Protein AF-0000000073378000 (afdb_homodimer)

Solvent-accessible surface area (backbone atoms only — not comparable to full-atom values): 44514 Å² total; per-residue (Å²): 124,79,74,78,75,50,73,67,52,52,51,52,49,51,42,51,51,36,39,51,50,39,49,52,51,48,53,49,55,57,70,42,90,64,73,60,43,56,62,61,29,40,55,57,55,77,76,44,78,55,99,64,34,46,29,25,40,27,26,31,62,61,31,58,48,36,64,29,29,36,38,35,29,58,47,80,48,83,52,51,62,56,22,51,60,52,46,60,68,51,84,43,55,31,38,53,35,59,37,25,56,46,64,58,97,60,35,31,34,39,32,29,57,54,66,67,24,76,83,80,40,28,43,43,55,47,31,72,74,66,36,46,46,57,67,70,58,44,36,48,42,50,36,44,46,50,38,39,51,44,51,44,42,74,68,36,29,33,54,55,53,62,48,47,73,35,28,33,36,26,74,86,57,45,42,28,39,44,81,46,70,62,42,43,75,44,75,70,96,74,48,63,43,61,79,78,66,66,53,76,76,38,53,32,54,48,49,75,71,61,34,71,34,54,53,66,49,41,41,39,24,16,50,22,42,50,55,46,19,42,49,65,40,44,65,73,41,76,52,96,45,65,68,58,23,52,48,40,60,69,72,52,75,76,82,80,64,91,74,56,51,68,57,52,50,53,50,36,52,36,27,57,38,83,49,60,86,69,32,66,54,64,69,55,52,46,65,31,76,65,25,52,87,49,23,62,60,38,52,49,59,72,65,53,72,77,74,65,86,72,69,48,70,64,46,45,52,42,49,51,23,37,39,58,36,41,26,45,57,69,58,36,51,49,32,52,68,28,58,57,27,36,70,59,32,26,49,51,52,41,34,40,52,50,51,47,43,68,76,50,38,86,81,63,79,61,69,55,76,77,60,55,69,56,68,23,38,75,72,42,48,74,68,58,69,75,75,73,80,74,71,75,72,77,81,68,83,76,75,82,75,76,84,65,82,123,125,80,73,80,74,50,73,66,54,52,51,50,49,51,42,51,50,34,38,52,49,41,48,51,50,50,54,50,54,55,70,40,90,63,74,59,44,57,62,60,28,40,56,57,55,77,74,44,77,55,99,63,34,44,27,26,38,26,25,31,61,61,30,57,49,36,65,28,27,37,38,36,28,56,46,80,49,82,52,50,64,56,22,50,60,53,45,61,68,52,83,44,54,30,37,53,36,59,36,26,57,46,63,59,96,61,37,31,34,41,32,28,57,56,64,71,17,80,83,80,41,27,42,42,55,48,30,71,73,66,36,46,46,56,67,71,58,44,34,47,41,51,36,42,47,51,36,39,51,45,51,44,42,74,70,37,30,31,54,54,54,62,48,47,73,35,27,34,36,26,72,86,59,45,41,28,39,45,82,46,70,62,42,43,77,43,75,69,96,76,48,61,44,63,79,76,67,67,53,76,73,39,51,33,53,48,51,76,71,59,36,71,34,53,53,65,50,39,42,39,23,14,50,23,42,50,55,46,19,42,48,65,40,45,63,73,41,76,54,95,45,65,69,57,23,51,49,39,60,67,71,52,76,76,83,80,63,92,74,57,51,67,57,52,52,52,50,36,53,38,27,57,38,82,50,61,85,66,31,65,54,64,68,55,52,45,66,30,77,64,24,53,87,51,24,60,59,39,52,48,58,72,66,53,74,76,74,64,86,72,69,48,70,65,47,45,53,42,50,52,24,38,41,59,36,41,25,44,56,70,58,36,53,51,32,52,65,28,58,57,28,36,71,59,33,25,49,51,54,40,34,40,53,49,53,48,42,69,74,49,37,85,80,63,77,61,71,54,75,78,59,54,70,57,69,24,38,74,70,42,47,74,67,58,72,75,76,75,82,76,72,72,73,78,79,72,82,75,77,80,77,73,81,70,82,120

Structure (mmCIF, N/CA/C/O backbone):
data_AF-0000000073378000-model_v1
#
loop_
_entity.id
_entity.type
_entity.pdbx_description
1 polymer 'Protein kinase domain-containing protein'
#
loop_
_atom_site.group_PDB
_atom_site.id
_atom_site.type_symbol
_atom_site.label_atom_id
_atom_site.label_alt_id
_atom_site.label_comp_id
_atom_site.label_asym_id
_atom_site.label_entity_id
_atom_site.label_seq_id
_atom_site.pdbx_PDB_ins_code
_atom_site.Cartn_x
_atom_site.Cartn_y
_atom_site.Cartn_z
_atom_site.occupancy
_atom_site.B_iso_or_equiv
_atom_site.auth_seq_id
_atom_site.auth_comp_id
_atom_site.auth_asym_id
_atom_site.auth_atom_id
_atom_site.pdbx_PDB_model_num
ATOM 1 N N . MET A 1 1 ? -43.844 26.672 -3.078 1 44.78 1 MET A N 1
ATOM 2 C CA . MET A 1 1 ? -42.844 25.828 -3.693 1 44.78 1 MET A CA 1
ATOM 3 C C . MET A 1 1 ? -41.438 26.359 -3.426 1 44.78 1 MET A C 1
ATOM 5 O O . MET A 1 1 ? -41.156 27.547 -3.631 1 44.78 1 MET A O 1
ATOM 9 N N . PRO A 1 2 ? -40.75 25.625 -2.654 1 60.53 2 PRO A N 1
ATOM 10 C CA . PRO A 1 2 ? -39.438 26.219 -2.373 1 60.53 2 PRO A CA 1
ATOM 11 C C . PRO A 1 2 ? -38.656 26.578 -3.643 1 60.53 2 PRO A C 1
ATOM 13 O O . PRO A 1 2 ? -38.844 25.938 -4.684 1 60.53 2 PRO A O 1
ATOM 16 N N . PRO A 1 3 ? -38.219 27.688 -3.66 1 62.69 3 PRO A N 1
ATOM 17 C CA . PRO A 1 3 ? -37.562 28.094 -4.898 1 62.69 3 PRO A CA 1
ATOM 18 C C . PRO A 1 3 ? -36.562 27.062 -5.379 1 62.69 3 PRO A C 1
ATOM 20 O O . PRO A 1 3 ? -36 26.297 -4.57 1 62.69 3 PRO A O 1
ATOM 23 N N . PRO A 1 4 ? -36.5 26.844 -6.59 1 67.62 4 PRO A N 1
ATOM 24 C CA . PRO A 1 4 ? -35.594 25.859 -7.215 1 67.62 4 PRO A CA 1
ATOM 25 C C . PRO A 1 4 ? -34.156 26.031 -6.797 1 67.62 4 PRO A C 1
ATOM 27 O O . PRO A 1 4 ? -33.656 27.156 -6.707 1 67.62 4 PRO A O 1
ATOM 30 N N . ARG A 1 5 ? -33.656 25.094 -6.289 1 70.44 5 ARG A N 1
ATOM 31 C CA . ARG A 1 5 ? -32.25 25.141 -5.875 1 70.44 5 ARG A CA 1
ATOM 32 C C . ARG A 1 5 ? -31.344 25.469 -7.055 1 70.44 5 ARG A C 1
ATOM 34 O O . ARG A 1 5 ? -31.516 24.938 -8.148 1 70.44 5 ARG A O 1
ATOM 41 N N . THR A 1 6 ? -30.469 26.469 -6.852 1 79.38 6 THR A N 1
ATOM 42 C CA . THR A 1 6 ? -29.484 26.828 -7.863 1 79.38 6 THR A CA 1
ATOM 43 C C . THR A 1 6 ? -28.516 25.688 -8.125 1 79.38 6 THR A C 1
ATOM 45 O O . THR A 1 6 ? -28.422 24.75 -7.32 1 79.38 6 THR A O 1
ATOM 48 N N . ARG A 1 7 ? -27.969 25.609 -9.328 1 74.44 7 ARG A N 1
ATOM 49 C CA . ARG A 1 7 ? -26.984 24.609 -9.711 1 74.44 7 ARG A CA 1
ATOM 50 C C . ARG A 1 7 ? -25.875 24.516 -8.68 1 74.44 7 ARG A C 1
ATOM 52 O O . ARG A 1 7 ? -25.391 23.422 -8.375 1 74.44 7 ARG A O 1
ATOM 59 N N . ALA A 1 8 ? -25.5 25.609 -8.117 1 75.38 8 ALA A N 1
ATOM 60 C CA . ALA A 1 8 ? -24.438 25.672 -7.121 1 75.38 8 ALA A CA 1
ATOM 61 C C . ALA A 1 8 ? -24.875 25.016 -5.816 1 75.38 8 ALA A C 1
ATOM 63 O O . ALA A 1 8 ? -24.094 24.297 -5.18 1 75.38 8 ALA A O 1
ATOM 64 N N . GLU A 1 9 ? -26.031 25.172 -5.516 1 80.75 9 GLU A N 1
ATOM 65 C CA . GLU A 1 9 ? -26.562 24.562 -4.297 1 80.75 9 GLU A CA 1
ATOM 66 C C . GLU A 1 9 ? -26.688 23.062 -4.434 1 80.75 9 GLU A C 1
ATOM 68 O O . GLU A 1 9 ? -26.422 22.312 -3.482 1 80.75 9 GLU A O 1
ATOM 73 N N . VAL A 1 10 ? -27.125 22.672 -5.66 1 83.5 10 VAL A N 1
ATOM 74 C CA . VAL A 1 10 ? -27.266 21.234 -5.922 1 83.5 10 VAL A CA 1
ATOM 75 C C . VAL A 1 10 ? -25.891 20.562 -5.867 1 83.5 10 VAL A C 1
ATOM 77 O O . VAL A 1 10 ? -25.734 19.484 -5.289 1 83.5 10 VAL A O 1
ATOM 80 N N . GLN A 1 11 ? -24.906 21.234 -6.418 1 79.94 11 GLN A N 1
ATOM 81 C CA . GLN A 1 11 ? -23.547 20.688 -6.414 1 79.94 11 GLN A CA 1
ATOM 82 C C . GLN A 1 11 ? -22.984 20.625 -4.996 1 79.94 11 GLN A C 1
ATOM 84 O O . GLN A 1 11 ? -22.312 19.656 -4.637 1 79.94 11 GLN A O 1
ATOM 89 N N . ALA A 1 12 ? -23.297 21.594 -4.246 1 80.81 12 ALA A N 1
ATOM 90 C CA . ALA A 1 12 ? -22.828 21.641 -2.859 1 80.81 12 ALA A CA 1
ATOM 91 C C . ALA A 1 12 ? -23.469 20.516 -2.045 1 80.81 12 ALA A C 1
ATOM 93 O O . ALA A 1 12 ? -22.812 19.891 -1.209 1 80.81 12 ALA A O 1
ATOM 94 N N . GLN A 1 13 ? -24.688 20.281 -2.318 1 84.38 13 GLN A N 1
ATOM 95 C CA . GLN A 1 13 ? -25.391 19.203 -1.615 1 84.38 13 GLN A CA 1
ATOM 96 C C . GLN A 1 13 ? -24.828 17.844 -2.004 1 84.38 13 GLN A C 1
ATOM 98 O O . GLN A 1 13 ? -24.672 16.953 -1.151 1 84.38 13 GLN A O 1
ATOM 103 N N . LYS A 1 14 ? -24.562 17.719 -3.27 1 83.75 14 LYS A N 1
ATOM 104 C CA . LYS A 1 14 ? -23.984 16.453 -3.732 1 83.75 14 LYS A CA 1
ATOM 105 C C . LYS A 1 14 ? -22.625 16.203 -3.104 1 83.75 14 LYS A C 1
ATOM 107 O O . LYS A 1 14 ? -22.297 15.078 -2.723 1 83.75 14 LYS A O 1
ATOM 112 N N . GLN A 1 15 ? -21.906 17.25 -2.979 1 83.38 15 GLN A N 1
ATOM 113 C CA . GLN A 1 15 ? -20.594 17.141 -2.369 1 83.38 15 GLN A CA 1
ATOM 114 C C . GLN A 1 15 ? -20.688 16.766 -0.893 1 83.38 15 GLN A C 1
ATOM 116 O O . GLN A 1 15 ? -19.906 15.969 -0.391 1 83.38 15 GLN A O 1
ATOM 121 N N . LYS A 1 16 ? -21.641 17.359 -0.244 1 85.19 16 LYS A N 1
ATOM 122 C CA . LYS A 1 16 ? -21.844 17.062 1.17 1 85.19 16 LYS A CA 1
ATOM 123 C C . LYS A 1 16 ? -22.25 15.609 1.372 1 85.19 16 LYS A C 1
ATOM 125 O O . LYS A 1 16 ? -21.812 14.961 2.326 1 85.19 16 LYS A O 1
ATOM 130 N N . GLU A 1 17 ? -23.016 15.156 0.472 1 88.12 17 GLU A N 1
ATOM 131 C CA . GLU A 1 17 ? -23.453 13.766 0.544 1 88.12 17 GLU A CA 1
ATOM 132 C C . GLU A 1 17 ? -22.281 12.805 0.309 1 88.12 17 GLU A C 1
ATOM 134 O O . GLU A 1 17 ? -22.156 11.789 0.994 1 88.12 17 GLU A O 1
ATOM 139 N N . LYS A 1 18 ? -21.5 13.211 -0.623 1 87 18 LYS A N 1
ATOM 140 C CA . LYS A 1 18 ? -20.328 12.383 -0.916 1 87 18 LYS A CA 1
ATOM 141 C C . LYS A 1 18 ? -19.375 12.352 0.268 1 87 18 LYS A C 1
ATOM 143 O O . LYS A 1 18 ? -18.812 11.297 0.589 1 87 18 LYS A O 1
ATOM 148 N N . LEU A 1 19 ? -19.25 13.438 0.832 1 86.69 19 LEU A N 1
ATOM 149 C CA . LEU A 1 19 ? -18.359 13.531 1.992 1 86.69 19 LEU A CA 1
ATOM 150 C C . LEU A 1 19 ? -18.922 12.719 3.158 1 86.69 19 LEU A C 1
ATOM 152 O O . LEU A 1 19 ? -18.156 12.031 3.855 1 86.69 19 LEU A O 1
ATOM 156 N N . ALA A 1 20 ? -20.172 12.781 3.354 1 88.75 20 ALA A N 1
ATOM 157 C CA . ALA A 1 20 ? -20.812 12.008 4.414 1 88.75 20 ALA A CA 1
ATOM 158 C C . ALA A 1 20 ? -20.656 10.516 4.18 1 88.75 20 ALA A C 1
ATOM 160 O O . ALA A 1 20 ? -20.375 9.758 5.113 1 88.75 20 ALA A O 1
ATOM 161 N N . GLN A 1 21 ? -20.828 10.141 2.98 1 89.94 21 GLN A N 1
ATOM 162 C CA . GLN A 1 21 ? -20.641 8.734 2.635 1 89.94 21 GLN A CA 1
ATOM 163 C C . GLN A 1 21 ? -19.203 8.289 2.863 1 89.94 21 GLN A C 1
ATOM 165 O O . GLN A 1 21 ? -18.969 7.184 3.357 1 89.94 21 GLN A O 1
ATOM 170 N N . SER A 1 22 ? -18.344 9.102 2.463 1 88.38 22 SER A N 1
ATOM 171 C CA . SER A 1 22 ? -16.938 8.805 2.66 1 88.38 22 SER A CA 1
ATOM 172 C C . SER A 1 22 ? -16.609 8.633 4.141 1 88.38 22 SER A C 1
ATOM 174 O O . SER A 1 22 ? -15.797 7.785 4.508 1 88.38 22 SER A O 1
ATOM 176 N N . TYR A 1 23 ? -17.172 9.477 4.957 1 88.5 23 TYR A N 1
ATOM 177 C CA . TYR A 1 23 ? -16.969 9.359 6.395 1 88.5 23 TYR A CA 1
ATOM 178 C C . TYR A 1 23 ? -17.5 8.031 6.918 1 88.5 23 TYR A C 1
ATOM 180 O O . TYR A 1 23 ? -16.828 7.359 7.707 1 88.5 23 TYR A O 1
ATOM 188 N N . HIS A 1 24 ? -18.594 7.656 6.469 1 90.31 24 HIS A N 1
ATOM 189 C CA . HIS A 1 24 ? -19.188 6.379 6.859 1 90.31 24 HIS A CA 1
ATOM 190 C C . HIS A 1 24 ? -18.312 5.211 6.422 1 90.31 24 HIS A C 1
ATOM 192 O O . HIS A 1 24 ? -18.109 4.258 7.18 1 90.31 24 HIS A O 1
ATOM 198 N N . ASP A 1 25 ? -17.844 5.324 5.215 1 89.19 25 ASP A N 1
ATOM 199 C CA . ASP A 1 25 ? -16.953 4.289 4.695 1 89.19 25 ASP A CA 1
ATOM 200 C C . ASP A 1 25 ? -15.703 4.145 5.566 1 89.19 25 ASP A C 1
ATOM 202 O O . ASP A 1 25 ? -15.234 3.029 5.809 1 89.19 25 ASP A O 1
ATOM 206 N N . LEU A 1 26 ? -15.211 5.238 5.977 1 87.06 26 LEU A N 1
ATOM 207 C CA . LEU A 1 26 ? -14.023 5.246 6.82 1 87.06 26 LEU A CA 1
ATOM 208 C C . LEU A 1 26 ? -14.305 4.559 8.156 1 87.06 26 LEU A C 1
ATOM 210 O O . LEU A 1 26 ? -13.492 3.76 8.625 1 87.06 26 LEU A O 1
ATOM 214 N N . LEU A 1 27 ? -15.438 4.883 8.789 1 90.31 27 LEU A N 1
ATOM 215 C CA . LEU A 1 27 ? -15.828 4.273 10.055 1 90.31 27 LEU A CA 1
ATOM 216 C C . LEU A 1 27 ? -15.961 2.762 9.914 1 90.31 27 LEU A C 1
ATOM 218 O O . LEU A 1 27 ? -15.5 2.01 10.773 1 90.31 27 LEU A O 1
ATOM 222 N N . GLU A 1 28 ? -16.562 2.371 8.82 1 90.5 28 GLU A N 1
ATOM 223 C CA . GLU A 1 28 ? -16.75 0.946 8.555 1 90.5 28 GLU A CA 1
ATOM 224 C C . GLU A 1 28 ? -15.398 0.25 8.367 1 90.5 28 GLU A C 1
ATOM 226 O O . GLU A 1 28 ? -15.195 -0.867 8.844 1 90.5 28 GLU A O 1
ATOM 231 N N . GLU A 1 29 ? -14.57 0.897 7.676 1 89.44 29 GLU A N 1
ATOM 232 C CA . GLU A 1 29 ? -13.25 0.321 7.418 1 89.44 29 GLU A CA 1
ATOM 233 C C . GLU A 1 29 ? -12.477 0.121 8.719 1 89.44 29 GLU A C 1
ATOM 235 O O . GLU A 1 29 ? -11.805 -0.896 8.891 1 89.44 29 GLU A O 1
ATOM 240 N N . PHE A 1 30 ? -12.578 1.071 9.609 1 88.25 30 PHE A N 1
ATOM 241 C CA . PHE A 1 30 ? -11.867 1.003 10.875 1 88.25 30 PHE A CA 1
ATOM 242 C C . PHE A 1 30 ? -12.398 -0.136 11.734 1 88.25 30 PHE A C 1
ATOM 244 O O . PHE A 1 30 ? -11.641 -0.771 12.477 1 88.25 30 PHE A O 1
ATOM 251 N N . SER A 1 31 ? -13.617 -0.397 11.633 1 88 31 SER A N 1
ATOM 252 C CA . SER A 1 31 ? -14.258 -1.368 12.516 1 88 31 SER A CA 1
ATOM 253 C C . SER A 1 31 ? -14.242 -2.766 11.906 1 88 31 SER A C 1
ATOM 255 O O . SER A 1 31 ? -14.477 -3.756 12.602 1 88 31 SER A O 1
ATOM 257 N N . SER A 1 32 ? -13.938 -2.846 10.656 1 87.94 32 SER A N 1
ATOM 258 C CA . SER A 1 32 ? -13.977 -4.129 9.961 1 87.94 32 SER A CA 1
ATOM 259 C C . SER A 1 32 ? -12.773 -4.996 10.328 1 87.94 32 SER A C 1
ATOM 261 O O . SER A 1 32 ? -11.672 -4.484 10.523 1 87.94 32 SER A O 1
ATOM 263 N N . LYS A 1 33 ? -12.969 -6.266 10.414 1 83.81 33 LYS A N 1
ATOM 264 C CA . LYS A 1 33 ? -11.883 -7.211 10.664 1 83.81 33 LYS A CA 1
ATOM 265 C C . LYS A 1 33 ? -11.07 -7.469 9.398 1 83.81 33 LYS A C 1
ATOM 267 O O . LYS A 1 33 ? -9.867 -7.711 9.469 1 83.81 33 LYS A O 1
ATOM 272 N N . ASP A 1 34 ? -11.789 -7.406 8.273 1 85.94 34 ASP A N 1
ATOM 273 C CA . ASP A 1 34 ? -11.125 -7.668 7 1 85.94 34 ASP A CA 1
ATOM 274 C C . ASP A 1 34 ? -10.656 -6.367 6.348 1 85.94 34 ASP A C 1
ATOM 276 O O . ASP A 1 34 ? -11.352 -5.352 6.418 1 85.94 34 ASP A O 1
ATOM 280 N N . LEU A 1 35 ? -9.562 -6.414 5.832 1 90.31 35 LEU A N 1
ATOM 281 C CA . LEU A 1 35 ? -9.047 -5.262 5.098 1 90.31 35 LEU A CA 1
ATOM 282 C C . LEU A 1 35 ? -9.781 -5.09 3.771 1 90.31 35 LEU A C 1
ATOM 284 O O . LEU A 1 35 ? -10.117 -6.074 3.107 1 90.31 35 LEU A O 1
ATOM 288 N N . ARG A 1 36 ? -10 -3.879 3.383 1 91.38 36 ARG A N 1
ATOM 289 C CA . ARG A 1 36 ? -10.625 -3.564 2.102 1 91.38 36 ARG A CA 1
ATOM 290 C C . ARG A 1 36 ? -9.57 -3.375 1.013 1 91.38 36 ARG A C 1
ATOM 292 O O . ARG A 1 36 ? -9.852 -3.578 -0.17 1 91.38 36 ARG A O 1
ATOM 299 N N . SER A 1 37 ? -8.469 -2.98 1.426 1 93.69 37 SER A N 1
ATOM 300 C CA . SER A 1 37 ? -7.371 -2.736 0.497 1 93.69 37 SER A CA 1
ATOM 301 C C . SER A 1 37 ? -6.023 -3.041 1.143 1 93.69 37 SER A C 1
ATOM 303 O O . SER A 1 37 ? -5.906 -3.045 2.369 1 93.69 37 SER A O 1
ATOM 305 N N . VAL A 1 38 ? -5.07 -3.4 0.352 1 94.31 38 VAL A N 1
ATOM 306 C CA . VAL A 1 38 ? -3.68 -3.572 0.753 1 94.31 38 VAL A CA 1
ATOM 307 C C . VAL A 1 38 ? -2.756 -2.986 -0.314 1 94.31 38 VAL A C 1
ATOM 309 O O . VAL A 1 38 ? -2.801 -3.4 -1.475 1 94.31 38 VAL A O 1
ATOM 312 N N . GLY A 1 39 ? -1.927 -2.025 0.093 1 93.38 39 GLY A N 1
ATOM 313 C CA . GLY A 1 39 ? -1.145 -1.329 -0.916 1 93.38 39 GLY A CA 1
ATOM 314 C C . GLY A 1 39 ? -1.997 -0.691 -1.997 1 93.38 39 GLY A C 1
ATOM 315 O O . GLY A 1 39 ? -2.934 0.052 -1.698 1 93.38 39 GLY A O 1
ATOM 316 N N . ASN A 1 40 ? -1.748 -0.986 -3.219 1 94.94 40 ASN A N 1
ATOM 317 C CA . ASN A 1 40 ? -2.48 -0.446 -4.359 1 94.94 40 ASN A CA 1
ATOM 318 C C . ASN A 1 40 ? -3.594 -1.388 -4.809 1 94.94 40 ASN A C 1
ATOM 320 O O . ASN A 1 40 ? -4.113 -1.259 -5.918 1 94.94 40 ASN A O 1
ATOM 324 N N . TYR A 1 41 ? -3.932 -2.309 -3.938 1 97.25 41 TYR A N 1
ATOM 325 C CA . TYR A 1 41 ? -4.867 -3.334 -4.387 1 97.25 41 TYR A CA 1
ATOM 326 C C . TYR A 1 41 ? -6.16 -3.285 -3.582 1 97.25 41 TYR A C 1
ATOM 328 O O . TYR A 1 41 ? -6.129 -3.273 -2.35 1 97.25 41 TYR A O 1
ATOM 336 N N . THR A 1 42 ? -7.227 -3.225 -4.285 1 96 42 THR A N 1
ATOM 337 C CA . THR A 1 42 ? -8.539 -3.381 -3.668 1 96 42 THR A CA 1
ATOM 338 C C . THR A 1 42 ? -8.922 -4.855 -3.578 1 96 42 THR A C 1
ATOM 340 O O . THR A 1 42 ? -8.891 -5.574 -4.582 1 96 42 THR A O 1
ATOM 343 N N . LEU A 1 43 ? -9.219 -5.293 -2.385 1 94.94 43 LEU A N 1
ATOM 344 C CA . LEU A 1 43 ? -9.625 -6.684 -2.205 1 94.94 43 LEU A CA 1
ATOM 345 C C . LEU A 1 43 ? -11.055 -6.902 -2.674 1 94.94 43 LEU A C 1
ATOM 347 O O . LEU A 1 43 ? -11.953 -6.141 -2.311 1 94.94 43 LEU A O 1
ATOM 351 N N . GLY A 1 44 ? -11.234 -7.859 -3.545 1 93.31 44 GLY A N 1
ATOM 352 C CA . GLY A 1 44 ? -12.555 -8.25 -4.004 1 93.31 44 GLY A CA 1
ATOM 353 C C . GLY A 1 44 ? -13.055 -9.531 -3.359 1 93.31 44 GLY A C 1
ATOM 354 O O . GLY A 1 44 ? -12.984 -9.688 -2.139 1 93.31 44 GLY A O 1
ATOM 355 N N . ARG A 1 45 ? -13.508 -10.406 -4.121 1 90.44 45 ARG A N 1
ATOM 356 C CA . ARG A 1 45 ? -14.125 -11.648 -3.662 1 90.44 45 ARG A CA 1
ATOM 357 C C . ARG A 1 45 ? -13.086 -12.617 -3.125 1 90.44 45 ARG A C 1
ATOM 359 O O . ARG A 1 45 ? -11.992 -12.734 -3.682 1 90.44 45 ARG A O 1
ATOM 366 N N . LEU A 1 46 ? -13.445 -13.312 -2.047 1 89.62 46 LEU A N 1
ATOM 367 C CA . LEU A 1 46 ? -12.648 -14.43 -1.534 1 89.62 46 LEU A CA 1
ATOM 368 C C . LEU A 1 46 ? -12.766 -15.641 -2.447 1 89.62 46 LEU A C 1
ATOM 370 O O . LEU A 1 46 ? -13.875 -16.125 -2.715 1 89.62 46 LEU A O 1
ATOM 374 N N . ILE A 1 47 ? -11.719 -16.156 -2.934 1 84.75 47 ILE A N 1
ATOM 375 C CA . ILE A 1 47 ? -11.812 -17.25 -3.895 1 84.75 47 ILE A CA 1
ATOM 376 C C . ILE A 1 47 ? -11.18 -18.516 -3.303 1 84.75 47 ILE A C 1
ATOM 378 O O . ILE A 1 47 ? -11.273 -19.594 -3.891 1 84.75 47 ILE A O 1
ATOM 382 N N . GLY A 1 48 ? -10.547 -18.422 -2.258 1 81.31 48 GLY A N 1
ATOM 383 C CA . GLY A 1 48 ? -9.969 -19.594 -1.613 1 81.31 48 GLY A CA 1
ATOM 384 C C . GLY A 1 48 ? -9.641 -19.359 -0.151 1 81.31 48 GLY A C 1
ATOM 385 O O . GLY A 1 48 ? -9.32 -18.234 0.25 1 81.31 48 GLY A O 1
ATOM 386 N N . LYS A 1 49 ? -9.93 -20.406 0.604 1 79.06 49 LYS A N 1
ATOM 387 C CA . LYS A 1 49 ? -9.57 -20.391 2.018 1 79.06 49 LYS A CA 1
ATOM 388 C C . LYS A 1 49 ? -8.891 -21.688 2.432 1 79.06 49 LYS A C 1
ATOM 390 O O . LYS A 1 49 ? -9.336 -22.766 2.047 1 79.06 49 LYS A O 1
ATOM 395 N N . GLY A 1 50 ? -7.629 -21.594 2.857 1 63.59 50 GLY A N 1
ATOM 396 C CA . GLY A 1 50 ? -7.008 -22.797 3.373 1 63.59 50 GLY A CA 1
ATOM 397 C C . GLY A 1 50 ? -6.129 -22.547 4.582 1 63.59 50 GLY A C 1
ATOM 398 O O . GLY A 1 50 ? -6.195 -21.469 5.191 1 63.59 50 GLY A O 1
ATOM 399 N N . SER A 1 51 ? -5.508 -23.609 5 1 58.34 51 SER A N 1
ATOM 400 C CA . SER A 1 51 ? -4.641 -23.594 6.176 1 58.34 51 SER A CA 1
ATOM 401 C C . SER A 1 51 ? -3.576 -22.5 6.066 1 58.34 51 SER A C 1
ATOM 403 O O . SER A 1 51 ? -3.088 -22 7.078 1 58.34 51 SER A O 1
ATOM 405 N N . PHE A 1 52 ? -3.416 -22.109 4.828 1 63.62 52 PHE A N 1
ATOM 406 C CA . PHE A 1 52 ? -2.264 -21.234 4.637 1 63.62 52 PHE A CA 1
ATOM 407 C C . PHE A 1 52 ? -2.707 -19.797 4.469 1 63.62 52 PHE A C 1
ATOM 409 O O . PHE A 1 52 ? -1.872 -18.891 4.395 1 63.62 52 PHE A O 1
ATOM 416 N N . GLY A 1 53 ? -3.947 -19.625 4.465 1 79.19 53 GLY A N 1
ATOM 417 C CA . GLY A 1 53 ? -4.379 -18.234 4.395 1 79.19 53 GLY A CA 1
ATOM 418 C C . GLY A 1 53 ? -5.562 -18.016 3.469 1 79.19 53 GLY A C 1
ATOM 419 O O . GLY A 1 53 ? -6.34 -18.953 3.227 1 79.19 53 GLY A O 1
ATOM 420 N N . LYS A 1 54 ? -5.801 -16.828 3.139 1 89.88 54 LYS A N 1
ATOM 421 C CA . LYS A 1 54 ? -6.93 -16.422 2.303 1 89.88 54 LYS A CA 1
ATOM 422 C C . LYS A 1 54 ? -6.457 -15.953 0.929 1 89.88 54 LYS A C 1
ATOM 424 O O . LYS A 1 54 ? -5.348 -15.43 0.793 1 89.88 54 LYS A O 1
ATOM 429 N N . VAL A 1 55 ? -7.23 -16.281 -0.056 1 91.5 55 VAL A N 1
ATOM 430 C CA . VAL A 1 55 ? -6.934 -15.875 -1.425 1 91.5 55 VAL A CA 1
ATOM 431 C C . VAL A 1 55 ? -8.07 -15.008 -1.966 1 91.5 55 VAL A C 1
ATOM 433 O O . VAL A 1 55 ? -9.242 -15.398 -1.896 1 91.5 55 VAL A O 1
ATOM 436 N N . TYR A 1 56 ? -7.711 -13.828 -2.496 1 93.06 56 TYR A N 1
ATOM 437 C CA . TYR A 1 56 ? -8.711 -12.875 -2.977 1 93.06 56 TYR A CA 1
ATOM 438 C C . TYR A 1 56 ? -8.477 -12.539 -4.445 1 93.06 56 TYR A C 1
ATOM 440 O O . TYR A 1 56 ? -7.332 -12.414 -4.887 1 93.06 56 TYR A O 1
ATOM 448 N N . LEU A 1 57 ? -9.617 -12.469 -5.172 1 93.38 57 LEU A N 1
ATOM 449 C CA . LEU A 1 57 ? -9.531 -11.664 -6.387 1 93.38 57 LEU A CA 1
ATOM 450 C C . LEU A 1 57 ? -9.359 -10.188 -6.047 1 93.38 57 LEU A C 1
ATOM 452 O O . LEU A 1 57 ? -10.008 -9.68 -5.125 1 93.38 57 LEU A O 1
ATOM 456 N N . ALA A 1 58 ? -8.469 -9.484 -6.711 1 95.44 58 ALA A N 1
ATOM 457 C CA . ALA A 1 58 ? -8.18 -8.086 -6.406 1 95.44 58 ALA A CA 1
ATOM 458 C C . ALA A 1 58 ? -7.895 -7.297 -7.676 1 95.44 58 ALA A C 1
ATOM 460 O O . ALA A 1 58 ? -7.801 -7.867 -8.766 1 95.44 58 ALA A O 1
ATOM 461 N N . SER A 1 59 ? -7.91 -6.004 -7.562 1 95.81 59 SER A N 1
ATOM 462 C CA . SER A 1 59 ? -7.641 -5.117 -8.688 1 95.81 59 SER A CA 1
ATOM 463 C C . SER A 1 59 ? -6.633 -4.035 -8.32 1 95.81 59 SER A C 1
ATOM 465 O O . SER A 1 59 ? -6.656 -3.516 -7.199 1 95.81 59 SER A O 1
ATOM 467 N N . HIS A 1 60 ? -5.746 -3.732 -9.211 1 95.94 60 HIS A N 1
ATOM 468 C CA . HIS A 1 60 ? -4.723 -2.711 -9 1 95.94 60 HIS A CA 1
ATOM 469 C C . HIS A 1 60 ? -5.277 -1.315 -9.273 1 95.94 60 HIS A C 1
ATOM 471 O O . HIS A 1 60 ? -5.664 -1.006 -10.398 1 95.94 60 HIS A O 1
ATOM 477 N N . LYS A 1 61 ? -5.266 -0.401 -8.328 1 93.94 61 LYS A N 1
ATOM 478 C CA . LYS A 1 61 ? -5.949 0.888 -8.375 1 93.94 61 LYS A CA 1
ATOM 479 C C . LYS A 1 61 ? -5.305 1.817 -9.398 1 93.94 61 LYS A C 1
ATOM 481 O O . LYS A 1 61 ? -5.984 2.637 -10.016 1 93.94 61 LYS A O 1
ATOM 486 N N . LEU A 1 62 ? -4.023 1.684 -9.633 1 93.62 62 LEU A N 1
ATOM 487 C CA . LEU A 1 62 ? -3.287 2.676 -10.406 1 93.62 62 LEU A CA 1
ATOM 488 C C . LEU A 1 62 ? -3.139 2.227 -11.859 1 93.62 62 LEU A C 1
ATOM 490 O O . LEU A 1 62 ? -2.527 2.928 -12.672 1 93.62 62 LEU A O 1
ATOM 494 N N . THR A 1 63 ? -3.578 1.072 -12.25 1 93.06 63 THR A N 1
ATOM 495 C CA . THR A 1 63 ? -3.506 0.586 -13.625 1 93.06 63 THR A CA 1
ATOM 496 C C . THR A 1 63 ? -4.883 0.162 -14.125 1 93.06 63 THR A C 1
ATOM 498 O O . THR A 1 63 ? -5.039 -0.926 -14.68 1 93.06 63 THR A O 1
ATOM 501 N N . ASN A 1 64 ? -5.859 1 -13.906 1 89.94 64 ASN A N 1
ATOM 502 C CA . ASN A 1 64 ? -7.223 0.896 -14.414 1 89.94 64 ASN A CA 1
ATOM 503 C C . ASN A 1 64 ? -7.871 -0.425 -14.008 1 89.94 64 ASN A C 1
ATOM 505 O O . ASN A 1 64 ? -8.508 -1.084 -14.836 1 89.94 64 ASN A O 1
ATOM 509 N N . GLY A 1 65 ? -7.477 -0.907 -12.875 1 89.88 65 GLY A N 1
ATOM 510 C CA . GLY A 1 65 ? -8.164 -2.055 -12.305 1 89.88 65 GLY A CA 1
ATOM 511 C C . GLY A 1 65 ? -7.656 -3.381 -12.836 1 89.88 65 GLY A C 1
ATOM 512 O O . GLY A 1 65 ? -8.406 -4.352 -12.922 1 89.88 65 GLY A O 1
ATOM 513 N N . SER A 1 66 ? -6.426 -3.467 -13.258 1 91.88 66 SER A N 1
ATOM 514 C CA . SER A 1 66 ? -5.844 -4.75 -13.633 1 91.88 66 SER A CA 1
ATOM 515 C C . SER A 1 66 ? -6.086 -5.805 -12.555 1 91.88 66 SER A C 1
ATOM 517 O O . SER A 1 66 ? -5.863 -5.555 -11.375 1 91.88 66 SER A O 1
ATOM 519 N N . LYS A 1 67 ? -6.57 -6.945 -12.992 1 92.31 67 LYS A N 1
ATOM 520 C CA . LYS A 1 67 ? -6.941 -7.996 -12.055 1 92.31 67 LYS A CA 1
ATOM 521 C C . LYS A 1 67 ? -5.719 -8.805 -11.617 1 92.31 67 LYS A C 1
ATOM 523 O O . LYS A 1 67 ? -4.828 -9.07 -12.422 1 92.31 67 LYS A O 1
ATOM 528 N N . VAL A 1 68 ? -5.664 -9.109 -10.352 1 94.94 68 VAL A N 1
ATOM 529 C CA . VAL A 1 68 ? -4.621 -9.938 -9.758 1 94.94 68 VAL A CA 1
ATOM 530 C C . VAL A 1 68 ? -5.23 -10.844 -8.688 1 94.94 68 VAL A C 1
ATOM 532 O O . VAL A 1 68 ? -6.426 -10.766 -8.398 1 94.94 68 VAL A O 1
ATOM 535 N N . VAL A 1 69 ? -4.52 -11.766 -8.227 1 93.56 69 VAL A N 1
ATOM 536 C CA . VAL A 1 69 ? -4.883 -12.617 -7.094 1 93.56 69 VAL A CA 1
ATOM 537 C C . VAL A 1 69 ? -3.984 -12.297 -5.902 1 93.56 69 VAL A C 1
ATOM 539 O O . VAL A 1 69 ? -2.764 -12.195 -6.047 1 93.56 69 VAL A O 1
ATOM 542 N N . LEU A 1 70 ? -4.578 -12.047 -4.73 1 95 70 LEU A N 1
ATOM 543 C CA . LEU A 1 70 ? -3.82 -11.82 -3.502 1 95 70 LEU A CA 1
ATOM 544 C C . LEU A 1 70 ? -3.936 -13.023 -2.568 1 95 70 LEU A C 1
ATOM 546 O O . LEU A 1 70 ? -5.043 -13.445 -2.232 1 95 70 LEU A O 1
ATOM 550 N N . LYS A 1 71 ? -2.84 -13.555 -2.227 1 94.19 71 LYS A N 1
ATOM 551 C CA . LYS A 1 71 ? -2.762 -14.617 -1.229 1 94.19 71 LYS A CA 1
ATOM 552 C C . LYS A 1 71 ? -2.111 -14.117 0.057 1 94.19 71 LYS A C 1
ATOM 554 O O . LYS A 1 71 ? -1.016 -13.555 0.027 1 94.19 71 LYS A O 1
ATOM 559 N N . SER A 1 72 ? -2.756 -14.25 1.157 1 94 72 SER A N 1
ATOM 560 C CA . SER A 1 72 ? -2.209 -13.797 2.432 1 94 72 SER A CA 1
ATOM 561 C C . SER A 1 72 ? -1.709 -14.961 3.27 1 94 72 SER A C 1
ATOM 563 O O . SER A 1 72 ? -2.279 -16.062 3.225 1 94 72 SER A O 1
ATOM 565 N N . SER A 1 73 ? -0.668 -14.789 3.938 1 92.88 73 SER A N 1
ATOM 566 C CA . SER A 1 73 ? -0.09 -15.734 4.887 1 92.88 73 SER A CA 1
ATOM 567 C C . SER A 1 73 ? 0.456 -15.023 6.117 1 92.88 73 SER A C 1
ATOM 569 O O . SER A 1 73 ? 0.793 -13.836 6.055 1 92.88 73 SER A O 1
ATOM 571 N N . SER A 1 74 ? 0.506 -15.758 7.188 1 92.12 74 SER A N 1
ATOM 572 C CA . SER A 1 74 ? 1.074 -15.188 8.406 1 92.12 74 SER A CA 1
ATOM 573 C C . SER A 1 74 ? 2.545 -14.828 8.211 1 92.12 74 SER A C 1
ATOM 575 O O . SER A 1 74 ? 3.293 -15.578 7.582 1 92.12 74 SER A O 1
ATOM 577 N N . ARG A 1 75 ? 2.895 -13.742 8.75 1 89.81 75 ARG A N 1
ATOM 578 C CA . ARG A 1 75 ? 4.293 -13.328 8.727 1 89.81 75 ARG A CA 1
ATOM 579 C C . ARG A 1 75 ? 5.176 -14.336 9.453 1 89.81 75 ARG A C 1
ATOM 581 O O . ARG A 1 75 ? 6.387 -14.383 9.234 1 89.81 75 ARG A O 1
ATOM 588 N N . GLU A 1 76 ? 4.688 -15.141 10.273 1 90.5 76 GLU A N 1
ATOM 589 C CA . GLU A 1 76 ? 5.43 -16.109 11.086 1 90.5 76 GLU A CA 1
ATOM 590 C C . GLU A 1 76 ? 5.645 -17.406 10.328 1 90.5 76 GLU A C 1
ATOM 592 O O . GLU A 1 76 ? 6.355 -18.297 10.805 1 90.5 76 GLU A O 1
ATOM 597 N N . ASP A 1 77 ? 5.047 -17.469 9.195 1 90.19 77 ASP A N 1
ATOM 598 C CA . ASP A 1 77 ? 5.246 -18.672 8.391 1 90.19 77 ASP A CA 1
ATOM 599 C C . ASP A 1 77 ? 6.703 -18.812 7.953 1 90.19 77 ASP A C 1
ATOM 601 O O . ASP A 1 77 ? 7.172 -18.062 7.094 1 90.19 77 ASP A O 1
ATOM 605 N N . THR A 1 78 ? 7.406 -19.797 8.367 1 87.44 78 THR A N 1
ATOM 606 C CA . THR A 1 78 ? 8.844 -19.953 8.172 1 87.44 78 THR A CA 1
ATOM 607 C C . THR A 1 78 ? 9.141 -20.422 6.746 1 87.44 78 THR A C 1
ATOM 609 O O . THR A 1 78 ? 10.281 -20.328 6.281 1 87.44 78 THR A O 1
ATOM 612 N N . ASN A 1 79 ? 8.156 -20.922 6.027 1 87.44 79 ASN A N 1
ATOM 613 C CA . ASN A 1 79 ? 8.367 -21.438 4.676 1 87.44 79 ASN A CA 1
ATOM 614 C C . ASN A 1 79 ? 8.188 -20.344 3.627 1 87.44 79 ASN A C 1
ATOM 616 O O . ASN A 1 79 ? 8.633 -20.484 2.488 1 87.44 79 ASN A O 1
ATOM 620 N N . LEU A 1 80 ? 7.586 -19.297 4.051 1 91.62 80 LEU A N 1
ATOM 621 C CA . LEU A 1 80 ? 7.137 -18.281 3.1 1 91.62 80 LEU A CA 1
ATOM 622 C C . LEU A 1 80 ? 8.328 -17.609 2.43 1 91.62 80 LEU A C 1
ATOM 624 O O . LEU A 1 80 ? 8.32 -17.391 1.215 1 91.62 80 LEU A O 1
ATOM 628 N N . PRO A 1 81 ? 9.414 -17.25 3.156 1 92.19 81 PRO A N 1
ATOM 629 C CA . PRO A 1 81 ? 10.562 -16.625 2.49 1 92.19 81 PRO A CA 1
ATOM 630 C C . PRO A 1 81 ? 11.156 -17.5 1.391 1 92.19 81 PRO A C 1
ATOM 632 O O . PRO A 1 81 ? 11.508 -17 0.322 1 92.19 81 PRO A O 1
ATOM 635 N N . ARG A 1 82 ? 11.211 -18.719 1.633 1 90.69 82 ARG A N 1
ATOM 636 C CA . ARG A 1 82 ? 11.75 -19.641 0.638 1 90.69 82 ARG A CA 1
ATOM 637 C C . ARG A 1 82 ? 10.812 -19.766 -0.56 1 90.69 82 ARG A C 1
ATOM 639 O O . ARG A 1 82 ? 11.266 -19.859 -1.703 1 90.69 82 ARG A O 1
ATOM 646 N N . GLU A 1 83 ? 9.531 -19.859 -0.263 1 92.44 83 GLU A N 1
ATOM 647 C CA . GLU A 1 83 ? 8.539 -19.891 -1.332 1 92.44 83 GLU A CA 1
ATOM 648 C C . GLU A 1 83 ? 8.703 -18.688 -2.256 1 92.44 83 GLU A C 1
ATOM 650 O O . GLU A 1 83 ? 8.742 -18.828 -3.48 1 92.44 83 GLU A O 1
ATOM 655 N N . ILE A 1 84 ? 8.797 -17.531 -1.646 1 94.94 84 ILE A N 1
ATOM 656 C CA . ILE A 1 84 ? 8.922 -16.297 -2.41 1 94.94 84 ILE A CA 1
ATOM 657 C C . ILE A 1 84 ? 10.219 -16.297 -3.211 1 94.94 84 ILE A C 1
ATOM 659 O O . ILE A 1 84 ? 10.227 -15.953 -4.395 1 94.94 84 ILE A O 1
ATOM 663 N N . HIS A 1 85 ? 11.289 -16.75 -2.594 1 93.94 85 HIS A N 1
ATOM 664 C CA . HIS A 1 85 ? 12.609 -16.766 -3.217 1 93.94 85 HIS A CA 1
ATOM 665 C C . HIS A 1 85 ? 12.594 -17.562 -4.516 1 93.94 85 HIS A C 1
ATOM 667 O O . HIS A 1 85 ? 13.156 -17.125 -5.52 1 93.94 85 HIS A O 1
ATOM 673 N N . HIS A 1 86 ? 11.961 -18.609 -4.508 1 92.75 86 HIS A N 1
ATOM 674 C CA . HIS A 1 86 ? 11.93 -19.469 -5.688 1 92.75 86 HIS A CA 1
ATOM 675 C C . HIS A 1 86 ? 10.906 -18.969 -6.699 1 92.75 86 HIS A C 1
ATOM 677 O O . HIS A 1 86 ? 11.211 -18.828 -7.883 1 92.75 86 HIS A O 1
ATOM 683 N N . HIS A 1 87 ? 9.75 -18.719 -6.227 1 95.5 87 HIS A N 1
ATOM 684 C CA . HIS A 1 87 ? 8.641 -18.359 -7.098 1 95.5 87 HIS A CA 1
ATOM 685 C C . HIS A 1 87 ? 8.969 -17.125 -7.941 1 95.5 87 HIS A C 1
ATOM 687 O O . HIS A 1 87 ? 8.633 -17.078 -9.125 1 95.5 87 HIS A O 1
ATOM 693 N N . ARG A 1 88 ? 9.586 -16.156 -7.32 1 94.56 88 ARG A N 1
ATOM 694 C CA . ARG A 1 88 ? 9.836 -14.898 -8.008 1 94.56 88 ARG A CA 1
ATOM 695 C C . ARG A 1 88 ? 10.797 -15.094 -9.172 1 94.56 88 ARG A C 1
ATOM 697 O O . ARG A 1 88 ? 10.93 -14.219 -10.031 1 94.56 88 ARG A O 1
ATOM 704 N N . GLN A 1 89 ? 11.461 -16.234 -9.281 1 92.31 89 GLN A N 1
ATOM 705 C CA . GLN A 1 89 ? 12.43 -16.5 -10.328 1 92.31 89 GLN A CA 1
ATOM 706 C C . GLN A 1 89 ? 11.789 -17.219 -11.508 1 92.31 89 GLN A C 1
ATOM 708 O O . GLN A 1 89 ? 12.398 -17.375 -12.57 1 92.31 89 GLN A O 1
ATOM 713 N N . PHE A 1 90 ? 10.641 -17.688 -11.352 1 93.69 90 PHE A N 1
ATOM 714 C CA . PHE A 1 90 ? 10.016 -18.5 -12.383 1 93.69 90 PHE A CA 1
ATOM 715 C C . PHE A 1 90 ? 9.281 -17.625 -13.398 1 93.69 90 PHE A C 1
ATOM 717 O O . PHE A 1 90 ? 8.258 -17.016 -13.078 1 93.69 90 PHE A O 1
ATOM 724 N N . LEU A 1 91 ? 9.867 -17.578 -14.516 1 90.94 91 LEU A N 1
ATOM 725 C CA . LEU A 1 91 ? 9.273 -16.875 -15.648 1 90.94 91 LEU A CA 1
ATOM 726 C C . LEU A 1 91 ? 8.969 -17.844 -16.797 1 90.94 91 LEU A C 1
ATOM 728 O O . LEU A 1 91 ? 9.844 -18.125 -17.625 1 90.94 91 LEU A O 1
ATOM 732 N N . HIS A 1 92 ? 7.809 -18.344 -16.812 1 92.81 92 HIS A N 1
ATOM 733 C CA . HIS A 1 92 ? 7.348 -19.328 -17.781 1 92.81 92 HIS A CA 1
ATOM 734 C C . HIS A 1 92 ? 5.871 -19.141 -18.109 1 92.81 92 HIS A C 1
ATOM 736 O O . HIS A 1 92 ? 5.07 -18.828 -17.219 1 92.81 92 HIS A O 1
ATOM 742 N N . PRO A 1 93 ? 5.523 -19.297 -19.375 1 92 93 PRO A N 1
ATOM 743 C CA . PRO A 1 93 ? 4.141 -19.031 -19.781 1 92 93 PRO A CA 1
ATOM 744 C C . PRO A 1 93 ? 3.127 -19.906 -19.031 1 92 93 PRO A C 1
ATOM 746 O O . PRO A 1 93 ? 1.963 -19.516 -18.891 1 92 93 PRO A O 1
ATOM 749 N N . HIS A 1 94 ? 3.52 -21.062 -18.578 1 95.94 94 HIS A N 1
ATOM 750 C CA . HIS A 1 94 ? 2.59 -21.984 -17.922 1 95.94 94 HIS A CA 1
ATOM 751 C C . HIS A 1 94 ? 2.771 -21.984 -16.406 1 95.94 94 HIS A C 1
ATOM 753 O O . HIS A 1 94 ? 2.408 -22.938 -15.734 1 95.94 94 HIS A O 1
ATOM 759 N N . ILE A 1 95 ? 3.381 -20.953 -15.852 1 95.81 95 ILE A N 1
ATOM 760 C CA . ILE A 1 95 ? 3.51 -20.734 -14.414 1 95.81 95 ILE A CA 1
ATOM 761 C C . ILE A 1 95 ? 2.938 -19.375 -14.047 1 95.81 95 ILE A C 1
ATOM 763 O O . ILE A 1 95 ? 3.225 -18.375 -14.703 1 95.81 95 ILE A O 1
ATOM 767 N N . ALA A 1 96 ? 2.076 -19.359 -13.047 1 94.25 96 ALA A N 1
ATOM 768 C CA . ALA A 1 96 ? 1.547 -18.094 -12.57 1 94.25 96 ALA A CA 1
ATOM 769 C C . ALA A 1 96 ? 2.656 -17.219 -11.984 1 94.25 96 ALA A C 1
ATOM 771 O O . ALA A 1 96 ? 3.422 -17.672 -11.125 1 94.25 96 ALA A O 1
ATOM 772 N N . ARG A 1 97 ? 2.709 -16.031 -12.328 1 94.5 97 ARG A N 1
ATOM 773 C CA . ARG A 1 97 ? 3.812 -15.141 -11.953 1 94.5 97 ARG A CA 1
ATOM 774 C C . ARG A 1 97 ? 3.543 -14.469 -10.617 1 94.5 97 ARG A C 1
ATOM 776 O O . ARG A 1 97 ? 2.398 -14.117 -10.305 1 94.5 97 ARG A O 1
ATOM 783 N N . LEU A 1 98 ? 4.555 -14.289 -9.891 1 96.75 98 LEU A N 1
ATOM 784 C CA . LEU A 1 98 ? 4.527 -13.438 -8.703 1 96.75 98 LEU A CA 1
ATOM 785 C C . LEU A 1 98 ? 4.84 -11.992 -9.062 1 96.75 98 LEU A C 1
ATOM 787 O O . LEU A 1 98 ? 5.902 -11.703 -9.617 1 96.75 98 LEU A O 1
ATOM 791 N N . TYR A 1 99 ? 3.961 -11.062 -8.742 1 96.44 99 TYR A N 1
ATOM 792 C CA . TYR A 1 99 ? 4.109 -9.664 -9.133 1 96.44 99 TYR A CA 1
ATOM 793 C C . TYR A 1 99 ? 4.758 -8.852 -8.023 1 96.44 99 TYR A C 1
ATOM 795 O O . TYR A 1 99 ? 5.695 -8.086 -8.266 1 96.44 99 TYR A O 1
ATOM 803 N N . GLU A 1 100 ? 4.254 -9.023 -6.863 1 97.06 100 GLU A N 1
ATOM 804 C CA . GLU A 1 100 ? 4.609 -8.133 -5.758 1 97.06 100 GLU A CA 1
ATOM 805 C C . GLU A 1 100 ? 4.445 -8.836 -4.414 1 97.06 100 GLU A C 1
ATOM 807 O O . GLU A 1 100 ? 3.619 -9.742 -4.277 1 97.06 100 GLU A O 1
ATOM 812 N N . VAL A 1 101 ? 5.27 -8.508 -3.512 1 96.69 101 VAL A N 1
ATOM 813 C CA . VAL A 1 101 ? 5.16 -8.953 -2.127 1 96.69 101 VAL A CA 1
ATOM 814 C C . VAL A 1 101 ? 4.93 -7.75 -1.214 1 96.69 101 VAL A C 1
ATOM 816 O O . VAL A 1 101 ? 5.688 -6.781 -1.249 1 96.69 101 VAL A O 1
ATOM 819 N N . LEU A 1 102 ? 3.85 -7.766 -0.475 1 95.31 102 LEU A N 1
ATOM 820 C CA . LEU A 1 102 ? 3.537 -6.723 0.496 1 95.31 102 LEU A CA 1
ATOM 821 C C . LEU A 1 102 ? 3.576 -7.277 1.917 1 95.31 102 LEU A C 1
ATOM 823 O O . LEU A 1 102 ? 3.031 -8.352 2.186 1 95.31 102 LEU A O 1
ATOM 827 N N . VAL A 1 103 ? 4.23 -6.531 2.793 1 93.88 103 VAL A N 1
ATOM 828 C CA . VAL A 1 103 ? 4.352 -6.953 4.184 1 93.88 103 VAL A CA 1
ATOM 829 C C . VAL A 1 103 ? 3.602 -5.977 5.086 1 93.88 103 VAL A C 1
ATOM 831 O O . VAL A 1 103 ? 3.809 -4.766 5.004 1 93.88 103 VAL A O 1
ATOM 834 N N . THR A 1 104 ? 2.703 -6.398 5.875 1 92.25 104 THR A N 1
ATOM 835 C CA . THR A 1 104 ? 2.031 -5.633 6.918 1 92.25 104 THR A CA 1
ATOM 836 C C . THR A 1 104 ? 2.436 -6.133 8.305 1 92.25 104 THR A C 1
ATOM 838 O O . THR A 1 104 ? 3.393 -6.898 8.438 1 92.25 104 THR A O 1
ATOM 841 N N . GLU A 1 105 ? 1.766 -5.633 9.352 1 90.94 105 GLU A N 1
ATOM 842 C CA . GLU A 1 105 ? 2.197 -5.918 10.711 1 90.94 105 GLU A CA 1
ATOM 843 C C . GLU A 1 105 ? 2.105 -7.41 11.016 1 90.94 105 GLU A C 1
ATOM 845 O O . GLU A 1 105 ? 2.961 -7.961 11.711 1 90.94 105 GLU A O 1
ATOM 850 N N . LYS A 1 106 ? 1.114 -8.117 10.391 1 91.44 106 LYS A N 1
ATOM 851 C CA . LYS A 1 106 ? 0.871 -9.5 10.789 1 91.44 106 LYS A CA 1
ATOM 852 C C . LYS A 1 106 ? 0.91 -10.43 9.578 1 91.44 106 LYS A C 1
ATOM 854 O O . LYS A 1 106 ? 1.08 -11.641 9.727 1 91.44 106 LYS A O 1
ATOM 859 N N . LEU A 1 107 ? 0.758 -9.867 8.43 1 92.88 107 LEU A N 1
ATOM 860 C CA . LEU A 1 107 ? 0.559 -10.703 7.25 1 92.88 107 LEU A CA 1
ATOM 861 C C . LEU A 1 107 ? 1.562 -10.352 6.156 1 92.88 107 LEU A C 1
ATOM 863 O O . LEU A 1 107 ? 2.113 -9.25 6.145 1 92.88 107 LEU A O 1
ATOM 867 N N . VAL A 1 108 ? 1.792 -11.336 5.316 1 94.38 108 VAL A N 1
ATOM 868 C CA . VAL A 1 108 ? 2.467 -11.156 4.035 1 94.38 108 VAL A CA 1
ATOM 869 C C . VAL A 1 108 ? 1.495 -11.453 2.893 1 94.38 108 VAL A C 1
ATOM 871 O O . VAL A 1 108 ? 0.765 -12.445 2.93 1 94.38 108 VAL A O 1
ATOM 874 N N . TRP A 1 109 ? 1.499 -10.539 1.96 1 95.44 109 TRP A N 1
ATOM 875 C CA . TRP A 1 109 ? 0.605 -10.672 0.814 1 95.44 109 TRP A CA 1
ATOM 876 C C . TRP A 1 109 ? 1.395 -10.922 -0.465 1 95.44 109 TRP A C 1
ATOM 878 O O . TRP A 1 109 ? 2.287 -10.148 -0.816 1 95.44 109 TRP A O 1
ATOM 888 N N . LEU A 1 110 ? 1.092 -12.008 -1.113 1 96.38 110 LEU A N 1
ATOM 889 C CA . LEU A 1 110 ? 1.633 -12.305 -2.438 1 96.38 110 LEU A CA 1
ATOM 890 C C . LEU A 1 110 ? 0.666 -11.859 -3.529 1 96.38 110 LEU A C 1
ATOM 892 O O . LEU A 1 110 ? -0.492 -12.281 -3.549 1 96.38 110 LEU A O 1
ATOM 896 N N . VAL A 1 111 ? 1.125 -10.953 -4.352 1 97 111 VAL A N 1
ATOM 897 C CA . VAL A 1 111 ? 0.348 -10.547 -5.516 1 97 111 VAL A CA 1
ATOM 898 C C . VAL A 1 111 ? 0.705 -11.422 -6.715 1 97 111 VAL A C 1
ATOM 900 O O . VAL A 1 111 ? 1.842 -11.398 -7.191 1 97 111 VAL A O 1
ATOM 903 N N . LEU A 1 112 ? -0.281 -12.117 -7.223 1 95.44 112 LEU A N 1
ATOM 904 C CA . LEU A 1 112 ? -0.046 -13.117 -8.258 1 95.44 112 LEU A CA 1
ATOM 905 C C . LEU A 1 112 ? -0.828 -12.789 -9.523 1 95.44 112 LEU A C 1
ATOM 907 O O . LEU A 1 112 ? -1.843 -12.094 -9.469 1 95.44 112 LEU A O 1
ATOM 911 N N . GLU A 1 113 ? -0.36 -13.336 -10.57 1 93.19 113 GLU A N 1
ATOM 912 C CA . GLU A 1 113 ? -1.033 -13.234 -11.867 1 93.19 113 GLU A CA 1
ATOM 913 C C . GLU A 1 113 ? -2.445 -13.812 -11.797 1 93.19 113 GLU A C 1
ATOM 915 O O . GLU A 1 113 ? -2.658 -14.875 -11.211 1 93.19 113 GLU A O 1
ATOM 920 N N . TYR A 1 114 ? -3.367 -13.039 -12.383 1 90.31 114 TYR A N 1
ATOM 921 C CA . TYR A 1 114 ? -4.742 -13.508 -12.523 1 90.31 114 TYR A CA 1
ATOM 922 C C . TYR A 1 114 ? -4.906 -14.375 -13.766 1 90.31 114 TYR A C 1
ATOM 924 O O . TYR A 1 114 ? -4.473 -13.992 -14.852 1 90.31 114 TYR A O 1
ATOM 932 N N . CYS A 1 115 ? -5.344 -15.484 -13.688 1 85.56 115 CYS A N 1
ATOM 933 C CA . CYS A 1 115 ? -5.668 -16.375 -14.797 1 85.56 115 CYS A CA 1
ATOM 934 C C . CYS A 1 115 ? -7.172 -16.438 -15.031 1 85.56 115 CYS A C 1
ATOM 936 O O . CYS A 1 115 ? -7.902 -17.078 -14.281 1 85.56 115 CYS A O 1
ATOM 938 N N . PRO A 1 116 ? -7.535 -15.562 -16.281 1 73.31 116 PRO A N 1
ATOM 939 C CA . PRO A 1 116 ? -8.969 -15.5 -16.578 1 73.31 116 PRO A CA 1
ATOM 940 C C . PRO A 1 116 ? -9.523 -16.828 -17.094 1 73.31 116 PRO A C 1
ATOM 942 O O . PRO A 1 116 ? -8.906 -17.469 -17.938 1 73.31 116 PRO A O 1
ATOM 945 N N . GLY A 1 117 ? -10.016 -17.719 -16.453 1 61.06 117 GLY A N 1
ATOM 946 C CA . GLY A 1 117 ? -10.68 -18.906 -16.953 1 61.06 117 GLY A CA 1
ATOM 947 C C . GLY A 1 117 ? -12.039 -19.141 -16.312 1 61.06 117 GLY A C 1
ATOM 948 O O . GLY A 1 117 ? -12.477 -18.375 -15.461 1 61.06 117 GLY A O 1
ATOM 949 N N . MET A 1 118 ? -12.609 -20.234 -17.094 1 43.53 118 MET A N 1
ATOM 950 C CA . MET A 1 118 ? -13.961 -20.672 -16.781 1 43.53 118 MET A CA 1
ATOM 951 C C . MET A 1 118 ? -14.18 -20.75 -15.273 1 43.53 118 MET A C 1
ATOM 953 O O . MET A 1 118 ? -13.562 -21.578 -14.594 1 43.53 118 MET A O 1
ATOM 957 N N . GLY A 1 119 ? -14.781 -19.828 -14.773 1 44.41 119 GLY A N 1
ATOM 958 C CA . GLY A 1 119 ? -15.375 -19.766 -13.445 1 44.41 119 GLY A CA 1
ATOM 959 C C . GLY A 1 119 ? -14.375 -20.047 -12.336 1 44.41 119 GLY A C 1
ATOM 960 O O . GLY A 1 119 ? -14.758 -20.547 -11.273 1 44.41 119 GLY A O 1
ATOM 961 N N . ARG A 1 120 ? -13 -19.438 -12.242 1 54.97 120 ARG A N 1
ATOM 962 C CA . ARG A 1 120 ? -12.227 -19.391 -11 1 54.97 120 ARG A CA 1
ATOM 963 C C . ARG A 1 120 ? -11.672 -20.781 -10.656 1 54.97 120 ARG A C 1
ATOM 965 O O . ARG A 1 120 ? -11.125 -20.969 -9.57 1 54.97 120 ARG A O 1
ATOM 972 N N . ASP A 1 121 ? -11.68 -21.844 -11.703 1 64.62 121 ASP A N 1
ATOM 973 C CA . ASP A 1 121 ? -11.648 -23.125 -11.023 1 64.62 121 ASP A CA 1
ATOM 974 C C . ASP A 1 121 ? -10.344 -23.875 -11.32 1 64.62 121 ASP A C 1
ATOM 976 O O . ASP A 1 121 ? -9.852 -23.859 -12.453 1 64.62 121 ASP A O 1
ATOM 980 N N . GLU A 1 122 ? -9.648 -24.25 -10.414 1 82.94 122 GLU A N 1
ATOM 981 C CA . GLU A 1 122 ? -8.523 -25.172 -10.477 1 82.94 122 GLU A CA 1
ATOM 982 C C . GLU A 1 122 ? -8.93 -26.484 -11.141 1 82.94 122 GLU A C 1
ATOM 984 O O . GLU A 1 122 ? -10.125 -26.797 -11.242 1 82.94 122 GLU A O 1
ATOM 989 N N . LEU A 1 123 ? -7.996 -27.078 -11.758 1 90.12 123 LEU A N 1
ATOM 990 C CA . LEU A 1 123 ? -8.188 -28.281 -12.578 1 90.12 123 LEU A CA 1
ATOM 991 C C . LEU A 1 123 ? -8.977 -29.344 -11.82 1 90.12 123 LEU A C 1
ATOM 993 O O . LEU A 1 123 ? -9.75 -30.094 -12.414 1 90.12 123 LEU A O 1
ATOM 997 N N . TYR A 1 124 ? -8.828 -29.344 -10.5 1 90.19 124 TYR A N 1
ATOM 998 C CA . TYR A 1 124 ? -9.594 -30.281 -9.68 1 90.19 124 TYR A CA 1
ATOM 999 C C . TYR A 1 124 ? -11.094 -30.047 -9.844 1 90.19 124 TYR A C 1
ATOM 1001 O O . TYR A 1 124 ? -11.844 -30.969 -10.164 1 90.19 124 TYR A O 1
ATOM 1009 N N . ASN A 1 125 ? -11.508 -28.875 -9.695 1 86.56 125 ASN A N 1
ATOM 1010 C CA . ASN A 1 125 ? -12.914 -28.531 -9.844 1 86.56 125 ASN A CA 1
ATOM 1011 C C . ASN A 1 125 ? -13.383 -28.703 -11.289 1 86.56 125 ASN A C 1
ATOM 1013 O O . ASN A 1 125 ? -14.531 -29.078 -11.531 1 86.56 125 ASN A O 1
ATOM 1017 N N . TYR A 1 126 ? -12.531 -28.359 -12.156 1 88.06 126 TYR A N 1
ATOM 1018 C CA . TYR A 1 126 ? -12.852 -28.562 -13.562 1 88.06 126 TYR A CA 1
ATOM 1019 C C . TYR A 1 126 ? -13.188 -30.031 -13.836 1 88.06 126 TYR A C 1
ATOM 1021 O O . TYR A 1 126 ? -14.18 -30.328 -14.5 1 88.06 126 TYR A O 1
ATOM 1029 N N . LEU A 1 127 ? -12.406 -30.922 -13.297 1 91.06 127 LEU A N 1
ATOM 1030 C CA . LEU A 1 127 ? -12.594 -32.344 -13.484 1 91.06 127 LEU A CA 1
ATOM 1031 C C . LEU A 1 127 ? -13.867 -32.812 -12.781 1 91.06 127 LEU A C 1
ATOM 1033 O O . LEU A 1 127 ? -14.562 -33.719 -13.281 1 91.06 127 LEU A O 1
ATOM 1037 N N . LEU A 1 128 ? -14.117 -32.281 -11.648 1 89.12 128 LEU A N 1
ATOM 1038 C CA . LEU A 1 128 ? -15.336 -32.625 -10.922 1 89.12 128 LEU A CA 1
ATOM 1039 C C . LEU A 1 128 ? -16.578 -32.25 -11.727 1 89.12 128 LEU A C 1
ATOM 1041 O O . LEU A 1 128 ? -17.562 -32.969 -11.711 1 89.12 128 LEU A O 1
ATOM 1045 N N . ARG A 1 129 ? -16.5 -31.234 -12.461 1 88.31 129 ARG A N 1
ATOM 1046 C CA . ARG A 1 129 ? -17.656 -30.734 -13.195 1 88.31 129 ARG A CA 1
ATOM 1047 C C . ARG A 1 129 ? -17.797 -31.438 -14.539 1 88.31 129 ARG A C 1
ATOM 1049 O O . ARG A 1 129 ? -18.922 -31.703 -14.984 1 88.31 129 ARG A O 1
ATOM 1056 N N . HIS A 1 130 ? -16.719 -31.734 -15.156 1 89.44 130 HIS A N 1
ATOM 1057 C CA . HIS A 1 130 ? -16.781 -32.188 -16.547 1 89.44 130 HIS A CA 1
ATOM 1058 C C . HIS A 1 130 ? -16.547 -33.688 -16.641 1 89.44 130 HIS A C 1
ATOM 1060 O O . HIS A 1 130 ? -16.875 -34.312 -17.656 1 89.44 130 HIS A O 1
ATOM 1066 N N . GLY A 1 131 ? -15.984 -34.219 -15.555 1 92.5 131 GLY A N 1
ATOM 1067 C CA . GLY A 1 131 ? -15.586 -35.625 -15.641 1 92.5 131 GLY A CA 1
ATOM 1068 C C . GLY A 1 131 ? -14.328 -35.844 -16.469 1 92.5 131 GLY A C 1
ATOM 1069 O O . GLY A 1 131 ? -13.523 -34.906 -16.625 1 92.5 131 GLY A O 1
ATOM 1070 N N . PRO A 1 132 ? -14.164 -37.094 -16.969 1 95.88 132 PRO A N 1
ATOM 1071 C CA . PRO A 1 132 ? -12.977 -37.375 -17.781 1 95.88 132 PRO A CA 1
ATOM 1072 C C . PRO A 1 132 ? -12.867 -36.469 -19 1 95.88 132 PRO A C 1
ATOM 1074 O O . PRO A 1 132 ? -13.875 -36.156 -19.641 1 95.88 132 PRO A O 1
ATOM 1077 N N . LEU A 1 133 ? -11.695 -36.094 -19.312 1 96.25 133 LEU A N 1
ATOM 1078 C CA . LEU A 1 133 ? -11.477 -35.156 -20.422 1 96.25 133 LEU A CA 1
ATOM 1079 C C . LEU A 1 133 ? -11.156 -35.938 -21.703 1 96.25 133 LEU A C 1
ATOM 1081 O O . LEU A 1 133 ? -10.633 -37.031 -21.656 1 96.25 133 LEU A O 1
ATOM 1085 N N . PRO A 1 134 ? -11.5 -35.281 -22.828 1 96.88 134 PRO A N 1
ATOM 1086 C CA . PRO A 1 134 ? -11.086 -35.875 -24.094 1 96.88 134 PRO A CA 1
ATOM 1087 C C . PRO A 1 134 ? -9.57 -36.031 -24.234 1 96.88 134 PRO A C 1
ATOM 1089 O O . PRO A 1 134 ? -8.828 -35.156 -23.781 1 96.88 134 PRO A O 1
ATOM 1092 N N . VAL A 1 135 ? -9.156 -37 -24.891 1 97.94 135 VAL A N 1
ATOM 1093 C CA . VAL A 1 135 ? -7.75 -37.375 -24.984 1 97.94 135 VAL A CA 1
ATOM 1094 C C . VAL A 1 135 ? -6.941 -36.25 -25.578 1 97.94 135 VAL A C 1
ATOM 1096 O O . VAL A 1 135 ? -5.84 -35.938 -25.109 1 97.94 135 VAL A O 1
ATOM 1099 N N . ASP A 1 136 ? -7.492 -35.562 -26.562 1 97.06 136 ASP A N 1
ATOM 1100 C CA . ASP A 1 136 ? -6.762 -34.5 -27.219 1 97.06 136 ASP A CA 1
ATOM 1101 C C . ASP A 1 136 ? -6.52 -33.344 -26.25 1 97.06 136 ASP A C 1
ATOM 1103 O O . ASP A 1 136 ? -5.453 -32.719 -26.266 1 97.06 136 ASP A O 1
ATOM 1107 N N . LYS A 1 137 ? -7.457 -33.062 -25.422 1 96.44 137 LYS A N 1
ATOM 1108 C CA . LYS A 1 137 ? -7.32 -32.031 -24.406 1 96.44 137 LYS A CA 1
ATOM 1109 C C . LYS A 1 137 ? -6.301 -32.406 -23.344 1 96.44 137 LYS A C 1
ATOM 1111 O O . LYS A 1 137 ? -5.504 -31.578 -22.906 1 96.44 137 LYS A O 1
ATOM 1116 N N . VAL A 1 138 ? -6.359 -33.656 -22.984 1 98.19 138 VAL A N 1
ATOM 1117 C CA . VAL A 1 138 ? -5.43 -34.156 -21.984 1 98.19 138 VAL A CA 1
ATOM 1118 C C . VAL A 1 138 ? -3.998 -34.062 -22.5 1 98.19 138 VAL A C 1
ATOM 1120 O O . VAL A 1 138 ? -3.098 -33.625 -21.766 1 98.19 138 VAL A O 1
ATOM 1123 N N . LYS A 1 139 ? -3.816 -34.406 -23.766 1 98.5 139 LYS A N 1
ATOM 1124 C CA . LYS A 1 139 ? -2.492 -34.281 -24.375 1 98.5 139 LYS A CA 1
ATOM 1125 C C . LYS A 1 139 ? -1.95 -32.875 -24.281 1 98.5 139 LYS A C 1
ATOM 1127 O O . LYS A 1 139 ? -0.799 -32.656 -23.875 1 98.5 139 LYS A O 1
ATOM 1132 N N . ARG A 1 140 ? -2.764 -31.984 -24.547 1 97.94 140 ARG A N 1
ATOM 1133 C CA . ARG A 1 140 ? -2.35 -30.578 -24.547 1 97.94 140 ARG A CA 1
ATOM 1134 C C . ARG A 1 140 ? -2.041 -30.094 -23.141 1 97.94 140 ARG A C 1
ATOM 1136 O O . ARG A 1 140 ? -0.953 -29.578 -22.875 1 97.94 140 ARG A O 1
ATOM 1143 N N . ILE A 1 141 ? -2.967 -30.312 -22.25 1 97.38 141 ILE A N 1
ATOM 1144 C CA . ILE A 1 141 ? -2.848 -29.859 -20.875 1 97.38 141 ILE A CA 1
ATOM 1145 C C . ILE A 1 141 ? -1.621 -30.5 -20.219 1 97.38 141 ILE A C 1
ATOM 1147 O O . ILE A 1 141 ? -0.79 -29.797 -19.641 1 97.38 141 ILE A O 1
ATOM 1151 N N . PHE A 1 142 ? -1.544 -31.781 -20.391 1 98.62 142 PHE A N 1
ATOM 1152 C CA . PHE A 1 142 ? -0.471 -32.531 -19.734 1 98.62 142 PHE A CA 1
ATOM 1153 C C . PHE A 1 142 ? 0.886 -32.125 -20.297 1 98.62 142 PHE A C 1
ATOM 1155 O O . PHE A 1 142 ? 1.858 -31.984 -19.547 1 98.62 142 PHE A O 1
ATOM 1162 N N . THR A 1 143 ? 0.964 -31.922 -21.625 1 98.81 143 THR A N 1
ATOM 1163 C CA . THR A 1 143 ? 2.225 -31.516 -22.234 1 98.81 143 THR A CA 1
ATOM 1164 C C . THR A 1 143 ? 2.674 -30.156 -21.703 1 98.81 143 THR A C 1
ATOM 1166 O O . THR A 1 143 ? 3.854 -29.953 -21.422 1 98.81 143 THR A O 1
ATOM 1169 N N . GLN A 1 144 ? 1.756 -29.234 -21.547 1 98.12 144 GLN A N 1
ATOM 1170 C CA . GLN A 1 144 ? 2.072 -27.922 -21.016 1 98.12 144 GLN A CA 1
ATOM 1171 C C . GLN A 1 144 ? 2.553 -28.016 -19.562 1 98.12 144 GLN A C 1
ATOM 1173 O O . GLN A 1 144 ? 3.506 -27.344 -19.172 1 98.12 144 GLN A O 1
ATOM 1178 N N . LEU A 1 145 ? 1.909 -28.859 -18.828 1 98.62 145 LEU A N 1
ATOM 1179 C CA . LEU A 1 145 ? 2.295 -29.062 -17.438 1 98.62 145 LEU A CA 1
ATOM 1180 C C . LEU A 1 145 ? 3.709 -29.625 -17.344 1 98.62 145 LEU A C 1
ATOM 1182 O O . LEU A 1 145 ? 4.516 -29.156 -16.547 1 98.62 145 LEU A O 1
ATOM 1186 N N . VAL A 1 146 ? 3.963 -30.625 -18.172 1 98.81 146 VAL A N 1
ATOM 1187 C CA . VAL A 1 146 ? 5.297 -31.219 -18.188 1 98.81 146 VAL A CA 1
ATOM 1188 C C . VAL A 1 146 ? 6.328 -30.156 -18.578 1 98.81 146 VAL A C 1
ATOM 1190 O O . VAL A 1 146 ? 7.422 -30.109 -18 1 98.81 146 VAL A O 1
ATOM 1193 N N . GLY A 1 147 ? 5.984 -29.344 -19.531 1 98.25 147 GLY A N 1
ATOM 1194 C CA . GLY A 1 147 ? 6.863 -28.234 -19.891 1 98.25 147 GLY A CA 1
ATOM 1195 C C . GLY A 1 147 ? 7.168 -27.312 -18.734 1 98.25 147 GLY A C 1
ATOM 1196 O O . GLY A 1 147 ? 8.32 -26.922 -18.531 1 98.25 147 GLY A O 1
ATOM 1197 N N . ALA A 1 148 ? 6.191 -26.938 -17.969 1 98.12 148 ALA A N 1
ATOM 1198 C CA . ALA A 1 148 ? 6.352 -26.062 -16.812 1 98.12 148 ALA A CA 1
ATOM 1199 C C . ALA A 1 148 ? 7.246 -26.703 -15.75 1 98.12 148 ALA A C 1
ATOM 1201 O O . ALA A 1 148 ? 8.148 -26.062 -15.211 1 98.12 148 ALA A O 1
ATOM 1202 N N . VAL A 1 149 ? 6.992 -27.969 -15.492 1 98.5 149 VAL A N 1
ATOM 1203 C CA . VAL A 1 149 ? 7.77 -28.672 -14.484 1 98.5 149 VAL A CA 1
ATOM 1204 C C . VAL A 1 149 ? 9.219 -28.828 -14.945 1 98.5 149 VAL A C 1
ATOM 1206 O O . VAL A 1 149 ? 10.148 -28.703 -14.148 1 98.5 149 VAL A O 1
ATOM 1209 N N . ALA A 1 150 ? 9.367 -29.109 -16.25 1 97.81 150 ALA A N 1
ATOM 1210 C CA . ALA A 1 150 ? 10.711 -29.188 -16.812 1 97.81 150 ALA A CA 1
ATOM 1211 C C . ALA A 1 150 ? 11.469 -27.875 -16.609 1 97.81 150 ALA A C 1
ATOM 1213 O O . ALA A 1 150 ? 12.664 -27.891 -16.312 1 97.81 150 ALA A O 1
ATOM 1214 N N . TYR A 1 151 ? 10.836 -26.844 -16.781 1 96.06 151 TYR A N 1
ATOM 1215 C CA . TYR A 1 151 ? 11.43 -25.531 -16.562 1 96.06 151 TYR A CA 1
ATOM 1216 C C . TYR A 1 151 ? 11.859 -25.375 -15.102 1 96.06 151 TYR A C 1
ATOM 1218 O O . TYR A 1 151 ? 12.984 -24.953 -14.828 1 96.06 151 TYR A O 1
ATOM 1226 N N . VAL A 1 152 ? 11 -25.672 -14.188 1 96.38 152 VAL A N 1
ATOM 1227 C CA . VAL A 1 152 ? 11.305 -25.578 -12.758 1 96.38 152 VAL A CA 1
ATOM 1228 C C . VAL A 1 152 ? 12.539 -26.422 -12.438 1 96.38 152 VAL A C 1
ATOM 1230 O O . VAL A 1 152 ? 13.445 -25.953 -11.742 1 96.38 152 VAL A O 1
ATOM 1233 N N . HIS A 1 153 ? 12.578 -27.656 -13.008 1 95.31 153 HIS A N 1
ATOM 1234 C CA . HIS A 1 153 ? 13.703 -28.547 -12.773 1 95.31 153 HIS A CA 1
ATOM 1235 C C . HIS A 1 153 ? 14.984 -27.984 -13.391 1 95.31 153 HIS A C 1
ATOM 1237 O O . HIS A 1 153 ? 16.078 -28.172 -12.836 1 95.31 153 HIS A O 1
ATOM 1243 N N . SER A 1 154 ? 14.852 -27.344 -14.523 1 92.94 154 SER A N 1
ATOM 1244 C CA . SER A 1 154 ? 16.016 -26.766 -15.18 1 92.94 154 SER A CA 1
ATOM 1245 C C . SER A 1 154 ? 16.656 -25.672 -14.328 1 92.94 154 SER A C 1
ATOM 1247 O O . SER A 1 154 ? 17.812 -25.328 -14.516 1 92.94 154 SER A O 1
ATOM 1249 N N . LYS A 1 155 ? 15.891 -25.141 -13.383 1 91 155 LYS A N 1
ATOM 1250 C CA . LYS A 1 155 ? 16.391 -24.141 -12.438 1 91 155 LYS A CA 1
ATOM 1251 C C . LYS A 1 155 ? 16.891 -24.797 -11.156 1 91 155 LYS A C 1
ATOM 1253 O O . LYS A 1 155 ? 17.078 -24.125 -10.141 1 91 155 LYS A O 1
ATOM 1258 N N . SER A 1 156 ? 16.969 -26.109 -11.195 1 91.75 156 SER A N 1
ATOM 1259 C CA . SER A 1 156 ? 17.438 -26.922 -10.078 1 91.75 156 SER A CA 1
ATOM 1260 C C . SER A 1 156 ? 16.484 -26.844 -8.891 1 91.75 156 SER A C 1
ATOM 1262 O O . SER A 1 156 ? 16.922 -26.828 -7.738 1 91.75 156 SER A O 1
ATOM 1264 N N . CYS A 1 157 ? 15.242 -26.703 -9.234 1 94.19 157 CYS A N 1
ATOM 1265 C CA . CYS A 1 157 ? 14.188 -26.719 -8.227 1 94.19 157 CYS A CA 1
ATOM 1266 C C . CYS A 1 157 ? 13.203 -27.859 -8.477 1 94.19 157 CYS A C 1
ATOM 1268 O O . CYS A 1 157 ? 13.062 -28.312 -9.609 1 94.19 157 CYS A O 1
ATOM 1270 N N . VAL A 1 158 ? 12.602 -28.328 -7.441 1 95.56 158 VAL A N 1
ATOM 1271 C CA . VAL A 1 158 ? 11.516 -29.312 -7.535 1 95.56 158 VAL A CA 1
ATOM 1272 C C . VAL A 1 158 ? 10.258 -28.734 -6.891 1 95.56 158 VAL A C 1
ATOM 1274 O O . VAL A 1 158 ? 10.336 -27.938 -5.949 1 95.56 158 VAL A O 1
ATOM 1277 N N . HIS A 1 159 ? 9.102 -29.031 -7.367 1 96.31 159 HIS A N 1
ATOM 1278 C CA . HIS A 1 159 ? 7.84 -28.469 -6.887 1 96.31 159 HIS A CA 1
ATOM 1279 C C . HIS A 1 159 ? 7.402 -29.141 -5.59 1 96.31 159 HIS A C 1
ATOM 1281 O O . HIS A 1 159 ? 7.195 -28.469 -4.574 1 96.31 159 HIS A O 1
ATOM 1287 N N . ARG A 1 160 ? 7.238 -30.531 -5.602 1 95.62 160 ARG A N 1
ATOM 1288 C CA . ARG A 1 160 ? 7.012 -31.438 -4.484 1 95.62 160 ARG A CA 1
ATOM 1289 C C . ARG A 1 160 ? 5.566 -31.375 -4.008 1 95.62 160 ARG A C 1
ATOM 1291 O O . ARG A 1 160 ? 5.215 -31.953 -2.979 1 95.62 160 ARG A O 1
ATOM 1298 N N . ASP A 1 161 ? 4.664 -30.656 -4.688 1 95.38 161 ASP A N 1
ATOM 1299 C CA . ASP A 1 161 ? 3.238 -30.625 -4.371 1 95.38 161 ASP A CA 1
ATOM 1300 C C . ASP A 1 161 ? 2.398 -30.453 -5.637 1 95.38 161 ASP A C 1
ATOM 1302 O O . ASP A 1 161 ? 1.488 -29.625 -5.676 1 95.38 161 ASP A O 1
ATOM 1306 N N . LEU A 1 162 ? 2.75 -31.172 -6.656 1 97.75 162 LEU A N 1
ATOM 1307 C CA . LEU A 1 162 ? 1.951 -31.203 -7.879 1 97.75 162 LEU A CA 1
ATOM 1308 C C . LEU A 1 162 ? 0.633 -31.922 -7.648 1 97.75 162 LEU A C 1
ATOM 1310 O O . LEU A 1 162 ? 0.627 -33.094 -7.215 1 97.75 162 LEU A O 1
ATOM 1314 N N . LYS A 1 163 ? -0.445 -31.25 -7.871 1 96.62 163 LYS A N 1
ATOM 1315 C CA . LYS A 1 163 ? -1.794 -31.797 -7.73 1 96.62 163 LYS A CA 1
ATOM 1316 C C . LYS A 1 163 ? -2.799 -30.984 -8.531 1 96.62 163 LYS A C 1
ATOM 1318 O O . LYS A 1 163 ? -2.508 -29.844 -8.938 1 96.62 163 LYS A O 1
ATOM 1323 N N . LEU A 1 164 ? -3.924 -31.5 -8.789 1 95.88 164 LEU A N 1
ATOM 1324 C CA . LEU A 1 164 ? -4.945 -30.875 -9.617 1 95.88 164 LEU A CA 1
ATOM 1325 C C . LEU A 1 164 ? -5.34 -29.516 -9.055 1 95.88 164 LEU A C 1
ATOM 1327 O O . LEU A 1 164 ? -5.605 -28.578 -9.812 1 95.88 164 LEU A O 1
ATOM 1331 N N . GLU A 1 165 ? -5.254 -29.328 -7.734 1 91.56 165 GLU A N 1
ATOM 1332 C CA . GLU A 1 165 ? -5.668 -28.109 -7.051 1 91.56 165 GLU A CA 1
ATOM 1333 C C . GLU A 1 165 ? -4.695 -26.969 -7.316 1 91.56 165 GLU A C 1
ATOM 1335 O O . GLU A 1 165 ? -5.043 -25.797 -7.148 1 91.56 165 GLU A O 1
ATOM 1340 N N . ASN A 1 166 ? -3.494 -27.328 -7.727 1 93 166 ASN A N 1
ATOM 1341 C CA . ASN A 1 166 ? -2.467 -26.312 -7.941 1 93 166 ASN A CA 1
ATOM 1342 C C . ASN A 1 166 ? -2.279 -26 -9.422 1 93 166 ASN A C 1
ATOM 1344 O O . ASN A 1 166 ? -1.271 -25.422 -9.82 1 93 166 ASN A O 1
ATOM 1348 N N . ILE A 1 167 ? -3.195 -26.484 -10.234 1 95.5 167 ILE A N 1
ATOM 1349 C CA . ILE A 1 167 ? -3.145 -26.25 -11.672 1 95.5 167 ILE A CA 1
ATOM 1350 C C . ILE A 1 167 ? -4.398 -25.516 -12.125 1 95.5 167 ILE A C 1
ATOM 1352 O O . ILE A 1 167 ? -5.52 -25.984 -11.906 1 95.5 167 ILE A O 1
ATOM 1356 N N . LEU A 1 168 ? -4.148 -24.375 -12.758 1 92.44 168 LEU A N 1
ATOM 1357 C CA . LEU A 1 168 ? -5.242 -23.562 -13.281 1 92.44 168 LEU A CA 1
ATOM 1358 C C . LEU A 1 168 ? -5.289 -23.641 -14.805 1 92.44 168 LEU A C 1
ATOM 1360 O O . LEU A 1 168 ? -4.293 -23.984 -15.445 1 92.44 168 LEU A O 1
ATOM 1364 N N . LEU A 1 169 ? -6.461 -23.391 -15.336 1 90.62 169 LEU A N 1
ATOM 1365 C CA . LEU A 1 169 ? -6.645 -23.219 -16.766 1 90.62 169 LEU A CA 1
ATOM 1366 C C . LEU A 1 169 ? -7.117 -21.812 -17.094 1 90.62 169 LEU A C 1
ATOM 1368 O O . LEU A 1 169 ? -8.094 -21.328 -16.516 1 90.62 169 LEU A O 1
ATOM 1372 N N . ASP A 1 170 ? -6.406 -21.172 -17.953 1 85.94 170 ASP A N 1
ATOM 1373 C CA . ASP A 1 170 ? -6.836 -19.844 -18.344 1 85.94 170 ASP A CA 1
ATOM 1374 C C . ASP A 1 170 ? -8 -19.906 -19.328 1 85.94 170 ASP A C 1
ATOM 1376 O O . ASP A 1 170 ? -8.57 -20.969 -19.547 1 85.94 170 ASP A O 1
ATOM 1380 N N . LYS A 1 171 ? -8.406 -18.797 -19.922 1 81.31 171 LYS A N 1
ATOM 1381 C CA . LYS A 1 171 ? -9.586 -18.703 -20.781 1 81.31 171 LYS A CA 1
ATOM 1382 C C . LYS A 1 171 ? -9.398 -19.531 -22.047 1 81.31 171 LYS A C 1
ATOM 1384 O O . LYS A 1 171 ? -10.383 -19.953 -22.672 1 81.31 171 LYS A O 1
ATOM 1389 N N . HIS A 1 172 ? -8.188 -19.797 -22.422 1 83.62 172 HIS A N 1
ATOM 1390 C CA . HIS A 1 172 ? -7.895 -20.594 -23.609 1 83.62 172 HIS A CA 1
ATOM 1391 C C . HIS A 1 172 ? -7.512 -22.016 -23.234 1 83.62 172 HIS A C 1
ATOM 1393 O O . HIS A 1 172 ? -6.984 -22.766 -24.062 1 83.62 172 HIS A O 1
ATOM 1399 N N . GLU A 1 173 ? -7.617 -22.344 -21.906 1 87.75 173 GLU A N 1
ATOM 1400 C CA . GLU A 1 173 ? -7.371 -23.672 -21.344 1 87.75 173 GLU A CA 1
ATOM 1401 C C . GLU A 1 173 ? -5.883 -24 -21.359 1 87.75 173 GLU A C 1
ATOM 1403 O O . GLU A 1 173 ? -5.508 -25.156 -21.594 1 87.75 173 GLU A O 1
ATOM 1408 N N . ASN A 1 174 ? -5.098 -22.984 -21.359 1 90.81 174 ASN A N 1
ATOM 1409 C CA . ASN A 1 174 ? -3.676 -23.203 -21.109 1 90.81 174 ASN A CA 1
ATOM 1410 C C . ASN A 1 174 ? -3.387 -23.359 -19.625 1 90.81 174 ASN A C 1
ATOM 1412 O O . ASN A 1 174 ? -4.039 -22.734 -18.781 1 90.81 174 ASN A O 1
ATOM 1416 N N . VAL A 1 175 ? -2.42 -24.062 -19.406 1 94.31 175 VAL A N 1
ATOM 1417 C CA . VAL A 1 175 ? -2.07 -24.422 -18.031 1 94.31 175 VAL A CA 1
ATOM 1418 C C . VAL A 1 175 ? -1.35 -23.266 -17.359 1 94.31 175 VAL A C 1
ATOM 1420 O O . VAL A 1 175 ? -0.521 -22.594 -17.969 1 94.31 175 VAL A O 1
ATOM 1423 N N . LYS A 1 176 ? -1.709 -23.031 -16.125 1 94.75 176 LYS A N 1
ATOM 1424 C CA . LYS A 1 176 ? -0.953 -22.188 -15.211 1 94.75 176 LYS A CA 1
ATOM 1425 C C . LYS A 1 176 ? -0.686 -22.891 -13.883 1 94.75 176 LYS A C 1
ATOM 1427 O O . LYS A 1 176 ? -1.596 -23.047 -13.07 1 94.75 176 LYS A O 1
ATOM 1432 N N . LEU A 1 177 ? 0.509 -23.312 -13.734 1 96.06 177 LEU A N 1
ATOM 1433 C CA . LEU A 1 177 ? 0.92 -23.938 -12.484 1 96.06 177 LEU A CA 1
ATOM 1434 C C . LEU A 1 177 ? 1.088 -22.891 -11.383 1 96.06 177 LEU A C 1
ATOM 1436 O O . LEU A 1 177 ? 1.653 -21.828 -11.609 1 96.06 177 LEU A O 1
ATOM 1440 N N . CYS A 1 178 ? 0.545 -23.188 -10.203 1 91.88 178 CYS A N 1
ATOM 1441 C CA . CYS A 1 178 ? 0.643 -22.234 -9.109 1 91.88 178 CYS A CA 1
ATOM 1442 C C . CYS A 1 178 ? 1.01 -22.922 -7.805 1 91.88 178 CYS A C 1
ATOM 1444 O O . CYS A 1 178 ? 1.232 -24.141 -7.789 1 91.88 178 CYS A O 1
ATOM 1446 N N . ASP A 1 179 ? 1.217 -22.188 -6.734 1 89.62 179 ASP A N 1
ATOM 1447 C CA . ASP A 1 179 ? 1.505 -22.609 -5.371 1 89.62 179 ASP A CA 1
ATOM 1448 C C . ASP A 1 179 ? 2.85 -23.328 -5.289 1 89.62 179 ASP A C 1
ATOM 1450 O O . ASP A 1 179 ? 2.932 -24.531 -5.535 1 89.62 179 ASP A O 1
ATOM 1454 N N . PHE A 1 180 ? 3.879 -22.719 -4.875 1 94.5 180 PHE A N 1
ATOM 1455 C CA . PHE A 1 180 ? 5.242 -23.234 -4.773 1 94.5 180 PHE A CA 1
ATOM 1456 C C . PHE A 1 180 ? 5.688 -23.312 -3.32 1 94.5 180 PHE A C 1
ATOM 1458 O O . PHE A 1 180 ? 6.863 -23.094 -3.014 1 94.5 180 PHE A O 1
ATOM 1465 N N . GLY A 1 181 ? 4.824 -23.641 -2.48 1 90.81 181 GLY A N 1
ATOM 1466 C CA . GLY A 1 181 ? 5.047 -23.641 -1.043 1 90.81 181 GLY A CA 1
ATOM 1467 C C . GLY A 1 181 ? 6.051 -24.688 -0.594 1 90.81 181 GLY A C 1
ATOM 1468 O O . GLY A 1 181 ? 6.734 -24.516 0.417 1 90.81 181 GLY A O 1
ATOM 1469 N N . PHE A 1 182 ? 6.246 -25.766 -1.344 1 91.88 182 PHE A N 1
ATOM 1470 C CA . PHE A 1 182 ? 7.125 -26.844 -0.918 1 91.88 182 PHE A CA 1
ATOM 1471 C C . PHE A 1 182 ? 8.344 -26.938 -1.824 1 91.88 182 PHE A C 1
ATOM 1473 O O . PHE A 1 182 ? 9.117 -27.891 -1.74 1 91.88 182 PHE A O 1
ATOM 1480 N N . THR A 1 183 ? 8.453 -25.969 -2.678 1 94.25 183 THR A N 1
ATOM 1481 C CA . THR A 1 183 ? 9.562 -25.969 -3.623 1 94.25 183 THR A CA 1
ATOM 1482 C C . THR A 1 183 ? 10.898 -25.969 -2.887 1 94.25 183 THR A C 1
ATOM 1484 O O . THR A 1 183 ? 11.047 -25.281 -1.867 1 94.25 183 THR A O 1
ATOM 1487 N N . ARG A 1 184 ? 11.812 -26.703 -3.408 1 91.44 184 ARG A N 1
ATOM 1488 C CA . ARG A 1 184 ? 13.156 -26.797 -2.848 1 91.44 184 ARG A CA 1
ATOM 1489 C C . ARG A 1 184 ? 14.211 -26.812 -3.949 1 91.44 184 ARG A C 1
ATOM 1491 O O . ARG A 1 184 ? 13.992 -27.391 -5.016 1 91.44 184 ARG A O 1
ATOM 1498 N N . GLU A 1 185 ? 15.258 -26.141 -3.574 1 89.06 185 GLU A N 1
ATOM 1499 C CA . GLU A 1 185 ? 16.422 -26.219 -4.449 1 89.06 185 GLU A CA 1
ATOM 1500 C C . GLU A 1 185 ? 17.266 -27.453 -4.141 1 89.06 185 GLU A C 1
ATOM 1502 O O . GLU A 1 185 ? 17.344 -27.891 -2.99 1 89.06 185 GLU A O 1
ATOM 1507 N N . TYR A 1 186 ? 17.766 -28.031 -5.129 1 79.62 186 TYR A N 1
ATOM 1508 C CA . TYR A 1 186 ? 18.672 -29.156 -4.926 1 79.62 186 TYR A CA 1
ATOM 1509 C C . TYR A 1 186 ? 19.953 -28.984 -5.75 1 79.62 186 TYR A C 1
ATOM 1511 O O . TYR A 1 186 ? 19.922 -28.391 -6.832 1 79.62 186 TYR A O 1
ATOM 1519 N N . GLU A 1 187 ? 21.125 -28.875 -4.965 1 70.31 187 GLU A N 1
ATOM 1520 C CA . GLU A 1 187 ? 22.422 -28.734 -5.617 1 70.31 187 GLU A CA 1
ATOM 1521 C C . GLU A 1 187 ? 22.953 -30.094 -6.062 1 70.31 187 GLU A C 1
ATOM 1523 O O . GLU A 1 187 ? 23.203 -30.969 -5.234 1 70.31 187 GLU A O 1
ATOM 1528 N N . GLY A 1 188 ? 23.125 -30.344 -7.305 1 57 188 GLY A N 1
ATOM 1529 C CA . GLY A 1 188 ? 23.797 -31.484 -7.902 1 57 188 GLY A CA 1
ATOM 1530 C C . GLY A 1 188 ? 23.016 -32.781 -7.797 1 57 188 GLY A C 1
ATOM 1531 O O . GLY A 1 188 ? 21.859 -32.781 -7.348 1 57 188 GLY A O 1
ATOM 1532 N N . LYS A 1 189 ? 23.375 -33.844 -8.422 1 53.75 189 LYS A N 1
ATOM 1533 C CA . LYS A 1 189 ? 22.797 -35.156 -8.609 1 53.75 189 LYS A CA 1
ATOM 1534 C C . LYS A 1 189 ? 22.438 -35.812 -7.273 1 53.75 189 LYS A C 1
ATOM 1536 O O . LYS A 1 189 ? 21.531 -36.625 -7.199 1 53.75 189 LYS A O 1
ATOM 1541 N N . ALA A 1 190 ? 23.156 -35.375 -6.234 1 54.12 190 ALA A N 1
ATOM 1542 C CA . ALA A 1 190 ? 23.172 -36.219 -5.055 1 54.12 190 ALA A CA 1
ATOM 1543 C C . ALA A 1 190 ? 22.297 -35.656 -3.939 1 54.12 190 ALA A C 1
ATOM 1545 O O . ALA A 1 190 ? 22.266 -36.188 -2.824 1 54.12 190 ALA A O 1
ATOM 1546 N N . SER A 1 191 ? 21.375 -34.625 -4.207 1 70.81 191 SER A N 1
ATOM 1547 C CA . SER A 1 191 ? 20.812 -34.094 -2.969 1 70.81 191 SER A CA 1
ATOM 1548 C C . SER A 1 191 ? 19.422 -34.688 -2.701 1 70.81 191 SER A C 1
ATOM 1550 O O . SER A 1 191 ? 18.453 -34.281 -3.352 1 70.81 191 SER A O 1
ATOM 1552 N N . TYR A 1 192 ? 19.453 -35.844 -1.959 1 86.94 192 TYR A N 1
ATOM 1553 C CA . TYR A 1 192 ? 18.219 -36.5 -1.529 1 86.94 192 TYR A CA 1
ATOM 1554 C C . TYR A 1 192 ? 17.516 -35.688 -0.449 1 86.94 192 TYR A C 1
ATOM 1556 O O . TYR A 1 192 ? 18.172 -35.031 0.361 1 86.94 192 TYR A O 1
ATOM 1564 N N . LEU A 1 193 ? 16.25 -35.688 -0.59 1 89.44 193 LEU A N 1
ATOM 1565 C CA . LEU A 1 193 ? 15.383 -35.062 0.393 1 89.44 193 LEU A CA 1
ATOM 1566 C C . LEU A 1 193 ? 14.719 -36.062 1.301 1 89.44 193 LEU A C 1
ATOM 1568 O O . LEU A 1 193 ? 14.711 -37.281 0.992 1 89.44 193 LEU A O 1
ATOM 1572 N N . GLN A 1 194 ? 14.188 -35.562 2.52 1 88.19 194 GLN A N 1
ATOM 1573 C CA . GLN A 1 194 ? 13.633 -36.5 3.459 1 88.19 194 GLN A CA 1
ATOM 1574 C C . GLN A 1 194 ? 12.289 -36.031 4.004 1 88.19 194 GLN A C 1
ATOM 1576 O O . GLN A 1 194 ? 11.492 -36.844 4.496 1 88.19 194 GLN A O 1
ATOM 1581 N N . THR A 1 195 ? 11.992 -34.875 3.812 1 87.31 195 THR A N 1
ATOM 1582 C CA . THR A 1 195 ? 10.781 -34.312 4.406 1 87.31 195 THR A CA 1
ATOM 1583 C C . THR A 1 195 ? 9.547 -34.781 3.639 1 87.31 195 THR A C 1
ATOM 1585 O O . THR A 1 195 ? 9.5 -34.688 2.412 1 87.31 195 THR A O 1
ATOM 1588 N N . PHE A 1 196 ? 8.57 -35.375 4.371 1 88.75 196 PHE A N 1
ATOM 1589 C CA . PHE A 1 196 ? 7.27 -35.625 3.775 1 88.75 196 PHE A CA 1
ATOM 1590 C C . PHE A 1 196 ? 6.469 -34.344 3.598 1 88.75 196 PHE A C 1
ATOM 1592 O O . PHE A 1 196 ? 6.352 -33.562 4.531 1 88.75 196 PHE A O 1
ATOM 1599 N N . CYS A 1 197 ? 6 -34.156 2.414 1 84.56 197 CYS A N 1
ATOM 1600 C CA . CYS A 1 197 ? 5.172 -33 2.145 1 84.56 197 CYS A CA 1
ATOM 1601 C C . CYS A 1 197 ? 4.16 -33.281 1.042 1 84.56 197 CYS A C 1
ATOM 1603 O O . CYS A 1 197 ? 4.191 -34.344 0.433 1 84.56 197 CYS A O 1
ATOM 1605 N N . GLY A 1 198 ? 3.166 -32.406 0.96 1 88.12 198 GLY A N 1
ATOM 1606 C CA . GLY A 1 198 ? 2.154 -32.531 -0.079 1 88.12 198 GLY A CA 1
ATOM 1607 C C . GLY A 1 198 ? 0.928 -33.281 0.366 1 88.12 198 GLY A C 1
ATOM 1608 O O . GLY A 1 198 ? 0.554 -33.25 1.54 1 88.12 198 GLY A O 1
ATOM 1609 N N . THR A 1 199 ? 0.283 -33.875 -0.691 1 91.88 199 THR A N 1
ATOM 1610 C CA . THR A 1 199 ? -0.975 -34.562 -0.469 1 91.88 199 THR A CA 1
ATOM 1611 C C . THR A 1 199 ? -0.801 -36.062 -0.691 1 91.88 199 THR A C 1
ATOM 1613 O O . THR A 1 199 ? -0.28 -36.5 -1.725 1 91.88 199 THR A O 1
ATOM 1616 N N . ILE A 1 200 ? -1.296 -36.875 0.155 1 94.94 200 ILE A N 1
ATOM 1617 C CA . ILE A 1 200 ? -1.059 -38.312 0.222 1 94.94 200 ILE A CA 1
ATOM 1618 C C . ILE A 1 200 ? -1.413 -38.969 -1.115 1 94.94 200 ILE A C 1
ATOM 1620 O O . ILE A 1 200 ? -0.622 -39.719 -1.674 1 94.94 200 ILE A O 1
ATOM 1624 N N . CYS A 1 201 ? -2.494 -38.562 -1.711 1 96.44 201 CYS A N 1
ATOM 1625 C CA . CYS A 1 201 ? -2.998 -39.219 -2.912 1 96.44 201 CYS A CA 1
ATOM 1626 C C . CYS A 1 201 ? -2.078 -38.969 -4.102 1 96.44 201 CYS A C 1
ATOM 1628 O O . CYS A 1 201 ? -2.166 -39.656 -5.117 1 96.44 201 CYS A O 1
ATOM 1630 N N . TYR A 1 202 ? -1.206 -38 -3.943 1 97.69 202 TYR A N 1
ATOM 1631 C CA . TYR A 1 202 ? -0.295 -37.656 -5.031 1 97.69 202 TYR A CA 1
ATOM 1632 C C . TYR A 1 202 ? 1.137 -38.062 -4.684 1 97.69 202 TYR A C 1
ATOM 1634 O O . TYR A 1 202 ? 2.053 -37.875 -5.484 1 97.69 202 TYR A O 1
ATOM 1642 N N . SER A 1 203 ? 1.364 -38.656 -3.521 1 97.44 203 SER A N 1
ATOM 1643 C CA . SER A 1 203 ? 2.709 -38.844 -2.992 1 97.44 203 SER A CA 1
ATOM 1644 C C . SER A 1 203 ? 3.316 -40.156 -3.506 1 97.44 203 SER A C 1
ATOM 1646 O O . SER A 1 203 ? 2.625 -41.156 -3.605 1 97.44 203 SER A O 1
ATOM 1648 N N . ALA A 1 204 ? 4.59 -40.125 -3.752 1 97.88 204 ALA A N 1
ATOM 1649 C CA . ALA A 1 204 ? 5.324 -41.312 -4.234 1 97.88 204 ALA A CA 1
ATOM 1650 C C . ALA A 1 204 ? 5.547 -42.312 -3.113 1 97.88 204 ALA A C 1
ATOM 1652 O O . ALA A 1 204 ? 5.629 -41.938 -1.94 1 97.88 204 ALA A O 1
ATOM 1653 N N . PRO A 1 205 ? 5.688 -43.562 -3.492 1 97.62 205 PRO A N 1
ATOM 1654 C CA . PRO A 1 205 ? 5.879 -44.625 -2.498 1 97.62 205 PRO A CA 1
ATOM 1655 C C . PRO A 1 205 ? 7.066 -44.375 -1.577 1 97.62 205 PRO A C 1
ATOM 1657 O O . PRO A 1 205 ? 6.969 -44.562 -0.363 1 97.62 205 PRO A O 1
ATOM 1660 N N . GLU A 1 206 ? 8.234 -43.938 -2.102 1 97 206 GLU A N 1
ATOM 1661 C CA . GLU A 1 206 ? 9.422 -43.719 -1.281 1 97 206 GLU A CA 1
ATOM 1662 C C . GLU A 1 206 ? 9.195 -42.594 -0.26 1 97 206 GLU A C 1
ATOM 1664 O O . GLU A 1 206 ? 9.742 -42.656 0.845 1 97 206 GLU A O 1
ATOM 1669 N N . MET A 1 207 ? 8.43 -41.594 -0.612 1 95.5 207 MET A N 1
ATOM 1670 C CA . MET A 1 207 ? 8.094 -40.531 0.329 1 95.5 207 MET A CA 1
ATOM 1671 C C . MET A 1 207 ? 7.168 -41.062 1.425 1 95.5 207 MET A C 1
ATOM 1673 O O . MET A 1 207 ? 7.344 -40.719 2.6 1 95.5 207 MET A O 1
ATOM 1677 N N . LEU A 1 208 ? 6.191 -41.844 1.062 1 95.56 208 LEU A N 1
ATOM 1678 C CA . LEU A 1 208 ? 5.234 -42.406 2.012 1 95.56 208 LEU A CA 1
ATOM 1679 C C . LEU A 1 208 ? 5.934 -43.312 3.012 1 95.56 208 LEU A C 1
ATOM 1681 O O . LEU A 1 208 ? 5.516 -43.406 4.168 1 95.56 208 LEU A O 1
ATOM 1685 N N . LYS A 1 209 ? 6.996 -43.906 2.564 1 95.44 209 LYS A N 1
ATOM 1686 C CA . LYS A 1 209 ? 7.746 -44.844 3.41 1 95.44 209 LYS A CA 1
ATOM 1687 C C . LYS A 1 209 ? 8.734 -44.094 4.301 1 95.44 209 LYS A C 1
ATOM 1689 O O . LYS A 1 209 ? 9.391 -44.688 5.152 1 95.44 209 LYS A O 1
ATOM 1694 N N . GLY A 1 210 ? 8.938 -42.844 4.004 1 93.88 210 GLY A N 1
ATOM 1695 C CA . GLY A 1 210 ? 9.883 -42.062 4.785 1 93.88 210 GLY A CA 1
ATOM 1696 C C . GLY A 1 210 ? 11.32 -42.25 4.344 1 93.88 210 GLY A C 1
ATOM 1697 O O . GLY A 1 210 ? 12.25 -41.969 5.109 1 93.88 210 GLY A O 1
ATOM 1698 N N . GLU A 1 211 ? 11.5 -42.719 3.184 1 94.25 211 GLU A N 1
ATOM 1699 C CA . GLU A 1 211 ? 12.844 -42.875 2.633 1 94.25 211 GLU A CA 1
ATOM 1700 C C . GLU A 1 211 ? 13.375 -41.594 2.051 1 94.25 211 GLU A C 1
ATOM 1702 O O . GLU A 1 211 ? 12.609 -40.656 1.781 1 94.25 211 GLU A O 1
ATOM 1707 N N . LYS A 1 212 ? 14.664 -41.594 1.933 1 93.44 212 LYS A N 1
ATOM 1708 C CA . LYS A 1 212 ? 15.242 -40.5 1.154 1 93.44 212 LYS A CA 1
ATOM 1709 C C . LYS A 1 212 ? 14.812 -40.594 -0.308 1 93.44 212 LYS A C 1
ATOM 1711 O O . LYS A 1 212 ? 14.656 -41.688 -0.857 1 93.44 212 LYS A O 1
ATOM 1716 N N . TYR A 1 213 ? 14.617 -39.469 -0.877 1 93.62 213 TYR A N 1
ATOM 1717 C CA . TYR A 1 213 ? 14.094 -39.5 -2.24 1 93.62 213 TYR A CA 1
ATOM 1718 C C . TYR A 1 213 ? 14.719 -38.406 -3.088 1 93.62 213 TYR A C 1
ATOM 1720 O O . TYR A 1 213 ? 15.172 -37.375 -2.559 1 93.62 213 TYR A O 1
ATOM 1728 N N . ALA A 1 214 ? 14.758 -38.688 -4.383 1 93.06 214 ALA A N 1
ATOM 1729 C CA . ALA A 1 214 ? 15.094 -37.656 -5.363 1 93.06 214 ALA A CA 1
ATOM 1730 C C . ALA A 1 214 ? 13.875 -36.812 -5.699 1 93.06 214 ALA A C 1
ATOM 1732 O O . ALA A 1 214 ? 12.852 -37.312 -6.145 1 93.06 214 ALA A O 1
ATOM 1733 N N . GLY A 1 215 ? 13.938 -35.531 -5.547 1 92.69 215 GLY A N 1
ATOM 1734 C CA . GLY A 1 215 ? 12.82 -34.594 -5.738 1 92.69 215 GLY A CA 1
ATOM 1735 C C . GLY A 1 215 ? 12.211 -34.688 -7.129 1 92.69 215 GLY A C 1
ATOM 1736 O O . GLY A 1 215 ? 10.992 -34.625 -7.289 1 92.69 215 GLY A O 1
ATOM 1737 N N . GLU A 1 216 ? 13.039 -34.875 -8.117 1 95.25 216 GLU A N 1
ATOM 1738 C CA . GLU A 1 216 ? 12.57 -34.938 -9.5 1 95.25 216 GLU A CA 1
ATOM 1739 C C . GLU A 1 216 ? 11.672 -36.156 -9.727 1 95.25 216 GLU A C 1
ATOM 1741 O O . GLU A 1 216 ? 10.688 -36.062 -10.453 1 95.25 216 GLU A O 1
ATOM 1746 N N . LYS A 1 217 ? 12.055 -37.219 -9.055 1 96.44 217 LYS A N 1
ATOM 1747 C CA . LYS A 1 217 ? 11.32 -38.469 -9.25 1 96.44 217 LYS A CA 1
ATOM 1748 C C . LYS A 1 217 ? 9.945 -38.406 -8.586 1 96.44 217 LYS A C 1
ATOM 1750 O O . LYS A 1 217 ? 8.984 -39 -9.078 1 96.44 217 LYS A O 1
ATOM 1755 N N . VAL A 1 218 ? 9.859 -37.688 -7.48 1 96.56 218 VAL A N 1
ATOM 1756 C CA . VAL A 1 218 ? 8.562 -37.594 -6.812 1 96.56 218 VAL A CA 1
ATOM 1757 C C . VAL A 1 218 ? 7.633 -36.719 -7.633 1 96.56 218 VAL A C 1
ATOM 1759 O O . VAL A 1 218 ? 6.422 -36.938 -7.68 1 96.56 218 VAL A O 1
ATOM 1762 N N . ASP A 1 219 ? 8.18 -35.625 -8.281 1 97.94 219 ASP A N 1
ATOM 1763 C CA . ASP A 1 219 ? 7.383 -34.812 -9.195 1 97.94 219 ASP A CA 1
ATOM 1764 C C . ASP A 1 219 ? 6.855 -35.656 -10.359 1 97.94 219 ASP A C 1
ATOM 1766 O O . ASP A 1 219 ? 5.699 -35.5 -10.758 1 97.94 219 ASP A O 1
ATOM 1770 N N . VAL A 1 220 ? 7.676 -36.531 -10.852 1 98.62 220 VAL A N 1
ATOM 1771 C CA . VAL A 1 220 ? 7.301 -37.375 -11.977 1 98.62 220 VAL A CA 1
ATOM 1772 C C . VAL A 1 220 ? 6.156 -38.312 -11.562 1 98.62 220 VAL A C 1
ATOM 1774 O O . VAL A 1 220 ? 5.211 -38.531 -12.328 1 98.62 220 VAL A O 1
ATOM 1777 N N . TRP A 1 221 ? 6.25 -38.875 -10.375 1 98.69 221 TRP A N 1
ATOM 1778 C CA . TRP A 1 221 ? 5.156 -39.688 -9.859 1 98.69 221 TRP A CA 1
ATOM 1779 C C . TRP A 1 221 ? 3.854 -38.906 -9.836 1 98.69 221 TRP A C 1
ATOM 1781 O O . TRP A 1 221 ? 2.826 -39.375 -10.336 1 98.69 221 TRP A O 1
ATOM 1791 N N . SER A 1 222 ? 3.904 -37.719 -9.273 1 98.69 222 SER A N 1
ATOM 1792 C CA . SER A 1 222 ? 2.711 -36.875 -9.18 1 98.69 222 SER A CA 1
ATOM 1793 C C . SER A 1 222 ? 2.141 -36.562 -10.562 1 98.69 222 SER A C 1
ATOM 1795 O O . SER A 1 222 ? 0.922 -36.5 -10.734 1 98.69 222 SER A O 1
ATOM 1797 N N . LEU A 1 223 ? 3.014 -36.344 -11.523 1 98.88 223 LEU A N 1
ATOM 1798 C CA . LEU A 1 223 ? 2.57 -36.125 -12.898 1 98.88 223 LEU A CA 1
ATOM 1799 C C . LEU A 1 223 ? 1.791 -37.344 -13.406 1 98.88 223 LEU A C 1
ATOM 1801 O O . LEU A 1 223 ? 0.792 -37.188 -14.109 1 98.88 223 LEU A O 1
ATOM 1805 N N . GLY A 1 224 ? 2.234 -38.5 -13.055 1 98.88 224 GLY A N 1
ATOM 1806 C CA . GLY A 1 224 ? 1.513 -39.719 -13.438 1 98.88 224 GLY A CA 1
ATOM 1807 C C . GLY A 1 224 ? 0.109 -39.781 -12.867 1 98.88 224 GLY A C 1
ATOM 1808 O O . GLY A 1 224 ? -0.837 -40.156 -13.562 1 98.88 224 GLY A O 1
ATOM 1809 N N . ILE A 1 225 ? 0.026 -39.438 -11.562 1 98.62 225 ILE A N 1
ATOM 1810 C CA . ILE A 1 225 ? -1.277 -39.406 -10.914 1 98.62 225 ILE A CA 1
ATOM 1811 C C . ILE A 1 225 ? -2.193 -38.406 -11.641 1 98.62 225 ILE A C 1
ATOM 1813 O O . ILE A 1 225 ? -3.357 -38.719 -11.906 1 98.62 225 ILE A O 1
ATOM 1817 N N . ILE A 1 226 ? -1.697 -37.281 -11.984 1 98.69 226 ILE A N 1
ATOM 1818 C CA . ILE A 1 226 ? -2.473 -36.219 -12.633 1 98.69 226 ILE A CA 1
ATOM 1819 C C . ILE A 1 226 ? -2.918 -36.688 -14.016 1 98.69 226 ILE A C 1
ATOM 1821 O O . ILE A 1 226 ? -4.082 -36.531 -14.391 1 98.69 226 ILE A O 1
ATOM 1825 N N . LEU A 1 227 ? -1.998 -37.281 -14.812 1 98.81 227 LEU A N 1
ATOM 1826 C CA . LEU A 1 227 ? -2.352 -37.781 -16.141 1 98.81 227 LEU A CA 1
ATOM 1827 C C . LEU A 1 227 ? -3.48 -38.781 -16.062 1 98.81 227 LEU A C 1
ATOM 1829 O O . LEU A 1 227 ? -4.441 -38.719 -16.828 1 98.81 227 LEU A O 1
ATOM 1833 N N . TYR A 1 228 ? -3.373 -39.75 -15.133 1 98.75 228 TYR A N 1
ATOM 1834 C CA . TYR A 1 228 ? -4.414 -40.75 -14.914 1 98.75 228 TYR A CA 1
ATOM 1835 C C . TYR A 1 228 ? -5.75 -40.062 -14.609 1 98.75 228 TYR A C 1
ATOM 1837 O O . TYR A 1 228 ? -6.77 -40.406 -15.219 1 98.75 228 TYR A O 1
ATOM 1845 N N . ALA A 1 229 ? -5.719 -39.156 -13.742 1 98 229 ALA A N 1
ATOM 1846 C CA . ALA A 1 229 ? -6.941 -38.5 -13.281 1 98 229 ALA A CA 1
ATOM 1847 C C . ALA A 1 229 ? -7.621 -37.75 -14.422 1 98 229 ALA A C 1
ATOM 1849 O O . ALA A 1 229 ? -8.852 -37.75 -14.508 1 98 229 ALA A O 1
ATOM 1850 N N . LEU A 1 230 ? -6.836 -37.094 -15.266 1 97.81 230 LEU A N 1
ATOM 1851 C CA . LEU A 1 230 ? -7.395 -36.344 -16.391 1 97.81 230 LEU A CA 1
ATOM 1852 C C . LEU A 1 230 ? -8.148 -37.281 -17.344 1 97.81 230 LEU A C 1
ATOM 1854 O O . LEU A 1 230 ? -9.195 -36.906 -17.875 1 97.81 230 LEU A O 1
ATOM 1858 N N . LEU A 1 231 ? -7.613 -38.469 -17.531 1 98.06 231 LEU A N 1
ATOM 1859 C CA . LEU A 1 231 ? -8.195 -39.406 -18.484 1 98.06 231 LEU A CA 1
ATOM 1860 C C . LEU A 1 231 ? -9.352 -40.156 -17.844 1 98.06 231 LEU A C 1
ATOM 1862 O O . LEU A 1 231 ? -10.359 -40.438 -18.5 1 98.06 231 LEU A O 1
ATOM 1866 N N . ALA A 1 232 ? -9.234 -40.469 -16.547 1 96.81 232 ALA A N 1
ATOM 1867 C CA . ALA A 1 232 ? -10.203 -41.312 -15.875 1 96.81 232 ALA A CA 1
ATOM 1868 C C . ALA A 1 232 ? -11.305 -40.5 -15.211 1 96.81 232 ALA A C 1
ATOM 1870 O O . ALA A 1 232 ? -12.398 -41 -14.953 1 96.81 232 ALA A O 1
ATOM 1871 N N . GLY A 1 233 ? -10.977 -39.281 -14.859 1 95.25 233 GLY A N 1
ATOM 1872 C CA . GLY A 1 233 ? -11.898 -38.438 -14.102 1 95.25 233 GLY A CA 1
ATOM 1873 C C . GLY A 1 233 ? -11.836 -38.688 -12.609 1 95.25 233 GLY A C 1
ATOM 1874 O O . GLY A 1 233 ? -12.625 -38.125 -11.852 1 95.25 233 GLY A O 1
ATOM 1875 N N . GLU A 1 234 ? -10.953 -39.531 -12.188 1 94.31 234 GLU A N 1
ATOM 1876 C CA . GLU A 1 234 ? -10.734 -39.844 -10.781 1 94.31 234 GLU A CA 1
ATOM 1877 C C . GLU A 1 234 ? -9.281 -40.25 -10.523 1 94.31 234 GLU A C 1
ATOM 1879 O O . GLU A 1 234 ? -8.555 -40.594 -11.453 1 94.31 234 GLU A O 1
ATOM 1884 N N . LEU A 1 235 ? -8.891 -40.25 -9.281 1 96.81 235 LEU A N 1
ATOM 1885 C CA . LEU A 1 235 ? -7.531 -40.625 -8.914 1 96.81 235 LEU A CA 1
ATOM 1886 C C . LEU A 1 235 ? -7.383 -42.156 -8.922 1 96.81 235 LEU A C 1
ATOM 1888 O O . LEU A 1 235 ? -8.344 -42.875 -8.656 1 96.81 235 LEU A O 1
ATOM 1892 N N . PRO A 1 236 ? -6.23 -42.594 -9.289 1 97.25 236 PRO A N 1
ATOM 1893 C CA . PRO A 1 236 ? -6.043 -44.062 -9.328 1 97.25 236 PRO A CA 1
ATOM 1894 C C . PRO A 1 236 ? -6.09 -44.688 -7.941 1 97.25 236 PRO A C 1
ATOM 1896 O O . PRO A 1 236 ? -6.504 -45.844 -7.801 1 97.25 236 PRO A O 1
ATOM 1899 N N . PHE A 1 237 ? -5.57 -43.906 -6.934 1 97.12 237 PHE A N 1
ATOM 1900 C CA . PHE A 1 237 ? -5.555 -44.375 -5.551 1 97.12 237 PHE A CA 1
ATOM 1901 C C . PHE A 1 237 ? -6.168 -43.344 -4.621 1 97.12 237 PHE A C 1
ATOM 1903 O O . PHE A 1 237 ? -5.52 -42.344 -4.273 1 97.12 237 PHE A O 1
ATOM 1910 N N . ASP A 1 238 ? -7.383 -43.5 -4.238 1 93.12 238 ASP A N 1
ATOM 1911 C CA . ASP A 1 238 ? -8.039 -42.5 -3.377 1 93.12 238 ASP A CA 1
ATOM 1912 C C . ASP A 1 238 ? -9.188 -43.156 -2.59 1 93.12 238 ASP A C 1
ATOM 1914 O O . ASP A 1 238 ? -10.203 -43.531 -3.168 1 93.12 238 ASP A O 1
ATOM 1918 N N . GLU A 1 239 ? -8.906 -43.281 -1.354 1 91.56 239 GLU A N 1
ATOM 1919 C CA . GLU A 1 239 ? -9.906 -43.781 -0.424 1 91.56 239 GLU A CA 1
ATOM 1920 C C . GLU A 1 239 ? -10.172 -42.812 0.707 1 91.56 239 GLU A C 1
ATOM 1922 O O . GLU A 1 239 ? -9.375 -41.906 0.944 1 91.56 239 GLU A O 1
ATOM 1927 N N . ASP A 1 240 ? -11.227 -42.938 1.4 1 91.25 240 ASP A N 1
ATOM 1928 C CA . ASP A 1 240 ? -11.586 -42.031 2.502 1 91.25 240 ASP A CA 1
ATOM 1929 C C . ASP A 1 240 ? -10.578 -42.156 3.643 1 91.25 240 ASP A C 1
ATOM 1931 O O . ASP A 1 240 ? -10.289 -41.156 4.312 1 91.25 240 ASP A O 1
ATOM 1935 N N . ASP A 1 241 ? -10.055 -43.281 3.742 1 93.5 241 ASP A N 1
ATOM 1936 C CA . ASP A 1 241 ? -9.062 -43.531 4.785 1 93.5 241 ASP A CA 1
ATOM 1937 C C . ASP A 1 241 ? -7.645 -43.375 4.238 1 93.5 241 ASP A C 1
ATOM 1939 O O . ASP A 1 241 ? -7.25 -44.094 3.314 1 93.5 241 ASP A O 1
ATOM 1943 N N . ASP A 1 242 ? -6.855 -42.594 4.875 1 93.38 242 ASP A N 1
ATOM 1944 C CA . ASP A 1 242 ? -5.496 -42.312 4.438 1 93.38 242 ASP A CA 1
ATOM 1945 C C . ASP A 1 242 ? -4.621 -43.562 4.457 1 93.38 242 ASP A C 1
ATOM 1947 O O . ASP A 1 242 ? -3.77 -43.719 3.584 1 93.38 242 ASP A O 1
ATOM 1951 N N . GLN A 1 243 ? -4.887 -44.312 5.477 1 95.5 243 GLN A N 1
ATOM 1952 C CA . GLN A 1 243 ? -4.062 -45.531 5.594 1 95.5 243 GLN A CA 1
ATOM 1953 C C . GLN A 1 243 ? -4.348 -46.5 4.461 1 95.5 243 GLN A C 1
ATOM 1955 O O . GLN A 1 243 ? -3.439 -47.156 3.971 1 95.5 243 GLN A O 1
ATOM 1960 N N . VAL A 1 244 ? -5.543 -46.562 4.055 1 96.31 244 VAL A N 1
ATOM 1961 C CA . VAL A 1 244 ? -5.922 -47.406 2.941 1 96.31 244 VAL A CA 1
ATOM 1962 C C . VAL A 1 244 ? -5.344 -46.875 1.639 1 96.31 244 VAL A C 1
ATOM 1964 O O . VAL A 1 244 ? -4.824 -47.625 0.813 1 96.31 244 VAL A O 1
ATOM 1967 N N . THR A 1 245 ? -5.418 -45.594 1.477 1 96.88 245 THR A N 1
ATOM 1968 C CA . THR A 1 245 ? -4.848 -44.938 0.299 1 96.88 245 THR A CA 1
ATOM 1969 C C . THR A 1 245 ? -3.348 -45.219 0.205 1 96.88 245 THR A C 1
ATOM 1971 O O . THR A 1 245 ? -2.84 -45.562 -0.864 1 96.88 245 THR A O 1
ATOM 1974 N N . LYS A 1 246 ? -2.66 -45.094 1.317 1 97 246 LYS A N 1
ATOM 1975 C CA . LYS A 1 246 ? -1.225 -45.344 1.363 1 97 246 LYS A CA 1
ATOM 1976 C C . LYS A 1 246 ? -0.917 -46.781 0.95 1 97 246 LYS A C 1
ATOM 1978 O O . LYS A 1 246 ? -0.006 -47.031 0.154 1 97 246 LYS A O 1
ATOM 1983 N N . THR A 1 247 ? -1.713 -47.656 1.453 1 97.38 247 THR A N 1
ATOM 1984 C CA . THR A 1 247 ? -1.512 -49.062 1.158 1 97.38 247 THR A CA 1
ATOM 1985 C C . THR A 1 247 ? -1.716 -49.344 -0.329 1 97.38 247 THR A C 1
ATOM 1987 O O . THR A 1 247 ? -0.945 -50.094 -0.939 1 97.38 247 THR A O 1
ATOM 1990 N N . ARG A 1 248 ? -2.713 -48.781 -0.871 1 97.44 248 ARG A N 1
ATOM 1991 C CA . ARG A 1 248 ? -2.994 -48.969 -2.289 1 97.44 248 ARG A CA 1
ATOM 1992 C C . ARG A 1 248 ? -1.861 -48.438 -3.152 1 97.44 248 ARG A C 1
ATOM 1994 O O . ARG A 1 248 ? -1.457 -49.062 -4.129 1 97.44 248 ARG A O 1
ATOM 2001 N N . ILE A 1 249 ? -1.335 -47.281 -2.768 1 97.94 249 ILE A N 1
ATOM 2002 C CA . ILE A 1 249 ? -0.234 -46.688 -3.506 1 97.94 249 ILE A CA 1
ATOM 2003 C C . ILE A 1 249 ? 0.982 -47.594 -3.475 1 97.94 249 ILE A C 1
ATOM 2005 O O . ILE A 1 249 ? 1.673 -47.781 -4.484 1 97.94 249 ILE A O 1
ATOM 2009 N N . LEU A 1 250 ? 1.2 -48.25 -2.359 1 97.56 250 LEU A N 1
ATOM 2010 C CA . LEU A 1 250 ? 2.398 -49.062 -2.141 1 97.56 250 LEU A CA 1
ATOM 2011 C C . LEU A 1 250 ? 2.264 -50.438 -2.797 1 97.56 250 LEU A C 1
ATOM 2013 O O . LEU A 1 250 ? 3.266 -51.031 -3.17 1 97.56 250 LEU A O 1
ATOM 2017 N N . THR A 1 251 ? 0.998 -50.875 -3.055 1 97 251 THR A N 1
ATOM 2018 C CA . THR A 1 251 ? 0.881 -52.281 -3.359 1 97 251 THR A CA 1
ATOM 2019 C C . THR A 1 251 ? 0.129 -52.5 -4.672 1 97 251 THR A C 1
ATOM 2021 O O . THR A 1 251 ? 0.249 -53.562 -5.297 1 97 251 THR A O 1
ATOM 2024 N N . GLU A 1 252 ? -0.672 -51.562 -5.117 1 97.12 252 GLU A N 1
ATOM 2025 C CA . GLU A 1 252 ? -1.555 -51.812 -6.258 1 97.12 252 GLU A CA 1
ATOM 2026 C C . GLU A 1 252 ? -1.08 -51.031 -7.488 1 97.12 252 GLU A C 1
ATOM 2028 O O . GLU A 1 252 ? -0.366 -50.031 -7.363 1 97.12 252 GLU A O 1
ATOM 2033 N N . ASP A 1 253 ? -1.463 -51.531 -8.586 1 96.94 253 ASP A N 1
ATOM 2034 C CA . ASP A 1 253 ? -1.283 -50.844 -9.852 1 96.94 253 ASP A CA 1
ATOM 2035 C C . ASP A 1 253 ? -2.562 -50.125 -10.266 1 96.94 253 ASP A C 1
ATOM 2037 O O . ASP A 1 253 ? -3.66 -50.5 -9.859 1 96.94 253 ASP A O 1
ATOM 2041 N N . PRO A 1 254 ? -2.408 -49.094 -11.023 1 97.12 254 PRO A N 1
ATOM 2042 C CA . PRO A 1 254 ? -3.613 -48.375 -11.492 1 97.12 254 PRO A CA 1
ATOM 2043 C C . PRO A 1 254 ? -4.484 -49.25 -12.391 1 97.12 254 PRO A C 1
ATOM 2045 O O . PRO A 1 254 ? -3.959 -50.062 -13.188 1 97.12 254 PRO A O 1
ATOM 2048 N N . ALA A 1 255 ? -5.773 -49.031 -12.273 1 96.94 255 ALA A N 1
ATOM 2049 C CA . ALA A 1 255 ? -6.73 -49.719 -13.133 1 96.94 255 ALA A CA 1
ATOM 2050 C C . ALA A 1 255 ? -7.059 -48.875 -14.367 1 96.94 255 ALA A C 1
ATOM 2052 O O . ALA A 1 255 ? -7.191 -47.625 -14.273 1 96.94 255 ALA A O 1
ATOM 2053 N N . TYR A 1 256 ? -7.141 -49.562 -15.5 1 97.44 256 TYR A N 1
ATOM 2054 C CA . TYR A 1 256 ? -7.41 -48.844 -16.734 1 97.44 256 TYR A CA 1
ATOM 2055 C C . TYR A 1 256 ? -8.75 -49.25 -17.328 1 97.44 256 TYR A C 1
ATOM 2057 O O . TYR A 1 256 ? -9.094 -50.438 -17.328 1 97.44 256 TYR A O 1
ATOM 2065 N N . ASN A 1 257 ? -9.508 -48.344 -17.734 1 94.25 257 ASN A N 1
ATOM 2066 C CA . ASN A 1 257 ? -10.719 -48.625 -18.5 1 94.25 257 ASN A CA 1
ATOM 2067 C C . ASN A 1 257 ? -10.523 -48.344 -19.984 1 94.25 257 ASN A C 1
ATOM 2069 O O . ASN A 1 257 ? -9.391 -48.156 -20.438 1 94.25 257 ASN A O 1
ATOM 2073 N N . ASP A 1 258 ? -11.57 -48.25 -20.797 1 93 258 ASP A N 1
ATOM 2074 C CA . ASP A 1 258 ? -11.492 -48.156 -22.25 1 93 258 ASP A CA 1
ATOM 2075 C C . ASP A 1 258 ? -11.141 -46.75 -22.703 1 93 258 ASP A C 1
ATOM 2077 O O . ASP A 1 258 ? -10.82 -46.531 -23.875 1 93 258 ASP A O 1
ATOM 2081 N N . ARG A 1 259 ? -11.047 -45.906 -21.734 1 92.94 259 ARG A N 1
ATOM 2082 C CA . ARG A 1 259 ? -10.781 -44.5 -22.078 1 92.94 259 ARG A CA 1
ATOM 2083 C C . ARG A 1 259 ? -9.289 -44.25 -22.281 1 92.94 259 ARG A C 1
ATOM 2085 O O . ARG A 1 259 ? -8.891 -43.25 -22.859 1 92.94 259 ARG A O 1
ATOM 2092 N N . PHE A 1 260 ? -8.508 -45.219 -21.891 1 97.75 260 PHE A N 1
ATOM 2093 C CA . PHE A 1 260 ? -7.062 -45.031 -21.938 1 97.75 260 PHE A CA 1
ATOM 2094 C C . PHE A 1 260 ? -6.492 -45.562 -23.25 1 97.75 260 PHE A C 1
ATOM 2096 O O . PHE A 1 260 ? -6.508 -46.781 -23.484 1 97.75 260 PHE A O 1
ATOM 2103 N N . PRO A 1 261 ? -5.984 -44.719 -24.078 1 97.62 261 PRO A N 1
ATOM 2104 C CA . PRO A 1 261 ? -5.215 -45.219 -25.203 1 97.62 261 PRO A CA 1
ATOM 2105 C C . PRO A 1 261 ? -3.967 -46 -24.766 1 97.62 261 PRO A C 1
ATOM 2107 O O . PRO A 1 261 ? -3.451 -45.75 -23.672 1 97.62 261 PRO A O 1
ATOM 2110 N N . ASP A 1 262 ? -3.461 -46.75 -25.594 1 97.38 262 ASP A N 1
ATOM 2111 C CA . ASP A 1 262 ? -2.344 -47.625 -25.25 1 97.38 262 ASP A CA 1
ATOM 2112 C C . ASP A 1 262 ? -1.096 -46.844 -24.906 1 97.38 262 ASP A C 1
ATOM 2114 O O . ASP A 1 262 ? -0.356 -47.188 -23.984 1 97.38 262 ASP A O 1
ATOM 2118 N N 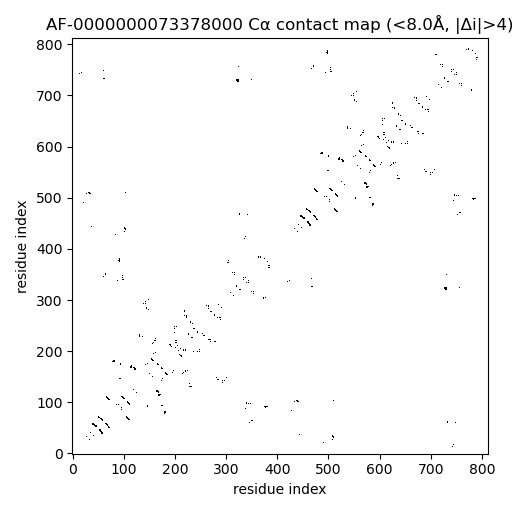. ASP A 1 263 ? -0.851 -45.812 -25.641 1 97.44 263 ASP A N 1
ATOM 2119 C CA . ASP A 1 263 ? 0.345 -45.031 -25.375 1 97.44 263 ASP A CA 1
ATOM 2120 C C . ASP A 1 263 ? 0.226 -44.281 -24.062 1 97.44 263 ASP A C 1
ATOM 2122 O O . ASP A 1 263 ? 1.223 -44.094 -23.359 1 97.44 263 ASP A O 1
ATOM 2126 N N . ALA A 1 264 ? -1.01 -43.906 -23.703 1 98.38 264 ALA A N 1
ATOM 2127 C CA . ALA A 1 264 ? -1.216 -43.281 -22.391 1 98.38 264 ALA A CA 1
ATOM 2128 C C . ALA A 1 264 ? -0.951 -44.281 -21.266 1 98.38 264 ALA A C 1
ATOM 2130 O O . ALA A 1 264 ? -0.309 -43.938 -20.266 1 98.38 264 ALA A O 1
ATOM 2131 N N . LYS A 1 265 ? -1.477 -45.469 -21.469 1 98.31 265 LYS A N 1
ATOM 2132 C CA . LYS A 1 265 ? -1.263 -46.531 -20.469 1 98.31 265 LYS A CA 1
ATOM 2133 C C . LYS A 1 265 ? 0.226 -46.781 -20.25 1 98.31 265 LYS A C 1
ATOM 2135 O O . LYS A 1 265 ? 0.682 -46.906 -19.109 1 98.31 265 LYS A O 1
ATOM 2140 N N . THR A 1 266 ? 0.887 -46.844 -21.344 1 98.19 266 THR A N 1
ATOM 2141 C CA . THR A 1 266 ? 2.324 -47.094 -21.281 1 98.19 266 THR A CA 1
ATOM 2142 C C . THR A 1 266 ? 3.031 -45.969 -20.516 1 98.19 266 THR A C 1
ATOM 2144 O O . THR A 1 266 ? 3.867 -46.25 -19.656 1 98.19 266 THR A O 1
ATOM 2147 N N . LEU A 1 267 ? 2.707 -44.781 -20.828 1 98.69 267 LEU A N 1
ATOM 2148 C CA . LEU A 1 267 ? 3.332 -43.625 -20.172 1 98.69 267 LEU A CA 1
ATOM 2149 C C . LEU A 1 267 ? 2.998 -43.625 -18.688 1 98.69 267 LEU A C 1
ATOM 2151 O O . LEU A 1 267 ? 3.887 -43.438 -17.859 1 98.69 267 LEU A O 1
ATOM 2155 N N . ILE A 1 268 ? 1.746 -43.812 -18.297 1 98.81 268 ILE A N 1
ATOM 2156 C CA . ILE A 1 268 ? 1.311 -43.781 -16.906 1 98.81 268 ILE A CA 1
ATOM 2157 C C . ILE A 1 268 ? 2.047 -44.844 -16.109 1 98.81 268 ILE A C 1
ATOM 2159 O O . ILE A 1 268 ? 2.518 -44.594 -15.008 1 98.81 268 ILE A O 1
ATOM 2163 N N . ASN A 1 269 ? 2.15 -46 -16.703 1 98.5 269 ASN A N 1
ATOM 2164 C CA . ASN A 1 269 ? 2.844 -47.094 -16.031 1 98.5 269 ASN A CA 1
ATOM 2165 C C . ASN A 1 269 ? 4.305 -46.75 -15.758 1 98.5 269 ASN A C 1
ATOM 2167 O O . ASN A 1 269 ? 4.863 -47.125 -14.727 1 98.5 269 ASN A O 1
ATOM 2171 N N . LEU A 1 270 ? 4.93 -46.094 -16.703 1 98.5 270 LEU A N 1
ATOM 2172 C CA . LEU A 1 270 ? 6.309 -45.656 -16.5 1 98.5 270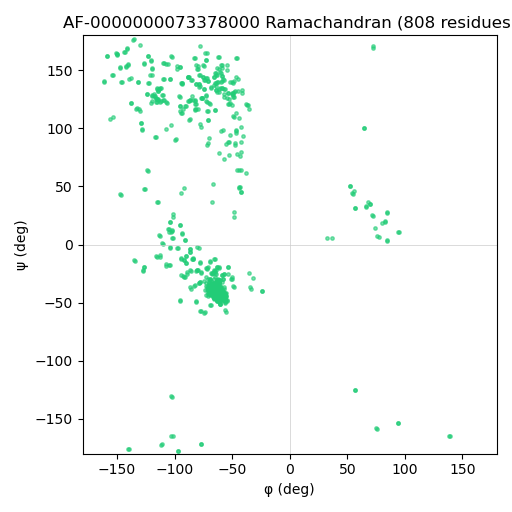 LEU A CA 1
ATOM 2173 C C . LEU A 1 270 ? 6.402 -44.625 -15.398 1 98.5 270 LEU A C 1
ATOM 2175 O O . LEU A 1 270 ? 7.277 -44.688 -14.531 1 98.5 270 LEU A O 1
ATOM 2179 N N . LEU A 1 271 ? 5.492 -43.625 -15.422 1 98.81 271 LEU A N 1
ATOM 2180 C CA . LEU A 1 271 ? 5.488 -42.531 -14.453 1 98.81 271 LEU A CA 1
ATOM 2181 C C . LEU A 1 271 ? 5.211 -43.062 -13.047 1 98.81 271 LEU A C 1
ATOM 2183 O O . LEU A 1 271 ? 5.766 -42.562 -12.07 1 98.81 271 LEU A O 1
ATOM 2187 N N . LEU A 1 272 ? 4.352 -44.094 -12.93 1 98.69 272 LEU A N 1
ATOM 2188 C CA . LEU A 1 272 ? 3.904 -44.594 -11.633 1 98.69 272 LEU A CA 1
ATOM 2189 C C . LEU A 1 272 ? 4.664 -45.875 -11.266 1 98.69 272 LEU A C 1
ATOM 2191 O O . LEU A 1 272 ? 4.137 -46.719 -10.547 1 98.69 272 LEU A O 1
ATOM 2195 N N . SER A 1 273 ? 5.824 -46 -11.797 1 98.38 273 SER A N 1
ATOM 2196 C CA . SER A 1 273 ? 6.672 -47.094 -11.344 1 98.38 273 SER A CA 1
ATOM 2197 C C . SER A 1 273 ? 6.992 -46.969 -9.859 1 98.38 273 SER A C 1
ATOM 2199 O O . SER A 1 273 ? 7.383 -45.906 -9.391 1 98.38 273 SER A O 1
ATOM 2201 N N . LYS A 1 274 ? 6.887 -48 -9.094 1 97.31 274 LYS A N 1
ATOM 2202 C CA . LYS A 1 274 ? 7.168 -48 -7.664 1 97.31 274 LYS A CA 1
ATOM 2203 C C . LYS A 1 274 ? 8.664 -47.875 -7.398 1 97.31 274 LYS A C 1
ATOM 2205 O O . LYS A 1 274 ? 9.078 -47.469 -6.305 1 97.31 274 LYS A O 1
ATOM 2210 N N . ARG A 1 275 ? 9.438 -48.188 -8.422 1 96.44 275 ARG A N 1
ATOM 2211 C CA . ARG A 1 275 ? 10.875 -48 -8.375 1 96.44 275 ARG A CA 1
ATOM 2212 C C . ARG A 1 275 ? 11.258 -46.656 -9.008 1 96.44 275 ARG A C 1
ATOM 2214 O O . ARG A 1 275 ? 11.203 -46.5 -10.227 1 96.44 275 ARG A O 1
ATOM 2221 N N . PRO A 1 276 ? 11.781 -45.781 -8.242 1 96.38 276 PRO A N 1
ATOM 2222 C CA . PRO A 1 276 ? 12.039 -44.406 -8.742 1 96.38 276 PRO A CA 1
ATOM 2223 C C . PRO A 1 276 ? 13.016 -44.406 -9.922 1 96.38 276 PRO A C 1
ATOM 2225 O O . PRO A 1 276 ? 12.875 -43.562 -10.82 1 96.38 276 PRO A O 1
ATOM 2228 N N . LEU A 1 277 ? 13.93 -45.25 -9.984 1 95.69 277 LEU A N 1
ATOM 2229 C CA . LEU A 1 277 ? 14.977 -45.25 -11 1 95.69 277 LEU A CA 1
ATOM 2230 C C . LEU A 1 277 ? 14.391 -45.562 -12.375 1 95.69 277 LEU A C 1
ATOM 2232 O O . LEU A 1 277 ? 14.992 -45.219 -13.398 1 95.69 277 LEU A O 1
ATOM 2236 N N . ILE A 1 278 ? 13.25 -46.25 -12.391 1 97.31 278 ILE A N 1
ATOM 2237 C CA . ILE A 1 278 ? 12.609 -46.656 -13.641 1 97.31 278 ILE A CA 1
ATOM 2238 C C . ILE A 1 278 ? 11.812 -45.469 -14.211 1 97.31 278 ILE A C 1
ATOM 2240 O O . ILE A 1 278 ? 11.539 -45.438 -15.414 1 97.31 278 ILE A O 1
ATOM 2244 N N . ARG A 1 279 ? 11.453 -44.562 -13.398 1 98.12 279 ARG A N 1
ATOM 2245 C CA . ARG A 1 279 ? 10.68 -43.406 -13.867 1 98.12 279 ARG A CA 1
ATOM 2246 C C . ARG A 1 279 ? 11.492 -42.562 -14.844 1 98.12 279 ARG A C 1
ATOM 2248 O O . ARG A 1 279 ? 12.68 -42.312 -14.617 1 98.12 279 ARG A O 1
ATOM 2255 N N . PRO A 1 280 ? 10.883 -42.156 -15.883 1 98.31 280 PRO A N 1
ATOM 2256 C CA . PRO A 1 280 ? 11.594 -41.406 -16.922 1 98.31 280 PRO A CA 1
ATOM 2257 C C . PRO A 1 280 ? 11.938 -39.969 -16.5 1 98.31 280 PRO A C 1
ATOM 2259 O O . PRO A 1 280 ? 11.359 -39.469 -15.539 1 98.31 280 PRO A O 1
ATOM 2262 N N . SER A 1 281 ? 12.93 -39.406 -17.172 1 97.19 281 SER A N 1
ATOM 2263 C CA . SER A 1 281 ? 13.203 -38 -17.047 1 97.19 281 SER A CA 1
ATOM 2264 C C . SER A 1 281 ? 12.133 -37.156 -17.75 1 97.19 281 SER A C 1
ATOM 2266 O O . SER A 1 281 ? 11.359 -37.688 -18.547 1 97.19 281 SER A O 1
ATOM 2268 N N . LEU A 1 282 ? 12.094 -35.938 -17.469 1 97.75 282 LEU A N 1
ATOM 2269 C CA . LEU A 1 282 ? 11.117 -35.062 -18.094 1 97.75 282 LEU A CA 1
ATOM 2270 C C . LEU A 1 282 ? 11.367 -34.938 -19.594 1 97.75 282 LEU A C 1
ATOM 2272 O O . LEU A 1 282 ? 10.422 -34.812 -20.375 1 97.75 282 LEU A O 1
ATOM 2276 N N . ASP A 1 283 ? 12.633 -35 -19.984 1 96.5 283 ASP A N 1
ATOM 2277 C CA . ASP A 1 283 ? 12.961 -35.031 -21.406 1 96.5 283 ASP A CA 1
ATOM 2278 C C . ASP A 1 283 ? 12.398 -36.281 -22.094 1 96.5 283 ASP A C 1
ATOM 2280 O O . ASP A 1 283 ? 11.867 -36.188 -23.203 1 96.5 283 ASP A O 1
ATOM 2284 N N . GLU A 1 284 ? 12.531 -37.375 -21.453 1 98.06 284 GLU A N 1
ATOM 2285 C CA . GLU A 1 284 ? 11.992 -38.625 -21.984 1 98.06 284 GLU A CA 1
ATOM 2286 C C . GLU A 1 284 ? 10.469 -38.562 -22.062 1 98.06 284 GLU A C 1
ATOM 2288 O O . GLU A 1 284 ? 9.875 -39.094 -23 1 98.06 284 GLU A O 1
ATOM 2293 N N . ILE A 1 285 ? 9.875 -37.906 -21.094 1 98.75 285 ILE A N 1
ATOM 2294 C CA . ILE A 1 285 ? 8.422 -37.781 -21.094 1 98.75 285 ILE A CA 1
ATOM 2295 C C . ILE A 1 285 ? 7.98 -36.906 -22.281 1 98.75 285 ILE A C 1
ATOM 2297 O O . ILE A 1 285 ? 7.055 -37.281 -23.016 1 98.75 285 ILE A O 1
ATOM 2301 N N . LEU A 1 286 ? 8.664 -35.812 -22.5 1 98.25 286 LEU A N 1
ATOM 2302 C CA . LEU A 1 286 ? 8.312 -34.906 -23.609 1 98.25 286 LEU A CA 1
ATOM 2303 C C . LEU A 1 286 ? 8.539 -35.594 -24.953 1 98.25 286 LEU A C 1
ATOM 2305 O O . LEU A 1 286 ? 7.887 -35.25 -25.938 1 98.25 286 LEU A O 1
ATOM 2309 N N . ALA A 1 287 ? 9.383 -36.625 -24.969 1 97.81 287 ALA A N 1
ATOM 2310 C CA . ALA A 1 287 ? 9.688 -37.344 -26.203 1 97.81 287 ALA A CA 1
ATOM 2311 C C . ALA A 1 287 ? 8.719 -38.5 -26.422 1 97.81 287 ALA A C 1
ATOM 2313 O O . ALA A 1 287 ? 8.727 -39.156 -27.484 1 97.81 287 ALA A O 1
ATOM 2314 N N . HIS A 1 288 ? 7.953 -38.781 -25.453 1 98.44 288 HIS A N 1
ATOM 2315 C CA . HIS A 1 288 ? 7.035 -39.938 -25.547 1 98.44 288 HIS A CA 1
ATOM 2316 C C . HIS A 1 288 ? 5.996 -39.719 -26.641 1 98.44 288 HIS A C 1
ATOM 2318 O O . HIS A 1 288 ? 5.504 -38.594 -26.812 1 98.44 288 HIS A O 1
ATOM 2324 N N . PRO A 1 289 ? 5.527 -40.719 -27.312 1 98 289 PRO A N 1
ATOM 2325 C CA . PRO A 1 289 ? 4.574 -40.625 -28.406 1 98 289 PRO A CA 1
ATOM 2326 C C . PRO A 1 289 ? 3.26 -39.969 -27.984 1 98 289 PRO A C 1
ATOM 2328 O O . PRO A 1 289 ? 2.648 -39.25 -28.781 1 98 289 PRO A O 1
ATOM 2331 N N . PHE A 1 290 ? 2.84 -40.125 -26.844 1 98.25 290 PHE A N 1
ATOM 2332 C CA . PHE A 1 290 ? 1.575 -39.594 -26.359 1 98.25 290 PHE A CA 1
ATOM 2333 C C . PHE A 1 290 ? 1.599 -38.062 -26.391 1 98.25 290 PHE A C 1
ATOM 2335 O O . PHE A 1 290 ? 0.558 -37.438 -26.547 1 98.25 290 PHE A O 1
ATOM 2342 N N . LEU A 1 291 ? 2.844 -37.469 -26.203 1 98.56 291 LEU A N 1
ATOM 2343 C CA . LEU A 1 291 ? 2.943 -36.031 -26.125 1 98.56 291 LEU A CA 1
ATOM 2344 C C . LEU A 1 291 ? 3.48 -35.438 -27.422 1 98.56 291 LEU A C 1
ATOM 2346 O O . LEU A 1 291 ? 3.73 -34.25 -27.516 1 98.56 291 LEU A O 1
ATOM 2350 N N . ALA A 1 292 ? 3.578 -36.188 -28.469 1 97.5 292 ALA A N 1
ATOM 2351 C CA . ALA A 1 292 ? 4.301 -35.844 -29.703 1 97.5 292 ALA A CA 1
ATOM 2352 C C . ALA A 1 292 ? 3.729 -34.594 -30.344 1 97.5 292 ALA A C 1
ATOM 2354 O O . ALA A 1 292 ? 4.473 -33.781 -30.891 1 97.5 292 ALA A O 1
ATOM 2355 N N . GLU A 1 293 ? 2.492 -34.375 -30.297 1 97.19 293 GLU A N 1
ATOM 2356 C CA . GLU A 1 293 ? 1.818 -33.281 -30.984 1 97.19 293 GLU A CA 1
ATOM 2357 C C . GLU A 1 293 ? 2.197 -31.922 -30.375 1 97.19 293 GLU A C 1
ATOM 2359 O O . GLU A 1 293 ? 2.371 -30.953 -31.109 1 97.19 293 GLU A O 1
ATOM 2364 N N . HIS A 1 294 ? 2.344 -31.844 -29.078 1 97.56 294 HIS A N 1
ATOM 2365 C CA . HIS A 1 294 ? 2.486 -30.562 -28.406 1 97.56 294 HIS A CA 1
ATOM 2366 C C . HIS A 1 294 ? 3.881 -30.406 -27.812 1 97.56 294 HIS A C 1
ATOM 2368 O O . HIS A 1 294 ? 4.262 -29.297 -27.406 1 97.56 294 HIS A O 1
ATOM 2374 N N . ALA A 1 295 ? 4.691 -31.438 -27.766 1 97.75 295 ALA A N 1
ATOM 2375 C CA . ALA A 1 295 ? 6.012 -31.438 -27.141 1 97.75 295 ALA A CA 1
ATOM 2376 C C . ALA A 1 295 ? 6.945 -30.438 -27.828 1 97.75 295 ALA A C 1
ATOM 2378 O O . ALA A 1 295 ? 7.727 -29.75 -27.172 1 97.75 295 ALA A O 1
ATOM 2379 N N . PRO A 1 296 ? 6.875 -30.297 -29.172 1 95.75 296 PRO A N 1
ATOM 2380 C CA . PRO A 1 296 ? 7.793 -29.359 -29.828 1 95.75 296 PRO A CA 1
ATOM 2381 C C . PRO A 1 296 ? 7.645 -27.922 -29.344 1 95.75 296 PRO A C 1
ATOM 2383 O O . PRO A 1 296 ? 8.641 -27.219 -29.172 1 95.75 296 PRO A O 1
ATOM 2386 N N . GLU A 1 297 ? 6.492 -27.562 -29.094 1 94.62 297 GLU A N 1
ATOM 2387 C CA . GLU A 1 297 ? 6.258 -26.219 -28.594 1 94.62 297 GLU A CA 1
ATOM 2388 C C . GLU A 1 297 ? 6.883 -26.016 -27.219 1 94.62 297 GLU A C 1
ATOM 2390 O O . GLU A 1 297 ? 7.488 -24.984 -26.938 1 94.62 297 GLU A O 1
ATOM 2395 N N . GLN A 1 298 ? 6.707 -26.969 -26.359 1 96.31 298 GLN A N 1
ATOM 2396 C CA . GLN A 1 298 ? 7.273 -26.875 -25.016 1 96.31 298 GLN A CA 1
ATOM 2397 C C . GLN A 1 298 ? 8.797 -26.906 -25.062 1 96.31 298 GLN A C 1
ATOM 2399 O O . GLN A 1 298 ? 9.461 -26.172 -24.312 1 96.31 298 GLN A O 1
ATOM 2404 N N . LEU A 1 299 ? 9.305 -27.75 -25.953 1 95 299 LEU A N 1
ATOM 2405 C CA . LEU A 1 299 ? 10.758 -27.812 -26.109 1 95 299 LEU A CA 1
ATOM 2406 C C . LEU A 1 299 ? 11.312 -26.484 -26.625 1 95 299 LEU A C 1
ATOM 2408 O O . LEU A 1 299 ? 12.391 -26.062 -26.203 1 95 299 LEU A O 1
ATOM 2412 N N . ALA A 1 300 ? 10.586 -25.891 -27.469 1 92.5 300 ALA A N 1
ATOM 2413 C CA . ALA A 1 300 ? 10.984 -24.578 -27.969 1 92.5 300 ALA A CA 1
ATOM 2414 C C . ALA A 1 300 ? 11.008 -23.547 -26.859 1 92.5 300 ALA A C 1
ATOM 2416 O O . ALA A 1 300 ? 11.922 -22.719 -26.781 1 92.5 300 ALA A O 1
ATOM 2417 N N . ILE A 1 301 ? 10.078 -23.578 -26 1 90.88 301 ILE A N 1
ATOM 2418 C CA . ILE A 1 301 ? 9.969 -22.656 -24.891 1 90.88 301 ILE A CA 1
ATOM 2419 C C . ILE A 1 301 ? 11.148 -22.828 -23.938 1 90.88 301 ILE A C 1
ATOM 2421 O O . ILE A 1 301 ? 11.719 -21.859 -23.453 1 90.88 301 ILE A O 1
ATOM 2425 N N . LEU A 1 302 ? 11.516 -24.031 -23.734 1 91.38 302 LEU A N 1
ATOM 2426 C CA . LEU A 1 302 ? 12.594 -24.359 -22.812 1 91.38 302 LEU A CA 1
ATOM 2427 C C . LEU A 1 302 ? 13.945 -23.922 -23.375 1 91.38 302 LEU A C 1
ATOM 2429 O O . LEU A 1 302 ? 14.875 -23.625 -22.625 1 91.38 302 LEU A O 1
ATOM 2433 N N . LYS A 1 303 ? 14.062 -23.906 -24.688 1 87.12 303 LYS A N 1
ATOM 2434 C CA . LYS A 1 303 ? 15.344 -23.625 -25.344 1 87.12 303 LYS A CA 1
ATOM 2435 C C . LYS A 1 303 ? 15.516 -22.125 -25.578 1 87.12 303 LYS A C 1
ATOM 2437 O O . LYS A 1 303 ? 16.641 -21.641 -25.734 1 87.12 303 LYS A O 1
ATOM 2442 N N . ILE A 1 304 ? 14.508 -21.375 -25.672 1 77.12 304 ILE A N 1
ATOM 2443 C CA . ILE A 1 304 ? 14.57 -19.953 -25.984 1 77.12 304 ILE A CA 1
ATOM 2444 C C . ILE A 1 304 ? 15.148 -19.188 -24.812 1 77.12 304 ILE A C 1
ATOM 2446 O O . ILE A 1 304 ? 14.594 -19.219 -23.703 1 77.12 304 ILE A O 1
ATOM 2450 N N . PRO A 1 305 ? 16.359 -18.625 -25.141 1 74.06 305 PRO A N 1
ATOM 2451 C CA . PRO A 1 305 ? 16.891 -17.781 -24.062 1 74.06 305 PRO A CA 1
ATOM 2452 C C . PRO A 1 305 ? 16.031 -16.547 -23.781 1 74.06 305 PRO A C 1
ATOM 2454 O O . PRO A 1 305 ? 15.422 -15.992 -24.703 1 74.06 305 PRO A O 1
ATOM 2457 N N . ARG A 1 306 ? 15.867 -16.25 -22.641 1 73.12 306 ARG A N 1
ATOM 2458 C CA . ARG A 1 306 ? 15.117 -15.047 -22.281 1 73.12 306 ARG A CA 1
ATOM 2459 C C . ARG A 1 306 ? 15.812 -13.797 -22.828 1 73.12 306 ARG A C 1
ATOM 2461 O O . ARG A 1 306 ? 17.031 -13.656 -22.688 1 73.12 306 ARG A O 1
ATOM 2468 N N . PRO A 1 307 ? 14.938 -13.016 -23.453 1 71 307 PRO A N 1
ATOM 2469 C CA . PRO A 1 307 ? 15.547 -11.742 -23.859 1 71 307 PRO A CA 1
ATOM 2470 C C . PRO A 1 307 ? 16.094 -10.953 -22.672 1 71 307 PRO A C 1
ATOM 2472 O O . PRO A 1 307 ? 15.633 -11.133 -21.531 1 71 307 PRO A O 1
ATOM 2475 N N . ALA A 1 308 ? 17.062 -10.148 -23.016 1 77.38 308 ALA A N 1
ATOM 2476 C CA . ALA A 1 308 ? 17.547 -9.242 -21.984 1 77.38 308 ALA A CA 1
ATOM 2477 C C . ALA A 1 308 ? 16.438 -8.344 -21.453 1 77.38 308 ALA A C 1
ATOM 2479 O O . ALA A 1 308 ? 15.539 -7.957 -22.203 1 77.38 308 ALA A O 1
ATOM 2480 N N . PRO A 1 309 ? 16.5 -8.062 -20.234 1 80.94 309 PRO A N 1
ATOM 2481 C CA . PRO A 1 309 ? 15.453 -7.219 -19.641 1 80.94 309 PRO A CA 1
ATOM 2482 C C . PRO A 1 309 ? 15.336 -5.867 -20.344 1 80.94 309 PRO A C 1
ATOM 2484 O O . PRO A 1 309 ? 16.344 -5.266 -20.719 1 80.94 309 PRO A O 1
ATOM 2487 N N . PHE A 1 310 ? 14.047 -5.496 -20.625 1 88.19 310 PHE A N 1
ATOM 2488 C CA . PHE A 1 310 ? 13.656 -4.18 -21.109 1 88.19 310 PHE A CA 1
ATOM 2489 C C . PHE A 1 310 ? 14.141 -3.969 -22.547 1 88.19 310 PHE A C 1
ATOM 2491 O O . PHE A 1 310 ? 14.578 -2.873 -22.906 1 88.19 310 PHE A O 1
ATOM 2498 N N . THR A 1 311 ? 14.148 -5.012 -23.328 1 83.5 311 THR A N 1
ATOM 2499 C CA . THR A 1 311 ? 14.539 -4.91 -24.734 1 83.5 311 THR A CA 1
ATOM 2500 C C . THR A 1 311 ? 13.32 -5.047 -25.641 1 83.5 311 THR A C 1
ATOM 2502 O O . THR A 1 311 ? 13.359 -4.652 -26.812 1 83.5 311 THR A O 1
ATOM 2505 N N . THR A 1 312 ? 12.266 -5.547 -25.125 1 84.56 312 THR A N 1
ATOM 2506 C CA . THR A 1 312 ? 11.07 -5.75 -25.938 1 84.56 312 THR A CA 1
ATOM 2507 C C . THR A 1 312 ? 10.289 -4.449 -26.062 1 84.56 312 THR A C 1
ATOM 2509 O O . THR A 1 312 ? 10.359 -3.578 -25.203 1 84.56 312 THR A O 1
ATOM 2512 N N . PRO A 1 313 ? 9.508 -4.312 -27.156 1 85.12 313 PRO A N 1
ATOM 2513 C CA . PRO A 1 313 ? 8.688 -3.115 -27.344 1 85.12 313 PRO A CA 1
ATOM 2514 C C . PRO A 1 313 ? 7.688 -2.912 -26.203 1 85.12 313 PRO A C 1
ATOM 2516 O O . PRO A 1 313 ? 7.465 -1.779 -25.766 1 85.12 313 PRO A O 1
ATOM 2519 N N . LEU A 1 314 ? 7.125 -3.92 -25.75 1 87.38 314 LEU A N 1
ATOM 2520 C CA . LEU A 1 314 ? 6.156 -3.838 -24.656 1 87.38 314 LEU A CA 1
ATOM 2521 C C . LEU A 1 314 ? 6.793 -3.25 -23.406 1 87.38 314 LEU A C 1
ATOM 2523 O O . LEU A 1 314 ? 6.23 -2.354 -22.781 1 87.38 314 LEU A O 1
ATOM 2527 N N . GLU A 1 315 ? 7.961 -3.76 -23.078 1 88.44 315 GLU A N 1
ATOM 2528 C CA . GLU A 1 315 ? 8.656 -3.281 -21.875 1 88.44 315 GLU A CA 1
ATOM 2529 C C . GLU A 1 315 ? 9.055 -1.814 -22.031 1 88.44 315 GLU A C 1
ATOM 2531 O O . GLU A 1 315 ? 8.922 -1.033 -21.078 1 88.44 315 GLU A O 1
ATOM 2536 N N . LYS A 1 316 ? 9.508 -1.475 -23.188 1 90.06 316 LYS A N 1
ATOM 2537 C CA . LYS A 1 316 ? 9.93 -0.101 -23.438 1 90.06 316 LYS A CA 1
ATOM 2538 C C . LYS A 1 316 ? 8.75 0.863 -23.359 1 90.06 316 LYS A C 1
ATOM 2540 O O . LYS A 1 316 ? 8.844 1.923 -22.734 1 90.06 316 LYS A O 1
ATOM 2545 N N . THR A 1 317 ? 7.684 0.442 -24 1 91.31 317 THR A N 1
ATOM 2546 C CA . THR A 1 317 ? 6.48 1.264 -23.969 1 91.31 317 THR A CA 1
ATOM 2547 C C . THR A 1 317 ? 5.977 1.428 -22.547 1 91.31 317 THR A C 1
ATOM 2549 O O . THR A 1 317 ? 5.594 2.525 -22.141 1 91.31 317 THR A O 1
ATOM 2552 N N . THR A 1 318 ? 5.977 0.358 -21.812 1 92.5 318 THR A N 1
ATOM 2553 C CA . THR A 1 318 ? 5.5 0.394 -20.422 1 92.5 318 THR A CA 1
ATOM 2554 C C . THR A 1 318 ? 6.383 1.303 -19.578 1 92.5 318 THR A C 1
ATOM 2556 O O . THR A 1 318 ? 5.875 2.102 -18.781 1 92.5 318 THR A O 1
ATOM 2559 N N . LEU A 1 319 ? 7.691 1.195 -19.734 1 93.44 319 LEU A N 1
ATOM 2560 C CA . LEU A 1 319 ? 8.625 2.033 -18.984 1 93.44 319 LEU A CA 1
ATOM 2561 C C . LEU A 1 319 ? 8.414 3.506 -19.312 1 93.44 319 LEU A C 1
ATOM 2563 O O . LEU A 1 319 ? 8.492 4.359 -18.438 1 93.44 319 LEU A O 1
ATOM 2567 N N . GLN A 1 320 ? 8.172 3.779 -20.547 1 92.81 320 GLN A N 1
ATOM 2568 C CA . GLN A 1 320 ? 7.949 5.156 -20.969 1 92.81 320 GLN A CA 1
ATOM 2569 C C . GLN A 1 320 ? 6.684 5.727 -20.328 1 92.81 320 GLN A C 1
ATOM 2571 O O . GLN A 1 320 ? 6.656 6.895 -19.938 1 92.81 320 GLN A O 1
ATOM 2576 N N . ARG A 1 321 ? 5.695 4.926 -20.297 1 91.88 321 ARG A N 1
ATOM 2577 C CA . ARG A 1 321 ? 4.449 5.348 -19.656 1 91.88 321 ARG A CA 1
ATOM 2578 C C . ARG A 1 321 ? 4.652 5.617 -18.172 1 91.88 321 ARG A C 1
ATOM 2580 O O . ARG A 1 321 ? 4.129 6.598 -17.641 1 91.88 321 ARG A O 1
ATOM 2587 N N . MET A 1 322 ? 5.414 4.789 -17.547 1 93.31 322 MET A N 1
ATOM 2588 C CA . MET A 1 322 ? 5.711 4.992 -16.141 1 93.31 322 MET A CA 1
ATOM 2589 C C . MET A 1 322 ? 6.535 6.262 -15.938 1 93.31 322 MET A C 1
ATOM 2591 O O . MET A 1 322 ? 6.293 7.02 -14.992 1 93.31 322 MET A O 1
ATOM 2595 N N . LYS A 1 323 ? 7.473 6.469 -16.781 1 92.31 323 LYS A N 1
ATOM 2596 C CA . LYS A 1 323 ? 8.297 7.668 -16.703 1 92.31 323 LYS A CA 1
ATOM 2597 C C . LYS A 1 323 ? 7.445 8.93 -16.812 1 92.31 323 LYS A C 1
ATOM 2599 O O . LYS A 1 323 ? 7.668 9.898 -16.078 1 92.31 323 LYS A O 1
ATOM 2604 N N . SER A 1 324 ? 6.488 8.906 -17.656 1 88.62 324 SER A N 1
ATOM 2605 C CA . SER A 1 324 ? 5.605 10.047 -17.844 1 88.62 324 SER A CA 1
ATOM 2606 C C . SER A 1 324 ? 4.797 10.352 -16.594 1 88.62 324 SER A C 1
ATOM 2608 O O . SER A 1 324 ? 4.414 11.5 -16.359 1 88.62 324 SER A O 1
ATOM 2610 N N . ALA A 1 325 ? 4.652 9.352 -15.875 1 89.12 325 ALA A N 1
ATOM 2611 C CA . ALA A 1 325 ? 3.873 9.516 -14.648 1 89.12 325 ALA A CA 1
ATOM 2612 C C . ALA A 1 325 ? 4.773 9.898 -13.477 1 89.12 325 ALA A C 1
ATOM 2614 O O . ALA A 1 325 ? 4.32 9.945 -12.328 1 89.12 325 ALA A O 1
ATOM 2615 N N . GLY A 1 326 ? 6.059 10.102 -13.773 1 88.62 326 GLY A N 1
ATOM 2616 C CA . GLY A 1 326 ? 6.953 10.602 -12.742 1 88.62 326 GLY A CA 1
ATOM 2617 C C . GLY A 1 326 ? 7.695 9.5 -12.008 1 88.62 326 GLY A C 1
ATOM 2618 O O . GLY A 1 326 ? 8.328 9.742 -10.977 1 88.62 326 GLY A O 1
ATOM 2619 N N . VAL A 1 327 ? 7.625 8.273 -12.5 1 93.5 327 VAL A N 1
ATOM 2620 C CA . VAL A 1 327 ? 8.32 7.156 -11.867 1 93.5 327 VAL A CA 1
ATOM 2621 C C . VAL A 1 327 ? 9.805 7.188 -12.242 1 93.5 327 VAL A C 1
ATOM 2623 O O . VAL A 1 327 ? 10.148 7.465 -13.391 1 93.5 327 VAL A O 1
ATOM 2626 N N . ASN A 1 328 ? 10.625 6.98 -11.273 1 94.12 328 ASN A N 1
ATOM 2627 C CA . ASN A 1 328 ? 12.055 6.832 -11.539 1 94.12 328 ASN A CA 1
ATOM 2628 C C . ASN A 1 328 ? 12.359 5.508 -12.234 1 94.12 328 ASN A C 1
ATOM 2630 O O . ASN A 1 328 ? 12.375 4.453 -11.602 1 94.12 328 ASN A O 1
ATOM 2634 N N . ILE A 1 329 ? 12.672 5.559 -13.453 1 94.19 329 ILE A N 1
ATOM 2635 C CA . ILE A 1 329 ? 12.781 4.367 -14.289 1 94.19 329 ILE A CA 1
ATOM 2636 C C . ILE A 1 329 ? 14.016 3.564 -13.867 1 94.19 329 ILE A C 1
ATOM 2638 O O . ILE A 1 329 ? 14.008 2.334 -13.93 1 94.19 329 ILE A O 1
ATOM 2642 N N . ASP A 1 330 ? 15.07 4.258 -13.43 1 94.69 330 ASP A N 1
ATOM 2643 C CA . ASP A 1 330 ? 16.266 3.551 -12.961 1 94.69 330 ASP A CA 1
ATOM 2644 C C . ASP A 1 330 ? 15.938 2.652 -11.773 1 94.69 330 ASP A C 1
ATOM 2646 O O . ASP A 1 330 ? 16.438 1.531 -11.672 1 94.69 330 ASP A O 1
ATOM 2650 N N . GLU A 1 331 ? 15.086 3.174 -10.938 1 94.69 331 GLU A N 1
ATOM 2651 C CA . GLU A 1 331 ? 14.688 2.389 -9.773 1 94.69 331 GLU A CA 1
ATOM 2652 C C . GLU A 1 331 ? 13.82 1.199 -10.18 1 94.69 331 GLU A C 1
ATOM 2654 O O . GLU A 1 331 ? 13.898 0.133 -9.562 1 94.69 331 GLU A O 1
ATOM 2659 N N . VAL A 1 332 ? 13.008 1.406 -11.203 1 94.94 332 VAL A N 1
ATOM 2660 C CA . VAL A 1 332 ? 12.18 0.318 -11.711 1 94.94 332 VAL A CA 1
ATOM 2661 C C . VAL A 1 332 ? 13.07 -0.796 -12.258 1 94.94 332 VAL A C 1
ATOM 2663 O O . VAL A 1 332 ? 12.875 -1.971 -11.93 1 94.94 332 VAL A O 1
ATOM 2666 N N . VAL A 1 333 ? 14.039 -0.425 -13.055 1 93.5 333 VAL A N 1
ATOM 2667 C CA . VAL A 1 333 ? 14.945 -1.381 -13.672 1 93.5 333 VAL A CA 1
ATOM 2668 C C . VAL A 1 333 ? 15.711 -2.146 -12.594 1 93.5 333 VAL A C 1
ATOM 2670 O O . VAL A 1 333 ? 15.805 -3.375 -12.648 1 93.5 333 VAL A O 1
ATOM 2673 N N . ASP A 1 334 ? 16.156 -1.412 -11.609 1 92.12 334 ASP A N 1
ATOM 2674 C CA . ASP A 1 334 ? 16.875 -2.045 -10.508 1 92.12 334 ASP A CA 1
ATOM 2675 C C . ASP A 1 334 ? 15.992 -3.031 -9.758 1 92.12 334 ASP A C 1
ATOM 2677 O O . ASP A 1 334 ? 16.438 -4.117 -9.383 1 92.12 334 ASP A O 1
ATOM 2681 N N . SER A 1 335 ? 14.789 -2.629 -9.523 1 92.69 335 SER A N 1
ATOM 2682 C CA . SER A 1 335 ? 13.836 -3.471 -8.805 1 92.69 335 SER A CA 1
ATOM 2683 C C . SER A 1 335 ? 13.586 -4.777 -9.547 1 92.69 335 SER A C 1
ATOM 2685 O O . SER A 1 335 ? 13.586 -5.852 -8.945 1 92.69 335 SER A O 1
ATOM 2687 N N . VAL A 1 336 ? 13.398 -4.719 -10.836 1 91 336 VAL A N 1
ATOM 2688 C CA . VAL A 1 336 ? 13.078 -5.879 -11.656 1 91 336 VAL A CA 1
ATOM 2689 C C . VAL A 1 336 ? 14.297 -6.789 -11.773 1 91 336 VAL A C 1
ATOM 2691 O O . VAL A 1 336 ? 14.188 -8.008 -11.633 1 91 336 VAL A O 1
ATOM 2694 N N . LEU A 1 337 ? 15.461 -6.191 -11.961 1 87.75 337 LEU A N 1
ATOM 2695 C CA . LEU A 1 337 ? 16.688 -6.977 -12.109 1 87.75 337 LEU A CA 1
ATOM 2696 C C . LEU A 1 337 ? 17.031 -7.68 -10.805 1 87.75 337 LEU A C 1
ATOM 2698 O O . LEU A 1 337 ? 17.547 -8.805 -10.812 1 87.75 337 LEU A O 1
ATOM 2702 N N . ALA A 1 338 ? 16.719 -7.031 -9.75 1 89.75 338 ALA A N 1
ATOM 2703 C CA . ALA A 1 338 ? 17 -7.617 -8.445 1 89.75 338 ALA A CA 1
ATOM 2704 C C . ALA A 1 338 ? 15.852 -8.523 -7.996 1 89.75 338 ALA A C 1
ATOM 2706 O O . ALA A 1 338 ? 15.922 -9.141 -6.926 1 89.75 338 ALA A O 1
ATOM 2707 N N . GLN A 1 339 ? 14.781 -8.586 -8.766 1 92.12 339 GLN A N 1
ATOM 2708 C CA . GLN A 1 339 ? 13.602 -9.383 -8.453 1 92.12 339 GLN A CA 1
ATOM 2709 C C . GLN A 1 339 ? 13.086 -9.078 -7.047 1 92.12 339 GLN A C 1
ATOM 2711 O O . GLN A 1 339 ? 12.859 -9.992 -6.254 1 92.12 339 GLN A O 1
ATOM 2716 N N . ARG A 1 340 ? 12.914 -7.824 -6.766 1 92.06 340 ARG A N 1
ATOM 2717 C CA . ARG A 1 340 ? 12.523 -7.387 -5.426 1 92.06 340 ARG A CA 1
ATOM 2718 C C . ARG A 1 340 ? 11.039 -7.621 -5.188 1 92.06 340 ARG A C 1
ATOM 2720 O O . ARG A 1 340 ? 10.594 -7.695 -4.039 1 92.06 340 ARG A O 1
ATOM 2727 N N . CYS A 1 341 ? 10.258 -7.68 -6.238 1 95.25 341 CYS A N 1
ATOM 2728 C CA . CYS A 1 341 ? 8.812 -7.832 -6.141 1 95.25 341 CYS A CA 1
ATOM 2729 C C . CYS A 1 341 ? 8.203 -6.746 -5.262 1 95.25 341 CYS A C 1
ATOM 2731 O O . CYS A 1 341 ? 7.41 -7.035 -4.367 1 95.25 341 CYS A O 1
ATOM 2733 N N . ASP A 1 342 ? 8.641 -5.496 -5.43 1 94.44 342 ASP A N 1
ATOM 2734 C CA . ASP A 1 342 ? 8.133 -4.336 -4.703 1 94.44 342 ASP A CA 1
ATOM 2735 C C . ASP A 1 342 ? 7.074 -3.596 -5.523 1 94.44 342 ASP A C 1
ATOM 2737 O O . ASP A 1 342 ? 6.688 -4.051 -6.602 1 94.44 342 ASP A O 1
ATOM 2741 N N . PRO A 1 343 ? 6.555 -2.49 -5.016 1 94.25 343 PRO A N 1
ATOM 2742 C CA . PRO A 1 343 ? 5.465 -1.807 -5.715 1 94.25 343 PRO A CA 1
ATOM 2743 C C . PRO A 1 343 ? 5.867 -1.323 -7.105 1 94.25 343 PRO A C 1
ATOM 2745 O O . PRO A 1 343 ? 5.023 -1.253 -8.008 1 94.25 343 PRO A O 1
ATOM 2748 N N . LEU A 1 344 ? 7.113 -0.977 -7.312 1 94.81 344 LEU A N 1
ATOM 2749 C CA . LEU A 1 344 ? 7.574 -0.576 -8.641 1 94.81 344 LEU A CA 1
ATOM 2750 C C . LEU A 1 344 ? 7.438 -1.726 -9.633 1 94.81 344 LEU A C 1
ATOM 2752 O O . LEU A 1 344 ? 6.906 -1.544 -10.727 1 94.81 344 LEU A O 1
ATOM 2756 N N . ALA A 1 345 ? 7.938 -2.898 -9.195 1 94.62 345 ALA A N 1
ATOM 2757 C CA . ALA A 1 345 ? 7.832 -4.09 -10.039 1 94.62 345 ALA A CA 1
ATOM 2758 C C . ALA A 1 345 ? 6.371 -4.469 -10.266 1 94.62 345 ALA A C 1
ATOM 2760 O O . ALA A 1 345 ? 5.98 -4.797 -11.391 1 94.62 345 ALA A O 1
ATOM 2761 N N . GLY A 1 346 ? 5.594 -4.457 -9.164 1 95.31 346 GLY A N 1
ATOM 2762 C CA . GLY A 1 346 ? 4.176 -4.762 -9.297 1 95.31 346 GLY A CA 1
ATOM 2763 C C . GLY A 1 346 ? 3.457 -3.852 -10.273 1 95.31 346 GLY A C 1
ATOM 2764 O O . GLY A 1 346 ? 2.662 -4.316 -11.094 1 95.31 346 GLY A O 1
ATOM 2765 N N . CYS A 1 347 ? 3.686 -2.574 -10.156 1 94.25 347 CYS A N 1
ATOM 2766 C CA . CYS A 1 347 ? 3.062 -1.603 -11.047 1 94.25 347 CYS A CA 1
ATOM 2767 C C . CYS A 1 347 ? 3.463 -1.857 -12.5 1 94.25 347 CYS A C 1
ATOM 2769 O O . CYS A 1 347 ? 2.625 -1.786 -13.398 1 94.25 347 CYS A O 1
ATOM 2771 N N . LEU A 1 348 ? 4.75 -2.094 -12.758 1 94.12 348 LEU A N 1
ATOM 2772 C CA . LEU A 1 348 ? 5.23 -2.387 -14.109 1 94.12 348 LEU A CA 1
ATOM 2773 C C . LEU A 1 348 ? 4.488 -3.58 -14.703 1 94.12 348 LEU A C 1
ATOM 2775 O O . LEU A 1 348 ? 4.039 -3.527 -15.852 1 94.12 348 LEU A O 1
ATOM 2779 N N . LEU A 1 349 ? 4.355 -4.645 -13.93 1 93.69 349 LEU A N 1
ATOM 2780 C CA . LEU A 1 349 ? 3.746 -5.875 -14.422 1 93.69 349 LEU A CA 1
ATOM 2781 C C . LEU A 1 349 ? 2.252 -5.68 -14.664 1 93.69 349 LEU A C 1
ATOM 2783 O O . LEU A 1 349 ? 1.717 -6.141 -15.672 1 93.69 349 LEU A O 1
ATOM 2787 N N . CYS A 1 350 ? 1.599 -4.988 -13.758 1 93.38 350 CYS A N 1
ATOM 2788 C CA . CYS A 1 350 ? 0.181 -4.699 -13.945 1 93.38 350 CYS A CA 1
ATOM 2789 C C . CYS A 1 350 ? -0.041 -3.816 -15.172 1 93.38 350 CYS A C 1
ATOM 2791 O O . CYS A 1 350 ? -0.957 -4.059 -15.961 1 93.38 350 CYS A O 1
ATOM 2793 N N . LEU A 1 351 ? 0.783 -2.826 -15.32 1 92.5 351 LEU A N 1
ATOM 2794 C CA . LEU A 1 351 ? 0.664 -1.929 -16.469 1 92.5 351 LEU A CA 1
ATOM 2795 C C . LEU A 1 351 ? 0.968 -2.664 -17.766 1 92.5 351 LEU A C 1
ATOM 2797 O O . LEU A 1 351 ? 0.336 -2.404 -18.797 1 92.5 351 LEU A O 1
ATOM 2801 N N . SER A 1 352 ? 1.972 -3.5 -17.734 1 90.44 352 SER A N 1
ATOM 2802 C CA . SER A 1 352 ? 2.309 -4.289 -18.906 1 90.44 352 SER A CA 1
ATOM 2803 C C . SER A 1 352 ? 1.114 -5.109 -19.391 1 90.44 352 SER A C 1
ATOM 2805 O O . SER A 1 352 ? 0.884 -5.242 -20.594 1 90.44 352 SER A O 1
ATOM 2807 N N . CYS A 1 353 ? 0.424 -5.68 -18.453 1 85.62 353 CYS A N 1
ATOM 2808 C CA . CYS A 1 353 ? -0.778 -6.434 -18.781 1 85.62 353 CYS A CA 1
ATOM 2809 C C . CYS A 1 353 ? -1.812 -5.543 -19.469 1 85.62 353 CYS A C 1
ATOM 2811 O O . CYS A 1 353 ? -2.439 -5.949 -20.438 1 85.62 353 CYS A O 1
ATOM 2813 N N . LEU A 1 354 ? -1.951 -4.371 -18.984 1 84.56 354 LEU A N 1
ATOM 2814 C CA . LEU A 1 354 ? -2.904 -3.416 -19.531 1 84.56 354 LEU A CA 1
ATOM 2815 C C . LEU A 1 354 ? -2.504 -3.006 -20.938 1 84.56 354 LEU A C 1
ATOM 2817 O O . LEU A 1 354 ? -3.342 -2.975 -21.844 1 84.56 354 LEU A O 1
ATOM 2821 N N . VAL A 1 355 ? -1.245 -2.721 -21.125 1 85.31 355 VAL A N 1
ATOM 2822 C CA . VAL A 1 355 ? -0.735 -2.289 -22.422 1 85.31 355 VAL A CA 1
ATOM 2823 C C . VAL A 1 355 ? -0.887 -3.418 -23.438 1 85.31 355 VAL A C 1
ATOM 2825 O O . VAL A 1 355 ? -1.292 -3.186 -24.578 1 85.31 355 VAL A O 1
ATOM 2828 N N . TYR A 1 356 ? -0.598 -4.562 -23 1 80.88 356 TYR A N 1
ATOM 2829 C CA . TYR A 1 356 ? -0.729 -5.727 -23.859 1 80.88 356 TYR A CA 1
ATOM 2830 C C . TYR A 1 356 ? -2.172 -5.902 -24.328 1 80.88 356 TYR A C 1
ATOM 2832 O O . TYR A 1 356 ? -2.428 -6.129 -25.5 1 80.88 356 TYR A O 1
ATOM 2840 N N . GLN A 1 357 ? -3.09 -5.816 -23.453 1 77.94 357 GLN A N 1
ATOM 2841 C CA . GLN A 1 357 ? -4.508 -5.977 -23.766 1 77.94 357 GLN A CA 1
ATOM 2842 C C . GLN A 1 357 ? -4.984 -4.895 -24.734 1 77.94 357 GLN A C 1
ATOM 2844 O O . GLN A 1 357 ? -5.852 -5.141 -25.578 1 77.94 357 GLN A O 1
ATOM 2849 N N . SER A 1 358 ? -4.441 -3.744 -24.531 1 76.69 358 SER A N 1
ATOM 2850 C CA . SER A 1 358 ? -4.828 -2.637 -25.406 1 76.69 358 SER A CA 1
ATOM 2851 C C . SER A 1 358 ? -4.289 -2.83 -26.828 1 76.69 358 SER A C 1
ATOM 2853 O O . SER A 1 358 ? -4.945 -2.467 -27.797 1 76.69 358 SER A O 1
ATOM 2855 N N . GLN A 1 359 ? -3.127 -3.348 -26.938 1 72.88 359 GLN A N 1
ATOM 2856 C CA . GLN A 1 359 ? -2.498 -3.561 -28.234 1 72.88 359 GLN A CA 1
ATOM 2857 C C . GLN A 1 359 ? -3.051 -4.809 -28.922 1 72.88 359 GLN A C 1
ATOM 2859 O O . GLN A 1 359 ? -3.104 -4.879 -30.156 1 72.88 359 GLN A O 1
ATOM 2864 N N . PHE A 1 360 ? -3.395 -5.77 -28.125 1 66.62 360 PHE A N 1
ATOM 2865 C CA . PHE A 1 360 ? -3.914 -7.02 -28.672 1 66.62 360 PHE A CA 1
ATOM 2866 C C . PHE A 1 360 ? -5.285 -7.336 -28.078 1 66.62 360 PHE A C 1
ATOM 2868 O O . PHE A 1 360 ? -5.418 -8.25 -27.25 1 66.62 360 PHE A O 1
ATOM 2875 N N . PRO A 1 361 ? -6.309 -6.422 -28.375 1 54.12 361 PRO A N 1
ATOM 2876 C CA . PRO A 1 361 ? -7.633 -6.656 -27.797 1 54.12 361 PRO A CA 1
ATOM 2877 C C . PRO A 1 361 ? -8.172 -8.055 -28.109 1 54.12 361 PRO A C 1
ATOM 2879 O O . PRO A 1 361 ? -7.758 -8.68 -29.094 1 54.12 361 PRO A O 1
ATOM 2882 N N . SER A 1 362 ? -8.523 -8.711 -27.094 1 51.53 362 SER A N 1
ATOM 2883 C CA . SER A 1 362 ? -9.016 -10.078 -27.203 1 51.53 362 SER A CA 1
ATOM 2884 C C . SER A 1 362 ? -9.586 -10.352 -28.594 1 51.53 362 SER A C 1
ATOM 2886 O O . SER A 1 362 ? -9.531 -11.484 -29.078 1 51.53 362 SER A O 1
ATOM 2888 N N . ASN A 1 363 ? -10.297 -9.398 -29.156 1 38.81 363 ASN A N 1
ATOM 2889 C CA . ASN A 1 363 ? -10.953 -9.797 -30.391 1 38.81 363 ASN A CA 1
ATOM 2890 C C . ASN A 1 363 ? -9.953 -9.984 -31.531 1 38.81 363 ASN A C 1
ATOM 2892 O O . ASN A 1 363 ? -10.336 -10.344 -32.656 1 38.81 363 ASN A O 1
ATOM 2896 N N . LEU A 1 364 ? -8.883 -9.234 -31.719 1 35.25 364 LEU A N 1
ATOM 2897 C CA . LEU A 1 364 ? -8.055 -9.383 -32.906 1 35.25 364 LEU A CA 1
ATOM 2898 C C . LEU A 1 364 ? -7.156 -10.609 -32.812 1 35.25 364 LEU A C 1
ATOM 2900 O O . LEU A 1 364 ? -6.336 -10.703 -31.891 1 35.25 364 LEU A O 1
ATOM 2904 N N . GLN A 1 365 ? -7.43 -11.758 -33.438 1 32 365 GLN A N 1
ATOM 2905 C CA . GLN A 1 365 ? -6.758 -12.992 -33.844 1 32 365 GLN A CA 1
ATOM 2906 C C . GLN A 1 365 ? -5.379 -12.703 -34.406 1 32 365 GLN A C 1
ATOM 2908 O O . GLN A 1 365 ? -5.262 -12.32 -35.594 1 32 365 GLN A O 1
ATOM 2913 N N . LEU A 1 366 ? -4.496 -11.906 -33.906 1 31.64 366 LEU A N 1
ATOM 2914 C CA . LEU A 1 366 ? -3.264 -11.766 -34.688 1 31.64 366 LEU A CA 1
ATOM 2915 C C . LEU A 1 366 ? -2.709 -13.133 -35.062 1 31.64 366 LEU A C 1
ATOM 2917 O O . LEU A 1 366 ? -2.744 -14.078 -34.281 1 31.64 366 LEU A O 1
ATOM 2921 N N . PRO A 1 367 ? -2.438 -13.375 -36.375 1 28.73 367 PRO A N 1
ATOM 2922 C CA . PRO A 1 367 ? -1.815 -14.586 -36.906 1 28.73 367 PRO A CA 1
ATOM 2923 C C . PRO A 1 367 ? -0.543 -14.977 -36.156 1 28.73 367 PRO A C 1
ATOM 2925 O O . PRO A 1 367 ? 0.134 -14.117 -35.594 1 28.73 367 PRO A O 1
ATOM 2928 N N . ALA A 1 368 ? -0.368 -16.281 -35.656 1 32.06 368 ALA A N 1
ATOM 2929 C CA . ALA A 1 368 ? 0.699 -17.031 -35 1 32.06 368 ALA A CA 1
ATOM 2930 C C . ALA A 1 368 ? 2.072 -16.562 -35.469 1 32.06 368 ALA A C 1
ATOM 2932 O O . ALA A 1 368 ? 3.084 -16.828 -34.812 1 32.06 368 ALA A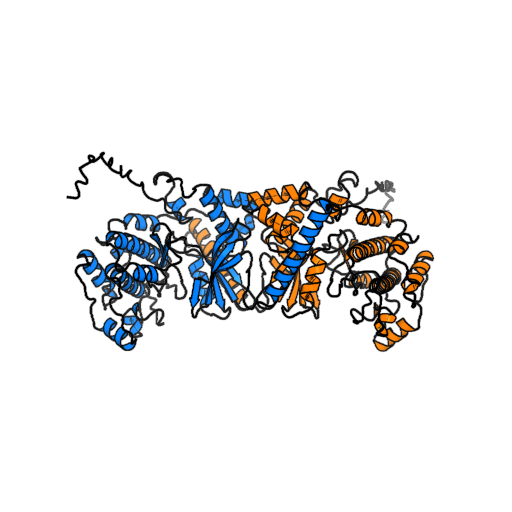 O 1
ATOM 2933 N N . THR A 1 369 ? 2.227 -16.047 -36.688 1 31.75 369 THR A N 1
ATOM 2934 C CA . THR A 1 369 ? 3.52 -15.992 -37.375 1 31.75 369 THR A CA 1
ATOM 2935 C C . THR A 1 369 ? 4.398 -14.906 -36.75 1 31.75 369 THR A C 1
ATOM 2937 O O . THR A 1 369 ? 5.625 -15.031 -36.719 1 31.75 369 THR A O 1
ATOM 2940 N N . HIS A 1 370 ? 3.941 -13.602 -36.719 1 31.89 370 HIS A N 1
ATOM 2941 C CA . HIS A 1 370 ? 4.996 -12.594 -36.656 1 31.89 370 HIS A CA 1
ATOM 2942 C C . HIS A 1 370 ? 5.438 -12.312 -35.25 1 31.89 370 HIS A C 1
ATOM 2944 O O . HIS A 1 370 ? 6.254 -11.422 -35 1 31.89 370 HIS A O 1
ATOM 2950 N N . LEU A 1 371 ? 4.578 -12.602 -34.219 1 34.47 371 LEU A N 1
ATOM 2951 C CA . LEU A 1 371 ? 5.191 -12.133 -32.969 1 34.47 371 LEU A CA 1
ATOM 2952 C C . LEU A 1 371 ? 6.191 -13.156 -32.438 1 34.47 371 LEU A C 1
ATOM 2954 O O . LEU A 1 371 ? 5.965 -14.367 -32.531 1 34.47 371 LEU A O 1
ATOM 2958 N N . HIS A 1 372 ? 7.441 -12.812 -32.375 1 33.28 372 HIS A N 1
ATOM 2959 C CA . HIS A 1 372 ? 8.461 -13.688 -31.797 1 33.28 372 HIS A CA 1
ATOM 2960 C C . HIS A 1 372 ? 7.93 -14.453 -30.594 1 33.28 372 HIS A C 1
ATOM 2962 O O . HIS A 1 372 ? 7.164 -13.906 -29.797 1 33.28 372 HIS A O 1
ATOM 2968 N N . PRO A 1 373 ? 7.969 -15.836 -30.734 1 34.41 373 PRO A N 1
ATOM 2969 C CA . PRO A 1 373 ? 7.52 -16.719 -29.641 1 34.41 373 PRO A CA 1
ATOM 2970 C C . PRO A 1 373 ? 7.82 -16.141 -28.266 1 34.41 373 PRO A C 1
ATOM 2972 O O . PRO A 1 373 ? 7.062 -16.359 -27.312 1 34.41 373 PRO A O 1
ATOM 2975 N N . LEU A 1 374 ? 8.914 -15.562 -28.234 1 35.62 374 LEU A N 1
ATOM 2976 C CA . LEU A 1 374 ? 9.398 -15.109 -26.938 1 35.62 374 LEU A CA 1
ATOM 2977 C C . LEU A 1 374 ? 8.594 -13.906 -26.438 1 35.62 374 LEU A C 1
ATOM 2979 O O . LEU A 1 374 ? 8.523 -13.656 -25.234 1 35.62 374 LEU A O 1
ATOM 2983 N N . THR A 1 375 ? 8.289 -13.039 -27.5 1 36.62 375 THR A N 1
ATOM 2984 C CA . THR A 1 375 ? 7.484 -11.922 -27.016 1 36.62 375 THR A CA 1
ATOM 2985 C C . THR A 1 375 ? 6.211 -12.43 -26.344 1 36.62 375 THR A C 1
ATOM 2987 O O . THR A 1 375 ? 5.625 -11.742 -25.5 1 36.62 375 THR A O 1
ATOM 2990 N N . LYS A 1 376 ? 5.828 -13.656 -26.812 1 37.09 376 LYS A N 1
ATOM 2991 C CA . LYS A 1 376 ? 4.688 -14.375 -26.25 1 37.09 376 LYS A CA 1
ATOM 2992 C C . LYS A 1 376 ? 4.961 -14.812 -24.812 1 37.09 376 LYS A C 1
ATOM 2994 O O . LYS A 1 376 ? 4.031 -14.945 -24.016 1 37.09 376 LYS A O 1
ATOM 2999 N N . THR A 1 377 ? 6.223 -15.219 -24.719 1 33.03 377 THR A N 1
ATOM 3000 C CA . THR A 1 377 ? 6.652 -15.859 -23.484 1 33.03 377 THR A CA 1
ATOM 3001 C C . THR A 1 377 ? 6.773 -14.836 -22.359 1 33.03 377 THR A C 1
ATOM 3003 O O . THR A 1 377 ? 6.613 -15.172 -21.188 1 33.03 377 THR A O 1
ATOM 3006 N N . LEU A 1 378 ? 7.379 -13.703 -22.766 1 34.12 378 LEU A N 1
ATOM 3007 C CA . LEU A 1 378 ? 7.594 -12.836 -21.609 1 34.12 378 LEU A CA 1
ATOM 3008 C C . LEU A 1 378 ? 6.281 -12.57 -20.875 1 34.12 378 LEU A C 1
ATOM 3010 O O . LEU A 1 378 ? 6.25 -12.516 -19.641 1 34.12 378 LEU A O 1
ATOM 3014 N N . PHE A 1 379 ? 5.207 -11.945 -21.703 1 34.22 379 PHE A N 1
ATOM 3015 C CA . PHE A 1 379 ? 3.92 -11.719 -21.062 1 34.22 379 PHE A CA 1
ATOM 3016 C C . PHE A 1 379 ? 2.986 -12.898 -21.281 1 34.22 379 PHE A C 1
ATOM 3018 O O . PHE A 1 379 ? 1.8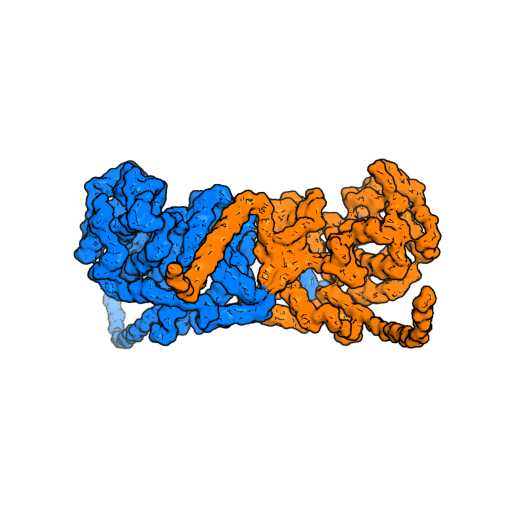07 -12.844 -20.922 1 34.22 379 PHE A O 1
ATOM 3025 N N . GLY A 1 380 ? 3.314 -14.195 -21.078 1 32.75 380 GLY A N 1
ATOM 3026 C CA . GLY A 1 380 ? 2.496 -15.391 -21.203 1 32.75 380 GLY A CA 1
ATOM 3027 C C . GLY A 1 380 ? 1.433 -15.273 -22.281 1 32.75 380 GLY A C 1
ATOM 3028 O O . GLY A 1 380 ? 0.421 -15.977 -22.234 1 32.75 380 GLY A O 1
ATOM 3029 N N . LEU A 1 381 ? 1.38 -14.266 -23.031 1 29.52 381 LEU A N 1
ATOM 3030 C CA . LEU A 1 381 ? 0.306 -14.156 -24 1 29.52 381 LEU A CA 1
ATOM 3031 C C . LEU A 1 381 ? 0.505 -15.148 -25.141 1 29.52 381 LEU A C 1
ATOM 3033 O O . LEU A 1 381 ? 1.514 -15.102 -25.859 1 29.52 381 LEU A O 1
ATOM 3037 N N . LEU A 1 382 ? 0.028 -16.406 -24.953 1 28.19 382 LEU A N 1
ATOM 3038 C CA . LEU A 1 382 ? -0.04 -17.469 -25.953 1 28.19 382 LEU A CA 1
ATOM 3039 C C . LEU A 1 382 ? -0.664 -16.953 -27.25 1 28.19 382 LEU A C 1
ATOM 3041 O O . LEU A 1 382 ? -1.702 -16.297 -27.219 1 28.19 382 LEU A O 1
ATOM 3045 N N . VAL A 1 383 ? 0.054 -16.812 -28.266 1 28.3 383 VAL A N 1
ATOM 3046 C CA . VAL A 1 383 ? -0.433 -16.641 -29.625 1 28.3 383 VAL A CA 1
ATOM 3047 C C . VAL A 1 383 ? -1.298 -17.828 -30.016 1 28.3 383 VAL A C 1
ATOM 3049 O O . VAL A 1 383 ? -0.853 -18.984 -29.938 1 28.3 383 VAL A O 1
ATOM 3052 N N . LEU A 1 384 ? -2.652 -17.781 -29.953 1 26.72 384 LEU A N 1
ATOM 3053 C CA . LEU A 1 384 ? -3.594 -18.781 -30.422 1 26.72 384 LEU A CA 1
ATOM 3054 C C . LEU A 1 384 ? -3.316 -19.141 -31.891 1 26.72 384 LEU A C 1
ATOM 3056 O O . LEU A 1 384 ? -2.92 -18.266 -32.656 1 26.72 384 LEU A O 1
ATOM 3060 N N . PRO A 1 385 ? -3.047 -20.406 -32.125 1 25.09 385 PRO A N 1
ATOM 3061 C CA . PRO A 1 385 ? -2.953 -20.875 -33.5 1 25.09 385 PRO A CA 1
ATOM 3062 C C . PRO A 1 385 ? -4.105 -20.391 -34.375 1 25.09 385 PRO A C 1
ATOM 3064 O O . PRO A 1 385 ? -5.145 -19.969 -33.875 1 25.09 385 PRO A O 1
ATOM 3067 N N . ASP A 1 386 ? -3.926 -20.422 -35.719 1 25.67 386 ASP A N 1
ATOM 3068 C CA . ASP A 1 386 ? -4.777 -20.109 -36.844 1 25.67 386 ASP A CA 1
ATOM 3069 C C . ASP A 1 386 ? -6.098 -20.875 -36.781 1 25.67 386 ASP A C 1
ATOM 3071 O O . ASP A 1 386 ? -6.105 -22.109 -36.719 1 25.67 386 ASP A O 1
ATOM 3075 N N . THR A 1 387 ? -7.117 -20.422 -36.156 1 24.81 387 THR A N 1
ATOM 3076 C CA . THR A 1 387 ? -8.422 -21.031 -36.406 1 24.81 387 THR A CA 1
ATOM 3077 C C . THR A 1 387 ? -8.672 -21.203 -37.906 1 24.81 387 THR A C 1
ATOM 3079 O O . THR A 1 387 ? -8.539 -20.234 -38.656 1 24.81 387 THR A O 1
ATOM 3082 N N . ALA A 1 388 ? -8.43 -22.406 -38.469 1 25.22 388 ALA A N 1
ATOM 3083 C CA . ALA A 1 388 ? -9.055 -22.859 -39.719 1 25.22 388 ALA A CA 1
ATOM 3084 C C . ALA A 1 388 ? -10.492 -22.344 -39.812 1 25.22 388 ALA A C 1
ATOM 3086 O O . ALA A 1 388 ? -11.219 -22.312 -38.812 1 25.22 388 ALA A O 1
ATOM 3087 N N . HIS A 1 389 ? -10.859 -21.5 -40.781 1 25.27 389 HIS A N 1
ATOM 3088 C CA . HIS A 1 389 ? -12.172 -21.078 -41.25 1 25.27 389 HIS A CA 1
ATOM 3089 C C . HIS A 1 389 ? -13.125 -22.266 -41.344 1 25.27 389 HIS A C 1
ATOM 3091 O O . HIS A 1 389 ? -12.992 -23.109 -42.25 1 25.27 389 HIS A O 1
ATOM 3097 N N . TYR A 1 390 ? -13.477 -22.922 -40.25 1 20.2 390 TYR A N 1
ATOM 3098 C CA . TYR A 1 390 ? -14.578 -23.859 -40.469 1 20.2 390 TYR A CA 1
ATOM 3099 C C . TYR A 1 390 ? -15.766 -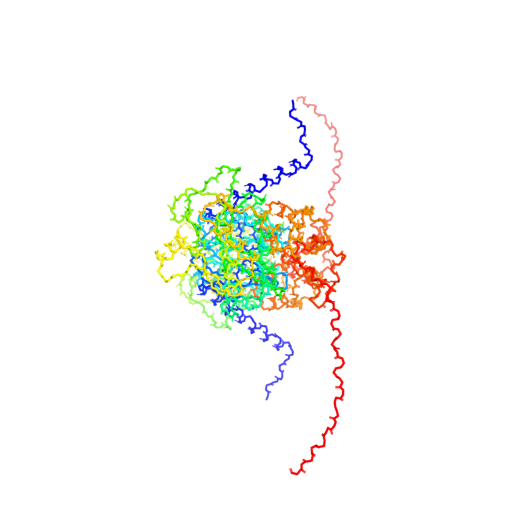23.156 -41.125 1 20.2 390 TYR A C 1
ATOM 3101 O O . TYR A 1 390 ? -16.281 -22.172 -40.594 1 20.2 390 TYR A O 1
ATOM 3109 N N . ARG A 1 391 ? -15.75 -23.125 -42.469 1 22.12 391 ARG A N 1
ATOM 3110 C CA . ARG A 1 391 ? -16.906 -22.766 -43.281 1 22.12 391 ARG A CA 1
ATOM 3111 C C . ARG A 1 391 ? -18.156 -23.5 -42.812 1 22.12 391 ARG A C 1
ATOM 3113 O O . ARG A 1 391 ? -18.188 -24.734 -42.75 1 22.12 391 ARG A O 1
ATOM 3120 N N . LEU A 1 392 ? -18.891 -22.953 -41.781 1 22.09 392 LEU A N 1
ATOM 3121 C CA . LEU A 1 392 ? -20.172 -23.578 -41.5 1 22.09 392 LEU A CA 1
ATOM 3122 C C . LEU A 1 392 ? -20.922 -23.859 -42.812 1 22.09 392 LEU A C 1
ATOM 3124 O O . LEU A 1 392 ? -20.953 -23.016 -43.719 1 22.09 392 LEU A O 1
ATOM 3128 N N . PRO A 1 393 ? -21 -25.125 -43.125 1 21.67 393 PRO A N 1
ATOM 3129 C CA . PRO A 1 393 ? -21.75 -25.453 -44.344 1 21.67 393 PRO A CA 1
ATOM 3130 C C . PRO A 1 393 ? -23.078 -24.703 -44.438 1 21.67 393 PRO A C 1
ATOM 3132 O O . PRO A 1 393 ? -23.625 -24.281 -43.438 1 21.67 393 PRO A O 1
ATOM 3135 N N . LYS A 1 394 ? -23.312 -24.141 -45.562 1 23.52 394 LYS A N 1
ATOM 3136 C CA . LYS A 1 394 ? -24.562 -23.5 -46 1 23.52 394 LYS A CA 1
ATOM 3137 C C . LYS A 1 394 ? -25.766 -24.344 -45.594 1 23.52 394 LYS A C 1
ATOM 3139 O O . LYS A 1 394 ? -25.844 -25.531 -45.938 1 23.52 394 LYS A O 1
ATOM 3144 N N . ILE A 1 395 ? -26.359 -24.172 -44.344 1 22.2 395 ILE A N 1
ATOM 3145 C CA . ILE A 1 395 ? -27.641 -24.781 -44.094 1 22.2 395 ILE A CA 1
ATOM 3146 C C . ILE A 1 395 ? -28.562 -24.609 -45.281 1 22.2 395 ILE A C 1
ATOM 3148 O O . ILE A 1 395 ? -28.891 -23.484 -45.656 1 22.2 395 ILE A O 1
ATOM 3152 N N . GLU A 1 396 ? -28.375 -25.453 -46.312 1 20.34 396 GLU A N 1
ATOM 3153 C CA . GLU A 1 396 ? -29.344 -25.578 -47.375 1 20.34 396 GLU A CA 1
ATOM 3154 C C . GLU A 1 396 ? -30.781 -25.578 -46.844 1 20.34 396 GLU A C 1
ATOM 3156 O O . GLU A 1 396 ? -31.031 -26.031 -45.719 1 20.34 396 GLU A O 1
ATOM 3161 N N . ASP A 1 397 ? -31.688 -24.75 -47.5 1 21.22 397 ASP A N 1
ATOM 3162 C CA . ASP A 1 397 ? -33.125 -24.484 -47.469 1 21.22 397 ASP A CA 1
ATOM 3163 C C . ASP A 1 397 ? -33.906 -25.781 -47.375 1 21.22 397 ASP A C 1
ATOM 3165 O O . ASP A 1 397 ? -34.031 -26.5 -48.375 1 21.22 397 ASP A O 1
ATOM 3169 N N . ALA A 1 398 ? -33.656 -26.734 -46.5 1 22.06 398 ALA A N 1
ATOM 3170 C CA . ALA A 1 398 ? -34.562 -27.859 -46.625 1 22.06 398 ALA A CA 1
ATOM 3171 C C . ALA A 1 398 ? -36 -27.375 -46.688 1 22.06 398 ALA A C 1
ATOM 3173 O O . ALA A 1 398 ? -36.406 -26.438 -46 1 22.06 398 ALA A O 1
ATOM 3174 N N . GLN A 1 399 ? -36.781 -27.875 -47.688 1 20.22 399 GLN A N 1
ATOM 3175 C CA . GLN A 1 399 ? -38.156 -27.828 -48.188 1 20.22 399 GLN A CA 1
ATOM 3176 C C . GLN A 1 399 ? -39.156 -27.969 -47.031 1 20.22 399 GLN A C 1
ATOM 3178 O O . GLN A 1 399 ? -38.875 -28.594 -46 1 20.22 399 GLN A O 1
ATOM 3183 N N . ALA A 1 400 ? -40.281 -27.203 -47.156 1 23.64 400 ALA A N 1
ATOM 3184 C CA . ALA A 1 400 ? -41.562 -26.891 -46.562 1 23.64 400 ALA A CA 1
ATOM 3185 C C . ALA A 1 400 ? -42.344 -28.172 -46.219 1 23.64 400 ALA A C 1
ATOM 3187 O O . ALA A 1 400 ? -43.531 -28.125 -45.906 1 23.64 400 ALA A O 1
ATOM 3188 N N . GLY A 1 401 ? -41.469 -29.375 -46.031 1 20.5 401 GLY A N 1
ATOM 3189 C CA . GLY A 1 401 ? -42.5 -30.422 -46.031 1 20.5 401 GLY A CA 1
ATOM 3190 C C . GLY A 1 401 ? -43.594 -30.172 -45 1 20.5 401 GLY A C 1
ATOM 3191 O O . GLY A 1 401 ? -43.406 -29.406 -44.062 1 20.5 401 GLY A O 1
ATOM 3192 N N . GLN A 1 402 ? -44.781 -30.734 -45.281 1 20.39 402 GLN A N 1
ATOM 3193 C CA . GLN A 1 402 ? -46.219 -30.844 -45.031 1 20.39 402 GLN A CA 1
ATOM 3194 C C . GLN A 1 402 ? -46.469 -31.297 -43.594 1 20.39 402 GLN A C 1
ATOM 3196 O O . GLN A 1 402 ? -46 -32.375 -43.188 1 20.39 402 GLN A O 1
ATOM 3201 N N . VAL A 1 403 ? -46.375 -30.375 -42.531 1 19.72 403 VAL A N 1
ATOM 3202 C CA . VAL A 1 403 ? -47 -30.688 -41.25 1 19.72 403 VAL A CA 1
ATOM 3203 C C . VAL A 1 403 ? -48.375 -31.266 -41.438 1 19.72 403 VAL A C 1
ATOM 3205 O O . VAL A 1 403 ? -49.312 -30.547 -41.844 1 19.72 403 VAL A O 1
ATOM 3208 N N . HIS A 1 404 ? -48.531 -32.344 -42.406 1 19 404 HIS A N 1
ATOM 3209 C CA . HIS A 1 404 ? -49.844 -32.938 -42.344 1 19 404 HIS A CA 1
ATOM 3210 C C . HIS A 1 404 ? -50.062 -33.656 -41.031 1 19 404 HIS A C 1
ATOM 3212 O O . HIS A 1 404 ? -49.375 -34.625 -40.719 1 19 404 HIS A O 1
ATOM 3218 N N . CYS A 1 405 ? -49.875 -33.125 -39.781 1 18.44 405 CYS A N 1
ATOM 3219 C CA . CYS A 1 405 ? -50.531 -33.906 -38.719 1 18.44 405 CYS A CA 1
ATOM 3220 C C . CYS A 1 405 ? -51.938 -34.344 -39.094 1 18.44 405 CYS A C 1
ATOM 3222 O O . CYS A 1 405 ? -52.781 -33.469 -39.375 1 18.44 405 CYS A O 1
ATOM 3224 N N . MET A 1 406 ? -52 -35.438 -40 1 19.25 406 MET A N 1
ATOM 3225 C CA . MET A 1 406 ? -52.969 -36.5 -39.688 1 19.25 406 MET A CA 1
ATOM 3226 C C . MET A 1 406 ? -52.719 -37.062 -38.281 1 19.25 406 MET A C 1
ATOM 3228 O O . MET A 1 406 ? -51.562 -37.188 -37.875 1 19.25 406 MET A O 1
ATOM 3232 N N . MET B 1 1 ? 46.094 -18.844 -13.828 1 44.41 1 MET B N 1
ATOM 3233 C CA . MET B 1 1 ? 45.156 -17.734 -13.758 1 44.41 1 MET B CA 1
ATOM 3234 C C . MET B 1 1 ? 43.781 -18.141 -14.305 1 44.41 1 MET B C 1
ATOM 3236 O O . MET B 1 1 ? 43.688 -18.719 -15.383 1 44.41 1 MET B O 1
ATOM 3240 N N . PRO B 1 2 ? 42.875 -18.188 -13.406 1 60.25 2 PRO B N 1
ATOM 3241 C CA . PRO B 1 2 ? 41.594 -18.656 -13.961 1 60.25 2 PRO B CA 1
ATOM 3242 C C . PRO B 1 2 ? 41.156 -17.828 -15.172 1 60.25 2 PRO B C 1
ATOM 3244 O O . PRO B 1 2 ? 41.5 -16.656 -15.281 1 60.25 2 PRO B O 1
ATOM 3247 N N . PRO B 1 3 ? 40.844 -18.484 -16.141 1 62.16 3 PRO B N 1
ATOM 3248 C CA . PRO B 1 3 ? 40.5 -17.703 -17.344 1 62.16 3 PRO B CA 1
ATOM 3249 C C . PRO B 1 3 ? 39.5 -16.578 -17.047 1 62.16 3 PRO B C 1
ATOM 3251 O O . PRO B 1 3 ? 38.75 -16.656 -16.094 1 62.16 3 PRO B O 1
ATOM 3254 N N . PRO B 1 4 ? 39.719 -15.5 -17.625 1 67 4 PRO B N 1
ATOM 3255 C CA . PRO B 1 4 ? 38.875 -14.305 -17.438 1 67 4 PRO B CA 1
ATOM 3256 C C . PRO B 1 4 ? 37.375 -14.586 -17.609 1 67 4 PRO B C 1
ATOM 3258 O O . PRO B 1 4 ? 37 -15.312 -18.531 1 67 4 PRO B O 1
ATOM 3261 N N . ARG B 1 5 ? 36.688 -14.359 -16.688 1 70.19 5 ARG B N 1
ATOM 3262 C CA . ARG B 1 5 ? 35.25 -14.562 -16.75 1 70.19 5 ARG B CA 1
ATOM 3263 C C . ARG B 1 5 ? 34.625 -13.766 -17.891 1 70.19 5 ARG B C 1
ATOM 3265 O O . ARG B 1 5 ? 34.969 -12.602 -18.094 1 70.19 5 ARG B O 1
ATOM 3272 N N . THR B 1 6 ? 33.875 -14.453 -18.719 1 79.06 6 THR B N 1
ATOM 3273 C CA . THR B 1 6 ? 33.156 -13.797 -19.812 1 79.06 6 THR B CA 1
ATOM 3274 C C . THR B 1 6 ? 32.156 -12.781 -19.281 1 79.06 6 THR B C 1
ATOM 3276 O O . THR B 1 6 ? 31.797 -12.812 -18.094 1 79.06 6 THR B O 1
ATOM 3279 N N . ARG B 1 7 ? 31.875 -11.742 -20.047 1 74.62 7 ARG B N 1
ATOM 3280 C CA . ARG B 1 7 ? 30.906 -10.719 -19.688 1 74.62 7 ARG B CA 1
ATOM 3281 C C . ARG B 1 7 ? 29.594 -11.352 -19.234 1 74.62 7 ARG B C 1
ATOM 3283 O O . ARG B 1 7 ? 28.953 -10.859 -18.297 1 74.62 7 ARG B O 1
ATOM 3290 N N . ALA B 1 8 ? 29.234 -12.422 -19.828 1 76.19 8 ALA B N 1
ATOM 3291 C CA . ALA B 1 8 ? 28 -13.125 -19.484 1 76.19 8 ALA B CA 1
ATOM 3292 C C . ALA B 1 8 ? 28.094 -13.766 -18.109 1 76.19 8 ALA B C 1
ATOM 3294 O O . ALA B 1 8 ? 27.141 -13.742 -17.328 1 76.19 8 ALA B O 1
ATOM 3295 N N . GLU B 1 9 ? 29.188 -14.234 -17.812 1 80.69 9 GLU B N 1
ATOM 3296 C CA . GLU B 1 9 ? 29.391 -14.859 -16.5 1 80.69 9 GLU B CA 1
ATOM 3297 C C . GLU B 1 9 ? 29.391 -13.828 -15.383 1 80.69 9 GLU B C 1
ATOM 3299 O O . GLU B 1 9 ? 28.875 -14.078 -14.297 1 80.69 9 GLU B O 1
ATOM 3304 N N . VAL B 1 10 ? 30.016 -12.672 -15.727 1 83.44 10 VAL B N 1
ATOM 3305 C CA . VAL B 1 10 ? 30.062 -11.594 -14.75 1 83.44 10 VAL B CA 1
ATOM 3306 C C . VAL B 1 10 ? 28.656 -11.086 -14.469 1 83.44 10 VAL B C 1
ATOM 3308 O O . VAL B 1 10 ? 28.281 -10.852 -13.32 1 83.44 10 VAL B O 1
ATOM 3311 N N . GLN B 1 11 ? 27.859 -10.961 -15.508 1 80 11 GLN B N 1
ATOM 3312 C CA . GLN B 1 11 ? 26.484 -10.492 -15.359 1 80 11 GLN B CA 1
ATOM 3313 C C . GLN B 1 11 ? 25.656 -11.492 -14.57 1 80 11 GLN B C 1
ATOM 3315 O O . GLN B 1 11 ? 24.828 -11.109 -13.734 1 80 11 GLN B O 1
ATOM 3320 N N . ALA B 1 12 ? 25.922 -12.703 -14.812 1 81.06 12 ALA B N 1
ATOM 3321 C CA . ALA B 1 12 ? 25.203 -13.758 -14.109 1 81.06 12 ALA B CA 1
ATOM 3322 C C . ALA B 1 12 ? 25.547 -13.766 -12.625 1 81.06 12 ALA B C 1
ATOM 3324 O O . ALA B 1 12 ? 24.672 -13.953 -11.773 1 81.06 12 ALA B O 1
ATOM 3325 N N . GLN B 1 13 ? 26.75 -13.531 -12.359 1 84.75 13 GLN B N 1
ATOM 3326 C CA . GLN B 1 13 ? 27.188 -13.484 -10.969 1 84.75 13 GLN B CA 1
ATOM 3327 C C . GLN B 1 13 ? 26.578 -12.281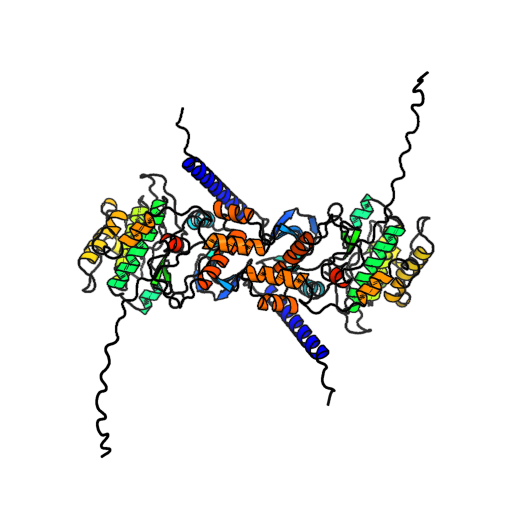 -10.242 1 84.75 13 GLN B C 1
ATOM 3329 O O . GLN B 1 13 ? 26.188 -12.383 -9.086 1 84.75 13 GLN B O 1
ATOM 3334 N N . LYS B 1 14 ? 26.562 -11.195 -10.945 1 84.31 14 LYS B N 1
ATOM 3335 C CA . LYS B 1 14 ? 25.984 -10 -10.352 1 84.31 14 LYS B CA 1
ATOM 3336 C C . LYS B 1 14 ? 24.5 -10.195 -10.055 1 84.31 14 LYS B C 1
ATOM 3338 O O . LYS B 1 14 ? 24 -9.766 -9.016 1 84.31 14 LYS B O 1
ATOM 3343 N N . GLN B 1 15 ? 23.875 -10.859 -10.938 1 83.5 15 GLN B N 1
ATOM 3344 C CA . GLN B 1 15 ? 22.453 -11.141 -10.758 1 83.5 15 GLN B CA 1
ATOM 3345 C C . GLN B 1 15 ? 22.219 -12.07 -9.57 1 83.5 15 GLN B C 1
ATOM 3347 O O . GLN B 1 15 ? 21.281 -11.875 -8.805 1 83.5 15 GLN B O 1
ATOM 3352 N N . LYS B 1 16 ? 23.062 -13.039 -9.461 1 85.25 16 LYS B N 1
ATOM 3353 C CA . LYS B 1 16 ? 22.953 -13.977 -8.344 1 85.25 16 LYS B CA 1
ATOM 3354 C C . LYS B 1 16 ? 23.172 -13.273 -7.012 1 85.25 16 LYS B C 1
ATOM 3356 O O . LYS B 1 16 ? 22.484 -13.562 -6.031 1 85.25 16 LYS B O 1
ATOM 3361 N N . GLU B 1 17 ? 24.062 -12.367 -7.047 1 88.44 17 GLU B N 1
ATOM 3362 C CA . GLU B 1 17 ? 24.328 -11.602 -5.836 1 88.44 17 GLU B CA 1
ATOM 3363 C C . GLU B 1 17 ? 23.156 -10.703 -5.461 1 88.44 17 GLU B C 1
ATOM 3365 O O . GLU B 1 17 ? 22.797 -10.602 -4.285 1 88.44 17 GLU B O 1
ATOM 3370 N N . LYS B 1 18 ? 22.609 -10.148 -6.488 1 87.31 18 LYS B N 1
ATOM 3371 C CA . LYS B 1 18 ? 21.453 -9.289 -6.25 1 87.31 18 LYS B CA 1
ATOM 3372 C C . LYS B 1 18 ? 20.281 -10.094 -5.707 1 87.31 18 LYS B C 1
ATOM 3374 O O . LYS B 1 18 ? 19.562 -9.633 -4.809 1 87.31 18 LYS B O 1
ATOM 3379 N N . LEU B 1 19 ? 20.141 -11.195 -6.246 1 87 19 LEU B N 1
ATOM 3380 C CA . LEU B 1 19 ? 19.062 -12.062 -5.801 1 87 19 LEU B CA 1
ATOM 3381 C C . LEU B 1 19 ? 19.281 -12.523 -4.363 1 87 19 LEU B C 1
ATOM 3383 O O . LEU B 1 19 ? 18.344 -12.562 -3.566 1 87 19 LEU B O 1
ATOM 3387 N N . ALA B 1 20 ? 20.484 -12.852 -4.043 1 89 20 ALA B N 1
ATOM 3388 C CA . ALA B 1 20 ? 20.812 -13.266 -2.684 1 89 20 ALA B CA 1
ATOM 3389 C C . ALA B 1 20 ? 20.562 -12.141 -1.688 1 89 20 ALA B C 1
ATOM 3391 O O . ALA B 1 20 ? 20.047 -12.367 -0.596 1 89 20 ALA B O 1
ATOM 3392 N N . GLN B 1 21 ? 20.938 -10.984 -2.072 1 90.19 21 GLN B N 1
ATOM 3393 C CA . GLN B 1 21 ? 20.703 -9.828 -1.218 1 90.19 21 GLN B CA 1
ATOM 3394 C C . GLN B 1 21 ? 19.219 -9.578 -1.02 1 90.19 21 GLN B C 1
ATOM 3396 O O . GLN B 1 21 ? 18.781 -9.266 0.086 1 90.19 21 GLN B O 1
ATOM 3401 N N . SER B 1 22 ? 18.547 -9.688 -2.076 1 88.62 22 SER B N 1
ATOM 3402 C CA . SER B 1 22 ? 17.094 -9.508 -2.008 1 88.62 22 SER B CA 1
ATOM 3403 C C . SER B 1 22 ? 16.453 -10.523 -1.06 1 88.62 22 SER B C 1
ATOM 3405 O O . SER B 1 22 ? 15.516 -10.195 -0.339 1 88.62 22 SER B O 1
ATOM 3407 N N . TYR B 1 23 ? 16.922 -11.727 -1.112 1 88.88 23 TYR B N 1
ATOM 3408 C CA . TYR B 1 23 ? 16.422 -12.758 -0.209 1 88.88 23 TYR B CA 1
ATOM 3409 C C . TYR B 1 23 ? 16.703 -12.398 1.243 1 88.88 23 TYR B C 1
ATOM 3411 O O . TYR B 1 23 ? 15.836 -12.531 2.105 1 88.88 23 TYR B O 1
ATOM 3419 N N . HIS B 1 24 ? 17.828 -11.93 1.503 1 90.69 24 HIS B N 1
ATOM 3420 C CA . HIS B 1 24 ? 18.203 -11.5 2.848 1 90.69 24 HIS B CA 1
ATOM 3421 C C . HIS B 1 24 ? 17.328 -10.352 3.322 1 90.69 24 HIS B C 1
ATOM 3423 O O . HIS B 1 24 ? 16.891 -10.328 4.477 1 90.69 24 HIS B O 1
ATOM 3429 N N . ASP B 1 25 ? 17.109 -9.438 2.416 1 89.44 25 ASP B N 1
ATOM 3430 C CA . ASP B 1 25 ? 16.25 -8.297 2.738 1 89.44 25 ASP B CA 1
ATOM 3431 C C . ASP B 1 25 ? 14.852 -8.766 3.121 1 89.44 25 ASP B C 1
ATOM 3433 O O . ASP B 1 25 ? 14.242 -8.211 4.039 1 89.44 25 ASP B O 1
ATOM 3437 N N . LEU B 1 26 ? 14.391 -9.711 2.404 1 87.31 26 LEU B N 1
ATOM 3438 C CA . LEU B 1 26 ? 13.062 -10.25 2.666 1 87.31 26 LEU B CA 1
ATOM 3439 C C . LEU B 1 26 ? 13 -10.891 4.051 1 87.31 26 LEU B C 1
ATOM 3441 O O . LEU B 1 26 ? 12.039 -10.68 4.793 1 87.31 26 LEU B O 1
ATOM 3445 N N . LEU B 1 27 ? 14.008 -11.703 4.41 1 90.62 27 LEU B N 1
ATOM 3446 C CA . LEU B 1 27 ? 14.078 -12.352 5.715 1 90.62 27 LEU B CA 1
ATOM 3447 C C . LEU B 1 27 ? 14.094 -11.312 6.832 1 90.62 27 LEU B C 1
ATOM 3449 O O . LEU B 1 27 ? 13.398 -11.469 7.84 1 90.62 27 LEU B O 1
ATOM 3453 N N . GLU B 1 28 ? 14.875 -10.273 6.602 1 90.75 28 GLU B N 1
ATOM 3454 C CA . GLU B 1 28 ? 14.961 -9.203 7.586 1 90.75 28 GLU B CA 1
ATOM 3455 C C . GLU B 1 28 ? 13.625 -8.492 7.75 1 90.75 28 GLU B C 1
ATOM 3457 O O . GLU B 1 28 ? 13.227 -8.148 8.867 1 90.75 28 GLU B O 1
ATOM 3462 N N . GLU B 1 29 ? 13.008 -8.266 6.672 1 89.69 29 GLU B N 1
ATOM 3463 C CA . GLU B 1 29 ? 11.727 -7.574 6.703 1 89.69 29 GLU B CA 1
ATOM 3464 C C . GLU B 1 29 ? 10.688 -8.383 7.48 1 89.69 29 GLU B C 1
ATOM 3466 O O . GLU B 1 29 ? 9.898 -7.816 8.242 1 89.69 29 GLU B O 1
ATOM 3471 N N . PHE B 1 30 ? 10.703 -9.672 7.297 1 88.44 30 PHE B N 1
ATOM 3472 C CA . PHE B 1 30 ? 9.742 -10.547 7.965 1 88.44 30 PHE B CA 1
ATOM 3473 C C . PHE B 1 30 ? 9.984 -10.562 9.469 1 88.44 30 PHE B C 1
ATOM 3475 O O . PHE B 1 30 ? 9.039 -10.672 10.25 1 88.44 30 PHE B O 1
ATOM 3482 N N . SER B 1 31 ? 11.164 -10.438 9.859 1 88.25 31 SER B N 1
ATOM 3483 C CA . SER B 1 31 ? 11.523 -10.586 11.266 1 88.25 31 SER B CA 1
ATOM 3484 C C . SER B 1 31 ? 11.5 -9.242 11.984 1 88.25 31 SER B C 1
ATOM 3486 O O . SER B 1 31 ? 11.492 -9.188 13.211 1 88.25 31 SER B O 1
ATOM 3488 N N . SER B 1 32 ? 11.445 -8.188 11.234 1 88.19 32 SER B N 1
ATOM 3489 C CA . SER B 1 32 ? 11.5 -6.852 11.82 1 88.19 32 SER B CA 1
ATOM 3490 C C . SER B 1 32 ? 10.172 -6.477 12.477 1 88.19 32 SER B C 1
ATOM 3492 O O . SER B 1 32 ? 9.109 -6.828 11.977 1 88.19 32 SER B O 1
ATOM 3494 N N . LYS B 1 33 ? 10.227 -5.777 13.562 1 84.06 33 LYS B N 1
ATOM 3495 C CA . LYS B 1 33 ? 9.031 -5.281 14.227 1 84.06 33 LYS B CA 1
ATOM 3496 C C . LYS B 1 33 ? 8.469 -4.055 13.516 1 84.06 33 LYS B C 1
ATOM 3498 O O . LYS B 1 33 ? 7.258 -3.836 13.5 1 84.06 33 LYS B O 1
ATOM 3503 N N . ASP B 1 34 ? 9.391 -3.281 12.945 1 86.19 34 ASP B N 1
ATOM 3504 C CA . ASP B 1 34 ? 8.977 -2.062 12.25 1 86.19 34 ASP B CA 1
ATOM 3505 C C . ASP B 1 34 ? 8.773 -2.316 10.758 1 86.19 34 ASP B C 1
ATOM 3507 O O . ASP B 1 34 ? 9.539 -3.068 10.148 1 86.19 34 ASP B O 1
ATOM 3511 N N . LEU B 1 35 ? 7.809 -1.773 10.266 1 90.5 35 LEU B N 1
ATOM 3512 C CA . LEU B 1 35 ? 7.562 -1.866 8.836 1 90.5 35 LEU B CA 1
ATOM 3513 C C . LEU B 1 35 ? 8.562 -1.012 8.055 1 90.5 35 LEU B C 1
ATOM 3515 O O . LEU B 1 35 ? 8.914 0.088 8.492 1 90.5 35 LEU B O 1
ATOM 3519 N N . ARG B 1 36 ? 8.977 -1.48 6.926 1 91.5 36 ARG B N 1
ATOM 3520 C CA . ARG B 1 36 ? 9.867 -0.738 6.043 1 91.5 36 ARG B CA 1
ATOM 3521 C C . ARG B 1 36 ? 9.07 0.092 5.039 1 91.5 36 ARG B C 1
ATOM 3523 O O . ARG B 1 36 ? 9.555 1.116 4.551 1 91.5 36 ARG B O 1
ATOM 3530 N N . SER B 1 37 ? 7.953 -0.369 4.75 1 93.75 37 SER B N 1
ATOM 3531 C CA . SER B 1 37 ? 7.086 0.307 3.791 1 93.75 37 SER B CA 1
ATOM 3532 C C . SER B 1 37 ? 5.617 0.123 4.148 1 93.75 37 SER B C 1
ATOM 3534 O O . SER B 1 37 ? 5.258 -0.821 4.855 1 93.75 37 SER B O 1
ATOM 3536 N N . VAL B 1 38 ? 4.805 1.056 3.77 1 94.44 38 VAL B N 1
ATOM 3537 C CA . VAL B 1 38 ? 3.35 0.983 3.865 1 94.44 38 VAL B CA 1
ATOM 3538 C C . VAL B 1 38 ? 2.719 1.538 2.59 1 94.44 38 VAL B C 1
ATOM 3540 O O . VAL B 1 38 ? 2.945 2.695 2.23 1 94.44 38 VAL B O 1
ATOM 3543 N N . GLY B 1 39 ? 1.924 0.702 1.92 1 93.44 39 GLY B N 1
ATOM 3544 C CA . GLY B 1 39 ? 1.431 1.128 0.62 1 93.44 39 GLY B CA 1
ATOM 3545 C C . GLY B 1 39 ? 2.541 1.488 -0.35 1 93.44 39 GLY B C 1
ATOM 3546 O O . GLY B 1 39 ? 3.469 0.706 -0.557 1 93.44 39 GLY B O 1
ATOM 3547 N N . ASN B 1 40 ? 2.51 2.652 -0.901 1 94.94 40 ASN B N 1
ATOM 3548 C CA . ASN B 1 40 ? 3.504 3.133 -1.855 1 94.94 40 ASN B CA 1
ATOM 3549 C C . ASN B 1 40 ? 4.586 3.961 -1.168 1 94.94 40 ASN B C 1
ATOM 3551 O O . ASN B 1 40 ? 5.324 4.695 -1.828 1 94.94 40 ASN B O 1
ATOM 3555 N N . TYR B 1 41 ? 4.66 3.82 0.131 1 97.25 41 TYR B N 1
ATOM 3556 C CA . TYR B 1 41 ? 5.559 4.719 0.846 1 97.25 41 TYR B CA 1
ATOM 3557 C C . TYR B 1 41 ? 6.664 3.938 1.547 1 97.25 41 TYR B C 1
ATOM 3559 O O . TYR B 1 41 ? 6.395 2.973 2.266 1 97.25 41 TYR B O 1
ATOM 3567 N N . THR B 1 42 ? 7.848 4.348 1.299 1 96.12 42 THR B N 1
ATOM 3568 C CA . THR B 1 42 ? 8.984 3.838 2.053 1 96.12 42 THR B CA 1
ATOM 3569 C C . THR B 1 42 ? 9.195 4.645 3.332 1 96.12 42 THR B C 1
ATOM 3571 O O . THR B 1 42 ? 9.297 5.875 3.287 1 96.12 42 THR B O 1
ATOM 3574 N N . LEU B 1 43 ? 9.211 3.963 4.441 1 95.06 43 LEU B N 1
ATOM 3575 C CA . LEU B 1 43 ? 9.43 4.648 5.711 1 95.06 43 LEU B CA 1
ATOM 3576 C C . LEU B 1 43 ? 10.898 5.016 5.891 1 95.06 43 LEU B C 1
ATOM 3578 O O . LEU B 1 43 ? 11.781 4.176 5.695 1 95.06 43 LEU B O 1
ATOM 3582 N N . GLY B 1 44 ? 11.141 6.277 6.156 1 93.38 44 GLY B N 1
ATOM 3583 C CA . GLY B 1 44 ? 12.484 6.754 6.449 1 93.38 44 GLY B CA 1
ATOM 3584 C C . GLY B 1 44 ? 12.719 6.996 7.93 1 93.38 44 GLY B C 1
ATOM 3585 O O . GLY B 1 44 ? 12.391 6.148 8.766 1 93.38 44 GLY B O 1
ATOM 3586 N N . ARG B 1 45 ? 13.219 8.086 8.25 1 90.44 45 ARG B N 1
ATOM 3587 C CA . ARG B 1 45 ? 13.617 8.438 9.609 1 90.44 45 ARG B CA 1
ATOM 3588 C C . ARG B 1 45 ? 12.398 8.727 10.477 1 90.44 45 ARG B C 1
ATOM 3590 O O . ARG B 1 45 ? 11.43 9.328 10.016 1 90.44 45 ARG B O 1
ATOM 3597 N N . LEU B 1 46 ? 12.461 8.289 11.734 1 89.62 46 LEU B N 1
ATOM 3598 C CA . LEU B 1 46 ? 11.477 8.656 12.75 1 89.62 46 LEU B CA 1
ATOM 3599 C C . LEU B 1 46 ? 11.648 10.109 13.172 1 89.62 46 LEU B C 1
ATOM 3601 O O . LEU B 1 46 ? 12.734 10.508 13.602 1 89.62 46 LEU B O 1
ATOM 3605 N N . ILE B 1 47 ? 10.672 10.914 13.062 1 84.81 47 ILE B N 1
ATOM 3606 C CA . ILE B 1 47 ? 10.836 12.336 13.359 1 84.81 47 ILE B CA 1
ATOM 3607 C C . ILE B 1 47 ? 9.984 12.711 14.562 1 84.81 47 ILE B C 1
ATOM 3609 O O . ILE B 1 47 ? 10.078 13.836 15.07 1 84.81 47 ILE B O 1
ATOM 3613 N N . GLY B 1 48 ? 9.164 11.898 14.984 1 81.44 48 GLY B N 1
ATOM 3614 C CA . GLY B 1 48 ? 8.359 12.18 16.172 1 81.44 48 GLY B CA 1
ATOM 3615 C C . GLY B 1 48 ? 7.766 10.938 16.797 1 81.44 48 GLY B C 1
ATOM 3616 O O . GLY B 1 48 ? 7.492 9.953 16.094 1 81.44 48 GLY B O 1
ATOM 3617 N N . LYS B 1 49 ? 7.793 10.977 18.109 1 79.12 49 LYS B N 1
ATOM 3618 C CA . LYS B 1 49 ? 7.156 9.898 18.859 1 79.12 49 LYS B CA 1
ATOM 3619 C C . LYS B 1 49 ? 6.285 10.461 19.984 1 79.12 49 LYS B C 1
ATOM 3621 O O . LYS B 1 49 ? 6.691 11.383 20.688 1 79.12 49 LYS B O 1
ATOM 3626 N N . GLY B 1 50 ? 4.984 10.211 19.906 1 63.5 50 GLY B N 1
ATOM 3627 C CA . GLY B 1 50 ? 4.148 10.625 21.031 1 63.5 50 GLY B CA 1
ATOM 3628 C C . GLY B 1 50 ? 3.076 9.609 21.375 1 63.5 50 GLY B C 1
ATOM 3629 O O . GLY B 1 50 ? 3.127 8.469 20.938 1 63.5 50 GLY B O 1
ATOM 3630 N N . SER B 1 51 ? 2.281 10.008 22.312 1 58.38 51 SER B N 1
ATOM 3631 C CA . SER B 1 51 ? 1.203 9.172 22.828 1 58.38 51 SER B CA 1
ATOM 3632 C C . SER B 1 51 ? 0.301 8.672 21.703 1 58.38 51 SER B C 1
ATOM 3634 O O . SER B 1 51 ? -0.332 7.617 21.844 1 58.38 51 SER B O 1
ATOM 3636 N N . PHE B 1 52 ? 0.425 9.398 20.625 1 63.56 52 PHE B N 1
ATOM 3637 C CA . PHE B 1 52 ? -0.567 9.094 19.609 1 63.56 52 PHE B CA 1
ATOM 3638 C C . PHE B 1 52 ? 0.05 8.273 18.469 1 63.56 52 PHE B C 1
ATOM 3640 O O . PHE B 1 52 ? -0.652 7.836 17.562 1 63.56 52 PHE B O 1
ATOM 3647 N N . GLY B 1 53 ? 1.276 8.062 18.594 1 78.88 53 GLY B N 1
ATOM 3648 C CA . GLY B 1 53 ? 1.856 7.203 17.578 1 78.88 53 GLY B CA 1
ATOM 3649 C C . GLY B 1 53 ? 3.211 7.684 17.094 1 78.88 53 GLY B C 1
ATOM 3650 O O . GLY B 1 53 ? 3.92 8.391 17.812 1 78.88 53 GLY B O 1
ATOM 3651 N N . LYS B 1 54 ? 3.637 7.172 16.016 1 90 54 LYS B N 1
ATOM 3652 C CA . LYS B 1 54 ? 4.941 7.461 15.422 1 90 54 LYS B CA 1
ATOM 3653 C C . LYS B 1 54 ? 4.801 8.281 14.148 1 90 54 LYS B C 1
ATOM 3655 O O . LYS B 1 54 ? 3.795 8.172 13.445 1 90 54 LYS B O 1
ATOM 3660 N N . VAL B 1 55 ? 5.715 9.18 13.969 1 91.56 55 VAL B N 1
ATOM 3661 C CA . VAL B 1 55 ? 5.738 10.023 12.781 1 91.56 55 VAL B CA 1
ATOM 3662 C C . VAL B 1 55 ? 7.039 9.797 12.016 1 91.56 55 VAL B C 1
ATOM 3664 O O . VAL B 1 55 ? 8.125 9.875 12.594 1 91.56 55 VAL B O 1
ATOM 3667 N N . TYR B 1 56 ? 6.918 9.516 10.703 1 93.12 56 TYR B N 1
ATOM 3668 C CA . TYR B 1 56 ? 8.078 9.195 9.883 1 93.12 56 TYR B CA 1
ATOM 3669 C C . TYR B 1 56 ? 8.18 10.156 8.695 1 93.12 56 TYR B C 1
ATOM 3671 O O . TYR B 1 56 ? 7.168 10.531 8.109 1 93.12 56 TYR B O 1
ATOM 3679 N N . LEU B 1 57 ? 9.438 10.555 8.445 1 93.5 57 LEU B N 1
ATOM 3680 C CA . LEU B 1 57 ? 9.68 11.008 7.078 1 93.5 57 LEU B CA 1
ATOM 3681 C C . LEU B 1 57 ? 9.594 9.844 6.098 1 93.5 57 LEU B C 1
ATOM 3683 O O . LEU B 1 57 ? 10.086 8.75 6.379 1 93.5 57 LEU B O 1
ATOM 3687 N N . ALA B 1 58 ? 8.914 10.016 4.973 1 95.5 58 ALA B N 1
ATOM 3688 C CA . ALA B 1 58 ? 8.711 8.938 4.008 1 95.5 58 ALA B CA 1
ATOM 3689 C C . ALA B 1 58 ? 8.766 9.461 2.576 1 95.5 58 ALA B C 1
ATOM 3691 O O . ALA B 1 58 ? 8.836 10.672 2.354 1 95.5 58 ALA B O 1
ATOM 3692 N N . SER B 1 59 ? 8.891 8.57 1.647 1 95.88 59 SER B N 1
ATOM 3693 C CA . SER B 1 59 ? 8.945 8.922 0.232 1 95.88 59 SER B CA 1
ATOM 3694 C C . SER B 1 59 ? 7.992 8.055 -0.589 1 95.88 59 SER B C 1
ATOM 3696 O O . SER B 1 59 ? 7.844 6.859 -0.325 1 95.88 59 SER B O 1
ATOM 3698 N N . HIS B 1 60 ? 7.328 8.648 -1.531 1 96.06 60 HIS B N 1
ATOM 3699 C CA . HIS B 1 60 ? 6.395 7.953 -2.404 1 96.06 60 HIS B CA 1
ATOM 3700 C C . HIS B 1 60 ? 7.121 7.246 -3.541 1 96.06 60 HIS B C 1
ATOM 3702 O O . HIS B 1 60 ? 7.762 7.895 -4.371 1 96.06 60 HIS B O 1
ATOM 3708 N N . LYS B 1 61 ? 7.008 5.941 -3.686 1 94.12 61 LYS B N 1
ATOM 3709 C CA . LYS B 1 61 ? 7.809 5.113 -4.582 1 94.12 61 LYS B CA 1
ATOM 3710 C C . LYS B 1 61 ? 7.473 5.395 -6.043 1 94.12 61 LYS B C 1
ATOM 3712 O O . LYS B 1 61 ? 8.344 5.309 -6.914 1 94.12 61 LYS B O 1
ATOM 3717 N N . LEU B 1 62 ? 6.254 5.785 -6.34 1 93.75 62 LEU B N 1
ATOM 3718 C CA . LEU B 1 62 ? 5.785 5.848 -7.719 1 93.75 62 LEU B CA 1
ATOM 3719 C C . LEU B 1 62 ? 5.898 7.27 -8.266 1 93.75 62 LEU B C 1
ATOM 3721 O O . LEU B 1 62 ? 5.539 7.527 -9.414 1 93.75 62 LEU B O 1
ATOM 3725 N N . THR B 1 63 ? 6.301 8.25 -7.512 1 93.12 63 THR B N 1
ATOM 3726 C CA . THR B 1 63 ? 6.461 9.625 -7.973 1 93.12 63 THR B CA 1
ATOM 3727 C C . THR B 1 63 ? 7.863 10.141 -7.656 1 93.12 63 THR B C 1
ATOM 3729 O O . THR B 1 63 ? 8.023 11.234 -7.113 1 93.12 63 THR B O 1
ATOM 3732 N N . ASN B 1 64 ? 8.852 9.344 -7.988 1 90.12 64 ASN B N 1
ATOM 3733 C CA . ASN B 1 64 ? 10.273 9.672 -7.934 1 90.12 64 ASN B CA 1
ATOM 3734 C C . ASN B 1 64 ? 10.695 10.117 -6.535 1 90.12 64 ASN B C 1
ATOM 3736 O O . ASN B 1 64 ? 11.414 11.109 -6.387 1 90.12 64 ASN B O 1
ATOM 3740 N N . GLY B 1 65 ? 10.039 9.578 -5.562 1 90 65 GLY B N 1
ATOM 3741 C CA . GLY B 1 65 ? 10.477 9.781 -4.195 1 90 65 GLY B CA 1
ATOM 3742 C C . GLY B 1 65 ? 9.961 11.07 -3.586 1 90 65 GLY B C 1
ATOM 3743 O O . GLY B 1 65 ? 10.617 11.672 -2.738 1 90 65 GLY B O 1
ATOM 3744 N N . SER B 1 66 ? 8.836 11.562 -4.004 1 91.94 66 SER B N 1
ATOM 3745 C CA . SER B 1 66 ? 8.211 12.711 -3.354 1 91.94 66 SER B CA 1
ATOM 3746 C C . SER B 1 66 ? 8.125 12.508 -1.844 1 91.94 66 SER B C 1
ATOM 3748 O O . SER B 1 66 ? 7.695 11.445 -1.377 1 91.94 66 SER B O 1
ATOM 3750 N N . LYS B 1 67 ? 8.578 13.508 -1.122 1 92.38 67 LYS B N 1
ATOM 3751 C CA . LYS B 1 67 ? 8.641 13.398 0.332 1 92.38 67 LYS B CA 1
ATOM 3752 C C . LYS B 1 67 ? 7.285 13.672 0.968 1 92.38 67 LYS B C 1
ATOM 3754 O O . LYS B 1 67 ? 6.547 14.547 0.516 1 92.38 67 LYS B O 1
ATOM 3759 N N . VAL B 1 68 ? 6.941 12.883 1.954 1 95.06 68 VAL B N 1
ATOM 3760 C CA . VAL B 1 68 ? 5.727 13.031 2.746 1 95.06 68 VAL B CA 1
ATOM 3761 C C . VAL B 1 68 ? 6.016 12.703 4.207 1 95.06 68 VAL B C 1
ATOM 3763 O O . VAL B 1 68 ? 7.133 12.305 4.551 1 95.06 68 VAL B O 1
ATOM 3766 N N . VAL B 1 69 ? 5.141 13 5.055 1 93.56 69 VAL B N 1
ATOM 3767 C CA . VAL B 1 69 ? 5.191 12.609 6.461 1 93.56 69 VAL B CA 1
ATOM 3768 C C . VAL B 1 69 ? 4.109 11.57 6.746 1 93.56 69 VAL B C 1
ATOM 3770 O O . VAL B 1 69 ? 2.959 11.727 6.332 1 93.56 69 VAL B O 1
ATOM 3773 N N . LEU B 1 70 ? 4.473 10.438 7.355 1 95.06 70 LEU B N 1
ATOM 3774 C CA . LEU B 1 70 ? 3.518 9.414 7.762 1 95.06 70 LEU B CA 1
ATOM 3775 C C . LEU B 1 70 ? 3.324 9.414 9.273 1 95.06 70 LEU B C 1
ATOM 3777 O O . LEU B 1 70 ? 4.297 9.32 10.023 1 95.06 70 LEU B O 1
ATOM 3781 N N . LYS B 1 71 ? 2.133 9.602 9.672 1 94.19 71 LYS B N 1
ATOM 3782 C CA . LYS B 1 71 ? 1.755 9.492 11.078 1 94.19 71 LYS B CA 1
ATOM 3783 C C . LYS B 1 71 ? 0.913 8.242 11.32 1 94.19 71 LYS B C 1
ATOM 3785 O O . LYS B 1 71 ? -0.092 8.016 10.641 1 94.19 71 LYS B O 1
ATOM 3790 N N . SER B 1 72 ? 1.314 7.391 12.219 1 93.94 72 SER B N 1
ATOM 3791 C CA . SER B 1 72 ? 0.572 6.168 12.516 1 93.94 72 SER B CA 1
ATOM 3792 C C . SER B 1 72 ? -0.201 6.293 13.82 1 93.94 72 SER B C 1
ATOM 3794 O O . SER B 1 72 ? 0.252 6.957 14.758 1 93.94 72 SER B O 1
ATOM 3796 N N . SER B 1 73 ? -1.334 5.77 13.875 1 92.81 73 SER B N 1
ATOM 3797 C CA . SER B 1 73 ? -2.182 5.676 15.062 1 92.81 73 SER B CA 1
ATOM 3798 C C . SER B 1 73 ? -2.889 4.328 15.125 1 92.81 73 SER B C 1
ATOM 3800 O O . SER B 1 73 ? -3.086 3.672 14.102 1 92.81 73 SER B O 1
ATOM 3802 N N . SER B 1 74 ? -3.234 3.957 16.328 1 92.12 74 SER B N 1
ATOM 3803 C CA . SER B 1 74 ? -3.975 2.709 16.5 1 92.12 74 SER B CA 1
ATOM 3804 C C . SER B 1 74 ? -5.336 2.777 15.812 1 92.12 74 SER B C 1
ATOM 3806 O O . SER B 1 74 ? -6.012 3.807 15.867 1 92.12 74 SER B O 1
ATOM 3808 N N . ARG B 1 75 ? -5.68 1.701 15.219 1 89.81 75 ARG B N 1
ATOM 3809 C CA . ARG B 1 75 ? -7 1.594 14.602 1 89.81 75 ARG B CA 1
ATOM 3810 C C . ARG B 1 75 ? -8.102 1.741 15.648 1 89.81 75 ARG B C 1
ATOM 3812 O O . ARG B 1 75 ? -9.242 2.059 15.312 1 89.81 75 ARG B O 1
ATOM 3819 N N . GLU B 1 76 ? -7.859 1.566 16.844 1 90.44 76 GLU B N 1
ATOM 3820 C CA . GLU B 1 76 ? -8.836 1.604 17.938 1 90.44 76 GLU B CA 1
ATOM 3821 C C . GLU B 1 76 ? -9.031 3.025 18.453 1 90.44 76 GLU B C 1
ATOM 3823 O O . GLU B 1 76 ? -9.906 3.273 19.281 1 90.44 76 GLU B O 1
ATOM 3828 N N . ASP B 1 77 ? -8.219 3.889 17.938 1 90 77 ASP B N 1
ATOM 3829 C CA . ASP B 1 77 ? -8.375 5.277 18.359 1 90 77 ASP B CA 1
ATOM 3830 C C . ASP B 1 77 ? -9.719 5.84 17.906 1 90 77 ASP B C 1
ATOM 3832 O O . ASP B 1 77 ? -9.922 6.094 16.719 1 90 77 ASP B O 1
ATOM 3836 N N . THR B 1 78 ? -10.594 6.195 18.781 1 87.38 78 THR B N 1
ATOM 3837 C CA . THR B 1 78 ? -11.969 6.59 18.484 1 87.38 78 THR B CA 1
ATOM 3838 C C . THR B 1 78 ? -12.023 8.016 17.953 1 87.38 78 THR B C 1
ATOM 3840 O O . THR B 1 78 ? -13.031 8.422 17.359 1 87.38 78 THR B O 1
ATOM 3843 N N . ASN B 1 79 ? -10.961 8.789 18.109 1 87.31 79 ASN B N 1
ATOM 3844 C CA . ASN B 1 79 ? -10.953 10.18 17.656 1 87.31 79 ASN B CA 1
ATOM 3845 C C . ASN B 1 79 ? -10.461 10.297 16.219 1 87.31 79 ASN B C 1
ATOM 3847 O O . ASN B 1 79 ? -10.688 11.312 15.562 1 87.31 79 ASN B O 1
ATOM 3851 N N . LEU B 1 80 ? -9.852 9.266 15.789 1 91.62 80 LEU B N 1
ATOM 3852 C CA . LEU B 1 80 ? -9.133 9.344 14.523 1 91.62 80 LEU B CA 1
ATOM 3853 C C . LEU B 1 80 ? -10.094 9.547 13.359 1 91.62 80 LEU B C 1
ATOM 3855 O O . LEU B 1 80 ? -9.828 10.359 12.469 1 91.62 80 LEU B O 1
ATOM 3859 N N . PRO B 1 81 ? -11.258 8.883 13.305 1 92.12 81 PRO B N 1
ATOM 3860 C CA . PRO B 1 81 ? -12.18 9.109 12.188 1 92.12 81 PRO B CA 1
ATOM 3861 C C . PRO B 1 81 ? -12.633 10.57 12.094 1 92.12 81 PRO B C 1
ATOM 3863 O O . PRO B 1 81 ? -12.719 11.117 10.992 1 92.12 81 PRO B O 1
ATOM 3866 N N . ARG B 1 82 ? -12.859 11.133 13.18 1 90.56 82 ARG B N 1
ATOM 3867 C CA . ARG B 1 82 ? -13.281 12.531 13.195 1 90.56 82 ARG B CA 1
ATOM 3868 C C . ARG B 1 82 ? -12.141 13.453 12.758 1 90.56 82 ARG B C 1
ATOM 3870 O O . ARG B 1 82 ? -12.367 14.438 12.062 1 90.56 82 ARG B O 1
ATOM 3877 N N . GLU B 1 83 ? -10.969 13.156 13.266 1 92.38 83 GLU B N 1
ATOM 3878 C CA . GLU B 1 83 ? -9.789 13.914 12.844 1 92.38 83 GLU B CA 1
ATOM 3879 C C . GLU B 1 83 ? -9.641 13.898 11.328 1 92.38 83 GLU B C 1
ATOM 3881 O O . GLU B 1 83 ? -9.453 14.953 10.711 1 92.38 83 GLU B O 1
ATOM 3886 N N . ILE B 1 84 ? -9.75 12.727 10.781 1 94.94 84 ILE B N 1
ATOM 3887 C CA . ILE B 1 84 ? -9.586 12.562 9.336 1 94.94 84 ILE B CA 1
ATOM 3888 C C . ILE B 1 84 ? -10.703 13.312 8.602 1 94.94 84 ILE B C 1
ATOM 3890 O O . ILE B 1 84 ? -10.438 14.023 7.629 1 94.94 84 ILE B O 1
ATOM 3894 N N . HIS B 1 85 ? -11.906 13.211 9.109 1 93.88 85 HIS B N 1
ATOM 3895 C CA . HIS B 1 85 ? -13.07 13.828 8.484 1 93.88 85 HIS B CA 1
ATOM 3896 C C . HIS B 1 85 ? -12.875 15.336 8.336 1 93.88 85 HIS B C 1
ATOM 3898 O O . HIS B 1 85 ? -13.195 15.906 7.293 1 93.88 85 HIS B O 1
ATOM 3904 N N . HIS B 1 86 ? -12.367 15.922 9.281 1 92.62 86 HIS B N 1
ATOM 3905 C CA . HIS B 1 86 ? -12.188 17.375 9.25 1 92.62 86 HIS B CA 1
ATOM 3906 C C . HIS B 1 86 ? -10.938 17.75 8.469 1 92.62 86 HIS B C 1
ATOM 3908 O O . HIS B 1 86 ? -10.992 18.625 7.59 1 92.62 86 HIS B O 1
ATOM 3914 N N . HIS B 1 87 ? -9.875 17.109 8.773 1 95.44 87 HIS B N 1
ATOM 3915 C CA . HIS B 1 87 ? -8.578 17.453 8.195 1 95.44 87 HIS B CA 1
ATOM 3916 C C . HIS B 1 87 ? -8.617 17.391 6.676 1 95.44 87 HIS B C 1
ATOM 3918 O O . HIS B 1 87 ? -8.047 18.25 5.992 1 95.44 87 HIS B O 1
ATOM 3924 N N . ARG B 1 88 ? -9.25 16.375 6.176 1 94.56 88 ARG B N 1
ATOM 3925 C CA . ARG B 1 88 ? -9.227 16.141 4.73 1 94.56 88 ARG B CA 1
ATOM 3926 C C . ARG B 1 88 ? -9.953 17.266 3.992 1 94.56 88 ARG B C 1
ATOM 3928 O O . ARG B 1 88 ? -9.82 17.406 2.773 1 94.56 88 ARG B O 1
ATOM 3935 N N . GLN B 1 89 ? -10.688 18.125 4.684 1 92.31 89 GLN B N 1
ATOM 3936 C CA . GLN B 1 89 ? -11.453 19.203 4.066 1 92.31 89 GLN B CA 1
ATOM 3937 C C . GLN B 1 89 ? -10.656 20.5 4.051 1 92.31 89 GLN B C 1
ATOM 3939 O O . GLN B 1 89 ? -11.055 21.469 3.402 1 92.31 89 GLN B O 1
ATOM 3944 N N . PHE B 1 90 ? -9.617 20.547 4.734 1 93.69 90 PHE B N 1
ATOM 3945 C CA . PHE B 1 90 ? -8.883 21.797 4.879 1 93.69 90 PHE B CA 1
ATOM 3946 C C . PHE B 1 90 ? -7.879 21.984 3.748 1 93.69 90 PHE B C 1
ATOM 3948 O O . PHE B 1 90 ? -6.883 21.25 3.676 1 93.69 90 PHE B O 1
ATOM 3955 N N . LEU B 1 91 ? -8.227 22.875 2.92 1 91 91 LEU B N 1
ATOM 3956 C CA . LEU B 1 91 ? -7.352 23.266 1.816 1 91 91 LEU B CA 1
ATOM 3957 C C . LEU B 1 91 ? -6.922 24.719 1.948 1 91 91 LEU B C 1
ATOM 3959 O O . LEU B 1 91 ? -7.625 25.625 1.486 1 91 91 LEU B O 1
ATOM 3963 N N . HIS B 1 92 ? -5.824 24.922 2.553 1 92.88 92 HIS B N 1
ATOM 3964 C CA . HIS B 1 92 ? -5.285 26.25 2.848 1 92.88 92 HIS B CA 1
ATOM 3965 C C . HIS B 1 92 ? -3.762 26.25 2.799 1 92.88 92 HIS B C 1
ATOM 3967 O O . HIS B 1 92 ? -3.125 25.297 3.242 1 92.88 92 HIS B O 1
ATOM 3973 N N . PRO B 1 93 ? -3.191 27.297 2.24 1 92.06 93 PRO B N 1
ATOM 3974 C CA . PRO B 1 93 ? -1.736 27.312 2.072 1 92.06 93 PRO B CA 1
ATOM 3975 C C . PRO B 1 93 ? -0.987 27.172 3.396 1 92.06 93 PRO B C 1
ATOM 3977 O O . PRO B 1 93 ? 0.161 26.719 3.418 1 92.06 93 PRO B O 1
ATOM 3980 N N . HIS B 1 94 ? -1.581 27.578 4.504 1 96 94 HIS B N 1
ATOM 3981 C CA . HIS B 1 94 ? -0.897 27.562 5.789 1 96 94 HIS B CA 1
ATOM 3982 C C . HIS B 1 94 ? -1.378 26.391 6.652 1 96 94 HIS B C 1
ATOM 3984 O O . HIS B 1 94 ? -1.256 26.438 7.879 1 96 94 HIS B O 1
ATOM 3990 N N . ILE B 1 95 ? -1.976 25.391 6.059 1 95.88 95 ILE B N 1
ATOM 3991 C CA . ILE B 1 95 ? -2.367 24.156 6.723 1 95.88 95 ILE B CA 1
ATOM 3992 C C . ILE B 1 95 ? -1.743 22.953 6.004 1 95.88 95 ILE B C 1
ATOM 3994 O O . ILE B 1 95 ? -1.79 22.875 4.773 1 95.88 95 ILE B O 1
ATOM 3998 N N . ALA B 1 96 ? -1.098 22.094 6.77 1 94.44 96 ALA B N 1
ATOM 3999 C CA . ALA B 1 96 ? -0.549 20.891 6.172 1 94.44 96 ALA B CA 1
ATOM 4000 C C . ALA B 1 96 ? -1.659 20 5.625 1 94.44 96 ALA B C 1
ATOM 4002 O O . ALA B 1 96 ? -2.623 19.688 6.328 1 94.44 96 ALA B O 1
ATOM 4003 N N . ARG B 1 97 ? -1.513 19.531 4.465 1 94.62 97 ARG B N 1
ATOM 4004 C CA . ARG B 1 97 ? -2.572 18.797 3.779 1 94.62 97 ARG B CA 1
ATOM 4005 C C . ARG B 1 97 ? -2.506 17.297 4.102 1 94.62 97 ARG B C 1
ATOM 4007 O O . ARG B 1 97 ? -1.418 16.734 4.246 1 94.62 97 ARG B O 1
ATOM 4014 N N . LEU B 1 98 ? -3.625 16.719 4.199 1 96.75 98 LEU B N 1
ATOM 4015 C CA . LEU B 1 98 ? -3.752 15.266 4.246 1 96.75 98 LEU B CA 1
ATOM 4016 C C . LEU B 1 98 ? -3.84 14.68 2.84 1 96.75 98 LEU B C 1
ATOM 4018 O O . LEU B 1 98 ? -4.734 15.039 2.07 1 96.75 98 LEU B O 1
ATOM 4022 N N . TYR B 1 99 ? -2.951 13.766 2.492 1 96.5 99 TYR B N 1
ATOM 4023 C CA . TYR B 1 99 ? -2.879 13.219 1.143 1 96.5 99 TYR B CA 1
ATOM 4024 C C . TYR B 1 99 ? -3.654 11.906 1.046 1 96.5 99 TYR B C 1
ATOM 4026 O O . TYR B 1 99 ? -4.441 11.711 0.117 1 96.5 99 TYR B O 1
ATOM 4034 N N . GLU B 1 100 ? -3.408 11.062 1.958 1 97.12 100 GLU B N 1
ATOM 4035 C CA . GLU B 1 100 ? -3.887 9.688 1.857 1 97.12 100 GLU B CA 1
ATOM 4036 C C . GLU B 1 100 ? -4.062 9.062 3.238 1 97.12 100 GLU B C 1
ATOM 4038 O O . GLU B 1 100 ? -3.373 9.445 4.188 1 97.12 100 GLU B O 1
ATOM 4043 N N . VAL B 1 101 ? -5.023 8.242 3.361 1 96.69 101 VAL B N 1
ATOM 4044 C CA . VAL B 1 101 ? -5.234 7.43 4.559 1 96.69 101 VAL B CA 1
ATOM 4045 C C . VAL B 1 101 ? -5.074 5.953 4.215 1 96.69 101 VAL B C 1
ATOM 4047 O O . VAL B 1 101 ? -5.715 5.449 3.289 1 96.69 101 VAL B O 1
ATOM 4050 N N . LEU B 1 102 ? -4.172 5.277 4.879 1 95.31 102 LEU B N 1
ATOM 4051 C CA . LEU B 1 102 ? -3.959 3.842 4.711 1 95.31 102 LEU B CA 1
ATOM 4052 C C . LEU B 1 102 ? -4.34 3.084 5.98 1 95.31 102 LEU B C 1
ATOM 4054 O O . LEU B 1 102 ? -3.969 3.488 7.086 1 95.31 102 LEU B O 1
ATOM 4058 N N . VAL B 1 103 ? -5.07 2.004 5.801 1 93.88 103 VAL B N 1
ATOM 4059 C CA . VAL B 1 103 ? -5.504 1.194 6.934 1 93.88 103 VAL B CA 1
ATOM 4060 C C . VAL B 1 103 ? -4.859 -0.188 6.859 1 93.88 103 VAL B C 1
ATOM 4062 O O . VAL B 1 103 ? -4.926 -0.856 5.824 1 93.88 103 VAL B O 1
ATOM 4065 N N . THR B 1 104 ? -4.184 -0.636 7.836 1 92.31 104 THR B N 1
ATOM 4066 C CA . THR B 1 104 ? -3.662 -1.989 7.996 1 92.31 104 THR B CA 1
ATOM 4067 C C . THR B 1 104 ? -4.379 -2.715 9.133 1 92.31 104 THR B C 1
ATOM 4069 O O . THR B 1 104 ? -5.406 -2.244 9.625 1 92.31 104 THR B O 1
ATOM 4072 N N . GLU B 1 105 ? -3.887 -3.904 9.492 1 90.88 105 GLU B N 1
ATOM 4073 C CA . GLU B 1 105 ? -4.609 -4.746 10.438 1 90.88 105 GLU B CA 1
ATOM 4074 C C . GLU B 1 105 ? -4.723 -4.066 11.805 1 90.88 105 GLU B C 1
ATOM 4076 O O . GLU B 1 105 ? -5.75 -4.18 12.477 1 90.88 105 GLU B O 1
ATOM 4081 N N . LYS B 1 106 ? -3.713 -3.24 12.18 1 91.38 106 LYS B N 1
ATOM 4082 C CA . LYS B 1 106 ? -3.688 -2.713 13.539 1 91.38 106 LYS B CA 1
ATOM 4083 C C . LYS B 1 106 ? -3.58 -1.189 13.539 1 91.38 106 LYS B C 1
ATOM 4085 O O . LYS B 1 106 ? -3.902 -0.538 14.531 1 91.38 106 LYS B O 1
ATOM 4090 N N . LEU B 1 107 ? -3.139 -0.651 12.438 1 92.88 107 LEU B N 1
ATOM 4091 C CA . LEU B 1 107 ? -2.797 0.767 12.438 1 92.88 107 LEU B CA 1
ATOM 4092 C C . LEU B 1 107 ? -3.52 1.497 11.305 1 92.88 107 LEU B C 1
ATOM 4094 O O . LEU B 1 107 ? -3.941 0.876 10.328 1 92.88 107 LEU B O 1
ATOM 4098 N N . VAL B 1 108 ? -3.67 2.777 11.523 1 94.38 108 VAL B N 1
ATOM 4099 C CA . VAL B 1 108 ? -4.055 3.73 10.484 1 94.38 108 VAL B CA 1
ATOM 4100 C C . VAL B 1 108 ? -2.906 4.707 10.227 1 94.38 108 VAL B C 1
ATOM 4102 O O . VAL B 1 108 ? -2.299 5.223 11.172 1 94.38 108 VAL B O 1
ATOM 4105 N N . TRP B 1 109 ? -2.631 4.859 8.953 1 95.38 109 TRP B N 1
ATOM 4106 C CA . TRP B 1 109 ? -1.544 5.75 8.555 1 95.38 109 TRP B CA 1
ATOM 4107 C C . TRP B 1 109 ? -2.082 6.98 7.832 1 95.38 109 TRP B C 1
ATOM 4109 O O . TRP B 1 109 ? -2.809 6.855 6.84 1 95.38 109 TRP B O 1
ATOM 4119 N N . LEU B 1 110 ? -1.758 8.141 8.352 1 96.38 110 LEU B N 1
ATOM 4120 C CA . LEU B 1 110 ? -2.051 9.406 7.684 1 96.38 110 LEU B CA 1
ATOM 4121 C C . LEU B 1 110 ? -0.849 9.883 6.883 1 96.38 110 LEU B C 1
ATOM 4123 O O . LEU B 1 110 ? 0.244 10.055 7.43 1 96.38 110 LEU B O 1
ATOM 4127 N N . VAL B 1 111 ? -1.045 10.016 5.59 1 97 111 VAL B N 1
ATOM 4128 C CA . VAL B 1 111 ? -0.015 10.586 4.73 1 97 111 VAL B CA 1
ATOM 4129 C C . VAL B 1 111 ? -0.211 12.102 4.629 1 97 111 VAL B C 1
ATOM 4131 O O . VAL B 1 111 ? -1.225 12.562 4.105 1 97 111 VAL B O 1
ATOM 4134 N N . LEU B 1 112 ? 0.782 12.844 5.07 1 95.5 112 LEU B N 1
ATOM 4135 C CA . LEU B 1 112 ? 0.657 14.289 5.191 1 95.5 112 LEU B CA 1
ATOM 4136 C C . LEU B 1 112 ? 1.706 15 4.34 1 95.5 112 LEU B C 1
ATOM 4138 O O . LEU B 1 112 ? 2.754 14.422 4.035 1 95.5 112 LEU B O 1
ATOM 4142 N N . GLU B 1 113 ? 1.401 16.188 4.043 1 93.19 113 GLU B N 1
ATOM 4143 C CA . GLU B 1 113 ? 2.326 17.062 3.334 1 93.19 113 GLU B CA 1
ATOM 4144 C C . GLU B 1 113 ? 3.629 17.234 4.109 1 93.19 113 GLU B C 1
ATOM 4146 O O . GLU B 1 113 ? 3.615 17.422 5.328 1 93.19 113 GLU B O 1
ATOM 4151 N N . TYR B 1 114 ? 4.738 17.125 3.348 1 90.44 114 TYR B N 1
ATOM 4152 C CA . TYR B 1 114 ? 6.055 17.391 3.912 1 90.44 114 TYR B CA 1
ATOM 4153 C C . TYR B 1 114 ? 6.383 18.875 3.871 1 90.44 114 TYR B C 1
ATOM 4155 O O . TYR B 1 114 ? 6.223 19.531 2.834 1 90.44 114 TYR B O 1
ATOM 4163 N N . CYS B 1 115 ? 6.742 19.422 4.887 1 85.88 115 CYS B N 1
ATOM 4164 C CA . CYS B 1 115 ? 7.195 20.812 4.98 1 85.88 115 CYS B CA 1
ATOM 4165 C C . CYS B 1 115 ? 8.703 20.875 5.207 1 85.88 115 CYS B C 1
ATOM 4167 O O . CYS B 1 115 ? 9.18 20.641 6.32 1 85.88 115 CYS B O 1
ATOM 4169 N N . PRO B 1 116 ? 9.586 21.156 3.963 1 75.38 116 PRO B N 1
ATOM 4170 C CA . PRO B 1 116 ? 11.047 21.094 4.027 1 75.38 116 PRO B CA 1
ATOM 4171 C C . PRO B 1 116 ? 11.641 22.203 4.887 1 75.38 116 PRO B C 1
ATOM 4173 O O . PRO B 1 116 ? 11.539 23.391 4.535 1 75.38 116 PRO B O 1
ATOM 4176 N N . GLY B 1 117 ? 11.219 22.688 5.906 1 61.19 117 GLY B N 1
ATOM 4177 C CA . GLY B 1 117 ? 11.867 23.781 6.633 1 61.19 117 GLY B CA 1
ATOM 4178 C C . GLY B 1 117 ? 13.055 23.328 7.449 1 61.19 117 GLY B C 1
ATOM 4179 O O . GLY B 1 117 ? 13.406 22.141 7.449 1 61.19 117 GLY B O 1
ATOM 4180 N N . MET B 1 118 ? 13.812 24.438 8 1 44.69 118 MET B N 1
ATOM 4181 C CA . MET B 1 118 ? 15.031 24.375 8.797 1 44.69 118 MET B CA 1
ATOM 4182 C C . MET B 1 118 ? 14.969 23.234 9.805 1 44.69 118 MET B C 1
ATOM 4184 O O . MET B 1 118 ? 14.242 23.328 10.805 1 44.69 118 MET B O 1
ATOM 4188 N N . GLY B 1 119 ? 15.461 22.109 9.461 1 44.31 119 GLY B N 1
ATOM 4189 C CA . GLY B 1 119 ? 15.828 20.984 10.312 1 44.31 119 GLY B CA 1
ATOM 4190 C C . GLY B 1 119 ? 14.633 20.312 10.961 1 44.31 119 GLY B C 1
ATOM 4191 O O . GLY B 1 119 ? 14.75 19.75 12.047 1 44.31 119 GLY B O 1
ATOM 4192 N N . ARG B 1 120 ? 13.359 20.125 10.352 1 55.78 120 ARG B N 1
ATOM 4193 C CA . ARG B 1 120 ? 12.391 19.188 10.883 1 55.78 120 ARG B CA 1
ATOM 4194 C C . ARG B 1 120 ? 11.641 19.781 12.078 1 55.78 120 ARG B C 1
ATOM 4196 O O . ARG B 1 120 ? 10.875 19.078 12.75 1 55.78 120 ARG B O 1
ATOM 4203 N N . ASP B 1 121 ? 11.688 21.203 12.227 1 66.19 121 ASP B N 1
ATOM 4204 C CA . ASP B 1 121 ? 11.383 21.484 13.625 1 66.19 121 ASP B CA 1
ATOM 4205 C C . ASP B 1 121 ? 10.094 22.312 13.75 1 66.19 121 ASP B C 1
ATOM 4207 O O . ASP B 1 121 ? 9.859 23.219 12.961 1 66.19 121 ASP B O 1
ATOM 4211 N N . GLU B 1 122 ? 9.266 21.938 14.492 1 83 122 GLU B N 1
ATOM 4212 C CA . GLU B 1 122 ? 8.094 22.688 14.938 1 83 122 GLU B CA 1
ATOM 4213 C C . GLU B 1 122 ? 8.5 23.984 15.641 1 83 122 GLU B C 1
ATOM 4215 O O . GLU B 1 122 ? 9.648 24.141 16.062 1 83 122 GLU B O 1
ATOM 4220 N N . LEU B 1 123 ? 7.656 24.922 15.562 1 90 123 LEU B N 1
ATOM 4221 C CA . LEU B 1 123 ? 7.891 26.281 16.031 1 90 123 LEU B CA 1
ATOM 4222 C C . LEU B 1 123 ? 8.398 26.281 17.469 1 90 123 LEU B C 1
ATOM 4224 O O . LEU B 1 123 ? 9.203 27.125 17.859 1 90 123 LEU B O 1
ATOM 4228 N N . TYR B 1 124 ? 7.992 25.266 18.234 1 90.12 124 TYR B N 1
ATOM 4229 C CA . TYR B 1 124 ? 8.484 25.125 19.594 1 90.12 124 TYR B CA 1
ATOM 4230 C C . TYR B 1 124 ? 10 24.969 19.625 1 90.12 124 TYR B C 1
ATOM 4232 O O . TYR B 1 124 ? 10.695 25.719 20.312 1 90.12 124 TYR B O 1
ATOM 4240 N N . ASN B 1 125 ? 10.492 24.078 18.875 1 86.69 125 ASN B N 1
ATOM 4241 C CA . ASN B 1 125 ? 11.93 23.859 18.812 1 86.69 125 ASN B CA 1
ATOM 4242 C C . ASN B 1 125 ? 12.656 25.031 18.188 1 86.69 125 ASN B C 1
ATOM 4244 O O . ASN B 1 125 ? 13.789 25.344 18.562 1 86.69 125 ASN B O 1
ATOM 4248 N N . TYR B 1 126 ? 12.039 25.578 17.219 1 87.88 126 TYR B N 1
ATOM 4249 C CA . TYR B 1 126 ? 12.609 26.766 16.609 1 87.88 126 TYR B CA 1
ATOM 4250 C C . TYR B 1 126 ? 12.844 27.859 17.656 1 87.88 126 TYR B C 1
ATOM 4252 O O . TYR B 1 126 ? 13.914 28.469 17.688 1 87.88 126 TYR B O 1
ATOM 4260 N N . LEU B 1 127 ? 11.875 28.078 18.5 1 91.12 127 LEU B N 1
ATOM 4261 C CA . LEU B 1 127 ? 11.953 29.094 19.547 1 91.12 127 LEU B CA 1
ATOM 4262 C C . LEU B 1 127 ? 13 28.719 20.594 1 91.12 127 LEU B C 1
ATOM 4264 O O . LEU B 1 127 ? 13.695 29.594 21.125 1 91.12 127 LEU B O 1
ATOM 4268 N N . LEU B 1 128 ? 13.062 27.469 20.891 1 89.19 128 LEU B N 1
ATOM 4269 C CA . LEU B 1 128 ? 14.07 27 21.844 1 89.19 128 LEU B CA 1
ATOM 4270 C C . LEU B 1 128 ? 15.477 27.281 21.328 1 89.19 128 LEU B C 1
ATOM 4272 O O . LEU B 1 128 ? 16.375 27.609 22.109 1 89.19 128 LEU B O 1
ATOM 4276 N N . ARG B 1 129 ? 15.664 27.234 20.094 1 88.38 129 ARG B N 1
ATOM 4277 C CA . ARG B 1 129 ? 16.984 27.375 19.484 1 88.38 129 ARG B CA 1
ATOM 4278 C C . ARG B 1 129 ? 17.328 28.844 19.266 1 88.38 129 ARG B C 1
ATOM 4280 O O . ARG B 1 129 ? 18.469 29.25 19.438 1 88.38 129 ARG B O 1
ATOM 4287 N N . HIS B 1 130 ? 16.359 29.609 18.891 1 89.38 130 HIS B N 1
ATOM 4288 C CA . HIS B 1 130 ? 16.656 30.969 18.438 1 89.38 130 HIS B CA 1
ATOM 4289 C C . HIS B 1 130 ? 16.297 32 19.5 1 89.38 130 HIS B C 1
ATOM 4291 O O . HIS B 1 130 ? 16.734 33.156 19.438 1 89.38 130 HIS B O 1
ATOM 4297 N N . GLY B 1 131 ? 15.461 31.547 20.453 1 92.56 131 GLY B N 1
ATOM 4298 C CA . GLY B 1 131 ? 14.945 32.531 21.391 1 92.56 131 GLY B CA 1
ATOM 4299 C C . GLY B 1 131 ? 13.867 33.406 20.812 1 92.56 131 GLY B C 1
ATOM 4300 O O . GLY B 1 131 ? 13.211 33.031 19.844 1 92.56 131 GLY B O 1
ATOM 4301 N N . PRO B 1 132 ? 13.68 34.594 21.453 1 95.88 132 PRO B N 1
ATOM 4302 C CA . PRO B 1 132 ? 12.664 35.531 20.953 1 95.88 132 PRO B CA 1
ATOM 4303 C C . PRO B 1 132 ? 12.891 35.906 19.5 1 95.88 132 PRO B C 1
ATOM 4305 O O . PRO B 1 132 ? 14.031 36.125 19.078 1 95.88 132 PRO B O 1
ATOM 4308 N N . LEU B 1 133 ? 11.844 36.031 18.781 1 96.31 133 LEU B N 1
ATOM 4309 C CA . LEU B 1 133 ? 11.945 36.344 17.359 1 96.31 133 LEU B CA 1
ATOM 4310 C C . LEU B 1 133 ? 11.812 37.844 17.125 1 96.31 133 LEU B C 1
ATOM 4312 O O . LEU B 1 133 ? 11.18 38.562 17.906 1 96.31 133 LEU B O 1
ATOM 4316 N N . PRO B 1 134 ? 12.43 38.312 16.031 1 96.88 134 PRO B N 1
ATOM 4317 C CA . PRO B 1 134 ? 12.227 39.719 15.664 1 96.88 134 PRO B CA 1
ATOM 4318 C C . PRO B 1 134 ? 10.766 40.031 15.383 1 96.88 134 PRO B C 1
ATOM 4320 O O . PRO B 1 134 ? 10.039 39.219 14.805 1 96.88 134 PRO B O 1
ATOM 4323 N N . VAL B 1 135 ? 10.391 41.219 15.672 1 97.94 135 VAL B N 1
ATOM 4324 C CA . VAL B 1 135 ? 9 41.625 15.625 1 97.94 135 VAL B CA 1
ATOM 4325 C C . VAL B 1 135 ? 8.445 41.469 14.211 1 97.94 135 VAL B C 1
ATOM 4327 O O . VAL B 1 135 ? 7.309 41.031 14.031 1 97.94 135 VAL B O 1
ATOM 4330 N N . ASP B 1 136 ? 9.242 41.75 13.211 1 97.06 136 ASP B N 1
ATOM 4331 C CA . ASP B 1 136 ? 8.773 41.656 11.836 1 97.06 136 ASP B CA 1
ATOM 4332 C C . ASP B 1 136 ? 8.461 40.219 11.461 1 97.06 136 ASP B C 1
ATOM 4334 O O . ASP B 1 136 ? 7.488 39.938 10.758 1 97.06 136 ASP B O 1
ATOM 4338 N N . LYS B 1 137 ? 9.242 39.312 11.93 1 96.44 137 LYS B N 1
ATOM 4339 C CA . LYS B 1 137 ? 9.016 37.875 11.695 1 96.44 137 LYS B CA 1
ATOM 4340 C C . LYS B 1 137 ? 7.77 37.406 12.43 1 96.44 137 LYS B C 1
ATOM 4342 O O . LYS B 1 137 ? 6.988 36.625 11.891 1 96.44 137 LYS B O 1
ATOM 4347 N N . VAL B 1 138 ? 7.629 37.875 13.617 1 98.19 138 VAL B N 1
ATOM 4348 C CA . VAL B 1 138 ? 6.473 37.5 14.43 1 98.19 138 VAL B CA 1
ATOM 4349 C C . VAL B 1 138 ? 5.191 37.969 13.742 1 98.19 138 VAL B C 1
ATOM 4351 O O . VAL B 1 138 ? 4.207 37.219 13.68 1 98.19 138 VAL B O 1
ATOM 4354 N N . LYS B 1 139 ? 5.227 39.188 13.227 1 98.5 139 LYS B N 1
ATOM 4355 C CA . LYS B 1 139 ? 4.062 39.719 12.523 1 98.5 139 LYS B CA 1
ATOM 4356 C C . LYS B 1 139 ? 3.662 38.812 11.367 1 98.5 139 LYS B C 1
ATOM 4358 O O . LYS B 1 139 ? 2.482 38.5 11.203 1 98.5 139 LYS B O 1
ATOM 4363 N N . ARG B 1 140 ? 4.609 38.406 10.664 1 97.94 140 ARG B N 1
ATOM 4364 C CA . ARG B 1 140 ? 4.344 37.594 9.492 1 97.94 140 ARG B CA 1
ATOM 4365 C C . ARG B 1 140 ? 3.811 36.219 9.898 1 97.94 140 ARG B C 1
ATOM 4367 O O . ARG B 1 140 ? 2.752 35.781 9.438 1 97.94 140 ARG B O 1
ATOM 4374 N N . ILE B 1 141 ? 4.52 35.562 10.781 1 97.44 141 ILE B N 1
ATOM 4375 C CA . ILE B 1 141 ? 4.176 34.219 11.227 1 97.44 141 ILE B CA 1
ATOM 4376 C C . ILE B 1 141 ? 2.785 34.219 11.859 1 97.44 141 ILE B C 1
ATOM 4378 O O . ILE B 1 141 ? 1.929 33.438 11.5 1 97.44 141 ILE B O 1
ATOM 4382 N N . PHE B 1 142 ? 2.617 35.188 12.742 1 98.62 142 PHE B N 1
ATOM 4383 C CA . PHE B 1 142 ? 1.367 35.219 13.492 1 98.62 142 PHE B CA 1
ATOM 4384 C C . PHE B 1 142 ? 0.195 35.531 12.57 1 98.62 142 PHE B C 1
ATOM 4386 O O . PHE B 1 142 ? -0.887 34.969 12.711 1 98.62 142 PHE B O 1
ATOM 4393 N N . THR B 1 143 ? 0.403 36.438 11.625 1 98.81 143 THR B N 1
ATOM 4394 C CA . THR B 1 143 ? -0.667 36.781 10.695 1 98.81 143 THR B CA 1
ATOM 4395 C C . THR B 1 143 ? -1.069 35.594 9.859 1 98.81 143 THR B C 1
ATOM 4397 O O . THR B 1 143 ? -2.258 35.344 9.633 1 98.81 143 THR B O 1
ATOM 4400 N N . GLN B 1 144 ? -0.109 34.812 9.406 1 98.12 144 GLN B N 1
ATOM 4401 C CA . GLN B 1 144 ? -0.392 33.594 8.641 1 98.12 144 GLN B CA 1
ATOM 4402 C C . GLN B 1 144 ? -1.155 32.562 9.484 1 98.12 144 GLN B C 1
ATOM 4404 O O . GLN B 1 144 ? -2.094 31.938 9 1 98.12 144 GLN B O 1
ATOM 4409 N N . LEU B 1 145 ? -0.753 32.469 10.711 1 98.69 145 LEU B N 1
ATOM 4410 C CA . LEU B 1 145 ? -1.426 31.547 11.617 1 98.69 145 LEU B CA 1
ATOM 4411 C C . LEU B 1 145 ? -2.879 31.953 11.828 1 98.69 145 LEU B C 1
ATOM 4413 O O . LEU B 1 145 ? -3.779 31.109 11.781 1 98.69 145 LEU B O 1
ATOM 4417 N N . VAL B 1 146 ? -3.074 33.25 12.062 1 98.81 146 VAL B N 1
ATOM 4418 C CA . VAL B 1 146 ? -4.43 33.75 12.242 1 98.81 146 VAL B CA 1
ATOM 4419 C C . VAL B 1 146 ? -5.254 33.5 10.984 1 98.81 146 VAL B C 1
ATOM 4421 O O . VAL B 1 146 ? -6.43 33.125 11.07 1 98.81 146 VAL B O 1
ATOM 4424 N N . GLY B 1 147 ? -4.637 33.688 9.852 1 98.25 147 GLY B N 1
ATOM 4425 C CA . GLY B 1 147 ? -5.309 33.375 8.609 1 98.25 147 GLY B CA 1
ATOM 4426 C C . GLY B 1 147 ? -5.746 31.922 8.516 1 98.25 147 GLY B C 1
ATOM 4427 O O . GLY B 1 147 ? -6.867 31.641 8.102 1 98.25 147 GLY B O 1
ATOM 4428 N N . ALA B 1 148 ? -4.91 31.016 8.875 1 98.12 148 ALA B N 1
ATOM 4429 C CA . ALA B 1 148 ? -5.207 29.578 8.852 1 98.12 148 ALA B CA 1
ATOM 4430 C C . ALA B 1 148 ? -6.352 29.234 9.805 1 98.12 148 ALA B C 1
ATOM 4432 O O . ALA B 1 148 ? -7.27 28.5 9.445 1 98.12 148 ALA B O 1
ATOM 4433 N N . VAL B 1 149 ? -6.281 29.797 10.992 1 98.5 149 VAL B N 1
ATOM 4434 C CA . VAL B 1 149 ? -7.309 29.531 11.992 1 98.5 149 VAL B CA 1
ATOM 4435 C C . VAL B 1 149 ? -8.641 30.125 11.531 1 98.5 149 VAL B C 1
ATOM 4437 O O . VAL B 1 149 ? -9.695 29.516 11.734 1 98.5 149 VAL B O 1
ATOM 4440 N N . ALA B 1 150 ? -8.547 31.328 10.945 1 97.81 150 ALA B N 1
ATOM 4441 C CA . ALA B 1 150 ? -9.758 31.938 10.406 1 97.81 150 ALA B CA 1
ATOM 4442 C C . ALA B 1 150 ? -10.406 31.047 9.352 1 97.81 150 ALA B C 1
ATOM 4444 O O . ALA B 1 150 ? -11.633 30.922 9.297 1 97.81 150 ALA B O 1
ATOM 4445 N N . TYR B 1 151 ? -9.648 30.484 8.57 1 96.06 151 TYR B N 1
ATOM 4446 C CA . TYR B 1 151 ? -10.141 29.531 7.566 1 96.06 151 TYR B CA 1
ATOM 4447 C C . TYR B 1 151 ? -10.836 28.359 8.227 1 96.06 151 TYR B C 1
ATOM 4449 O O . TYR B 1 151 ? -11.945 27.984 7.832 1 96.06 151 TYR B O 1
ATOM 4457 N N . VAL B 1 152 ? -10.219 27.734 9.172 1 96.31 152 VAL B N 1
ATOM 4458 C CA . VAL B 1 152 ? -10.789 26.594 9.883 1 96.31 152 VAL B CA 1
ATOM 4459 C C . VAL B 1 152 ? -12.141 26.984 10.484 1 96.31 152 VAL B C 1
ATOM 4461 O O . VAL B 1 152 ? -13.117 26.234 10.352 1 96.31 152 VAL B O 1
ATOM 4464 N N . HIS B 1 153 ? -12.18 28.203 11.109 1 95.25 153 HIS B N 1
ATOM 4465 C CA . HIS B 1 153 ? -13.414 28.688 11.719 1 95.25 153 HIS B CA 1
ATOM 4466 C C . HIS B 1 153 ? -14.484 28.938 10.656 1 95.25 153 HIS B C 1
ATOM 4468 O O . HIS B 1 153 ? -15.672 28.719 10.906 1 95.25 153 HIS B O 1
ATOM 4474 N N . SER B 1 154 ? -14.07 29.422 9.508 1 92.88 154 SER B N 1
ATOM 4475 C CA . SER B 1 154 ? -15.016 29.672 8.43 1 92.88 154 SER B CA 1
ATOM 4476 C C . SER B 1 154 ? -15.688 28.391 7.957 1 92.88 154 SER B C 1
ATOM 4478 O O . SER B 1 154 ? -16.75 28.438 7.344 1 92.88 154 SER B O 1
ATOM 4480 N N . LYS B 1 155 ? -15.086 27.234 8.25 1 90.88 155 LYS B N 1
ATOM 4481 C CA . LYS B 1 155 ? -15.664 25.938 7.938 1 90.88 155 LYS B CA 1
ATOM 4482 C C . LYS B 1 155 ? -16.469 25.391 9.117 1 90.88 155 LYS B C 1
ATOM 4484 O O . LYS B 1 155 ? -16.797 24.203 9.148 1 90.88 155 LYS B O 1
ATOM 4489 N N . SER B 1 156 ? -16.672 26.25 10.102 1 91.62 156 SER B N 1
ATOM 4490 C CA . SER B 1 156 ? -17.438 25.922 11.305 1 91.62 156 SER B CA 1
ATOM 4491 C C . SER B 1 156 ? -16.734 24.859 12.141 1 91.62 156 SER B C 1
ATOM 4493 O O . SER B 1 156 ? -17.375 24 12.734 1 91.62 156 SER B O 1
ATOM 4495 N N . CYS B 1 157 ? -15.445 24.922 12.07 1 94 157 CYS B N 1
ATOM 4496 C CA . CYS B 1 157 ? -14.609 24.047 12.891 1 94 157 CYS B CA 1
ATOM 4497 C C . CYS B 1 157 ? -13.719 24.844 13.82 1 94 157 CYS B C 1
ATOM 4499 O O . CYS B 1 157 ? -13.406 26.016 13.539 1 94 157 CYS B O 1
ATOM 4501 N N . VAL B 1 158 ? -13.383 24.297 14.938 1 95.5 158 VAL B N 1
ATOM 4502 C CA . VAL B 1 158 ? -12.406 24.859 15.859 1 95.5 158 VAL B CA 1
ATOM 4503 C C . VAL B 1 158 ? -11.242 23.891 16.047 1 95.5 158 VAL B C 1
ATOM 4505 O O . VAL B 1 158 ? -11.43 22.672 15.969 1 95.5 158 VAL B O 1
ATOM 4508 N N . HIS B 1 159 ? -10.062 24.328 16.219 1 96.25 159 HIS B N 1
ATOM 4509 C CA . HIS B 1 159 ? -8.867 23.5 16.328 1 96.25 159 HIS B CA 1
ATOM 4510 C C . HIS B 1 159 ? -8.766 22.859 17.719 1 96.25 159 HIS B C 1
ATOM 4512 O O . HIS B 1 159 ? -8.695 21.641 17.844 1 96.25 159 HIS B O 1
ATOM 4518 N N . ARG B 1 160 ? -8.75 23.719 18.828 1 95.56 160 ARG B N 1
ATOM 4519 C CA . ARG B 1 160 ? -8.836 23.406 20.234 1 95.56 160 ARG B CA 1
ATOM 4520 C C . ARG B 1 160 ? -7.516 22.844 20.766 1 95.56 160 ARG B C 1
ATOM 4522 O O . ARG B 1 160 ? -7.438 22.359 21.891 1 95.56 160 ARG B O 1
ATOM 4529 N N . ASP B 1 161 ? -6.426 22.844 19.969 1 95.38 161 ASP B N 1
ATOM 4530 C CA . ASP B 1 161 ? -5.098 22.438 20.422 1 95.38 161 ASP B CA 1
ATOM 4531 C C . ASP B 1 161 ? -4.008 23.25 19.719 1 95.38 161 ASP B C 1
ATOM 4533 O O . ASP B 1 161 ? -3.031 22.672 19.219 1 95.38 161 ASP B O 1
ATOM 4537 N N . LEU B 1 162 ? -4.227 24.516 19.594 1 97.75 162 LEU B N 1
ATOM 4538 C CA . LEU B 1 162 ? -3.211 25.406 19.047 1 97.75 162 LEU B CA 1
ATOM 4539 C C . LEU B 1 162 ? -2.047 25.562 20.016 1 97.75 162 LEU B C 1
ATOM 4541 O O . LEU B 1 162 ? -2.242 25.953 21.172 1 97.75 162 LEU B O 1
ATOM 4545 N N . LYS B 1 163 ? -0.879 25.219 19.578 1 96.62 163 LYS B N 1
ATOM 4546 C CA . LYS B 1 163 ? 0.353 25.312 20.359 1 96.62 163 LYS B CA 1
ATOM 4547 C C . LYS B 1 163 ? 1.577 25.344 19.453 1 96.62 163 LYS B C 1
ATOM 4549 O O . LYS B 1 163 ? 1.487 24.984 18.266 1 96.62 163 LYS B O 1
ATOM 4554 N N . LEU B 1 164 ? 2.66 25.75 19.938 1 95.88 164 LEU B N 1
ATOM 4555 C CA . LEU B 1 164 ? 3.887 25.906 19.156 1 95.88 164 LEU B CA 1
ATOM 4556 C C . LEU B 1 164 ? 4.297 24.594 18.516 1 95.88 164 LEU B C 1
ATOM 4558 O O . LEU B 1 164 ? 4.805 24.562 17.406 1 95.88 164 LEU B O 1
ATOM 4562 N N . GLU B 1 165 ? 3.971 23.453 19.156 1 91.69 165 GLU B N 1
ATOM 4563 C CA . GLU B 1 165 ? 4.367 22.125 18.703 1 91.69 165 GLU B CA 1
ATOM 4564 C C . GLU B 1 165 ? 3.588 21.719 17.453 1 91.69 165 GLU B C 1
ATOM 4566 O O . GLU B 1 165 ? 4.016 20.828 16.719 1 91.69 165 GLU B O 1
ATOM 4571 N N . ASN B 1 166 ? 2.467 22.359 17.25 1 93.06 166 ASN B N 1
ATOM 4572 C CA . ASN B 1 166 ? 1.611 22 16.125 1 93.06 166 ASN B CA 1
ATOM 4573 C C . ASN B 1 166 ? 1.752 22.984 14.969 1 93.06 166 ASN B C 1
ATOM 4575 O O . ASN B 1 166 ? 0.911 23 14.062 1 93.06 166 ASN B O 1
ATOM 4579 N N . ILE B 1 167 ? 2.756 23.828 15.031 1 95.56 167 ILE B N 1
ATOM 4580 C CA . ILE B 1 167 ? 3.014 24.812 13.992 1 95.56 167 ILE B CA 1
ATOM 4581 C C . ILE B 1 167 ? 4.402 24.594 13.398 1 95.56 167 ILE B C 1
ATOM 4583 O O . ILE B 1 167 ? 5.402 24.609 14.117 1 95.56 167 ILE B O 1
ATOM 4587 N N . LEU B 1 168 ? 4.402 24.375 12.086 1 92.56 168 LEU B N 1
ATOM 4588 C CA . LEU B 1 168 ? 5.652 24.188 11.359 1 92.56 168 LEU B CA 1
ATOM 4589 C C . LEU B 1 168 ? 5.992 25.422 10.523 1 92.56 168 LEU B C 1
ATOM 4591 O O . LEU B 1 168 ? 5.113 26.234 10.219 1 92.56 168 LEU B O 1
ATOM 4595 N N . LEU B 1 169 ? 7.258 25.562 10.258 1 90.75 169 LEU B N 1
ATOM 4596 C CA . LEU B 1 169 ? 7.738 26.562 9.297 1 90.75 169 LEU B CA 1
ATOM 4597 C C . LEU B 1 169 ? 8.398 25.891 8.102 1 90.75 169 LEU B C 1
ATOM 4599 O O . LEU B 1 169 ? 9.281 25.047 8.266 1 90.75 169 LEU B O 1
ATOM 4603 N N . ASP B 1 170 ? 7.938 26.219 6.957 1 86 170 ASP B N 1
ATOM 4604 C CA . ASP B 1 170 ? 8.57 25.656 5.77 1 86 170 ASP B CA 1
ATOM 4605 C C . ASP B 1 170 ? 9.891 26.359 5.465 1 86 170 ASP B C 1
ATOM 4607 O O . ASP B 1 170 ? 10.391 27.141 6.277 1 86 170 ASP B O 1
ATOM 4611 N N . LYS B 1 171 ? 10.516 26.078 4.32 1 81.56 171 LYS B N 1
ATOM 4612 C CA . LYS B 1 171 ? 11.844 26.578 3.969 1 81.56 171 LYS B CA 1
ATOM 4613 C C . LYS B 1 171 ? 11.836 28.094 3.82 1 81.56 171 LYS B C 1
ATOM 4615 O O . LYS B 1 171 ? 12.875 28.75 3.977 1 81.56 171 LYS B O 1
ATOM 4620 N N . HIS B 1 172 ? 10.703 28.656 3.557 1 83.88 172 HIS B N 1
ATOM 4621 C CA . HIS B 1 172 ? 10.57 30.109 3.406 1 83.88 172 HIS B CA 1
ATOM 4622 C C . HIS B 1 172 ? 9.984 30.734 4.664 1 83.88 172 HIS B C 1
ATOM 4624 O O . HIS B 1 172 ? 9.57 31.891 4.641 1 83.88 172 HIS B O 1
ATOM 4630 N N . GLU B 1 173 ? 9.789 29.906 5.73 1 87.94 173 GLU B N 1
ATOM 4631 C CA . GLU B 1 173 ? 9.305 30.312 7.043 1 87.94 173 GLU B CA 1
ATOM 4632 C C . GLU B 1 173 ? 7.828 30.688 7 1 87.94 173 GLU B C 1
ATOM 4634 O O . GLU B 1 173 ? 7.395 31.609 7.684 1 87.94 173 GLU B O 1
ATOM 4639 N N . ASN B 1 174 ? 7.168 30.125 6.055 1 91 174 ASN B N 1
ATOM 4640 C CA . ASN B 1 174 ? 5.711 30.203 6.09 1 91 174 ASN B CA 1
ATOM 4641 C C . ASN B 1 174 ? 5.117 29.172 7.047 1 91 174 ASN B C 1
ATOM 4643 O O . ASN B 1 174 ? 5.652 28.062 7.184 1 91 174 ASN B O 1
ATOM 4647 N N . VAL B 1 175 ? 4.062 29.531 7.527 1 94.44 175 VAL B N 1
ATOM 4648 C CA . VAL B 1 175 ? 3.416 28.734 8.562 1 94.44 175 VAL B CA 1
ATOM 4649 C C . VAL B 1 175 ? 2.695 27.547 7.918 1 94.44 175 VAL B C 1
ATOM 4651 O O . VAL B 1 175 ? 2.08 27.688 6.855 1 94.44 175 VAL B O 1
ATOM 4654 N N . LYS B 1 176 ? 2.824 26.406 8.555 1 94.81 176 LYS B N 1
ATOM 4655 C CA . LYS B 1 176 ? 1.995 25.234 8.281 1 94.81 176 LYS B CA 1
ATOM 4656 C C . LYS B 1 176 ? 1.4 24.672 9.57 1 94.81 176 LYS B C 1
ATOM 4658 O O . LYS B 1 176 ? 2.105 24.047 10.359 1 94.81 176 LYS B O 1
ATOM 4663 N N . LEU B 1 177 ? 0.157 24.938 9.734 1 96.12 177 LEU B N 1
ATOM 4664 C CA . LEU B 1 177 ? -0.554 24.391 10.883 1 96.12 177 LEU B CA 1
ATOM 4665 C C . LEU B 1 177 ? -0.833 22.906 10.703 1 96.12 177 LEU B C 1
ATOM 4667 O O . LEU B 1 177 ? -1.229 22.469 9.617 1 96.12 177 LEU B O 1
ATOM 4671 N N . CYS B 1 178 ? -0.569 22.109 11.734 1 92 178 CYS B N 1
ATOM 4672 C CA . CYS B 1 178 ? -0.787 20.672 11.625 1 92 178 CYS B CA 1
ATOM 4673 C C . CYS B 1 178 ? -1.479 20.141 12.867 1 92 178 CYS B C 1
ATOM 4675 O O . CYS B 1 178 ? -1.834 20.906 13.773 1 92 178 CYS B O 1
ATOM 4677 N N . ASP B 1 179 ? -1.813 18.859 12.891 1 89.69 179 ASP B N 1
ATOM 4678 C CA . ASP B 1 179 ? -2.41 18.094 13.977 1 89.69 179 ASP B CA 1
ATOM 4679 C C . ASP B 1 179 ? -3.811 18.594 14.305 1 89.69 179 ASP B C 1
ATOM 4681 O O . ASP B 1 179 ? -3.967 19.531 15.086 1 89.69 179 ASP B O 1
ATOM 4685 N N . PHE B 1 180 ? -4.832 18 13.883 1 94.44 180 PHE B N 1
ATOM 4686 C CA . PHE B 1 180 ? -6.23 18.375 14.055 1 94.44 180 PHE B CA 1
ATOM 4687 C C . PHE B 1 180 ? -6.965 17.328 14.891 1 94.44 180 PHE B C 1
ATOM 4689 O O . PHE B 1 180 ? -8.148 17.062 14.664 1 94.44 180 PHE B O 1
ATOM 4696 N N . GLY B 1 181 ? -6.324 16.797 15.82 1 90.75 181 GLY B N 1
ATOM 4697 C CA . GLY B 1 181 ? -6.824 15.695 16.625 1 90.75 181 GLY B CA 1
ATOM 4698 C C . GLY B 1 181 ? -8 16.094 17.5 1 90.75 181 GLY B C 1
ATOM 4699 O O . GLY B 1 181 ? -8.852 15.258 17.828 1 90.75 181 GLY B O 1
ATOM 4700 N N . PHE B 1 182 ? -8.148 17.344 17.859 1 91.81 182 PHE B N 1
ATOM 4701 C CA . PHE B 1 182 ? -9.203 17.781 18.781 1 91.81 182 PHE B CA 1
ATOM 4702 C C . PHE B 1 182 ? -10.219 18.656 18.062 1 91.81 182 PHE B C 1
ATOM 4704 O O . PHE B 1 182 ? -11.086 19.25 18.703 1 91.81 182 PHE B O 1
ATOM 4711 N N . THR B 1 183 ? -10.055 18.719 16.766 1 94.12 183 THR B N 1
ATOM 4712 C CA . THR B 1 183 ? -10.945 19.562 15.984 1 94.12 183 THR B CA 1
ATOM 4713 C C . THR B 1 183 ? -12.398 19.109 16.156 1 94.12 183 THR B C 1
ATOM 4715 O O . THR B 1 183 ? -12.68 17.906 16.203 1 94.12 183 THR B O 1
ATOM 4718 N N . ARG B 1 184 ? -13.25 20.078 16.25 1 91.38 184 ARG B N 1
ATOM 4719 C CA . ARG B 1 184 ? -14.68 19.828 16.391 1 91.38 184 ARG B CA 1
ATOM 4720 C C . ARG B 1 184 ? -15.484 20.797 15.523 1 91.38 184 ARG B C 1
ATOM 4722 O O . ARG B 1 184 ? -15.117 21.953 15.367 1 91.38 184 ARG B O 1
ATOM 4729 N N . GLU B 1 185 ? -16.531 20.172 15.023 1 88.81 185 GLU B N 1
ATOM 4730 C CA . GLU B 1 185 ? -17.5 21.016 14.328 1 88.81 185 GLU B CA 1
ATOM 4731 C C . GLU B 1 185 ? -18.5 21.625 15.297 1 88.81 185 GLU B C 1
ATOM 4733 O O . GLU B 1 185 ? -18.844 21.016 16.312 1 88.81 185 GLU B O 1
ATOM 4738 N N . TYR B 1 186 ? -18.828 22.797 15.047 1 78.94 186 TYR B N 1
ATOM 4739 C CA . TYR B 1 186 ? -19.875 23.438 15.859 1 78.94 186 TYR B CA 1
ATOM 4740 C C . TYR B 1 186 ? -20.938 24.078 14.977 1 78.94 186 TYR B C 1
ATOM 4742 O O . TYR B 1 186 ? -20.625 24.547 13.875 1 78.94 186 TYR B O 1
ATOM 4750 N N . GLU B 1 187 ? -22.203 23.484 15.109 1 69.56 187 GLU B N 1
ATOM 4751 C CA . GLU B 1 187 ? -23.328 24.031 14.359 1 69.56 187 GLU B CA 1
ATOM 4752 C C . GLU B 1 187 ? -23.891 25.281 15.039 1 69.56 187 GLU B C 1
ATOM 4754 O O . GLU B 1 187 ? -24.391 25.203 16.172 1 69.56 187 GLU B O 1
ATOM 4759 N N . GLY B 1 188 ? -23.844 26.422 14.445 1 56.69 188 GLY B N 1
ATOM 4760 C CA . GLY B 1 188 ? -24.5 27.656 14.836 1 56.69 188 GLY B CA 1
ATOM 4761 C C . GLY B 1 188 ? -23.875 28.312 16.062 1 56.69 188 GLY B C 1
ATOM 4762 O O . GLY B 1 188 ? -22.859 27.828 16.562 1 56.69 188 GLY B O 1
ATOM 4763 N N . LYS B 1 189 ? -24.188 29.484 16.406 1 53.47 189 LYS B N 1
ATOM 4764 C CA . LYS B 1 189 ? -23.719 30.422 17.438 1 53.47 189 LYS B CA 1
ATOM 4765 C C . LYS B 1 189 ? -23.688 29.734 18.797 1 53.47 189 LYS B C 1
ATOM 4767 O O . LYS B 1 189 ? -22.891 30.109 19.672 1 53.47 189 LYS B O 1
ATOM 4772 N N . ALA B 1 190 ? -24.562 28.734 18.969 1 53.84 190 ALA B N 1
ATOM 4773 C CA . ALA B 1 190 ? -24.891 28.375 20.344 1 53.84 190 ALA B CA 1
ATOM 4774 C C . ALA B 1 190 ? -24.219 27.062 20.734 1 53.84 190 ALA B C 1
ATOM 4776 O O . ALA B 1 190 ? -24.469 26.531 21.828 1 53.84 190 ALA B O 1
ATOM 4777 N N . SER B 1 191 ? -23.203 26.516 19.953 1 71 191 SER B N 1
ATOM 4778 C CA . SER B 1 191 ? -22.859 25.172 20.406 1 71 191 SER B CA 1
ATOM 4779 C C . SER B 1 191 ? -21.625 25.203 21.297 1 71 191 SER B C 1
ATOM 4781 O O . SER B 1 191 ? -20.5 25.391 20.812 1 71 191 SER B O 1
ATOM 4783 N N . TYR B 1 192 ? -21.906 25.344 22.656 1 86.75 192 TYR B N 1
ATOM 4784 C CA . TYR B 1 192 ? -20.859 25.297 23.672 1 86.75 192 TYR B CA 1
ATOM 4785 C C . TYR B 1 192 ? -20.312 23.891 23.828 1 86.75 192 TYR B C 1
ATOM 4787 O O . TYR B 1 192 ? -21.047 22.906 23.656 1 86.75 192 TYR B O 1
ATOM 4795 N N . LEU B 1 193 ? -19.047 23.891 24 1 89.25 193 LEU B N 1
ATOM 4796 C CA . LEU B 1 193 ? -18.328 22.641 24.25 1 89.25 193 LEU B CA 1
ATOM 4797 C C . LEU B 1 193 ? -17.969 22.5 25.719 1 89.25 193 LEU B C 1
ATOM 4799 O O . LEU B 1 193 ? -18.016 23.484 26.469 1 89.25 193 LEU B O 1
ATOM 4803 N N . GLN B 1 194 ? -17.641 21.188 26.141 1 88 194 GLN B N 1
ATOM 4804 C CA . GLN B 1 194 ? -17.391 21 27.562 1 88 194 GLN B CA 1
ATOM 4805 C C . GLN B 1 194 ? -16.141 20.141 27.797 1 88 194 GLN B C 1
ATOM 4807 O O . GLN B 1 194 ? -15.547 20.188 28.875 1 88 194 GLN B O 1
ATOM 4812 N N . THR B 1 195 ? -15.695 19.547 26.828 1 87.25 195 THR B N 1
ATOM 4813 C CA . THR B 1 195 ? -14.578 18.625 27 1 87.25 195 THR B CA 1
ATOM 4814 C C . THR B 1 195 ? -13.266 19.391 27.141 1 87.25 195 THR B C 1
ATOM 4816 O O . THR B 1 195 ? -12.969 20.281 26.344 1 87.25 195 THR B O 1
ATOM 4819 N N . PHE B 1 196 ? -12.516 19.094 28.25 1 88.44 196 PHE B N 1
ATOM 4820 C CA . PHE B 1 196 ? -11.148 19.594 28.359 1 88.44 196 PHE B CA 1
ATOM 4821 C C . PHE B 1 196 ? -10.211 18.859 27.422 1 88.44 196 PHE B C 1
ATOM 4823 O O . PHE B 1 196 ? -10.203 17.625 27.391 1 88.44 196 PHE B O 1
ATOM 4830 N N . CYS B 1 197 ? -9.508 19.625 26.656 1 84.44 197 CYS B N 1
ATOM 4831 C CA . CYS B 1 197 ? -8.523 19.016 25.75 1 84.44 197 CYS B CA 1
ATOM 4832 C C . CYS B 1 197 ? -7.352 19.969 25.516 1 84.44 197 CYS B C 1
ATOM 4834 O O . CYS B 1 197 ? -7.367 21.109 25.969 1 84.44 197 CYS B O 1
ATOM 4836 N N . GLY B 1 198 ? -6.285 19.391 25 1 88.12 198 GLY B N 1
ATOM 4837 C CA . GLY B 1 198 ? -5.102 20.172 24.672 1 88.12 198 GLY B CA 1
ATOM 4838 C C . GLY B 1 198 ? -4.074 20.203 25.781 1 88.12 198 GLY B C 1
ATOM 4839 O O . GLY B 1 198 ? -3.936 19.219 26.531 1 88.12 198 GLY B O 1
ATOM 4840 N N . THR B 1 199 ? -3.285 21.328 25.734 1 91.94 199 THR B N 1
ATOM 4841 C CA . THR B 1 199 ? -2.176 21.469 26.672 1 91.94 199 THR B CA 1
ATOM 4842 C C . THR B 1 199 ? -2.451 22.594 27.672 1 91.94 199 THR B C 1
ATOM 4844 O O . THR B 1 199 ? -2.787 23.703 27.266 1 91.94 199 THR B O 1
ATOM 4847 N N . ILE B 1 200 ? -2.219 22.391 28.906 1 94.94 200 ILE B N 1
ATOM 4848 C CA . ILE B 1 200 ? -2.609 23.266 30.016 1 94.94 200 ILE B CA 1
ATOM 4849 C C . ILE B 1 200 ? -2.062 24.672 29.797 1 94.94 200 ILE B C 1
ATOM 4851 O O . ILE B 1 200 ? -2.799 25.656 29.891 1 94.94 200 ILE B O 1
ATOM 4855 N N . CYS B 1 201 ? -0.854 24.781 29.344 1 96.38 201 CYS B N 1
ATOM 4856 C CA . CYS B 1 201 ? -0.19 26.078 29.234 1 96.38 201 CYS B CA 1
ATOM 4857 C C . CYS B 1 201 ? -0.822 26.922 28.141 1 96.38 201 CYS B C 1
ATOM 4859 O O . CYS B 1 201 ? -0.606 28.141 28.094 1 96.38 201 CYS B O 1
ATOM 4861 N N . TYR B 1 202 ? -1.61 26.281 27.312 1 97.69 202 TYR B N 1
ATOM 4862 C CA . TYR B 1 202 ? -2.248 27 26.219 1 97.69 202 TYR B CA 1
ATOM 4863 C C . TYR B 1 202 ? -3.752 27.109 26.438 1 97.69 202 TYR B C 1
ATOM 4865 O O . TYR B 1 202 ? -4.465 27.703 25.625 1 97.69 202 TYR B O 1
ATOM 4873 N N . SER B 1 203 ? -4.258 26.594 27.547 1 97.38 203 SER B N 1
ATOM 4874 C CA . SER B 1 203 ? -5.695 26.438 27.734 1 97.38 203 SER B CA 1
ATOM 4875 C C . SER B 1 203 ? -6.312 27.688 28.328 1 97.38 203 SER B C 1
ATOM 4877 O O . SER B 1 203 ? -5.719 28.344 29.188 1 97.38 203 SER B O 1
ATOM 4879 N N . ALA B 1 204 ? -7.504 28 27.906 1 97.88 204 ALA B N 1
ATOM 4880 C CA . ALA B 1 204 ? -8.242 29.172 28.375 1 97.88 204 ALA B CA 1
ATOM 4881 C C . ALA B 1 204 ? -8.789 28.953 29.781 1 97.88 204 ALA B C 1
ATOM 4883 O O . ALA B 1 204 ? -9.055 27.812 30.188 1 97.88 204 ALA B O 1
ATOM 4884 N N . PRO B 1 205 ? -8.977 30.031 30.5 1 97.56 205 PRO B N 1
ATOM 4885 C CA . PRO B 1 205 ? -9.461 29.938 31.891 1 97.56 205 PRO B CA 1
ATOM 4886 C C . PRO B 1 205 ? -10.781 29.172 31.984 1 97.56 205 PRO B C 1
ATOM 4888 O O . PRO B 1 205 ? -10.938 28.344 32.875 1 97.56 205 PRO B O 1
ATOM 4891 N N . GLU B 1 206 ? -11.766 29.422 31.094 1 96.94 206 GLU B N 1
ATOM 4892 C CA . GLU B 1 206 ? -13.062 28.75 31.188 1 96.94 206 GLU B CA 1
ATOM 4893 C C . GLU B 1 206 ? -12.93 27.25 30.969 1 96.94 206 GLU B C 1
ATOM 4895 O O . GLU B 1 206 ? -13.68 26.469 31.562 1 96.94 206 GLU B O 1
ATOM 4900 N N . MET B 1 207 ? -12.016 26.844 30.141 1 95.44 207 MET B N 1
ATOM 4901 C CA . MET B 1 207 ? -11.773 25.406 29.938 1 95.44 207 MET B CA 1
ATOM 4902 C C . MET B 1 207 ? -11.133 24.781 31.188 1 95.44 207 MET B C 1
ATOM 4904 O O . MET B 1 207 ? -11.492 23.672 31.578 1 95.44 207 MET B O 1
ATOM 4908 N N . LEU B 1 208 ? -10.188 25.484 31.781 1 95.56 208 LEU B N 1
ATOM 4909 C CA . LEU B 1 208 ? -9.5 25 32.969 1 95.56 208 LEU B CA 1
ATOM 4910 C C . LEU B 1 208 ? -10.477 24.844 34.125 1 95.56 208 LEU B C 1
ATOM 4912 O O . LEU B 1 208 ? -10.305 23.969 35 1 95.56 208 LEU B O 1
ATOM 4916 N N . LYS B 1 209 ? -11.484 25.656 34.125 1 95.38 209 LYS B N 1
ATOM 4917 C CA . LYS B 1 209 ? -12.477 25.641 35.188 1 95.38 209 LYS B CA 1
ATOM 4918 C C . LYS B 1 209 ? -13.547 24.578 34.938 1 95.38 209 LYS B C 1
ATOM 4920 O O . LYS B 1 209 ? -14.406 24.344 35.781 1 95.38 209 LYS B O 1
ATOM 4925 N N . GLY B 1 210 ? -13.555 24.062 33.75 1 93.81 210 GLY B N 1
ATOM 4926 C CA . GLY B 1 210 ? -14.547 23.047 33.406 1 93.81 210 GLY B CA 1
ATOM 4927 C C . GLY B 1 210 ? -15.883 23.641 33 1 93.81 210 GLY B C 1
ATOM 4928 O O . GLY B 1 210 ? -16.922 22.969 33.062 1 93.81 210 GLY B O 1
ATOM 4929 N N . GLU B 1 211 ? -15.875 24.844 32.625 1 94.19 211 GLU B N 1
ATOM 4930 C CA . GLU B 1 211 ? -17.094 25.516 32.188 1 94.19 211 GLU B CA 1
ATOM 4931 C C . GLU B 1 211 ? -17.375 25.203 30.703 1 94.19 211 GLU B C 1
ATOM 4933 O O . GLU B 1 211 ? -16.484 24.766 29.969 1 94.19 211 GLU B O 1
ATOM 4938 N N . LYS B 1 212 ? -18.609 25.438 30.406 1 93.19 212 LYS B N 1
ATOM 4939 C CA . LYS B 1 212 ? -18.906 25.422 28.969 1 93.19 212 LYS B CA 1
ATOM 4940 C C . LYS B 1 212 ? -18.203 26.562 28.25 1 93.19 212 LYS B C 1
ATOM 4942 O O . LYS B 1 212 ? -18.062 27.656 28.797 1 93.19 212 LYS B O 1
ATOM 4947 N N . TYR B 1 213 ? -17.781 26.312 27.094 1 93.38 213 TYR B N 1
ATOM 4948 C CA . TYR B 1 213 ? -17 27.344 26.406 1 93.38 213 TYR B CA 1
ATOM 4949 C C . TYR B 1 213 ? -17.328 27.375 24.922 1 93.38 213 TYR B C 1
ATOM 4951 O O . TYR B 1 213 ? -17.766 26.375 24.359 1 93.38 213 TYR B O 1
ATOM 4959 N N . ALA B 1 214 ? -17.125 28.562 24.375 1 92.94 214 ALA B N 1
ATOM 4960 C CA . ALA B 1 214 ? -17.156 28.719 22.922 1 92.94 214 ALA B CA 1
ATOM 4961 C C . ALA B 1 214 ? -15.828 28.328 22.297 1 92.94 214 ALA B C 1
ATOM 4963 O O . ALA B 1 214 ? -14.789 28.891 22.641 1 92.94 214 ALA B O 1
ATOM 4964 N N . GLY B 1 215 ? -15.797 27.406 21.375 1 92.56 215 GLY B N 1
ATOM 4965 C CA . GLY B 1 215 ? -14.578 26.891 20.781 1 92.56 215 GLY B CA 1
ATOM 4966 C C . GLY B 1 215 ? -13.719 27.969 20.141 1 92.56 215 GLY B C 1
ATOM 4967 O O . GLY B 1 215 ? -12.492 27.922 20.219 1 92.56 215 GLY B O 1
ATOM 4968 N N . GLU B 1 216 ? -14.344 28.938 19.531 1 95.12 216 GLU B N 1
ATOM 4969 C CA . GLU B 1 216 ? -13.617 30 18.859 1 95.12 216 GLU B CA 1
ATOM 4970 C C . GLU B 1 216 ? -12.82 30.844 19.844 1 95.12 216 GLU B C 1
ATOM 4972 O O . GLU B 1 216 ? -11.703 31.266 19.562 1 95.12 216 GLU B O 1
ATOM 4977 N N . LYS B 1 217 ? -13.438 31.016 21 1 96.38 217 LYS B N 1
ATOM 4978 C CA . LYS B 1 217 ? -12.805 31.891 21.984 1 96.38 217 LYS B CA 1
ATOM 4979 C C . LYS B 1 217 ? -11.594 31.203 22.625 1 96.38 217 LYS B C 1
ATOM 4981 O O . LYS B 1 217 ? -10.617 31.859 22.984 1 96.38 217 LYS B O 1
ATOM 4986 N N . VAL B 1 218 ? -11.648 29.891 22.75 1 96.5 218 VAL B N 1
ATOM 4987 C CA . VAL B 1 218 ? -10.516 29.188 23.328 1 96.5 218 VAL B CA 1
ATOM 4988 C C . VAL B 1 218 ? -9.352 29.172 22.328 1 96.5 218 VAL B C 1
ATOM 4990 O O . VAL B 1 218 ? -8.188 29.25 22.734 1 96.5 218 VAL B O 1
ATOM 4993 N N . ASP B 1 219 ? -9.648 29.062 21 1 97.88 219 ASP B N 1
ATOM 4994 C CA . ASP B 1 219 ? -8.609 29.188 19.984 1 97.88 219 ASP B CA 1
ATOM 4995 C C . ASP B 1 219 ? -7.949 30.562 20.047 1 97.88 219 ASP B C 1
ATOM 4997 O O . ASP B 1 219 ? -6.727 30.672 19.922 1 97.88 219 ASP B O 1
ATOM 5001 N N . VAL B 1 220 ? -8.742 31.578 20.266 1 98.62 220 VAL B N 1
ATOM 5002 C CA . VAL B 1 220 ? -8.242 32.938 20.344 1 98.62 220 VAL B CA 1
ATOM 5003 C C . VAL B 1 220 ? -7.305 33.094 21.531 1 98.62 220 VAL B C 1
ATOM 5005 O O . VAL B 1 220 ? -6.254 33.75 21.422 1 98.62 220 VAL B O 1
ATOM 5008 N N . TRP B 1 221 ? -7.684 32.531 22.656 1 98.62 221 TRP B N 1
ATOM 5009 C CA . TRP B 1 221 ? -6.805 32.531 23.812 1 98.62 221 TRP B CA 1
ATOM 5010 C C . TRP B 1 221 ? -5.457 31.891 23.484 1 98.62 221 TRP B C 1
ATOM 5012 O O . TRP B 1 221 ? -4.406 32.469 23.766 1 98.62 221 TRP B O 1
ATOM 5022 N N . SER B 1 222 ? -5.496 30.719 22.875 1 98.69 222 SER B N 1
ATOM 5023 C CA . SER B 1 222 ? -4.266 30.016 22.531 1 98.69 222 SER B CA 1
ATOM 5024 C C . SER B 1 222 ? -3.404 30.844 21.578 1 98.69 222 SER B C 1
ATOM 5026 O O . SER B 1 222 ? -2.176 30.812 21.672 1 98.69 222 SER B O 1
ATOM 5028 N N . LEU B 1 223 ? -4.047 31.531 20.656 1 98.88 223 LEU B N 1
ATOM 5029 C CA . LEU B 1 223 ? -3.316 32.438 19.766 1 98.88 223 LEU B CA 1
ATOM 5030 C C . LEU B 1 223 ? -2.578 33.5 20.562 1 98.88 223 LEU B C 1
ATOM 5032 O O . LEU B 1 223 ? -1.449 33.875 20.219 1 98.88 223 LEU B O 1
ATOM 5036 N N . GLY B 1 224 ? -3.205 34 21.594 1 98.88 224 GLY B N 1
ATOM 5037 C CA . GLY B 1 224 ? -2.549 35 22.453 1 98.88 224 GLY B CA 1
ATOM 5038 C C . GLY B 1 224 ? -1.3 34.438 23.125 1 98.88 224 GLY B C 1
ATOM 5039 O O . GLY B 1 224 ? -0.276 35.125 23.188 1 98.88 224 GLY B O 1
ATOM 5040 N N . ILE B 1 225 ? -1.442 33.219 23.641 1 98.62 225 ILE B N 1
ATOM 5041 C CA . ILE B 1 225 ? -0.299 32.562 24.266 1 98.62 225 ILE B CA 1
ATOM 5042 C C . ILE B 1 225 ? 0.838 32.438 23.25 1 98.62 225 ILE B C 1
ATOM 5044 O O . ILE B 1 225 ? 1.996 32.719 23.562 1 98.62 225 ILE B O 1
ATOM 5048 N N . ILE B 1 226 ? 0.535 32.031 22.062 1 98.69 226 ILE B N 1
ATOM 5049 C CA . ILE B 1 226 ? 1.525 31.812 21.016 1 98.69 226 ILE B CA 1
ATOM 5050 C C . ILE B 1 226 ? 2.189 33.125 20.641 1 98.69 226 ILE B C 1
ATOM 5052 O O . ILE B 1 226 ? 3.414 33.219 20.516 1 98.69 226 ILE B O 1
ATOM 5056 N N . LEU B 1 227 ? 1.394 34.219 20.438 1 98.81 227 LEU B N 1
ATOM 5057 C CA . LEU B 1 227 ? 1.95 35.531 20.094 1 98.81 227 LEU B CA 1
ATOM 5058 C C . LEU B 1 227 ? 2.932 35.969 21.172 1 98.81 227 LEU B C 1
ATOM 5060 O O . LEU B 1 227 ? 4.027 36.469 20.844 1 98.81 227 LEU B O 1
ATOM 5064 N N . TYR B 1 228 ? 2.545 35.844 22.438 1 98.75 228 TYR B N 1
ATOM 5065 C CA . TYR B 1 228 ? 3.418 36.219 23.547 1 98.75 228 TYR B CA 1
ATOM 5066 C C . TYR B 1 228 ? 4.73 35.438 23.484 1 98.75 228 TYR B C 1
ATOM 5068 O O . TYR B 1 228 ? 5.809 36.031 23.609 1 98.75 228 TYR B O 1
ATOM 5076 N N . ALA B 1 229 ? 4.613 34.188 23.297 1 98 229 ALA B N 1
ATOM 5077 C CA . ALA B 1 229 ? 5.777 33.312 23.312 1 98 229 ALA B CA 1
ATOM 5078 C C . ALA B 1 229 ? 6.742 33.656 22.188 1 98 229 ALA B C 1
ATOM 5080 O O . ALA B 1 229 ? 7.961 33.594 22.359 1 98 229 ALA B O 1
ATOM 5081 N N . LEU B 1 230 ? 6.219 33.969 21 1 97.88 230 LEU B N 1
ATOM 5082 C CA . LEU B 1 230 ? 7.059 34.344 19.859 1 97.88 230 LEU B CA 1
ATOM 5083 C C . LEU B 1 230 ? 7.887 35.594 20.172 1 97.88 230 LEU B C 1
ATOM 5085 O O . LEU B 1 230 ? 9.055 35.656 19.766 1 97.88 230 LEU B O 1
ATOM 5089 N N . LEU B 1 231 ? 7.277 36.531 20.859 1 98 231 LEU B N 1
ATOM 5090 C CA . LEU B 1 231 ? 7.938 37.781 21.141 1 98 231 LEU B CA 1
ATOM 5091 C C . LEU B 1 231 ? 8.867 37.656 22.344 1 98 231 LEU B C 1
ATOM 5093 O O . LEU B 1 231 ? 9.945 38.25 22.375 1 98 231 LEU B O 1
ATOM 5097 N N . ALA B 1 232 ? 8.461 36.844 23.328 1 96.81 232 ALA B N 1
ATOM 5098 C CA . ALA B 1 232 ? 9.188 36.781 24.594 1 96.81 232 ALA B CA 1
ATOM 5099 C C . ALA B 1 232 ? 10.203 35.625 24.562 1 96.81 232 ALA B C 1
ATOM 5101 O O . ALA B 1 232 ? 11.172 35.625 25.328 1 96.81 232 ALA B O 1
ATOM 5102 N N . GLY B 1 233 ? 9.945 34.625 23.766 1 95.25 233 GLY B N 1
ATOM 5103 C CA . GLY B 1 233 ? 10.781 33.438 23.75 1 95.25 233 GLY B CA 1
ATOM 5104 C C . GLY B 1 233 ? 10.391 32.438 24.812 1 95.25 233 GLY B C 1
ATOM 5105 O O . GLY B 1 233 ? 11.062 31.406 24.984 1 95.25 233 GLY B O 1
ATOM 5106 N N . GLU B 1 234 ? 9.359 32.719 25.547 1 94.19 234 GLU B N 1
ATOM 5107 C CA . GLU B 1 234 ? 8.836 31.844 26.594 1 94.19 234 GLU B CA 1
ATOM 5108 C C . GLU B 1 234 ? 7.328 32.031 26.75 1 94.19 234 GLU B C 1
ATOM 5110 O O . GLU B 1 234 ? 6.77 33.031 26.328 1 94.19 234 GLU B O 1
ATOM 5115 N N . LEU B 1 235 ? 6.695 31.078 27.406 1 96.81 235 LEU B N 1
ATOM 5116 C CA . LEU B 1 235 ? 5.258 31.172 27.656 1 96.81 235 LEU B CA 1
ATOM 5117 C C . LEU B 1 235 ? 4.965 32.125 28.797 1 96.81 235 LEU B C 1
ATOM 5119 O O . LEU B 1 235 ? 5.781 32.281 29.719 1 96.81 235 LEU B O 1
ATOM 5123 N N . PRO B 1 236 ? 3.867 32.812 28.703 1 97.25 236 PRO B N 1
ATOM 5124 C CA . PRO B 1 236 ? 3.549 33.781 29.781 1 97.25 236 PRO B CA 1
ATOM 5125 C C . PRO B 1 236 ? 3.258 33.094 31.109 1 97.25 236 PRO B C 1
ATOM 5127 O O . PRO B 1 236 ? 3.514 33.656 32.188 1 97.25 236 PRO B O 1
ATOM 5130 N N . PHE B 1 237 ? 2.629 31.859 31 1 97.12 237 PHE B N 1
ATOM 5131 C CA . PHE B 1 237 ? 2.291 31.078 32.188 1 97.12 237 PHE B CA 1
ATOM 5132 C C . PHE B 1 237 ? 2.809 29.656 32.062 1 97.12 237 PHE B C 1
ATOM 5134 O O . PHE B 1 237 ? 2.199 28.812 31.391 1 97.12 237 PHE B O 1
ATOM 5141 N N . ASP B 1 238 ? 3.91 29.344 32.625 1 93 238 ASP B N 1
ATOM 5142 C CA . ASP B 1 238 ? 4.477 28 32.531 1 93 238 ASP B CA 1
ATOM 5143 C C . ASP B 1 238 ? 5.367 27.672 33.719 1 93 238 ASP B C 1
ATOM 5145 O O . ASP B 1 238 ? 6.426 28.281 33.906 1 93 238 ASP B O 1
ATOM 5149 N N . GLU B 1 239 ? 4.855 26.797 34.5 1 91.69 239 GLU B N 1
ATOM 5150 C CA . GLU B 1 239 ? 5.594 26.312 35.656 1 91.69 239 GLU B CA 1
ATOM 5151 C C . GLU B 1 239 ? 5.734 24.797 35.594 1 91.69 239 GLU B C 1
ATOM 5153 O O . GLU B 1 239 ? 5.008 24.109 34.875 1 91.69 239 GLU B O 1
ATOM 5158 N N . ASP B 1 240 ? 6.609 24.234 36.312 1 91.31 240 ASP B N 1
ATOM 5159 C CA . ASP B 1 240 ? 6.832 22.781 36.375 1 91.31 240 ASP B CA 1
ATOM 5160 C C . ASP B 1 240 ? 5.613 22.047 36.906 1 91.31 240 ASP B C 1
ATOM 5162 O O . ASP B 1 240 ? 5.305 20.938 36.5 1 91.31 240 ASP B O 1
ATOM 5166 N N . ASP B 1 241 ? 4.961 22.75 37.781 1 93.5 241 ASP B N 1
ATOM 5167 C CA . ASP B 1 241 ? 3.76 22.188 38.375 1 93.5 241 ASP B CA 1
ATOM 5168 C C . ASP B 1 241 ? 2.502 22.641 37.656 1 93.5 241 ASP B C 1
ATOM 5170 O O . ASP B 1 241 ? 2.227 23.844 37.562 1 93.5 241 ASP B O 1
ATOM 5174 N N . ASP B 1 242 ? 1.688 21.75 37.25 1 93.44 242 ASP B N 1
ATOM 5175 C CA . ASP B 1 242 ? 0.478 22.031 36.5 1 93.44 242 ASP B CA 1
ATOM 5176 C C . ASP B 1 242 ? -0.504 22.875 37.312 1 93.44 242 ASP B C 1
ATOM 5178 O O . ASP B 1 242 ? -1.178 23.75 36.75 1 93.44 242 ASP B O 1
ATOM 5182 N N . GLN B 1 243 ? -0.518 22.531 38.562 1 95.56 243 GLN B N 1
ATOM 5183 C CA . GLN B 1 243 ? -1.464 23.266 39.406 1 95.56 243 GLN B CA 1
ATOM 5184 C C . GLN B 1 243 ? -1.058 24.719 39.531 1 95.56 243 GLN B C 1
ATOM 5186 O O . GLN B 1 243 ? -1.915 25.609 39.594 1 95.56 243 GLN B O 1
ATOM 5191 N N . VAL B 1 244 ? 0.179 24.953 39.594 1 96.31 244 VAL B N 1
ATOM 5192 C CA . VAL B 1 244 ? 0.68 26.328 39.656 1 96.31 244 VAL B CA 1
ATOM 5193 C C . VAL B 1 244 ? 0.431 27.047 38.344 1 96.31 244 VAL B C 1
ATOM 5195 O O . VAL B 1 244 ? 0.018 28.203 38.344 1 96.31 244 VAL B O 1
ATOM 5198 N N . THR B 1 245 ? 0.655 26.375 37.281 1 96.88 245 THR B N 1
ATOM 5199 C CA . THR B 1 245 ? 0.396 26.953 35.938 1 96.88 245 THR B CA 1
ATOM 5200 C C . THR B 1 245 ? -1.074 27.328 35.812 1 96.88 245 THR B C 1
ATOM 5202 O O . THR B 1 245 ? -1.395 28.422 35.344 1 96.88 245 THR B O 1
ATOM 5205 N N . LYS B 1 246 ? -1.952 26.438 36.219 1 97 246 LYS B N 1
ATOM 5206 C CA . LYS B 1 246 ? -3.387 26.688 36.188 1 97 246 LYS B CA 1
ATOM 5207 C C . LYS B 1 246 ? -3.752 27.938 36.969 1 97 246 LYS B C 1
ATOM 5209 O O . LYS B 1 246 ? -4.512 28.781 36.5 1 97 246 LYS B O 1
ATOM 5214 N N . THR B 1 247 ? -3.156 28.031 38.125 1 97.38 247 THR B N 1
ATOM 5215 C CA . THR B 1 247 ? -3.438 29.156 39 1 97.38 247 THR B CA 1
ATOM 5216 C C . THR B 1 247 ? -2.973 30.469 38.375 1 97.38 247 THR B C 1
ATOM 5218 O O . THR B 1 247 ? -3.678 31.469 38.438 1 97.38 247 THR B O 1
ATOM 5221 N N . ARG B 1 248 ? -1.842 30.438 37.812 1 97.44 248 ARG B N 1
ATOM 5222 C CA . ARG B 1 248 ? -1.308 31.641 37.156 1 97.44 248 ARG B CA 1
ATOM 5223 C C . ARG B 1 248 ? -2.186 32.094 36 1 97.44 248 ARG B C 1
ATOM 5225 O O . ARG B 1 248 ? -2.451 33.281 35.812 1 97.44 248 ARG B O 1
ATOM 5232 N N . ILE B 1 249 ? -2.656 31.125 35.25 1 97.94 249 ILE B N 1
ATOM 5233 C CA . ILE B 1 249 ? -3.521 31.422 34.094 1 97.94 249 ILE B CA 1
ATOM 5234 C C . ILE B 1 249 ? -4.809 32.094 34.594 1 97.94 249 ILE B C 1
ATOM 5236 O O . ILE B 1 249 ? -5.305 33.031 33.969 1 97.94 249 ILE B O 1
ATOM 5240 N N . LEU B 1 250 ? -5.305 31.641 35.719 1 97.56 250 LEU B N 1
ATOM 5241 C CA . LEU B 1 250 ? -6.598 32.094 36.25 1 97.56 250 LEU B CA 1
ATOM 5242 C C . LEU B 1 250 ? -6.477 33.438 36.938 1 97.56 250 LEU B C 1
ATOM 5244 O O . LEU B 1 250 ? -7.441 34.188 37 1 97.56 250 LEU B O 1
ATOM 5248 N N . THR B 1 251 ? -5.234 33.781 37.375 1 97 251 THR B N 1
ATOM 5249 C CA . THR B 1 251 ? -5.207 34.906 38.344 1 97 251 THR B CA 1
ATOM 5250 C C . THR B 1 251 ? -4.234 35.969 37.875 1 97 251 THR B C 1
ATOM 5252 O O . THR B 1 251 ? -4.332 37.125 38.281 1 97 251 THR B O 1
ATOM 5255 N N . GLU B 1 252 ? -3.27 35.656 37.031 1 97.12 252 GLU B N 1
ATOM 5256 C CA . GLU B 1 252 ? -2.207 36.625 36.719 1 97.12 252 GLU B CA 1
ATOM 5257 C C . GLU B 1 252 ? -2.35 37.125 35.281 1 97.12 252 GLU B C 1
ATOM 5259 O O . GLU B 1 252 ? -2.973 36.5 34.438 1 97.12 252 GLU B O 1
ATOM 5264 N N . ASP B 1 253 ? -1.813 38.25 35.094 1 96.94 253 ASP B N 1
ATOM 5265 C CA . ASP B 1 253 ? -1.667 38.844 33.781 1 96.94 253 ASP B CA 1
ATOM 5266 C C . ASP B 1 253 ? -0.266 38.594 33.219 1 96.94 253 ASP B C 1
ATOM 5268 O O . ASP B 1 253 ? 0.686 38.406 33.969 1 96.94 253 ASP B O 1
ATOM 5272 N N . PRO B 1 254 ? -0.159 38.531 31.938 1 97.12 254 PRO B N 1
ATOM 5273 C CA . PRO B 1 254 ? 1.178 38.344 31.359 1 97.12 254 PRO B CA 1
ATOM 5274 C C . PRO B 1 254 ? 2.117 39.531 31.672 1 97.12 254 PRO B C 1
ATOM 5276 O O . PRO B 1 254 ? 1.687 40.688 31.703 1 97.12 254 PRO B O 1
ATOM 5279 N N . ALA B 1 255 ? 3.379 39.156 31.828 1 96.94 255 ALA B N 1
ATOM 5280 C CA . ALA B 1 255 ? 4.414 40.156 32.031 1 96.94 255 ALA B CA 1
ATOM 5281 C C . ALA B 1 255 ? 5.062 40.562 30.719 1 96.94 255 ALA B C 1
ATOM 5283 O O . ALA B 1 255 ? 5.297 39.719 29.844 1 96.94 255 ALA B O 1
ATOM 5284 N N . TYR B 1 256 ? 5.289 41.875 30.609 1 97.44 256 TYR B N 1
ATOM 5285 C CA . TYR B 1 256 ? 5.871 42.375 29.359 1 97.44 256 TYR B CA 1
ATOM 5286 C C . TYR B 1 256 ? 7.254 42.969 29.609 1 97.44 256 TYR B C 1
ATOM 5288 O O . TYR B 1 256 ? 7.469 43.656 30.594 1 97.44 256 TYR B O 1
ATOM 5296 N N . ASN B 1 257 ? 8.172 42.625 28.812 1 94.31 257 ASN B N 1
ATOM 5297 C CA . ASN B 1 257 ? 9.477 43.281 28.812 1 94.31 257 ASN B CA 1
ATOM 5298 C C . ASN B 1 257 ? 9.609 44.281 27.672 1 94.31 257 ASN B C 1
ATOM 5300 O O . ASN B 1 257 ? 8.609 44.656 27.047 1 94.31 257 ASN B O 1
ATOM 5304 N N . ASP B 1 258 ? 10.797 44.75 27.312 1 93.06 258 ASP B N 1
ATOM 5305 C CA . ASP B 1 258 ? 11.016 45.844 26.375 1 93.06 258 ASP B CA 1
ATOM 5306 C C . ASP B 1 258 ? 10.906 45.344 24.938 1 93.06 258 ASP B C 1
ATOM 5308 O O . ASP B 1 258 ? 10.844 46.156 24 1 93.06 258 ASP B O 1
ATOM 5312 N N . ARG B 1 259 ? 10.695 44.094 24.828 1 93.06 259 ARG B N 1
ATOM 5313 C CA . ARG B 1 259 ? 10.648 43.5 23.484 1 93.06 259 ARG B CA 1
ATOM 5314 C C . ARG B 1 259 ? 9.258 43.656 22.875 1 93.06 259 ARG B C 1
ATOM 5316 O O . ARG B 1 259 ? 9.094 43.5 21.656 1 93.06 259 ARG B O 1
ATOM 5323 N N . PHE B 1 260 ? 8.32 44.031 23.688 1 97.75 260 PHE B N 1
ATOM 5324 C CA . PHE B 1 260 ? 6.941 44.094 23.219 1 97.75 260 PHE B CA 1
ATOM 5325 C C . PHE B 1 260 ? 6.59 45.469 22.75 1 97.75 260 PHE B C 1
ATOM 5327 O O . PHE B 1 260 ? 6.527 46.406 23.547 1 97.75 260 PHE B O 1
ATOM 5334 N N . PRO B 1 261 ? 6.352 45.656 21.484 1 97.62 261 PRO B N 1
ATOM 5335 C CA . PRO B 1 261 ? 5.77 46.938 21.062 1 97.62 261 PRO B CA 1
ATOM 5336 C C . PRO B 1 261 ? 4.391 47.188 21.656 1 97.62 261 PRO B C 1
ATOM 5338 O O . PRO B 1 261 ? 3.691 46.25 22.031 1 97.62 261 PRO B O 1
ATOM 5341 N N . ASP B 1 262 ? 3.988 48.344 21.656 1 97.38 262 ASP B N 1
ATOM 5342 C CA . ASP B 1 262 ? 2.744 48.719 22.312 1 97.38 262 ASP B CA 1
ATOM 5343 C C . ASP B 1 262 ? 1.54 48.094 21.641 1 97.38 262 ASP B C 1
ATOM 5345 O O . ASP B 1 262 ? 0.598 47.656 22.312 1 97.38 262 ASP B O 1
ATOM 5349 N N . ASP B 1 263 ? 1.557 48.062 20.391 1 97.44 263 ASP B N 1
ATOM 5350 C CA . ASP B 1 263 ? 0.421 47.469 19.688 1 97.44 263 ASP B CA 1
ATOM 5351 C C . ASP B 1 263 ? 0.349 45.969 19.906 1 97.44 263 ASP B C 1
ATOM 5353 O O . ASP B 1 263 ? -0.741 45.375 19.969 1 97.44 263 ASP B O 1
ATOM 5357 N N . ALA B 1 264 ? 1.521 45.312 20.078 1 98.38 264 ALA B N 1
ATOM 5358 C CA . ALA B 1 264 ? 1.526 43.906 20.406 1 98.38 264 ALA B CA 1
ATOM 5359 C C . ALA B 1 264 ? 0.944 43.656 21.797 1 98.38 264 ALA B C 1
ATOM 5361 O O . ALA B 1 264 ? 0.159 42.719 22 1 98.38 264 ALA B O 1
ATOM 5362 N N . LYS B 1 265 ? 1.36 44.531 22.734 1 98.31 265 LYS B N 1
ATOM 5363 C CA . LYS B 1 265 ? 0.847 44.406 24.094 1 98.31 265 LYS B CA 1
ATOM 5364 C C . LYS B 1 265 ? -0.674 44.531 24.125 1 98.31 265 LYS B C 1
ATOM 5366 O O . LYS B 1 265 ? -1.355 43.781 24.797 1 98.31 265 LYS B O 1
ATOM 5371 N N . THR B 1 266 ? -1.107 45.5 23.391 1 98.19 266 THR B N 1
ATOM 5372 C CA . THR B 1 266 ? -2.545 45.75 23.328 1 98.19 266 THR B CA 1
ATOM 5373 C C . THR B 1 266 ? -3.271 44.5 22.766 1 98.19 266 THR B C 1
ATOM 5375 O O . THR B 1 266 ? -4.285 44.094 23.312 1 98.19 266 THR B O 1
ATOM 5378 N N . LEU B 1 267 ? -2.762 44 21.734 1 98.69 267 LEU B N 1
ATOM 5379 C CA . LEU B 1 267 ? -3.387 42.844 21.094 1 98.69 267 LEU B CA 1
ATOM 5380 C C . LEU B 1 267 ? -3.354 41.625 22.031 1 98.69 267 LEU B C 1
ATOM 5382 O O . LEU B 1 267 ? -4.367 40.938 22.203 1 98.69 267 LEU B O 1
ATOM 5386 N N . ILE B 1 268 ? -2.229 41.344 22.672 1 98.81 268 ILE B N 1
ATOM 5387 C CA . ILE B 1 268 ? -2.076 40.188 23.562 1 98.81 268 ILE B CA 1
ATOM 5388 C C . ILE B 1 268 ? -3.059 40.312 24.719 1 98.81 268 ILE B C 1
ATOM 5390 O O . ILE B 1 268 ? -3.711 39.344 25.094 1 98.81 268 ILE B O 1
ATOM 5394 N N . ASN B 1 269 ? -3.168 41.5 25.25 1 98.5 269 ASN B N 1
ATOM 5395 C CA . ASN B 1 269 ? -4.09 41.719 26.359 1 98.5 269 ASN B CA 1
ATOM 5396 C C . ASN B 1 269 ? -5.531 41.406 25.953 1 98.5 269 ASN B C 1
ATOM 5398 O O . ASN B 1 269 ? -6.316 40.906 26.75 1 98.5 269 ASN B O 1
ATOM 5402 N N . LEU B 1 270 ? -5.891 41.812 24.766 1 98.5 270 LEU B N 1
ATOM 5403 C CA . LEU B 1 270 ? -7.23 41.5 24.266 1 98.5 270 LEU B CA 1
ATOM 5404 C C . LEU B 1 270 ? -7.434 40 24.094 1 98.5 270 LEU B C 1
ATOM 5406 O O . LEU B 1 270 ? -8.469 39.469 24.484 1 98.5 270 LEU B O 1
ATOM 5410 N N . LEU B 1 271 ? -6.434 39.312 23.5 1 98.81 271 LEU B N 1
ATOM 5411 C CA . LEU B 1 271 ? -6.512 37.906 23.219 1 98.81 271 LEU B CA 1
ATOM 5412 C C . LEU B 1 271 ? -6.574 37.094 24.516 1 98.81 271 LEU B C 1
ATOM 5414 O O . LEU B 1 271 ? -7.258 36.062 24.594 1 98.81 271 LEU B O 1
ATOM 5418 N N . LEU B 1 272 ? -5.867 37.562 25.578 1 98.69 272 LEU B N 1
ATOM 5419 C CA . LEU B 1 272 ? -5.738 36.844 26.828 1 98.69 272 LEU B CA 1
ATOM 5420 C C . LEU B 1 272 ? -6.68 37.406 27.891 1 98.69 272 LEU B C 1
ATOM 5422 O O . LEU B 1 272 ? -6.402 37.344 29.078 1 98.69 272 LEU B O 1
ATOM 5426 N N . SER B 1 273 ? -7.711 38.031 27.422 1 98.38 273 SER B N 1
ATOM 5427 C CA . SER B 1 273 ? -8.742 38.438 28.375 1 98.38 273 SER B CA 1
ATOM 5428 C C . SER B 1 273 ? -9.336 37.219 29.094 1 98.38 273 SER B C 1
ATOM 5430 O O . SER B 1 273 ? -9.711 36.219 28.469 1 98.38 273 SER B O 1
ATOM 5432 N N . LYS B 1 274 ? -9.492 37.281 30.375 1 97.25 274 LYS B N 1
ATOM 5433 C CA . LYS B 1 274 ? -10.047 36.188 31.156 1 97.25 274 LYS B CA 1
ATOM 5434 C C . LYS B 1 274 ? -11.547 36.031 30.922 1 97.25 274 LYS B C 1
ATOM 5436 O O . LYS B 1 274 ? -12.117 34.969 31.156 1 97.25 274 LYS B O 1
ATOM 5441 N N . ARG B 1 275 ? -12.125 37.094 30.438 1 96.38 275 ARG B N 1
ATOM 5442 C CA . ARG B 1 275 ? -13.523 37.062 30 1 96.38 275 ARG B CA 1
ATOM 5443 C C . ARG B 1 275 ? -13.625 36.75 28.516 1 96.38 275 ARG B C 1
ATOM 5445 O O . ARG B 1 275 ? -13.32 37.594 27.672 1 96.38 275 ARG B O 1
ATOM 5452 N N . PRO B 1 276 ? -14.211 35.656 28.172 1 96.38 276 PRO B N 1
ATOM 5453 C CA . PRO B 1 276 ? -14.219 35.219 26.766 1 96.38 276 PRO B CA 1
ATOM 5454 C C . PRO B 1 276 ? -14.93 36.219 25.859 1 96.38 276 PRO B C 1
ATOM 5456 O O . PRO B 1 276 ? -14.539 36.406 24.703 1 96.38 276 PRO B O 1
ATOM 5459 N N . LEU B 1 277 ? -15.898 36.906 26.312 1 95.69 277 LEU B N 1
ATOM 5460 C CA . LEU B 1 277 ? -16.719 37.812 25.484 1 95.69 277 LEU B CA 1
ATOM 5461 C C . LEU B 1 277 ? -15.898 39 25.031 1 95.69 277 LEU B C 1
ATOM 5463 O O . LEU B 1 277 ? -16.25 39.656 24.031 1 95.69 277 LEU B O 1
ATOM 5467 N N . ILE B 1 278 ? -14.859 39.344 25.766 1 97.31 278 ILE B N 1
ATOM 5468 C CA . ILE B 1 278 ? -14.023 40.5 25.469 1 97.31 278 ILE B CA 1
ATOM 5469 C C . ILE B 1 278 ? -13.023 40.125 24.375 1 97.31 278 ILE B C 1
ATOM 5471 O O . ILE B 1 278 ? -12.508 41 23.672 1 97.31 278 ILE B O 1
ATOM 5475 N N . ARG B 1 279 ? -12.742 38.875 24.203 1 98.12 279 ARG B N 1
ATOM 5476 C CA . ARG B 1 279 ? -11.781 38.469 23.203 1 98.12 279 ARG B CA 1
ATOM 5477 C C . ARG B 1 279 ? -12.289 38.781 21.797 1 98.12 279 ARG B C 1
ATOM 5479 O O . ARG B 1 279 ? -13.469 38.562 21.5 1 98.12 279 ARG B O 1
ATOM 5486 N N . PRO B 1 280 ? -11.438 39.281 20.984 1 98.25 280 PRO B N 1
ATOM 5487 C CA . PRO B 1 280 ? -11.844 39.688 19.641 1 98.25 280 PRO B CA 1
ATOM 5488 C C . PRO B 1 280 ? -12.125 38.5 18.719 1 98.25 280 PRO B C 1
ATOM 5490 O O . PRO B 1 280 ? -11.695 37.375 19 1 98.25 280 PRO B O 1
ATOM 5493 N N . SER B 1 281 ? -12.906 38.781 17.672 1 97.12 281 SER B N 1
ATOM 5494 C CA . SER B 1 281 ? -13.055 37.812 16.594 1 97.12 281 SER B CA 1
ATOM 5495 C C . SER B 1 281 ? -11.789 37.75 15.734 1 97.12 281 SER B C 1
ATOM 5497 O O . SER B 1 281 ? -10.922 38.625 15.828 1 97.12 281 SER B O 1
ATOM 5499 N N . LEU B 1 282 ? -11.68 36.75 14.961 1 97.69 282 LEU B N 1
ATOM 5500 C CA . LEU B 1 282 ? -10.508 36.594 14.102 1 97.69 282 LEU B CA 1
ATOM 5501 C C . LEU B 1 282 ? -10.438 37.719 13.07 1 97.69 282 LEU B C 1
ATOM 5503 O O . LEU B 1 282 ? -9.352 38.156 12.695 1 97.69 282 LEU B O 1
ATOM 5507 N N . ASP B 1 283 ? -11.609 38.188 12.641 1 96.5 283 ASP B N 1
ATOM 5508 C CA . ASP B 1 283 ? -11.648 39.344 11.742 1 96.5 283 ASP B CA 1
ATOM 5509 C C . ASP B 1 283 ? -11.086 40.594 12.414 1 96.5 283 ASP B C 1
ATOM 5511 O O . ASP B 1 283 ? -10.344 41.375 11.797 1 96.5 283 ASP B O 1
ATOM 5515 N N . GLU B 1 284 ? -11.453 40.781 13.617 1 98.06 284 GLU B N 1
ATOM 5516 C CA . GLU B 1 284 ? -10.953 41.938 14.375 1 98.06 284 GLU B CA 1
ATOM 5517 C C . GLU B 1 284 ? -9.445 41.812 14.594 1 98.06 284 GLU B C 1
ATOM 5519 O O . GLU B 1 284 ? -8.734 42.812 14.586 1 98.06 284 GLU B O 1
ATOM 5524 N N . ILE B 1 285 ? -8.992 40.594 14.789 1 98.75 285 ILE B N 1
ATOM 5525 C CA . ILE B 1 285 ? -7.562 40.375 14.977 1 98.75 285 ILE B CA 1
ATOM 5526 C C . ILE B 1 285 ? -6.816 40.719 13.695 1 98.75 285 ILE B C 1
ATOM 5528 O O . ILE B 1 285 ? -5.805 41.438 13.727 1 98.75 285 ILE B O 1
ATOM 5532 N N . LEU B 1 286 ? -7.32 40.25 12.555 1 98.19 286 LEU B N 1
ATOM 5533 C CA . LEU B 1 286 ? -6.676 40.531 11.273 1 98.19 286 LEU B CA 1
ATOM 5534 C C . LEU B 1 286 ? -6.695 42.031 10.961 1 98.19 286 LEU B C 1
ATOM 5536 O O . LEU B 1 286 ? -5.832 42.531 10.234 1 98.19 286 LEU B O 1
ATOM 5540 N N . ALA B 1 287 ? -7.621 42.781 11.578 1 97.81 287 ALA B N 1
ATOM 5541 C CA . ALA B 1 287 ? -7.746 44.219 11.336 1 97.81 287 ALA B CA 1
ATOM 5542 C C . ALA B 1 287 ? -6.879 45 12.305 1 97.81 287 ALA B C 1
ATOM 5544 O O . ALA B 1 287 ? -6.734 46.219 12.172 1 97.81 287 ALA B O 1
ATOM 5545 N N . HIS B 1 288 ? -6.352 44.375 13.266 1 98.44 288 HIS B N 1
ATOM 5546 C CA . HIS B 1 288 ? -5.555 45.062 14.273 1 98.44 288 HIS B CA 1
ATOM 5547 C C . HIS B 1 288 ? -4.301 45.656 13.656 1 98.44 288 HIS B C 1
ATOM 5549 O O . HIS B 1 288 ? -3.674 45.062 12.789 1 98.44 288 HIS B O 1
ATOM 5555 N N . PRO B 1 289 ? -3.826 46.781 14.156 1 98 289 PRO B N 1
ATOM 5556 C CA . PRO B 1 289 ? -2.666 47.469 13.594 1 98 289 PRO B CA 1
ATOM 5557 C C . PRO B 1 289 ? -1.4 46.625 13.609 1 98 289 PRO B C 1
ATOM 5559 O O . PRO B 1 289 ? -0.576 46.719 12.695 1 98 289 PRO B O 1
ATOM 5562 N N . PHE B 1 290 ? -1.248 45.781 14.516 1 98.25 290 PHE B N 1
ATOM 5563 C CA . PHE B 1 290 ? -0.053 44.969 14.633 1 98.25 290 PHE B CA 1
ATOM 5564 C C . PHE B 1 290 ? 0.086 44.031 13.43 1 98.25 290 PHE B C 1
ATOM 5566 O O . PHE B 1 290 ? 1.198 43.656 13.047 1 98.25 290 PHE B O 1
ATOM 5573 N N . LEU B 1 291 ? -1.098 43.656 12.82 1 98.56 291 LEU B N 1
ATOM 5574 C CA . LEU B 1 291 ? -1.063 42.688 11.727 1 98.56 291 LEU B CA 1
ATOM 5575 C C . LEU B 1 291 ? -1.27 43.375 10.383 1 98.56 291 LEU B C 1
ATOM 5577 O O . LEU B 1 291 ? -1.371 42.719 9.344 1 98.56 291 LEU B O 1
ATOM 5581 N N . ALA B 1 292 ? -1.231 44.656 10.32 1 97.56 292 ALA B N 1
ATOM 5582 C CA . ALA B 1 292 ? -1.658 45.469 9.18 1 97.56 292 ALA B CA 1
ATOM 5583 C C . ALA B 1 292 ? -0.847 45.125 7.934 1 97.56 292 ALA B C 1
ATOM 5585 O O . ALA B 1 292 ? -1.381 45.125 6.82 1 97.56 292 ALA B O 1
ATOM 5586 N N . GLU B 1 293 ? 0.37 44.844 8.055 1 97.19 293 GLU B N 1
ATOM 5587 C CA . GLU B 1 293 ? 1.273 44.656 6.93 1 97.19 293 GLU B CA 1
ATOM 5588 C C . GLU B 1 293 ? 0.922 43.375 6.164 1 97.19 293 GLU B C 1
ATOM 5590 O O . GLU B 1 293 ? 0.996 43.344 4.934 1 97.19 293 GLU B O 1
ATOM 5595 N N . HIS B 1 294 ? 0.536 42.312 6.84 1 97.56 294 HIS B N 1
ATOM 5596 C CA . HIS B 1 294 ? 0.396 41.031 6.203 1 97.56 294 HIS B CA 1
ATOM 5597 C C . HIS B 1 294 ? -1.064 40.594 6.156 1 97.56 294 HIS B C 1
ATOM 5599 O O . HIS B 1 294 ? -1.405 39.625 5.473 1 97.56 294 HIS B O 1
ATOM 5605 N N . ALA B 1 295 ? -1.968 41.281 6.828 1 97.75 295 ALA B N 1
ATOM 5606 C CA . ALA B 1 295 ? -3.377 40.906 6.93 1 97.75 295 ALA B CA 1
ATOM 5607 C C . ALA B 1 295 ? -4.047 40.906 5.562 1 97.75 295 ALA B C 1
ATOM 5609 O O . ALA B 1 295 ? -4.875 40.031 5.266 1 97.75 295 ALA B O 1
ATOM 5610 N N . PRO B 1 296 ? -3.693 41.844 4.66 1 95.75 296 PRO B N 1
ATOM 5611 C CA . PRO B 1 296 ? -4.359 41.875 3.357 1 95.75 296 PRO B CA 1
ATOM 5612 C C . PRO B 1 296 ? -4.168 40.594 2.57 1 95.75 296 PRO B C 1
ATOM 5614 O O . PRO B 1 296 ? -5.098 40.125 1.909 1 95.75 296 PRO B O 1
ATOM 5617 N N . GLU B 1 297 ? -3.064 40.062 2.656 1 94.69 297 GLU B N 1
ATOM 5618 C CA . GLU B 1 297 ? -2.797 38.812 1.954 1 94.69 297 GLU B CA 1
ATOM 5619 C C . GLU B 1 297 ? -3.66 37.688 2.5 1 94.69 297 GLU B C 1
ATOM 5621 O O . GLU B 1 297 ? -4.195 36.875 1.734 1 94.69 297 GLU B O 1
ATOM 5626 N N . GLN B 1 298 ? -3.746 37.594 3.781 1 96.31 298 GLN B N 1
ATOM 5627 C CA . GLN B 1 298 ? -4.559 36.531 4.402 1 96.31 298 GLN B CA 1
ATOM 5628 C C . GLN B 1 298 ? -6.039 36.719 4.082 1 96.31 298 GLN B C 1
ATOM 5630 O O . GLN B 1 298 ? -6.754 35.75 3.832 1 96.31 298 GLN B O 1
ATOM 5635 N N . LEU B 1 299 ? -6.441 38 4.117 1 95.06 299 LEU B N 1
ATOM 5636 C CA . LEU B 1 299 ? -7.828 38.312 3.781 1 95.06 299 LEU B CA 1
ATOM 5637 C C . LEU B 1 299 ? -8.133 37.938 2.334 1 95.06 299 LEU B C 1
ATOM 5639 O O . LEU B 1 299 ? -9.227 37.438 2.031 1 95.06 299 LEU B O 1
ATOM 5643 N N . ALA B 1 300 ? -7.195 38.156 1.512 1 92.5 300 ALA B N 1
ATOM 5644 C CA . ALA B 1 300 ? -7.355 37.75 0.11 1 92.5 300 ALA B CA 1
ATOM 5645 C C . ALA B 1 300 ? -7.488 36.25 -0.035 1 92.5 300 ALA B C 1
ATOM 5647 O O . ALA B 1 300 ? -8.312 35.75 -0.819 1 92.5 300 ALA B O 1
ATOM 5648 N N . ILE B 1 301 ? -6.766 35.531 0.703 1 90.88 301 ILE B N 1
ATOM 5649 C CA . ILE B 1 301 ? -6.785 34.062 0.662 1 90.88 301 ILE B CA 1
ATOM 5650 C C . ILE B 1 301 ? -8.148 33.562 1.133 1 90.88 301 ILE B C 1
ATOM 5652 O O . ILE B 1 301 ? -8.703 32.625 0.55 1 90.88 301 ILE B O 1
ATOM 5656 N N . LEU B 1 302 ? -8.656 34.188 2.105 1 91.38 302 LEU B N 1
ATOM 5657 C CA . LEU B 1 302 ? -9.922 33.75 2.693 1 91.38 302 LEU B CA 1
ATOM 5658 C C . LEU B 1 302 ? -11.086 34.062 1.753 1 91.38 302 LEU B C 1
ATOM 5660 O O . LEU B 1 302 ? -12.109 33.375 1.781 1 91.38 302 LEU B O 1
ATOM 5664 N N . LYS B 1 303 ? -10.945 35.094 0.935 1 87.12 303 LYS B N 1
ATOM 5665 C CA . LYS B 1 303 ? -12.031 35.531 0.074 1 87.12 303 LYS B CA 1
ATOM 5666 C C . LYS B 1 303 ? -12.008 34.812 -1.268 1 87.12 303 LYS B C 1
ATOM 5668 O O . LYS B 1 303 ? -13.031 34.75 -1.957 1 87.12 303 LYS B O 1
ATOM 5673 N N . ILE B 1 304 ? -10.922 34.312 -1.692 1 77.06 304 ILE B N 1
ATOM 5674 C CA . ILE B 1 304 ? -10.789 33.688 -3.004 1 77.06 304 ILE B CA 1
ATOM 5675 C C . ILE B 1 304 ? -11.508 32.344 -3.014 1 77.06 304 ILE B C 1
ATOM 5677 O O . ILE B 1 304 ? -11.188 31.469 -2.223 1 77.06 304 ILE B O 1
ATOM 5681 N N . PRO B 1 305 ? -12.562 32.375 -3.887 1 74.06 305 PRO B N 1
ATOM 5682 C CA . PRO B 1 305 ? -13.211 31.078 -4.016 1 74.06 305 PRO B CA 1
ATOM 5683 C C . PRO B 1 305 ? -12.289 30.031 -4.625 1 74.06 305 PRO B C 1
ATOM 5685 O O . PRO B 1 305 ? -11.469 30.344 -5.484 1 74.06 305 PRO B O 1
ATOM 5688 N N . ARG B 1 306 ? -12.328 28.922 -4.148 1 72.94 306 ARG B N 1
ATOM 5689 C CA . ARG B 1 306 ? -11.547 27.844 -4.73 1 72.94 306 ARG B CA 1
ATOM 5690 C C . ARG B 1 306 ? -11.992 27.547 -6.16 1 72.94 306 ARG B C 1
ATOM 5692 O O . ARG B 1 306 ? -13.195 27.469 -6.434 1 72.94 306 ARG B O 1
ATOM 5699 N N . PRO B 1 307 ? -10.922 27.484 -6.965 1 70.75 307 PRO B N 1
ATOM 5700 C CA . PRO B 1 307 ? -11.312 27.062 -8.312 1 70.75 307 PRO B CA 1
ATOM 5701 C C . PRO B 1 307 ? -12 25.703 -8.32 1 70.75 307 PRO B C 1
ATOM 5703 O O . PRO B 1 307 ? -11.789 24.891 -7.414 1 70.75 307 PRO B O 1
ATOM 5706 N N . ALA B 1 308 ? -12.797 25.562 -9.359 1 77.31 308 ALA B N 1
ATOM 5707 C CA . ALA B 1 308 ? -13.391 24.25 -9.539 1 77.31 308 ALA B CA 1
ATOM 5708 C C . ALA B 1 308 ? -12.312 23.172 -9.695 1 77.31 308 ALA B C 1
ATOM 5710 O O . ALA B 1 308 ? -11.25 23.438 -10.266 1 77.31 308 ALA B O 1
ATOM 5711 N N . PRO B 1 309 ? -12.578 22.047 -9.188 1 80.69 309 PRO B N 1
ATOM 5712 C CA . PRO B 1 309 ? -11.594 20.969 -9.289 1 80.69 309 PRO B CA 1
ATOM 5713 C C . PRO B 1 309 ? -11.203 20.672 -10.734 1 80.69 309 PRO B C 1
ATOM 5715 O O . PRO B 1 309 ? -12.055 20.672 -11.617 1 80.69 309 PRO B O 1
ATOM 5718 N N . PHE B 1 310 ? -9.859 20.547 -10.938 1 88.06 310 PHE B N 1
ATOM 5719 C CA . PHE B 1 310 ? -9.25 20.078 -12.172 1 88.06 310 PHE B CA 1
ATOM 5720 C C . PHE B 1 310 ? -9.422 21.109 -13.289 1 88.06 310 PHE B C 1
ATOM 5722 O O . PHE B 1 310 ? -9.664 20.75 -14.438 1 88.06 310 PHE B O 1
ATOM 5729 N N . THR B 1 311 ? -9.375 22.359 -12.938 1 83.31 311 THR B N 1
ATOM 5730 C CA . THR B 1 311 ? -9.469 23.422 -13.93 1 83.31 311 THR B CA 1
ATOM 5731 C C . THR B 1 311 ? -8.117 24.094 -14.117 1 83.31 311 THR B C 1
ATOM 5733 O O . THR B 1 311 ? -7.883 24.766 -15.133 1 83.31 311 THR B O 1
ATOM 5736 N N . THR B 1 312 ? -7.242 23.922 -13.195 1 84.12 312 THR B N 1
ATOM 5737 C CA . THR B 1 312 ? -5.934 24.562 -13.281 1 84.12 312 THR B CA 1
ATOM 5738 C C . THR B 1 312 ? -5.012 23.781 -14.219 1 84.12 312 THR B C 1
ATOM 5740 O O . THR B 1 312 ? -5.172 22.562 -14.391 1 84.12 312 THR B O 1
ATOM 5743 N N . PRO B 1 313 ? -4.016 24.469 -14.828 1 85 313 PRO B N 1
ATOM 5744 C CA . PRO B 1 313 ? -3.059 23.781 -15.703 1 85 313 PRO B CA 1
ATOM 5745 C C . PRO B 1 313 ? -2.295 22.672 -14.984 1 85 313 PRO B C 1
ATOM 5747 O O . PRO B 1 313 ? -2.051 21.609 -15.562 1 85 313 PRO B O 1
ATOM 5750 N N . LEU B 1 314 ? -1.942 22.891 -13.812 1 87.38 314 LEU B N 1
ATOM 5751 C CA . LEU B 1 314 ? -1.207 21.906 -13.031 1 87.38 314 LEU B CA 1
ATOM 5752 C C . LEU B 1 314 ? -2.021 20.625 -12.875 1 87.38 314 LEU B C 1
ATOM 5754 O O . LEU B 1 314 ? -1.506 19.516 -13.078 1 87.38 314 LEU B O 1
ATOM 5758 N N . GLU B 1 315 ? -3.275 20.797 -12.516 1 88.31 315 GLU B N 1
ATOM 5759 C CA . GLU B 1 315 ? -4.141 19.641 -12.32 1 88.31 315 GLU B CA 1
ATOM 5760 C C . GLU B 1 315 ? -4.355 18.875 -13.633 1 88.31 315 GLU B C 1
ATOM 5762 O O . GLU B 1 315 ? -4.336 17.641 -13.648 1 88.31 315 GLU B O 1
ATOM 5767 N N . LYS B 1 316 ? -4.527 19.609 -14.664 1 90 316 LYS B N 1
ATOM 5768 C CA . LYS B 1 316 ? -4.758 19 -15.969 1 90 316 LYS B CA 1
ATOM 5769 C C . LYS B 1 316 ? -3.527 18.219 -16.438 1 90 316 LYS B C 1
ATOM 5771 O O . LYS B 1 316 ? -3.645 17.094 -16.906 1 90 316 LYS B O 1
ATOM 5776 N N . THR B 1 317 ? -2.404 18.875 -16.281 1 91.31 317 THR B N 1
ATOM 5777 C CA . THR B 1 317 ? -1.155 18.234 -16.656 1 91.31 317 THR B CA 1
ATOM 5778 C C . THR B 1 317 ? -0.934 16.969 -15.836 1 91.31 317 THR B C 1
ATOM 5780 O O . THR B 1 317 ? -0.529 15.93 -16.375 1 91.31 317 THR B O 1
ATOM 5783 N N . THR B 1 318 ? -1.18 17.062 -14.562 1 92.44 318 THR B N 1
ATOM 5784 C CA . THR B 1 318 ? -0.988 15.914 -13.672 1 92.44 318 THR B CA 1
ATOM 5785 C C . THR B 1 318 ? -1.929 14.773 -14.047 1 92.44 318 THR B C 1
ATOM 5787 O O . THR B 1 318 ? -1.517 13.609 -14.102 1 92.44 318 THR B O 1
ATOM 5790 N N . LEU B 1 319 ? -3.186 15.094 -14.32 1 93.38 319 LEU B N 1
ATOM 5791 C CA . LEU B 1 319 ? -4.164 14.086 -14.719 1 93.38 319 LEU B CA 1
ATOM 5792 C C . LEU B 1 319 ? -3.746 13.414 -16.016 1 93.38 319 LEU B C 1
ATOM 5794 O O . LEU B 1 319 ? -3.908 12.195 -16.172 1 93.38 319 LEU B O 1
ATOM 5798 N N . GLN B 1 320 ? -3.24 14.18 -16.922 1 92.75 320 GLN B N 1
ATOM 5799 C CA . GLN B 1 320 ? -2.803 13.633 -18.203 1 92.75 320 GLN B CA 1
ATOM 5800 C C . GLN B 1 320 ? -1.64 12.664 -18.016 1 92.75 320 GLN B C 1
ATOM 5802 O O . GLN B 1 320 ? -1.575 11.625 -18.672 1 92.75 320 GLN B O 1
ATOM 5807 N N . ARG B 1 321 ? -0.763 13.023 -17.172 1 91.88 321 ARG B N 1
ATOM 5808 C CA . ARG B 1 321 ? 0.368 12.156 -16.875 1 91.88 321 ARG B CA 1
ATOM 5809 C C . ARG B 1 321 ? -0.101 10.844 -16.234 1 91.88 321 ARG B C 1
ATOM 5811 O O . ARG B 1 321 ? 0.4 9.773 -16.578 1 91.88 321 ARG B O 1
ATOM 5818 N N . MET B 1 322 ? -1.044 10.945 -15.375 1 93.31 322 MET B N 1
ATOM 5819 C CA . MET B 1 322 ? -1.596 9.75 -14.75 1 93.31 322 MET B CA 1
ATOM 5820 C C . MET B 1 322 ? -2.318 8.883 -15.781 1 93.31 322 MET B C 1
ATOM 5822 O O . MET B 1 322 ? -2.195 7.66 -15.766 1 93.31 322 MET B O 1
ATOM 5826 N N . LYS B 1 323 ? -3.051 9.516 -16.625 1 92.19 323 LYS B N 1
ATOM 5827 C CA . LYS B 1 323 ? -3.754 8.797 -17.688 1 92.19 323 LYS B CA 1
ATOM 5828 C C . LYS B 1 323 ? -2.777 8.008 -18.562 1 92.19 323 LYS B C 1
ATOM 5830 O O . LYS B 1 323 ? -3.045 6.855 -18.922 1 92.19 323 LYS B O 1
ATOM 5835 N N . SER B 1 324 ? -1.676 8.586 -18.844 1 88.5 324 SER B N 1
ATOM 5836 C CA . SER B 1 324 ? -0.662 7.949 -19.688 1 88.5 324 SER B CA 1
ATOM 5837 C C . SER B 1 324 ? -0.093 6.703 -19.016 1 88.5 324 SER B C 1
ATOM 5839 O O . SER B 1 324 ? 0.343 5.77 -19.688 1 88.5 324 SER B O 1
ATOM 5841 N N . ALA B 1 325 ? -0.194 6.738 -17.781 1 88.94 325 ALA B N 1
ATOM 5842 C CA . ALA B 1 325 ? 0.337 5.609 -17.031 1 88.94 325 ALA B CA 1
ATOM 5843 C C . ALA B 1 325 ? -0.732 4.539 -16.812 1 88.94 325 ALA B C 1
ATOM 5845 O O . ALA B 1 325 ? -0.511 3.568 -16.094 1 88.94 325 ALA B O 1
ATOM 5846 N N . GLY B 1 326 ? -1.901 4.773 -17.391 1 88.38 326 GLY B N 1
ATOM 5847 C CA . GLY B 1 326 ? -2.93 3.748 -17.359 1 88.38 326 GLY B CA 1
ATOM 5848 C C . GLY B 1 326 ? -3.906 3.93 -16.203 1 88.38 326 GLY B C 1
ATOM 5849 O O . GLY B 1 326 ? -4.707 3.039 -15.914 1 88.38 326 GLY B O 1
ATOM 5850 N N . VAL B 1 327 ? -3.861 5.059 -15.516 1 93.44 327 VAL B N 1
ATOM 5851 C CA . VAL B 1 327 ? -4.773 5.32 -14.414 1 93.44 327 VAL B CA 1
ATOM 5852 C C . VAL B 1 327 ? -6.141 5.734 -14.953 1 93.44 327 VAL B C 1
ATOM 5854 O O . VAL B 1 327 ? -6.227 6.496 -15.922 1 93.44 327 VAL B O 1
ATOM 5857 N N . ASN B 1 328 ? -7.164 5.203 -14.383 1 94.06 328 ASN B N 1
ATOM 5858 C CA . ASN B 1 328 ? -8.516 5.641 -14.703 1 94.06 328 ASN B CA 1
ATOM 5859 C C . ASN B 1 328 ? -8.805 7.031 -14.156 1 94.06 328 ASN B C 1
ATOM 5861 O O . ASN B 1 328 ? -9.055 7.191 -12.953 1 94.06 328 ASN B O 1
ATOM 5865 N N . ILE B 1 329 ? -8.859 7.969 -14.992 1 94.12 329 ILE B N 1
ATOM 5866 C CA . ILE B 1 329 ? -8.922 9.367 -14.578 1 94.12 329 ILE B CA 1
ATOM 5867 C C . ILE B 1 329 ? -10.289 9.664 -13.953 1 94.12 329 ILE B C 1
ATOM 5869 O O . ILE B 1 329 ? -10.391 10.469 -13.031 1 94.12 329 ILE B O 1
ATOM 5873 N N . ASP B 1 330 ? -11.336 8.984 -14.43 1 94.62 330 ASP B N 1
ATOM 5874 C CA . ASP B 1 330 ? -12.656 9.18 -13.844 1 94.62 330 ASP B CA 1
ATOM 5875 C C . ASP B 1 330 ? -12.664 8.773 -12.367 1 94.62 330 ASP B C 1
ATOM 5877 O O . ASP B 1 330 ? -13.281 9.445 -11.539 1 94.62 330 ASP B O 1
ATOM 5881 N N . GLU B 1 331 ? -11.953 7.723 -12.109 1 94.69 331 GLU B N 1
ATOM 5882 C CA . GLU B 1 331 ? -11.875 7.266 -10.727 1 94.69 331 GLU B CA 1
ATOM 5883 C C . GLU B 1 331 ? -11.062 8.234 -9.875 1 94.69 331 GLU B C 1
ATOM 5885 O O . GLU B 1 331 ? -11.359 8.43 -8.688 1 94.69 331 GLU B O 1
ATOM 5890 N N . VAL B 1 332 ? -10.039 8.82 -10.477 1 95 332 VAL B N 1
ATOM 5891 C CA . VAL B 1 332 ? -9.242 9.812 -9.766 1 95 332 VAL B CA 1
ATOM 5892 C C . VAL B 1 332 ? -10.109 11.016 -9.406 1 95 332 VAL B C 1
ATOM 5894 O O . VAL B 1 332 ? -10.094 11.477 -8.258 1 95 332 VAL B O 1
ATOM 5897 N N . VAL B 1 333 ? -10.852 11.5 -10.359 1 93.5 333 VAL B N 1
ATOM 5898 C CA . VAL B 1 333 ? -11.711 12.664 -10.172 1 93.5 333 VAL B CA 1
ATOM 5899 C C . VAL B 1 333 ? -12.742 12.375 -9.086 1 93.5 333 VAL B C 1
ATOM 5901 O O . VAL B 1 333 ? -12.953 13.188 -8.18 1 93.5 333 VAL B O 1
ATOM 5904 N N . ASP B 1 334 ? -13.305 11.188 -9.156 1 92.19 334 ASP B N 1
ATOM 5905 C CA . ASP B 1 334 ? -14.297 10.797 -8.156 1 92.19 334 ASP B CA 1
ATOM 5906 C C . ASP B 1 334 ? -13.672 10.734 -6.766 1 92.19 334 ASP B C 1
ATOM 5908 O O . ASP B 1 334 ? -14.289 11.156 -5.785 1 92.19 334 ASP B O 1
ATOM 5912 N N . SER B 1 335 ? -12.508 10.18 -6.699 1 92.75 335 SER B N 1
ATOM 5913 C CA . SER B 1 335 ? -11.805 10.062 -5.426 1 92.75 335 SER B CA 1
ATOM 5914 C C . SER B 1 335 ? -11.539 11.43 -4.805 1 92.75 335 SER B C 1
ATOM 5916 O O . SER B 1 335 ? -11.773 11.625 -3.609 1 92.75 335 SER B O 1
ATOM 5918 N N . VAL B 1 336 ? -11.102 12.383 -5.578 1 91 336 VAL B N 1
ATOM 5919 C CA . VAL B 1 336 ? -10.734 13.711 -5.105 1 91 336 VAL B CA 1
ATOM 5920 C C . VAL B 1 336 ? -11.992 14.477 -4.711 1 91 336 VAL B C 1
ATOM 5922 O O . VAL B 1 336 ? -12.031 15.125 -3.66 1 91 336 VAL B O 1
ATOM 5925 N N . LEU B 1 337 ? -13.031 14.375 -5.52 1 87.88 337 LEU B N 1
ATOM 5926 C CA . LEU B 1 337 ? -14.273 15.086 -5.238 1 87.88 337 LEU B CA 1
ATOM 5927 C C . LEU B 1 337 ? -14.945 14.547 -3.984 1 87.88 337 LEU B C 1
ATOM 5929 O O . LEU B 1 337 ? -15.555 15.297 -3.225 1 87.88 337 LEU B O 1
ATOM 5933 N N . ALA B 1 338 ? -14.781 13.289 -3.803 1 89.94 338 ALA B N 1
ATOM 5934 C CA . ALA B 1 338 ? -15.367 12.664 -2.623 1 89.94 338 ALA B CA 1
ATOM 5935 C C . ALA B 1 338 ? -14.43 12.758 -1.423 1 89.94 338 ALA B C 1
ATOM 5937 O O . ALA B 1 338 ? -14.773 12.32 -0.322 1 89.94 338 ALA B O 1
ATOM 5938 N N . GLN B 1 339 ? -13.234 13.289 -1.613 1 92.25 339 GLN B N 1
ATOM 5939 C CA . GLN B 1 339 ? -12.227 13.422 -0.568 1 92.25 339 GLN B CA 1
ATOM 5940 C C . GLN B 1 339 ? -11.984 12.086 0.129 1 92.25 339 GLN B C 1
ATOM 5942 O O . GLN B 1 339 ? -12.016 12.008 1.359 1 92.25 339 GLN B O 1
ATOM 5947 N N . ARG B 1 340 ? -11.75 11.07 -0.646 1 92.25 340 ARG B N 1
ATOM 5948 C CA . ARG B 1 340 ? -11.594 9.719 -0.116 1 92.25 340 ARG B CA 1
ATOM 5949 C C . ARG B 1 340 ? -10.211 9.531 0.51 1 92.25 340 ARG B C 1
ATOM 5951 O O . ARG B 1 340 ? -10.016 8.641 1.339 1 92.25 340 ARG B O 1
ATOM 5958 N N . CYS B 1 341 ? -9.258 10.32 0.098 1 95.31 341 CYS B N 1
ATOM 5959 C CA . CYS B 1 341 ? -7.879 10.203 0.564 1 95.31 341 CYS B CA 1
ATOM 5960 C C . CYS B 1 341 ? -7.359 8.781 0.363 1 95.31 341 CYS B C 1
ATOM 5962 O O . CYS B 1 341 ? -6.797 8.188 1.283 1 95.31 341 CYS B O 1
ATOM 5964 N N . ASP B 1 342 ? -7.625 8.188 -0.795 1 94.5 342 ASP B N 1
ATOM 5965 C CA . ASP B 1 342 ? -7.156 6.855 -1.168 1 94.5 342 ASP B CA 1
ATOM 5966 C C . ASP B 1 342 ? -5.891 6.934 -2.018 1 94.5 342 ASP B C 1
ATOM 5968 O O . ASP B 1 342 ? -5.344 8.016 -2.225 1 94.5 342 ASP B O 1
ATOM 5972 N N . PRO B 1 343 ? -5.371 5.797 -2.473 1 94.25 343 PRO B N 1
ATOM 5973 C CA . PRO B 1 343 ? -4.098 5.816 -3.201 1 94.25 343 PRO B CA 1
ATOM 5974 C C . PRO B 1 343 ? -4.168 6.641 -4.484 1 94.25 343 PRO B C 1
ATOM 5976 O O . PRO B 1 343 ? -3.162 7.219 -4.906 1 94.25 343 PRO B O 1
ATOM 5979 N N . LEU B 1 344 ? -5.312 6.711 -5.133 1 94.88 344 LEU B N 1
ATOM 5980 C CA . LEU B 1 344 ? -5.457 7.539 -6.324 1 94.88 344 LEU B CA 1
ATOM 5981 C C . LEU B 1 344 ? -5.242 9.016 -5.996 1 94.88 344 LEU B C 1
ATOM 5983 O O . LEU B 1 344 ? -4.488 9.703 -6.684 1 94.88 344 LEU B O 1
ATOM 5987 N N . ALA B 1 345 ? -5.926 9.453 -4.922 1 94.62 345 ALA B N 1
ATOM 5988 C CA . ALA B 1 345 ? -5.777 10.836 -4.473 1 94.62 345 ALA B CA 1
ATOM 5989 C C . ALA B 1 345 ? -4.344 11.109 -4.023 1 94.62 345 ALA B C 1
ATOM 5991 O O . ALA B 1 345 ? -3.773 12.148 -4.355 1 94.62 345 ALA B O 1
ATOM 5992 N N . GLY B 1 346 ? -3.801 10.172 -3.223 1 95.31 346 GLY B N 1
ATOM 5993 C CA . GLY B 1 346 ? -2.424 10.32 -2.777 1 95.31 346 GLY B CA 1
ATOM 5994 C C . GLY B 1 346 ? -1.437 10.453 -3.92 1 95.31 346 GLY B C 1
ATOM 5995 O O . GLY B 1 346 ? -0.544 11.305 -3.885 1 95.31 346 GLY B O 1
ATOM 5996 N N . CYS B 1 347 ? -1.553 9.594 -4.895 1 94.31 347 CYS B N 1
ATOM 5997 C CA . CYS B 1 347 ? -0.672 9.625 -6.059 1 94.31 347 CYS B CA 1
ATOM 5998 C C . CYS B 1 347 ? -0.798 10.945 -6.801 1 94.31 347 CYS B C 1
ATOM 6000 O O . CYS B 1 347 ? 0.204 11.523 -7.23 1 94.31 347 CYS B O 1
ATOM 6002 N N . LEU B 1 348 ? -2.023 11.422 -7.027 1 94.06 348 LEU B N 1
ATOM 6003 C CA . LEU B 1 348 ? -2.252 12.695 -7.699 1 94.06 348 LEU B CA 1
ATOM 6004 C C . LEU B 1 348 ? -1.528 13.828 -6.977 1 94.06 348 LEU B C 1
ATOM 6006 O O . LEU B 1 348 ? -0.866 14.648 -7.609 1 94.06 348 LEU B O 1
ATOM 6010 N N . LEU B 1 349 ? -1.663 13.875 -5.656 1 93.75 349 LEU B N 1
ATOM 6011 C CA . LEU B 1 349 ? -1.09 14.961 -4.871 1 93.75 349 LEU B CA 1
ATOM 6012 C C . LEU B 1 349 ? 0.433 14.883 -4.867 1 93.75 349 LEU B C 1
ATOM 6014 O O . LEU B 1 349 ? 1.111 15.906 -5.004 1 93.75 349 LEU B O 1
ATOM 6018 N N . CYS B 1 350 ? 0.961 13.688 -4.75 1 93.5 350 CYS B N 1
ATOM 6019 C CA . CYS B 1 350 ? 2.408 13.516 -4.801 1 93.5 350 CYS B CA 1
ATOM 6020 C C . CYS B 1 350 ? 2.953 13.906 -6.172 1 93.5 350 CYS B C 1
ATOM 6022 O O . CYS B 1 350 ? 3.977 14.586 -6.266 1 93.5 350 CYS B O 1
ATOM 6024 N N . LEU B 1 351 ? 2.277 13.484 -7.191 1 92.62 351 LEU B N 1
ATOM 6025 C CA . LEU B 1 351 ? 2.707 13.805 -8.547 1 92.62 351 LEU B CA 1
ATOM 6026 C C . LEU B 1 351 ? 2.596 15.305 -8.812 1 92.62 351 LEU B C 1
ATOM 6028 O O . LEU B 1 351 ? 3.441 15.883 -9.5 1 92.62 351 LEU B O 1
ATOM 6032 N N . SER B 1 352 ? 1.534 15.891 -8.344 1 90.5 352 SER B N 1
ATOM 6033 C CA . SER B 1 352 ? 1.363 17.328 -8.492 1 90.5 352 SER B CA 1
ATOM 6034 C C . SER B 1 352 ? 2.543 18.094 -7.898 1 90.5 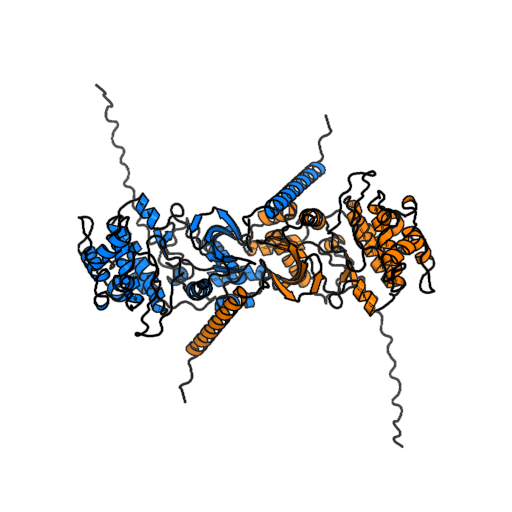352 SER B C 1
ATOM 6036 O O . SER B 1 352 ? 2.994 19.094 -8.469 1 90.5 352 SER B O 1
ATOM 6038 N N . CYS B 1 353 ? 2.969 17.656 -6.762 1 85.69 353 CYS B N 1
ATOM 6039 C CA . CYS B 1 353 ? 4.133 18.266 -6.133 1 85.69 353 CYS B CA 1
ATOM 6040 C C . CYS B 1 353 ? 5.363 18.141 -7.02 1 85.69 353 CYS B C 1
ATOM 6042 O O . CYS B 1 353 ? 6.133 19.094 -7.164 1 85.69 353 CYS B O 1
ATOM 6044 N N . LEU B 1 354 ? 5.52 17.031 -7.617 1 84.75 354 LEU B N 1
ATOM 6045 C CA . LEU B 1 354 ? 6.656 16.781 -8.5 1 84.75 354 LEU B CA 1
ATOM 6046 C C . LEU B 1 354 ? 6.586 17.656 -9.742 1 84.75 354 LEU B C 1
ATOM 6048 O O . LEU B 1 354 ? 7.586 18.266 -10.133 1 84.75 354 LEU B O 1
ATOM 6052 N N . VAL B 1 355 ? 5.426 17.734 -10.32 1 85.44 355 VAL B N 1
ATOM 6053 C CA . VAL B 1 355 ? 5.227 18.531 -11.531 1 85.44 355 VAL B CA 1
ATOM 6054 C C . VAL B 1 355 ? 5.465 20 -11.227 1 85.44 355 VAL B C 1
ATOM 6056 O O . VAL B 1 355 ? 6.109 20.719 -12 1 85.44 355 VAL B O 1
ATOM 6059 N N . TYR B 1 356 ? 4.984 20.406 -10.141 1 81 356 TYR B N 1
ATOM 6060 C CA . TYR B 1 356 ? 5.168 21.781 -9.719 1 81 356 TYR B CA 1
ATOM 6061 C C . TYR B 1 356 ? 6.645 22.125 -9.57 1 81 356 TYR B C 1
ATOM 6063 O O . TYR B 1 356 ? 7.109 23.156 -10.047 1 81 356 TYR B O 1
ATOM 6071 N N . GLN B 1 357 ? 7.379 21.297 -8.938 1 77.94 357 GLN B N 1
ATOM 6072 C CA . GLN B 1 357 ? 8.805 21.5 -8.719 1 77.94 357 GLN B CA 1
ATOM 6073 C C . GLN B 1 357 ? 9.57 21.531 -10.039 1 77.94 357 GLN B C 1
ATOM 6075 O O . GLN B 1 357 ? 10.562 22.25 -10.164 1 77.94 357 GLN B O 1
ATOM 6080 N N . SER B 1 358 ? 9.109 20.719 -10.922 1 76.75 358 SER B N 1
ATOM 6081 C CA . SER B 1 358 ? 9.773 20.672 -12.219 1 76.75 358 SER B CA 1
ATOM 6082 C C . SER B 1 358 ? 9.508 21.953 -13.023 1 76.75 358 SER B C 1
ATOM 6084 O O . SER B 1 358 ? 10.383 22.422 -13.75 1 76.75 358 SER B O 1
ATOM 6086 N N . GLN B 1 359 ? 8.352 22.469 -12.922 1 73.12 359 GLN B N 1
ATOM 6087 C CA . GLN B 1 359 ? 7.977 23.672 -13.648 1 73.12 359 GLN B CA 1
ATOM 6088 C C . GLN B 1 359 ? 8.531 24.922 -12.969 1 73.12 359 GLN B C 1
ATOM 6090 O O . GLN B 1 359 ? 8.828 25.922 -13.641 1 73.12 359 GLN B O 1
ATOM 6095 N N . PHE B 1 360 ? 8.609 24.875 -11.68 1 66.56 360 PHE B N 1
ATOM 6096 C CA . PHE B 1 360 ? 9.109 26.016 -10.93 1 66.56 360 PHE B CA 1
ATOM 6097 C C . PHE B 1 360 ? 10.297 25.625 -10.062 1 66.56 360 PHE B C 1
ATOM 6099 O O . PHE B 1 360 ? 10.172 25.531 -8.836 1 66.56 360 PHE B O 1
ATOM 6106 N N . PRO B 1 361 ? 11.445 25.172 -10.75 1 54.25 361 PRO B N 1
ATOM 6107 C CA . PRO B 1 361 ? 12.602 24.75 -9.961 1 54.25 361 PRO B CA 1
ATOM 6108 C C . PRO B 1 361 ? 13.047 25.797 -8.945 1 54.25 361 PRO B C 1
ATOM 6110 O O . PRO B 1 361 ? 12.789 26.984 -9.133 1 54.25 361 PRO B O 1
ATOM 6113 N N . SER B 1 362 ? 13.117 25.391 -7.762 1 51.69 362 SER B N 1
ATOM 6114 C CA . SER B 1 362 ? 13.477 26.266 -6.664 1 51.69 362 SER B CA 1
ATOM 6115 C C . SER B 1 362 ? 14.289 27.469 -7.16 1 51.69 362 SER B C 1
ATOM 6117 O O . SER B 1 362 ? 14.211 28.562 -6.59 1 51.69 362 SER B O 1
ATOM 6119 N N . ASN B 1 363 ? 15.18 27.25 -8.086 1 38.56 363 ASN B N 1
ATOM 6120 C CA . ASN B 1 363 ? 16.031 28.406 -8.383 1 38.56 363 ASN B CA 1
ATOM 6121 C C . ASN B 1 363 ? 15.258 29.484 -9.117 1 38.56 363 ASN B C 1
ATOM 6123 O O . ASN B 1 363 ? 15.812 30.547 -9.414 1 38.56 363 ASN B O 1
ATOM 6127 N N . LEU B 1 364 ? 14.336 29.25 -10.031 1 35.38 364 LEU B N 1
ATOM 6128 C CA . LEU B 1 364 ? 13.758 30.359 -10.781 1 35.38 364 LEU B CA 1
ATOM 6129 C C . LEU B 1 364 ? 12.727 31.109 -9.945 1 35.38 364 LEU B C 1
ATOM 6131 O O . LEU B 1 364 ? 11.734 30.531 -9.5 1 35.38 364 LEU B O 1
ATOM 6135 N N . GLN B 1 365 ? 12.992 32.281 -9.383 1 32 365 GLN B N 1
ATOM 6136 C CA . GLN B 1 365 ? 12.289 33.438 -8.805 1 32 365 GLN B CA 1
ATOM 6137 C C . GLN B 1 365 ? 11.094 33.812 -9.664 1 32 365 GLN B C 1
ATOM 6139 O O . GLN B 1 365 ? 11.25 34.5 -10.688 1 32 365 GLN B O 1
ATOM 6144 N N . LEU B 1 366 ? 10.219 33.031 -10.164 1 31.66 366 LEU B N 1
ATOM 6145 C CA . LEU B 1 366 ? 9.188 33.625 -10.992 1 31.66 366 LEU B CA 1
ATOM 6146 C C . LEU B 1 366 ? 8.57 34.844 -10.305 1 31.66 366 LEU B C 1
ATOM 6148 O O . LEU B 1 366 ? 8.344 34.812 -9.094 1 31.66 366 LEU B O 1
ATOM 6152 N N . PRO B 1 367 ? 8.523 36 -10.984 1 28.83 367 PRO B N 1
ATOM 6153 C CA . PRO B 1 367 ? 7.883 37.25 -10.516 1 28.83 367 PRO B CA 1
ATOM 6154 C C . PRO B 1 367 ? 6.453 37 -10.031 1 28.83 367 PRO B C 1
ATOM 6156 O O . PRO B 1 367 ? 5.777 36.094 -10.492 1 28.83 367 PRO B O 1
ATOM 6159 N N . ALA B 1 368 ? 6.023 37.469 -8.758 1 32.12 368 ALA B N 1
ATOM 6160 C CA . ALA B 1 368 ? 4.777 37.5 -7.996 1 32.12 368 ALA B CA 1
ATOM 6161 C C . ALA B 1 368 ? 3.58 37.719 -8.922 1 32.12 368 ALA B C 1
ATOM 6163 O O . ALA B 1 368 ? 2.438 37.469 -8.523 1 32.12 368 ALA B O 1
ATOM 6164 N N . THR B 1 369 ? 3.709 38.312 -10.094 1 31.69 369 THR B N 1
ATOM 6165 C CA . THR B 1 369 ? 2.58 38.906 -10.805 1 31.69 369 THR B CA 1
ATOM 6166 C C . THR B 1 369 ? 1.704 37.812 -11.422 1 31.69 369 THR B C 1
ATOM 6168 O O . THR B 1 369 ? 0.489 38 -11.539 1 31.69 369 THR B O 1
ATOM 6171 N N . HIS B 1 370 ? 2.268 36.938 -12.32 1 31.97 370 HIS B N 1
ATOM 6172 C CA . HIS B 1 370 ? 1.319 36.375 -13.273 1 31.97 370 HIS B CA 1
ATOM 6173 C C . HIS B 1 370 ? 0.638 35.125 -12.695 1 31.97 370 HIS B C 1
ATOM 6175 O O . HIS B 1 370 ? -0.123 34.469 -13.398 1 31.97 370 HIS B O 1
ATOM 6181 N N . LEU B 1 371 ? 1.258 34.438 -11.672 1 34.59 371 LEU B N 1
ATOM 6182 C CA . LEU B 1 371 ? 0.466 33.25 -11.391 1 34.59 371 LEU B CA 1
ATOM 6183 C C . LEU B 1 371 ? -0.704 33.594 -10.469 1 34.59 371 LEU B C 1
ATOM 6185 O O . LEU B 1 371 ? -0.571 34.406 -9.562 1 34.59 371 LEU B O 1
ATOM 6189 N N . HIS B 1 372 ? -1.908 33.438 -10.914 1 33.38 372 HIS B N 1
ATOM 6190 C CA . HIS B 1 372 ? -3.096 33.656 -10.094 1 33.38 372 HIS B CA 1
ATOM 6191 C C . HIS B 1 372 ? -2.873 33.156 -8.664 1 33.38 372 HIS B C 1
ATOM 6193 O O . HIS B 1 372 ? -2.219 32.125 -8.453 1 33.38 372 HIS B O 1
ATOM 6199 N N . PRO B 1 373 ? -3.021 34.156 -7.684 1 34.44 373 PRO B N 1
ATOM 6200 C CA . PRO B 1 373 ? -2.867 33.812 -6.266 1 34.44 373 PRO B CA 1
ATOM 6201 C C . PRO B 1 373 ? -3.363 32.406 -5.922 1 34.44 373 PRO B C 1
ATOM 6203 O O . PRO B 1 373 ? -2.816 31.766 -5.031 1 34.44 373 PRO B O 1
ATOM 6206 N N . LEU B 1 374 ? -4.375 32.094 -6.582 1 35.66 374 LEU B N 1
ATOM 6207 C CA . LEU B 1 374 ? -5.035 30.844 -6.238 1 35.66 374 LEU B CA 1
ATOM 6208 C C . LEU B 1 374 ? -4.211 29.656 -6.711 1 35.66 374 LEU B C 1
ATOM 6210 O O . LEU B 1 374 ? -4.328 28.562 -6.156 1 35.66 374 LEU B O 1
ATOM 6214 N N . THR B 1 375 ? -3.639 29.906 -7.965 1 36.69 375 THR B N 1
ATOM 6215 C CA . THR B 1 375 ? -2.814 28.766 -8.367 1 36.69 375 THR B CA 1
ATOM 6216 C C . THR B 1 375 ? -1.744 28.484 -7.324 1 36.69 375 THR B C 1
ATOM 6218 O O . THR B 1 375 ? -1.25 27.359 -7.234 1 36.69 375 THR B O 1
ATOM 6221 N N . LYS B 1 376 ? -1.432 29.578 -6.594 1 36.81 376 LYS B N 1
ATOM 6222 C CA . LYS B 1 376 ? -0.496 29.516 -5.473 1 36.81 376 LYS B CA 1
ATOM 6223 C C . LYS B 1 376 ? -1.071 28.703 -4.316 1 36.81 376 LYS B C 1
ATOM 6225 O O . LYS B 1 376 ? -0.324 28.125 -3.531 1 36.81 376 LYS B O 1
ATOM 6230 N N . THR B 1 377 ? -2.365 29 -4.195 1 33.12 377 THR B N 1
ATOM 6231 C CA . THR B 1 377 ? -3.09 28.469 -3.045 1 33.12 377 THR B CA 1
ATOM 6232 C C . THR B 1 377 ? -3.293 26.969 -3.176 1 33.12 377 THR B C 1
ATOM 6234 O O . THR B 1 377 ? -3.371 26.25 -2.17 1 33.12 377 THR B O 1
ATOM 6237 N N . LEU B 1 378 ? -3.684 26.609 -4.406 1 33.81 378 LEU B N 1
ATOM 6238 C CA . LEU B 1 378 ? -4.004 25.188 -4.43 1 33.81 378 LEU B CA 1
ATOM 6239 C C . LEU B 1 378 ? -2.822 24.359 -3.947 1 33.81 378 LEU B C 1
ATOM 6241 O O . LEU B 1 378 ? -3.008 23.359 -3.252 1 33.81 378 LEU B O 1
ATOM 6245 N N . PHE B 1 379 ? -1.549 24.562 -4.68 1 34.38 379 PHE B N 1
ATOM 6246 C CA . PHE B 1 379 ? -0.385 23.797 -4.242 1 34.38 379 PHE B CA 1
ATOM 6247 C C . PHE B 1 379 ? 0.455 24.609 -3.264 1 34.38 379 PHE B C 1
ATOM 6249 O O . PHE B 1 379 ? 1.558 24.203 -2.895 1 34.38 379 PHE B O 1
ATOM 6256 N N . GLY B 1 380 ? -0.034 25.344 -2.236 1 32.69 380 GLY B N 1
ATOM 6257 C CA . GLY B 1 380 ? 0.68 26.109 -1.232 1 32.69 380 GLY B CA 1
ATOM 6258 C C . GLY B 1 380 ? 1.916 26.797 -1.779 1 32.69 380 GLY B C 1
ATOM 6259 O O . GLY B 1 380 ? 2.84 27.125 -1.026 1 32.69 380 GLY B O 1
ATOM 6260 N N . LEU B 1 381 ? 2.18 26.766 -3.004 1 29.5 381 LEU B N 1
ATOM 6261 C CA . LEU B 1 381 ? 3.408 27.375 -3.49 1 29.5 381 LEU B CA 1
ATOM 6262 C C . LEU B 1 381 ? 3.324 28.906 -3.396 1 29.5 381 LEU B C 1
ATOM 6264 O O . LEU B 1 381 ? 2.451 29.516 -4.012 1 29.5 381 LEU B O 1
ATOM 6268 N N . LEU B 1 382 ? 3.707 29.453 -2.215 1 27.94 382 LEU B N 1
ATOM 6269 C CA . LEU B 1 382 ? 3.869 30.891 -1.945 1 27.94 382 LEU B CA 1
ATOM 6270 C C . LEU B 1 382 ? 4.707 31.547 -3.031 1 27.94 382 LEU B C 1
ATOM 6272 O O . LEU B 1 382 ? 5.766 31.047 -3.402 1 27.94 382 LEU B O 1
ATOM 6276 N N . VAL B 1 383 ? 4.172 32.344 -3.82 1 28.06 383 VAL B N 1
ATOM 6277 C CA . VAL B 1 383 ? 4.875 33.281 -4.684 1 28.06 383 VAL B CA 1
ATOM 6278 C C . VAL B 1 383 ? 5.723 34.25 -3.832 1 28.06 383 VAL B C 1
ATOM 6280 O O . VAL B 1 383 ? 5.207 34.906 -2.928 1 28.06 383 VAL B O 1
ATOM 6283 N N . LEU B 1 384 ? 7.047 34.031 -3.633 1 26.53 384 LEU B N 1
ATOM 6284 C CA . LEU B 1 384 ? 7.965 34.969 -2.98 1 26.53 384 LEU B CA 1
ATOM 6285 C C . LEU B 1 384 ? 7.906 36.344 -3.639 1 26.53 384 LEU B C 1
ATOM 6287 O O . LEU B 1 384 ? 7.734 36.438 -4.855 1 26.53 384 LEU B O 1
ATOM 6291 N N . PRO B 1 385 ? 7.57 37.344 -2.863 1 25.06 385 PRO B N 1
ATOM 6292 C CA . PRO B 1 385 ? 7.652 38.719 -3.352 1 25.06 385 PRO B CA 1
ATOM 6293 C C . PRO B 1 385 ? 8.961 39 -4.082 1 25.06 385 PRO B C 1
ATOM 6295 O O . PRO B 1 385 ? 9.938 38.281 -3.918 1 25.06 385 PRO B O 1
ATOM 6298 N N . ASP B 1 386 ? 8.984 40.062 -4.902 1 25.58 386 ASP B N 1
ATOM 6299 C CA . ASP B 1 386 ? 10.023 40.719 -5.707 1 25.58 386 ASP B CA 1
ATOM 6300 C C . ASP B 1 386 ? 11.25 41.031 -4.859 1 25.58 386 ASP B C 1
ATOM 6302 O O . ASP B 1 386 ? 11.133 41.719 -3.84 1 25.58 386 ASP B O 1
ATOM 6306 N N . THR B 1 387 ? 12.258 40.25 -4.777 1 25.16 387 THR B N 1
ATOM 6307 C CA . THR B 1 387 ? 13.539 40.719 -4.25 1 25.16 387 THR B CA 1
ATOM 6308 C C . THR B 1 387 ? 13.93 42.062 -4.883 1 25.16 387 THR B C 1
ATOM 6310 O O . THR B 1 387 ? 13.984 42.156 -6.105 1 25.16 387 THR B O 1
ATOM 6313 N N . ALA B 1 388 ? 13.648 43.219 -4.262 1 25.19 388 ALA B N 1
ATOM 6314 C CA . ALA B 1 388 ? 14.398 44.469 -4.48 1 25.19 388 ALA B CA 1
ATOM 6315 C C . ALA B 1 388 ? 15.883 44.156 -4.684 1 25.19 388 ALA B C 1
ATOM 6317 O O . ALA B 1 388 ? 16.438 43.281 -4.035 1 25.19 388 ALA B O 1
ATOM 6318 N N . HIS B 1 389 ? 16.516 44.5 -5.832 1 25.52 389 HIS B N 1
ATOM 6319 C CA . HIS B 1 389 ? 17.922 44.562 -6.211 1 25.52 389 HIS B CA 1
ATOM 6320 C C . HIS B 1 389 ? 18.75 45.25 -5.121 1 25.52 389 HIS B C 1
ATOM 6322 O O . HIS B 1 389 ? 18.688 46.469 -4.949 1 25.52 389 HIS B O 1
ATOM 6328 N N . TYR B 1 390 ? 18.875 44.719 -3.902 1 20.05 390 TYR B N 1
ATOM 6329 C CA . TYR B 1 390 ? 19.891 45.344 -3.074 1 20.05 390 TYR B CA 1
ATOM 6330 C C . TYR B 1 390 ? 21.25 45.344 -3.785 1 20.05 390 TYR B C 1
ATOM 6332 O O . TYR B 1 390 ? 21.766 44.281 -4.141 1 20.05 390 TYR B O 1
ATOM 6340 N N . ARG B 1 391 ? 21.484 46.406 -4.621 1 22.03 391 ARG B N 1
ATOM 6341 C CA . ARG B 1 391 ? 22.797 46.75 -5.152 1 22.03 391 ARG B CA 1
ATOM 6342 C C . ARG B 1 391 ? 23.859 46.75 -4.051 1 22.03 391 ARG B C 1
ATOM 6344 O O . ARG B 1 391 ? 23.719 47.469 -3.053 1 22.03 391 ARG B O 1
ATOM 6351 N N . LEU B 1 392 ? 24.484 45.562 -3.758 1 22.3 392 LEU B N 1
ATOM 6352 C CA . LEU B 1 392 ? 25.625 45.656 -2.859 1 22.3 392 LEU B CA 1
ATOM 6353 C C . LEU B 1 392 ? 26.562 46.781 -3.254 1 22.3 392 LEU B C 1
ATOM 6355 O O . LEU B 1 392 ? 26.797 47.031 -4.441 1 22.3 392 LEU B O 1
ATOM 6359 N N . PRO B 1 393 ? 26.609 47.781 -2.377 1 21.38 393 PRO B N 1
ATOM 6360 C CA . PRO B 1 393 ? 27.516 48.906 -2.693 1 21.38 393 PRO B CA 1
ATOM 6361 C C . PRO B 1 393 ? 28.906 48.406 -3.111 1 21.38 393 PRO B C 1
ATOM 6363 O O . PRO B 1 393 ? 29.312 47.312 -2.748 1 21.38 393 PRO B O 1
ATOM 6366 N N . LYS B 1 394 ? 29.375 48.938 -4.184 1 23.67 394 LYS B N 1
ATOM 6367 C CA . LYS B 1 394 ? 30.719 48.781 -4.73 1 23.67 394 LYS B CA 1
ATOM 6368 C C . LYS B 1 394 ? 31.781 48.938 -3.639 1 23.67 394 LYS B C 1
ATOM 6370 O O . LYS B 1 394 ? 31.859 49.969 -2.988 1 23.67 394 LYS B O 1
ATOM 6375 N N . ILE B 1 395 ? 32.031 47.844 -2.721 1 21.66 395 ILE B N 1
ATOM 6376 C CA . ILE B 1 395 ? 33.156 48.031 -1.831 1 21.66 395 ILE B CA 1
ATOM 6377 C C . ILE B 1 395 ? 34.375 48.531 -2.629 1 21.66 395 ILE B C 1
ATOM 6379 O O . ILE B 1 395 ? 34.781 47.875 -3.6 1 21.66 395 ILE B O 1
ATOM 6383 N N . GLU B 1 396 ? 34.594 49.812 -2.594 1 20.44 396 GLU B N 1
ATOM 6384 C CA . GLU B 1 396 ? 35.75 50.562 -3.068 1 20.44 396 GLU B CA 1
ATOM 6385 C C . GLU B 1 396 ? 37.062 49.844 -2.725 1 20.44 396 GLU B C 1
ATOM 6387 O O . GLU B 1 396 ? 37.125 49.156 -1.708 1 20.44 396 GLU B O 1
ATOM 6392 N N . ASP B 1 397 ? 37.938 49.688 -3.723 1 21.05 397 ASP B N 1
ATOM 6393 C CA . ASP B 1 397 ? 39.312 49.188 -3.879 1 21.05 397 ASP B CA 1
ATOM 6394 C C . ASP B 1 397 ? 40.219 49.719 -2.779 1 21.05 397 ASP B C 1
ATOM 6396 O O . ASP B 1 397 ? 40.625 50.875 -2.816 1 21.05 397 ASP B O 1
ATOM 6400 N N . ALA B 1 398 ? 39.875 49.656 -1.464 1 21.28 398 ALA B N 1
ATOM 6401 C CA . ALA B 1 398 ? 40.906 50.281 -0.634 1 21.28 398 ALA B CA 1
ATOM 6402 C C . ALA B 1 398 ? 42.312 49.812 -1.019 1 21.28 398 ALA B C 1
ATOM 6404 O O . ALA B 1 398 ? 42.469 48.656 -1.462 1 21.28 398 ALA B O 1
ATOM 6405 N N . GLN B 1 399 ? 43.312 50.656 -0.963 1 18.22 399 GLN B N 1
ATOM 6406 C CA . GLN B 1 399 ? 44.719 50.844 -1.211 1 18.22 399 GLN B CA 1
ATOM 6407 C C . GLN B 1 399 ? 45.531 49.719 -0.571 1 18.22 399 GLN B C 1
ATOM 6409 O O . GLN B 1 399 ? 45.125 49.156 0.454 1 18.22 399 GLN B O 1
ATOM 6414 N N . ALA B 1 400 ? 46.562 49.25 -1.303 1 22.69 400 ALA B N 1
ATOM 6415 C CA . ALA B 1 400 ? 47.719 48.406 -1.284 1 22.69 400 ALA B CA 1
ATOM 6416 C C . ALA B 1 400 ? 48.594 48.688 -0.06 1 22.69 400 ALA B C 1
ATOM 6418 O O . ALA B 1 400 ? 49.781 48.969 -0.19 1 22.69 400 ALA B O 1
ATOM 6419 N N . GLY B 1 401 ? 47.969 49.188 1.109 1 19.12 401 GLY B N 1
ATOM 6420 C CA . GLY B 1 401 ? 49.062 49.594 1.948 1 19.12 401 GLY B CA 1
AT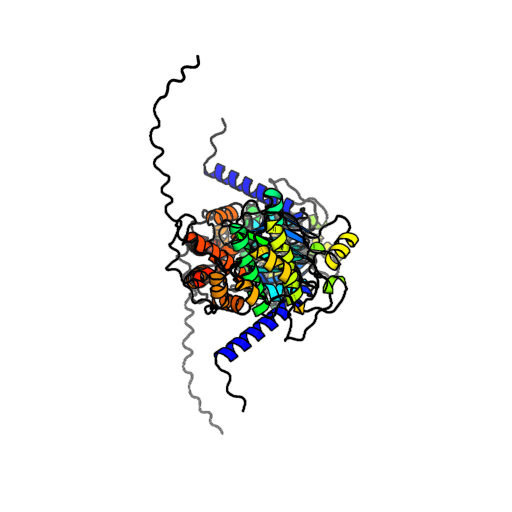OM 6421 C C . GLY B 1 401 ? 50.125 48.5 2.133 1 19.12 401 GLY B C 1
ATOM 6422 O O . GLY B 1 401 ? 49.812 47.312 1.995 1 19.12 401 GLY B O 1
ATOM 6423 N N . GLN B 1 402 ? 51.438 48.875 2.119 1 20.16 402 GLN B N 1
ATOM 6424 C CA . GLN B 1 402 ? 52.844 48.531 2.184 1 20.16 402 GLN B CA 1
ATOM 6425 C C . GLN B 1 402 ? 53.156 47.688 3.424 1 20.16 402 GLN B C 1
ATOM 6427 O O . GLN B 1 402 ? 52.875 48.125 4.547 1 20.16 402 GLN B O 1
ATOM 6432 N N . VAL B 1 403 ? 52.844 46.375 3.445 1 19.59 403 VAL B N 1
ATOM 6433 C CA . VAL B 1 403 ? 53.469 45.5 4.41 1 19.59 403 VAL B CA 1
ATOM 6434 C C . VAL B 1 403 ? 54.969 45.812 4.477 1 19.59 403 VAL B C 1
ATOM 6436 O O . VAL B 1 403 ? 55.688 45.625 3.488 1 19.59 403 VAL B O 1
ATOM 6439 N N . HIS B 1 404 ? 55.312 47.125 4.949 1 18.31 404 HIS B N 1
ATOM 6440 C CA . HIS B 1 404 ? 56.688 47.219 5.422 1 18.31 404 HIS B CA 1
ATOM 6441 C C . HIS B 1 404 ? 56.969 46.219 6.52 1 18.31 404 HIS B C 1
ATOM 6443 O O . HIS B 1 404 ? 56.312 46.219 7.562 1 18.31 404 HIS B O 1
ATOM 6449 N N . CYS B 1 405 ? 57.094 44.875 6.172 1 18.69 405 CYS B N 1
ATOM 6450 C CA . CYS B 1 405 ? 57.969 43.969 6.887 1 18.69 405 CYS B CA 1
ATOM 6451 C C . CYS B 1 405 ? 59.25 44.656 7.293 1 18.69 405 CYS B C 1
ATOM 6453 O O . CYS B 1 405 ? 60.062 45.062 6.438 1 18.69 405 CYS B O 1
ATOM 6455 N N . MET B 1 406 ? 59.125 45.781 8.195 1 19.06 406 MET B N 1
ATOM 6456 C CA . MET B 1 406 ? 60.188 45.719 9.211 1 19.06 406 MET B CA 1
ATOM 6457 C C . MET B 1 406 ? 59.906 44.594 10.219 1 19.06 406 MET B C 1
ATOM 6459 O O . MET B 1 406 ? 58.75 44.312 10.531 1 19.06 406 MET B O 1
#

pLDDT: mean 83.72, std 21.8, range [18.22, 98.88]

Radius of gyration: 34.84 Å; Cα contacts (8 Å, |Δi|>4): 1301; chains: 2; bounding box: 113×103×88 Å

Organism: Aspergillus oryzae (strain ATCC 42149 / RIB 40) (NCBI:txid510516)

Foldseek 3Di:
DPPDDDPVRVVVVVVVVVVVVVVVVVVCQVPDPDHQDDDQKGFDDFLDDDPFFTKTWIFGNPQVTQIWIKGKGWPPPPLVVVLLVLQLPDFWLQAKHFQFWGDDPTIIITTIHDFAADPSAFQLVVLVVPPADALVLLLQALLLVLLSQVLSVVVQKFQLADDSRQWDQHHVGHIYGHDSSPMDHDDDPPGWDFDQDYDLLQFALCNLVRHTDDRQLRNLSSSLQVSCCNQGSDGQQDDPDSVRSSVCLQPHDGDDDPSADPLNVVLSCQSSPNDSVSRDGSVVSLVRPSNPVCSVVSVVSSPDDADDPQPDPLSVVLLVVCVVVVDDSVVLVVCSVVSVRHPSSNSSLSNSVVSVCVVVPVVDLPAPPPDPVNVCRNNSPDNDHDPDPPPPPDPPPPDPPDPPPD/DPPDDDPVRVVVVVVVVVVVVVVVVVVCQVPDPDHQDDDQKGFDDFLDDDPFFTKTWIFGNPQVTQIWIKGKGWPPPPLVVVLLVLQLPDFWLQAKHFQFWDDDPTIIITTIHDFAADPSAFQLVVLVVPPADALVLLLQALLLVLLSQVLSVVVQKFQLADDSRQWDQHHVGHIYGHDSSPMDHDDDPPRWDQDQDYDLLQFALCNLVRHTDDRQLRSLSSSLQVSCCNQGSDGQQDDPDSVRSSVCLQPHDGDDDPSADPLNVVLSCQSSPNDSVSRDGSVVSLVRPSNPVCSVVSVVRSPDDADDPQPDPLSVVLLVVCVVVVDDSVVLVVCSVVSVRHPSSNSSLSNSVVSVCVVVPVVDLPAPPDDPVNVCRNNSPDNDHDPDPPPPPPPDPPDPPDPPPD

Secondary structure (DSSP, 8-state):
-PPPPPHHHHHHHHHHHHHHHHHHHHHHHHH-SS-SEETTEEEEEEEEEETTEEEEEEEEGGGTTEEEEEEEEETT-TTHHHHHHHHTT---TTBPPEEEEEE-SSEEEEEEE----GGG-BHHHHHHHH-SPPHHHHHHHHHHHHHHHHHHHHTTEE-S---GGGEEE-TT--EEE---TT-EE--STT--B----S-GGG--HHHHTT--B-HHHHHHHHHHHHHHHHHHSS-SS--SSHHHHHHHHHH-PPP--TT--HHHHHHHHHHT-SSGGGSPPHHHHHTSGGGTTTHHHHHHHHHSPPPPTT-SHHHHHHHHHHHHTT--HHHHHHHHHTT---HHHHHHHHHHHHHHHHHS-TT----TTSS-HHHHHHTT--------------------------/-PPPPPHHHHHHHHHHHHHHHHHHHHHHHHH-SS-SEETTEEEEEEEEEETTEEEEEEEEGGGTTEEEEEEEEETT-TTHHHHHHHHTT---TTBPPEEEEEE-SSEEEEEEE----GGG-BHHHHHHHH-SPPHHHHHHHHHHHHHHHHHHHHTTEE-S---GGGEEE-TT--EEE---TT-EE--STT--B----S-GGG--HHHHTT--B-HHHHHHHHHHHHHHHHHHSS-SS--SSHHHHHHHHHH-PPP--TT--HHHHHHHHHHT-SSGGGSPPHHHHHHSGGGTTTHHHHHHHHHSPPPPTT-SHHHHHHHHHHHHTT--HHHHHHHHHTT---HHHHHHHHHHHHHHHHHS-TT----TTSS-HHHHHHTT--------------------------

Nearest PDB structures (foldseek):
  8r4q-assembly6_K  TM=9.199E-01  e=1.336E-27  Homo sapiens
  5lih-assembly1_A  TM=8.874E-01  e=1.163E-19  Homo sapiens
  3zh8-assembly2_B  TM=8.775E-01  e=8.503E-20  Homo sapiens
  1q41-assembly1_A  TM=7.326E-01  e=1.491E-16  Homo sapiens
  3du8-assembly2_B  TM=7.277E-01  e=7.147E-16  Homo sapiens

Sequence (812 aa):
MPPPRTRAEVQAQKQKEKLAQSYHDLLEEFSSKDLRSVGNYTLGRLIGKGSFGKVYLASHKLTNGSKVVLKSSSREDTNLPREIHHHRQFLHPHIARLYEVLVTEKLVWLVLEYCPGMGRDELYNYLLRHGPLPVDKVKRIFTQLVGAVAYVHSKSCVHRDLKLENILLDKHENVKLCDFGFTREYEGKASYLQTFCGTICYSAPEMLKGEKYAGEKVDVWSLGIILYALLAGELPFDEDDDQVTKTRILTEDPAYNDRFPDDAKTLINLLLSKRPLIRPSLDEILAHPFLAEHAPEQLAILKIPRPAPFTTPLEKTTLQRMKSAGVNIDEVVDSVLAQRCDPLAGCLLCLSCLVYQSQFPSNLQLPATHLHPLTKTLFGLLVLPDTAHYRLPKIEDAQAGQVHCMMPPPRTRAEVQAQKQKEKLAQSYHDLLEEFSSKDLRSVGNYTLGRLIGKGSFGKVYLASHKLTNGSKVVLKSSSREDTNLPREIHHHRQFLHPHIARLYEVLVTEKLVWLVLEYCPGMGRDELYNYLLRHGPLPVDKVKRIFTQLVGAVAYVHSKSCVHRDLKLENILLDKHENVKLCDFGFTREYEGKASYLQTFCGTICYSAPEMLKGEKYAGEKVDVWSLGIILYALLAGELPFDEDDDQVTKTRILTEDPAYNDRFPDDAKTLINLLLSKRPLIRPSLDEILAHPFLAEHAPEQLAILKIPRPAPFTTPLEKTTLQRMKSAGVNIDEVVDSVLAQRCDPLAGCLLCLSCLVYQSQFPSNLQLPATHLHPLTKTLFGLLVLPDTAHYRLPKIEDAQAGQVHCM

InterPro domains:
  IPR000719 Protein kinase domain [PF00069] (41-291)
  IPR000719 Protein kinase domain [PS50011] (41-291)
  IPR000719 Protein kinase domain [SM00220] (41-291)
  IPR008271 Serine/threonine-protein kinase, active site [PS00108] (157-169)
  IPR011009 Protein kinase-like domain superfamily [SSF56112] (38-327)
  IPR017441 Protein kinase, ATP binding site [PS00107] (47-71)
  IPR030616 Aurora kinase-like [PTHR24350] (9-299)